Protein AF-A0A2V9VKR5-F1 (afdb_monomer_lite)

Sequence (1110 aa):
MTRVSDTVYRADGTPASGTVLISWPAFTTVDAKPVAAGNMSVLLAADGSLVVDLIPNVGATPTGTYYQVVFNLDDVVRTEYWLVGASSPTTVGAVRASPGSGTAAPPVSKQYVDNAIAVNKAYVDTAVASVGSGAYVAKNGDAMSGPLTLPADPSAPNQASTKHYVDTALLAKANLVSGVVPPGQLGGGTVDSTQCLKGNSTWGPCGTSSNATALQGIPLDTASPSDGQVVTYDASAGKYKPKPGSGGATPGMLAEKYSTDFAWTQSPTTDLSTAGAKTVSLAACPAGVVGSETFYHVYIAGTGTPEAVKVTGGTCAGNGSAGTLTFTTANAHASGYTISSATAGIQEASIAAKLDILSGNNYHYYRDGYVRVSPGLHQLYAPLDIVANDQTIDFSGAIVKCNFDADCIVVGRSDSYMATSNVTLIKPRGMPTVQGSQRSMITVYGQKTRLFNVMSIIGPYQGNNNYGNFGHLVTVVGDQAFLLDGLDTTANVNGFYCSATFCPSVIYAPGPFNGGGAWGTGGDNAAVGWLKHLQIAPVCQGNGIDWQSGNVLHVEDSVIQGYSQFGIRTGLMAGGYGMTTLDNVYEEGGCTTNPLGNVGYAGVIVEGGRLSVHGGEVPYGVYPTFANTGSTTNYYYIVATDGVNGPSNLLYAGSAKTNGTGNIPITNQAPYGTGNWAVVTNVTRASACSNGICTFTDTQAAPTSYAVLSTPPKFFPKLDLWPGAFVIGPSGAGNSMASNASVSLDFNDLNSASIWQTNTQGLMGDSIDSSRCILIAGSPIWQNCTGQSYNVDLVSTMLHTKINQDGGLAQLQNLKGRLNFAASGSGPSHFITLVDSNLQKTMGAAGNRPTNDVNDTYVGYDAGNGAAASIGLSFGAPLSISNYIGNVGDGTNWKERLTAAAKSFTVPVSAPGYQIGGSYGTNGQCLKSTGTGSAWGSCGSGGGSASPLTTKGDLWGFGTADARLAVGTDGQCLLADASSAVGLKWGTCGSGMAQDAVVVHNTGAETIGGDKTFSGNITVQGAMTVAGSWQVESAGPATAMTVGAGDSKVGFDSDGKLKVSENGGAVTELAKVSGNISGTAANLSGTPALPNGTTATTQSVADNSQKLAT

Secondary structure (DSSP, 8-state):
-EEEEEE-B-TTSPBP-EEEEEEE--EE-TTS-EE--EEEEEEPPTT-EEEEEE---TT-BSTT--EEEEEEETTEEEEEEE---S-SSB-HHHHEE------------HHHHHHHHHHHHHHHHHHHHSS-TTS---TT-----S----SS--SSTTSPPPHHHHHHHHTTSPPPBTTB--GGGS-S----TTEEE-TTS-EEEPPPGGG--EETTEEBPSSPPPTTEEEEEETTTTEEEEEE-TTS--TTTTTEEEGGGG--EE---S-BSS-EEEEEEESS--TT-BTT--S-EEEEESSSS-EEEEEEE-S-BSSSS-EEEEEEESS-B-TT-EEEETTTTHHHHHHHHSEEEE-TTSPEEEE--EEEPPSEEEEESS-EEE--BT-EEE-TTEEEEE-SSS-SEEESBTTBTTSSBS-EEES-EEEE-STT---EEEEE-SBS-EEEEEEE-PPPB-STT-B---SEEEEESS-TTEEEEEEE-TT-TT-----SS---EEEEE-----TTS-TTSSSS---EEEEEEEEE--TTSSEEEEE-S-SEEEEEEEEEE--SSEEEEEESTT-----EEEEEEEEE---S-BTTBS--BEEEEEESSEEEEESS-----B--EEEESSSEEEEEEEEEEETTTEEEEEEEEEEEEE--SS----------SEEEE-------HHHHEETTEE------PPPEEEE---SPP--B---SS--EEEEEEBSSSBS-GGGB-EEEEE---S----EEEEES-GGGS--EEESS---EEES---EEESS--TTS-------PPPPTT-TT-TTTTT-----------BSPEEEEEEE-TTHHHHHTSGGG-----TT-EEEEESS-BS-GGG---EEE-SSEEEE-SSS---SSS-SEEEESS-EEESS----TTS-STTSPPPTTEEEEE-SSSEEEEE--PPP-PPPS--STT-EEEESSSEEEEPPPPTTEEEEE-TTSTTSEEEEEPPS----S------SS-----S----SS----SS-----S------PPPSS-----TT--EEEE-TTS-EEEESTTPPPEE-----S----------S-----SS-------SS--------

Structure (mmCIF, N/CA/C/O backbone):
data_AF-A0A2V9VKR5-F1
#
_entry.id   AF-A0A2V9VKR5-F1
#
loop_
_atom_site.group_PDB
_atom_site.id
_atom_site.type_symbol
_atom_site.label_atom_id
_atom_site.label_alt_id
_atom_site.label_comp_id
_atom_site.label_asym_id
_atom_site.label_entity_id
_atom_site.label_seq_id
_atom_site.pdbx_PDB_ins_code
_atom_site.Cartn_x
_atom_site.Cartn_y
_atom_site.Cartn_z
_atom_site.occupancy
_atom_site.B_iso_or_equiv
_atom_site.auth_seq_id
_atom_site.auth_comp_id
_atom_site.auth_asym_id
_atom_site.auth_atom_id
_atom_site.pdbx_PDB_model_num
ATOM 1 N N . MET A 1 1 ? 13.284 -48.993 29.849 1.00 85.81 1 MET A N 1
ATOM 2 C CA . MET A 1 1 ? 12.923 -47.570 30.018 1.00 85.81 1 MET A CA 1
ATOM 3 C C . MET A 1 1 ? 14.147 -46.838 30.525 1.00 85.81 1 MET A C 1
ATOM 5 O O . MET A 1 1 ? 14.920 -47.436 31.265 1.00 85.81 1 MET A O 1
ATOM 9 N N . THR A 1 2 ? 14.323 -45.598 30.097 1.00 93.88 2 THR A N 1
ATOM 10 C CA . THR A 1 2 ? 15.413 -44.704 30.470 1.00 93.88 2 THR A CA 1
ATOM 11 C C . THR A 1 2 ? 14.872 -43.617 31.377 1.00 93.88 2 THR A C 1
ATOM 13 O O . THR A 1 2 ? 13.932 -42.917 30.997 1.00 93.88 2 THR A O 1
ATOM 16 N N . ARG A 1 3 ? 15.473 -43.472 32.559 1.00 95.25 3 ARG A N 1
ATOM 17 C CA . ARG A 1 3 ? 15.105 -42.432 33.514 1.00 95.25 3 ARG A CA 1
ATOM 18 C C . ARG A 1 3 ? 15.795 -41.124 33.186 1.00 95.25 3 ARG A C 1
ATOM 20 O O . ARG A 1 3 ? 17.017 -41.050 33.282 1.00 95.25 3 ARG A O 1
ATOM 27 N N . VAL A 1 4 ? 15.019 -40.101 32.863 1.00 95.38 4 VAL A N 1
ATOM 28 C CA . VAL A 1 4 ? 15.472 -38.712 32.774 1.00 95.38 4 VAL A CA 1
ATOM 29 C C . VAL A 1 4 ? 15.229 -38.059 34.134 1.00 95.38 4 VAL A C 1
ATOM 31 O O . VAL A 1 4 ? 14.090 -38.019 34.599 1.00 95.38 4 VAL A O 1
ATOM 34 N N . SER A 1 5 ? 16.295 -37.597 34.787 1.00 94.56 5 SER A N 1
ATOM 35 C CA . SER A 1 5 ? 16.248 -36.965 36.108 1.00 94.56 5 SER A CA 1
ATOM 36 C C . SER A 1 5 ? 17.082 -35.688 36.115 1.00 94.56 5 SER A C 1
ATOM 38 O O . SER A 1 5 ? 18.257 -35.730 35.754 1.00 94.56 5 SER A O 1
ATOM 40 N N . ASP A 1 6 ? 16.494 -34.567 36.530 1.00 93.88 6 ASP A N 1
ATOM 41 C CA . ASP A 1 6 ? 17.176 -33.265 36.600 1.00 93.88 6 ASP A CA 1
ATOM 42 C C . ASP A 1 6 ? 16.470 -32.310 37.580 1.00 93.88 6 ASP A C 1
ATOM 44 O O . ASP A 1 6 ? 15.373 -32.616 38.054 1.00 93.88 6 ASP A O 1
ATOM 48 N N . THR A 1 7 ? 17.068 -31.151 37.861 1.00 93.25 7 THR A N 1
ATOM 49 C CA . THR A 1 7 ? 16.431 -30.069 38.634 1.00 93.25 7 THR A CA 1
ATOM 50 C C . THR A 1 7 ? 16.239 -28.842 37.751 1.00 93.25 7 THR A C 1
ATOM 52 O O . THR A 1 7 ? 17.192 -28.298 37.195 1.00 93.25 7 THR A O 1
ATOM 55 N N . VAL A 1 8 ? 14.993 -28.390 37.616 1.00 89.94 8 VAL A N 1
ATOM 56 C CA . VAL A 1 8 ? 14.631 -27.236 36.789 1.00 89.94 8 VAL A CA 1
ATOM 57 C C . VAL A 1 8 ? 14.670 -25.971 37.645 1.00 89.94 8 VAL A C 1
ATOM 59 O O . VAL A 1 8 ? 13.933 -25.852 38.622 1.00 89.94 8 VAL A O 1
ATOM 62 N N . TYR A 1 9 ? 15.510 -25.013 37.257 1.00 88.56 9 TYR A N 1
ATOM 63 C CA . TYR A 1 9 ? 15.661 -23.723 37.934 1.00 88.56 9 TYR A CA 1
ATOM 64 C C . TYR A 1 9 ? 15.122 -22.564 37.090 1.00 88.56 9 TYR A C 1
ATOM 66 O O . TYR A 1 9 ? 15.112 -22.608 35.857 1.00 88.56 9 TYR A O 1
ATOM 74 N N . ARG A 1 10 ? 14.716 -21.499 37.776 1.00 84.06 10 ARG A N 1
ATOM 75 C CA . ARG A 1 10 ? 14.445 -20.170 37.223 1.00 84.06 10 ARG A CA 1
ATOM 76 C C . ARG A 1 10 ? 15.759 -19.401 37.047 1.00 84.06 10 ARG A C 1
ATOM 78 O O . ARG A 1 10 ? 16.794 -19.763 37.607 1.00 84.06 10 ARG A O 1
ATOM 85 N N . ALA A 1 11 ? 15.726 -18.322 36.263 1.00 80.38 11 ALA A N 1
ATOM 86 C CA . ALA A 1 11 ? 16.914 -17.507 35.981 1.00 80.38 11 ALA A CA 1
ATOM 87 C C . ALA A 1 11 ? 17.495 -16.812 37.231 1.00 80.38 11 ALA A C 1
ATOM 89 O O . ALA A 1 11 ? 18.671 -16.464 37.245 1.00 80.38 11 ALA A O 1
ATOM 90 N N . ASP A 1 12 ? 16.685 -16.641 38.278 1.00 84.50 12 ASP A N 1
ATOM 91 C CA . ASP A 1 12 ? 17.092 -16.117 39.586 1.00 84.50 12 ASP A CA 1
ATOM 92 C C . ASP A 1 12 ? 17.694 -17.188 40.522 1.00 84.50 12 ASP A C 1
ATOM 94 O O . ASP A 1 12 ? 18.069 -16.882 41.653 1.00 84.50 12 ASP A O 1
ATOM 98 N N . GLY A 1 13 ? 17.807 -18.440 40.057 1.00 81.81 13 GLY A N 1
ATOM 99 C CA . GLY A 1 13 ? 18.361 -19.566 40.809 1.00 81.81 13 GLY A CA 1
ATOM 100 C C . GLY A 1 13 ? 17.365 -20.286 41.724 1.00 81.81 13 GLY A C 1
ATOM 101 O O . GLY A 1 13 ? 17.752 -21.249 42.387 1.00 81.81 13 GLY A O 1
ATOM 102 N N . THR A 1 14 ? 16.095 -19.873 41.767 1.00 89.81 14 THR A N 1
ATOM 103 C CA . THR A 1 14 ? 15.055 -20.569 42.543 1.00 89.81 14 THR A CA 1
ATOM 104 C C . THR A 1 14 ? 14.486 -21.777 41.781 1.00 89.81 14 THR A C 1
ATOM 106 O O . THR A 1 14 ? 14.517 -21.794 40.547 1.00 89.81 14 THR A O 1
ATOM 109 N N . PRO A 1 15 ? 13.983 -22.825 42.462 1.00 90.69 15 PRO A N 1
ATOM 110 C CA . PRO A 1 15 ? 13.347 -23.951 41.783 1.00 90.69 15 PRO A CA 1
ATOM 111 C C . PRO A 1 15 ? 12.107 -23.559 40.968 1.00 90.69 15 PRO A C 1
ATOM 113 O O . PRO A 1 15 ? 11.293 -22.739 41.397 1.00 90.69 15 PRO A O 1
ATOM 116 N N . ALA A 1 16 ? 11.944 -24.158 39.790 1.00 88.81 16 ALA A N 1
ATOM 117 C CA . ALA A 1 16 ? 10.771 -23.949 38.949 1.00 88.81 16 ALA A CA 1
ATOM 118 C C . ALA A 1 16 ? 9.584 -24.817 39.402 1.00 88.81 16 ALA A C 1
ATOM 120 O O . ALA A 1 16 ? 9.745 -25.981 39.758 1.00 88.81 16 ALA A O 1
ATOM 121 N N . SER A 1 17 ? 8.381 -24.253 39.318 1.00 89.62 17 SER A N 1
ATOM 122 C CA . SER A 1 17 ? 7.096 -24.902 39.593 1.00 89.62 17 SER A CA 1
ATOM 123 C C . SER A 1 17 ? 6.266 -24.972 38.311 1.00 89.62 17 SER A C 1
ATOM 125 O O . SER A 1 17 ? 6.298 -24.051 37.492 1.00 89.62 17 SER A O 1
ATOM 127 N N . GLY A 1 18 ? 5.556 -26.084 38.103 1.00 90.25 18 GLY A N 1
ATOM 128 C CA . GLY A 1 18 ? 4.693 -26.265 36.935 1.00 90.25 18 GLY A CA 1
ATOM 129 C C . GLY A 1 18 ? 4.573 -27.712 36.469 1.00 90.25 18 GLY A C 1
ATOM 130 O O . GLY A 1 18 ? 4.997 -28.651 37.148 1.00 90.25 18 GLY A O 1
ATOM 131 N N . THR A 1 19 ? 3.980 -27.891 35.287 1.00 92.69 19 THR A N 1
ATOM 132 C CA . THR A 1 19 ? 3.748 -29.206 34.669 1.00 92.69 19 THR A CA 1
ATOM 133 C C . THR A 1 19 ? 4.545 -29.346 33.377 1.00 92.69 19 THR A C 1
ATOM 135 O O . THR A 1 19 ? 4.545 -28.458 32.529 1.00 92.69 19 THR A O 1
ATOM 138 N N . VAL A 1 20 ? 5.188 -30.493 33.192 1.00 93.88 20 VAL A N 1
ATOM 139 C CA . VAL A 1 20 ? 5.887 -30.874 31.963 1.00 93.88 20 VAL A CA 1
ATOM 140 C C . VAL A 1 20 ? 4.997 -31.826 31.166 1.00 93.88 20 VAL A C 1
ATOM 142 O O . VAL A 1 20 ? 4.676 -32.917 31.634 1.00 93.88 20 VAL A O 1
ATOM 145 N N . LEU A 1 21 ? 4.577 -31.419 29.971 1.00 94.19 21 LEU A N 1
ATOM 146 C CA . LEU A 1 21 ? 3.784 -32.229 29.044 1.00 94.19 21 LEU A CA 1
ATOM 147 C C . LEU A 1 21 ? 4.713 -32.871 28.015 1.00 94.19 21 LEU A C 1
ATOM 149 O O . LEU A 1 21 ? 5.492 -32.177 27.375 1.00 94.19 21 LEU A O 1
ATOM 153 N N . ILE A 1 22 ? 4.639 -34.183 27.829 1.00 95.00 22 ILE A N 1
ATOM 154 C CA . ILE A 1 22 ? 5.507 -34.942 26.921 1.00 95.00 22 ILE A CA 1
ATOM 155 C C . ILE A 1 22 ? 4.617 -35.698 25.940 1.00 95.00 22 ILE A C 1
ATOM 157 O O . ILE A 1 22 ? 3.679 -36.368 26.360 1.00 95.00 22 ILE A O 1
ATOM 161 N N . SER A 1 23 ? 4.901 -35.619 24.643 1.00 92.62 23 SER A N 1
ATOM 162 C CA . SER A 1 23 ? 4.148 -36.314 23.590 1.00 92.62 23 SER A CA 1
ATOM 163 C C . SER A 1 23 ? 5.069 -36.941 22.546 1.00 92.62 23 SER A C 1
ATOM 165 O O . SER A 1 23 ? 6.193 -36.479 22.343 1.00 92.62 23 SER A O 1
ATOM 167 N N . TRP A 1 24 ? 4.623 -38.028 21.917 1.00 93.69 24 TRP A N 1
ATOM 168 C CA . TRP A 1 24 ? 5.392 -38.756 20.905 1.00 93.69 24 TRP A CA 1
ATOM 169 C C . TRP A 1 24 ? 4.479 -39.439 19.873 1.00 93.69 24 TRP A C 1
ATOM 171 O O . TRP A 1 24 ? 3.386 -39.905 20.219 1.00 93.69 24 TRP A O 1
ATOM 181 N N . PRO A 1 25 ? 4.917 -39.544 18.605 1.00 85.50 25 PRO A N 1
ATOM 182 C CA . PRO A 1 25 ? 4.261 -40.387 17.610 1.00 85.50 25 PRO A CA 1
ATOM 183 C C . PRO A 1 25 ? 4.552 -41.874 17.877 1.00 85.50 25 PRO A C 1
ATOM 185 O O . PRO A 1 25 ? 5.402 -42.214 18.696 1.00 85.50 25 PRO A O 1
ATOM 188 N N . ALA A 1 26 ? 3.864 -42.781 17.180 1.00 84.44 26 ALA A N 1
ATOM 189 C CA . ALA A 1 26 ? 4.168 -44.207 17.275 1.00 84.44 26 ALA A CA 1
ATOM 190 C C . ALA A 1 26 ? 5.548 -44.497 16.663 1.00 84.44 26 ALA A C 1
ATOM 192 O O . ALA A 1 26 ? 5.870 -43.976 15.594 1.00 84.44 26 ALA A O 1
ATOM 193 N N . PHE A 1 27 ? 6.344 -45.346 17.309 1.00 92.00 27 PHE A N 1
ATOM 194 C CA . PHE A 1 27 ? 7.648 -45.768 16.798 1.00 92.00 27 PHE A CA 1
ATOM 195 C C . PHE A 1 27 ? 7.977 -47.194 17.219 1.00 92.00 27 PHE A C 1
ATOM 197 O O . PHE A 1 27 ? 7.398 -47.733 18.156 1.00 92.00 27 PHE A O 1
ATOM 204 N N . THR A 1 28 ? 8.919 -47.819 16.525 1.00 90.81 28 THR A N 1
ATOM 205 C CA . THR A 1 28 ? 9.477 -49.117 16.915 1.00 90.81 28 THR A CA 1
ATOM 206 C C . THR A 1 28 ? 10.883 -48.903 17.450 1.00 90.81 28 THR A C 1
ATOM 208 O O . THR A 1 28 ? 11.699 -48.259 16.791 1.00 90.81 28 THR A O 1
ATOM 211 N N . THR A 1 29 ? 11.168 -49.409 18.646 1.00 90.44 29 THR A N 1
ATOM 212 C CA . THR A 1 29 ? 12.501 -49.347 19.259 1.00 90.44 29 THR A CA 1
ATOM 213 C C . THR A 1 29 ? 13.522 -50.179 18.474 1.00 90.44 29 THR A C 1
ATOM 215 O O . THR A 1 29 ? 13.161 -51.034 17.663 1.00 90.44 29 THR A O 1
ATOM 218 N N . VAL A 1 30 ? 14.817 -49.976 18.740 1.00 88.88 30 VAL A N 1
ATOM 219 C CA . VAL A 1 30 ? 15.904 -50.737 18.091 1.00 88.88 30 VAL A CA 1
ATOM 220 C C . VAL A 1 30 ? 15.836 -52.253 18.355 1.00 88.88 30 VAL A C 1
ATOM 222 O O . VAL A 1 30 ? 16.284 -53.043 17.532 1.00 88.88 30 VAL A O 1
ATOM 225 N N . ASP A 1 31 ? 15.226 -52.678 19.465 1.00 86.62 31 ASP A N 1
ATOM 226 C CA . ASP A 1 31 ? 14.951 -54.083 19.806 1.00 86.62 31 ASP A CA 1
ATOM 227 C C . ASP A 1 31 ? 13.607 -54.596 19.246 1.00 86.62 31 ASP A C 1
ATOM 229 O O . ASP A 1 31 ? 13.068 -55.604 19.711 1.00 86.62 31 ASP A O 1
ATOM 233 N N . ALA A 1 32 ? 13.074 -53.916 18.224 1.00 85.69 32 ALA A N 1
ATOM 234 C CA . ALA A 1 32 ? 11.864 -54.271 17.486 1.00 85.69 32 ALA A CA 1
ATOM 235 C C . ALA A 1 32 ? 10.582 -54.320 18.341 1.00 85.69 32 ALA A C 1
ATOM 237 O O . ALA A 1 32 ? 9.660 -55.088 18.050 1.00 85.69 32 ALA A O 1
ATOM 238 N N . LYS A 1 33 ? 10.494 -53.505 19.402 1.00 84.31 33 LYS A N 1
ATOM 239 C CA . LYS A 1 33 ? 9.277 -53.378 20.217 1.00 84.31 33 LYS A CA 1
ATOM 240 C C . LYS A 1 33 ? 8.444 -52.184 19.742 1.00 84.31 33 LYS A C 1
ATOM 242 O O . LYS A 1 33 ? 8.970 -51.074 19.659 1.00 84.31 33 LYS A O 1
ATOM 247 N N . PRO A 1 34 ? 7.151 -52.379 19.434 1.00 85.75 34 PRO A N 1
ATOM 248 C CA . PRO A 1 34 ? 6.283 -51.278 19.045 1.00 85.75 34 PRO A CA 1
ATOM 249 C C . PRO A 1 34 ? 5.916 -50.418 20.261 1.00 85.75 34 PRO A C 1
ATOM 251 O O . PRO A 1 34 ? 5.532 -50.934 21.311 1.00 85.75 34 PRO A O 1
ATOM 254 N N . VAL A 1 35 ? 5.993 -49.102 20.092 1.00 88.31 35 VAL A N 1
ATOM 255 C CA . VAL A 1 35 ? 5.541 -48.076 21.035 1.00 88.31 35 VAL A CA 1
ATOM 256 C C . VAL A 1 35 ? 4.410 -47.303 20.369 1.00 88.31 35 VAL A C 1
ATOM 258 O O . VAL A 1 35 ? 4.583 -46.723 19.297 1.00 88.31 35 VAL A O 1
ATOM 261 N N . ALA A 1 36 ? 3.231 -47.312 20.990 1.00 85.94 36 ALA A N 1
ATOM 262 C CA . ALA A 1 36 ? 2.089 -46.549 20.502 1.00 85.94 36 ALA A CA 1
ATOM 263 C C . ALA A 1 36 ? 2.315 -45.039 20.684 1.00 85.94 36 ALA A C 1
ATOM 265 O O . ALA A 1 36 ? 2.988 -44.617 21.628 1.00 85.94 36 ALA A O 1
ATOM 266 N N . ALA A 1 37 ? 1.719 -44.233 19.800 1.00 85.12 37 ALA A N 1
ATOM 267 C CA . ALA A 1 37 ? 1.669 -42.784 19.967 1.00 85.12 37 ALA A CA 1
ATOM 268 C C . ALA A 1 37 ? 0.963 -42.433 21.282 1.00 85.12 37 ALA A C 1
ATOM 270 O O . ALA A 1 37 ? 0.002 -43.104 21.670 1.00 85.12 37 ALA A O 1
ATOM 271 N N . GLY A 1 38 ? 1.414 -41.383 21.956 1.00 88.62 38 GLY A N 1
ATOM 272 C CA . GLY A 1 38 ? 0.877 -41.041 23.263 1.00 88.62 38 GLY A CA 1
ATOM 273 C C . GLY A 1 38 ? 1.324 -39.684 23.773 1.00 88.62 38 GLY A C 1
ATOM 274 O O . GLY A 1 38 ? 2.106 -38.969 23.146 1.00 88.62 38 GLY A O 1
ATOM 275 N N . ASN A 1 39 ? 0.786 -39.337 24.934 1.00 92.00 39 ASN A N 1
ATOM 276 C CA . ASN A 1 39 ? 1.212 -38.197 25.722 1.00 92.00 39 ASN A CA 1
ATOM 277 C C . ASN A 1 39 ? 1.184 -38.551 27.212 1.00 92.00 39 ASN A C 1
ATOM 279 O O . ASN A 1 39 ? 0.519 -39.501 27.627 1.00 92.00 39 ASN A O 1
ATOM 283 N N . MET A 1 40 ? 1.923 -37.789 28.008 1.00 90.38 40 MET A N 1
ATOM 284 C CA . MET A 1 40 ? 1.901 -37.854 29.463 1.00 90.38 40 MET A CA 1
ATOM 285 C C . MET A 1 40 ? 2.224 -36.489 30.070 1.00 90.38 40 MET A C 1
ATOM 287 O O . MET A 1 40 ? 2.848 -35.643 29.432 1.00 90.38 40 MET A O 1
ATOM 291 N N . SER A 1 41 ? 1.831 -36.291 31.324 1.00 92.69 41 SER A N 1
ATOM 292 C CA . SER A 1 41 ? 2.125 -35.088 32.103 1.00 92.69 41 SER A CA 1
ATOM 293 C C . SER A 1 41 ? 2.885 -35.449 33.374 1.00 92.69 41 SER A C 1
ATOM 295 O O . SER A 1 41 ? 2.497 -36.389 34.070 1.00 92.69 41 SER A O 1
ATOM 297 N N . VAL A 1 42 ? 3.921 -34.685 33.705 1.00 93.81 42 VAL A N 1
ATOM 298 C CA . VAL A 1 42 ? 4.730 -34.847 34.920 1.00 93.81 42 VAL A CA 1
ATOM 299 C C . VAL A 1 42 ? 4.733 -33.530 35.687 1.00 93.81 42 VAL A C 1
ATOM 301 O O . VAL A 1 42 ? 5.061 -32.488 35.125 1.00 93.81 42 VAL A O 1
ATOM 304 N N . LEU A 1 43 ? 4.353 -33.562 36.962 1.00 93.25 43 LEU A N 1
ATOM 305 C CA . LEU A 1 43 ? 4.418 -32.392 37.838 1.00 93.25 43 LEU A CA 1
ATOM 306 C C . LEU A 1 43 ? 5.843 -32.244 38.389 1.00 93.25 43 LEU A C 1
ATOM 308 O O . LEU A 1 43 ? 6.419 -33.234 38.841 1.00 93.25 43 LEU A O 1
ATOM 312 N N . LEU A 1 44 ? 6.398 -31.030 38.370 1.00 92.44 44 LEU A N 1
ATOM 313 C CA . LEU A 1 44 ? 7.666 -30.744 39.048 1.00 92.44 44 LEU A CA 1
ATOM 314 C C . LEU A 1 44 ? 7.470 -30.778 40.567 1.00 92.44 44 LEU A C 1
ATOM 316 O O . LEU A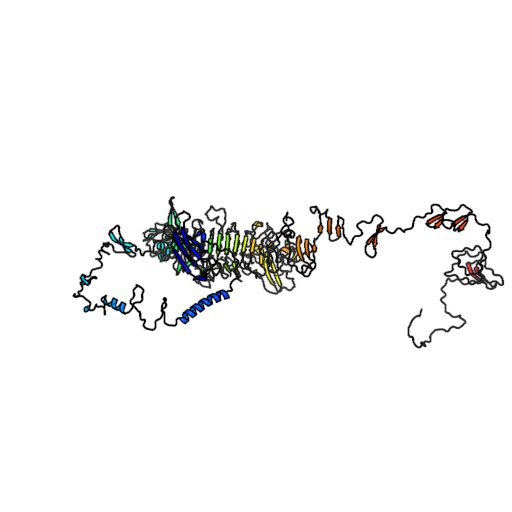 1 44 ? 6.482 -30.253 41.086 1.00 92.44 44 LEU A O 1
ATOM 320 N N . ALA A 1 45 ? 8.408 -31.393 41.287 1.00 91.81 45 ALA A N 1
ATOM 321 C CA . ALA A 1 45 ? 8.396 -31.370 42.746 1.00 91.81 45 ALA A CA 1
ATOM 322 C C . ALA A 1 45 ? 8.668 -29.950 43.282 1.00 91.81 45 ALA A C 1
ATOM 324 O O . ALA A 1 45 ? 9.145 -29.075 42.562 1.00 91.81 45 ALA A O 1
ATOM 325 N N . ALA A 1 46 ? 8.378 -29.715 44.565 1.00 85.88 46 ALA A N 1
ATOM 326 C CA . ALA A 1 46 ? 8.528 -28.394 45.189 1.00 85.88 46 ALA A CA 1
ATOM 327 C C . ALA A 1 46 ? 9.976 -27.854 45.178 1.00 85.88 46 ALA A C 1
ATOM 329 O O . ALA A 1 46 ? 10.185 -26.651 45.298 1.00 85.88 46 ALA A O 1
ATOM 330 N N . ASP A 1 47 ? 10.969 -28.733 45.027 1.00 88.69 47 ASP A N 1
ATOM 331 C CA . ASP A 1 47 ? 12.391 -28.412 44.875 1.00 88.69 47 ASP A CA 1
ATOM 332 C C . ASP A 1 47 ? 12.838 -28.301 43.402 1.00 88.69 47 ASP A C 1
ATOM 334 O O . ASP A 1 47 ? 14.034 -28.194 43.128 1.00 88.69 47 ASP A O 1
ATOM 338 N N . GLY A 1 48 ? 11.895 -28.304 42.452 1.00 88.38 48 GLY A N 1
ATOM 339 C CA . GLY A 1 48 ? 12.144 -28.228 41.010 1.00 88.38 48 GLY A CA 1
ATOM 340 C C . GLY A 1 48 ? 12.575 -29.552 40.381 1.00 88.38 48 GLY A C 1
ATOM 341 O O . GLY A 1 48 ? 12.927 -29.572 39.199 1.00 88.38 48 GLY A O 1
ATOM 342 N N . SER A 1 49 ? 12.575 -30.657 41.136 1.00 92.50 49 SER A N 1
ATOM 343 C CA . SER A 1 49 ? 12.979 -31.967 40.623 1.00 92.50 49 SER A CA 1
ATOM 344 C C . SER A 1 49 ? 12.011 -32.485 39.552 1.00 92.50 49 SER A C 1
ATOM 346 O O . SER A 1 49 ? 10.791 -32.521 39.746 1.00 92.50 49 SER A O 1
ATOM 348 N N . LEU A 1 50 ? 12.577 -32.917 38.422 1.00 94.38 50 LEU A N 1
ATOM 349 C CA . LEU A 1 50 ? 11.908 -33.623 37.334 1.00 94.38 50 LEU A CA 1
ATOM 350 C C . LEU A 1 50 ? 12.427 -35.058 37.269 1.00 94.38 50 LEU A C 1
ATOM 352 O O . LEU A 1 50 ? 13.623 -35.268 37.075 1.00 94.38 50 LEU A O 1
ATOM 356 N N . VAL A 1 51 ? 11.523 -36.038 37.345 1.00 94.50 51 VAL A N 1
ATOM 357 C CA . VAL A 1 51 ? 11.839 -37.459 37.144 1.00 94.50 51 VAL A CA 1
ATOM 358 C C . VAL A 1 51 ? 10.810 -38.083 36.205 1.00 94.50 51 VAL A C 1
ATOM 360 O O . VAL A 1 51 ? 9.620 -38.105 36.514 1.00 94.50 51 VAL A O 1
ATOM 363 N N . VAL A 1 52 ? 11.258 -38.611 35.063 1.00 95.31 52 VAL A N 1
ATOM 364 C CA . VAL A 1 52 ? 10.392 -39.293 34.088 1.00 95.31 52 VAL A CA 1
ATOM 365 C C . VAL A 1 52 ? 11.087 -40.497 33.453 1.00 95.31 52 VAL A C 1
ATOM 367 O O . VAL A 1 52 ? 12.258 -40.432 33.090 1.00 95.31 52 VAL A O 1
ATOM 370 N N . ASP A 1 53 ? 10.357 -41.602 33.302 1.00 95.12 53 ASP A N 1
ATOM 371 C CA . ASP A 1 53 ? 10.827 -42.812 32.624 1.00 95.12 53 ASP A CA 1
ATOM 372 C C . ASP A 1 53 ? 10.253 -42.867 31.199 1.00 95.12 53 ASP A C 1
ATOM 374 O O . ASP A 1 53 ? 9.041 -42.963 31.020 1.00 95.12 53 ASP A O 1
ATOM 378 N N . LEU A 1 54 ? 11.123 -42.822 30.183 1.00 94.88 54 LEU A N 1
ATOM 379 C CA . LEU A 1 54 ? 10.747 -42.847 28.762 1.00 94.88 54 LEU A CA 1
ATOM 380 C C . LEU A 1 54 ? 11.358 -44.053 28.039 1.00 94.88 54 LEU A C 1
ATOM 382 O O . LEU A 1 54 ? 12.391 -44.591 28.439 1.00 94.88 54 LEU A O 1
ATOM 386 N N . ILE A 1 55 ? 10.740 -44.511 26.951 1.00 94.56 55 ILE A N 1
ATOM 387 C CA . ILE A 1 55 ? 11.308 -45.588 26.125 1.00 94.56 55 ILE A CA 1
ATOM 388 C C . ILE A 1 55 ? 12.385 -44.998 25.191 1.00 94.56 55 ILE A C 1
ATOM 390 O O . ILE A 1 55 ? 12.130 -43.960 24.578 1.00 94.56 55 ILE A O 1
ATOM 394 N N . PRO A 1 56 ? 13.571 -45.620 25.039 1.00 94.19 56 PRO A N 1
ATOM 395 C CA . PRO A 1 56 ? 14.598 -45.118 24.127 1.00 94.19 56 PRO A CA 1
ATOM 396 C C . PRO A 1 56 ? 14.106 -45.009 22.678 1.00 94.19 56 PRO A C 1
ATOM 398 O O . PRO A 1 56 ? 13.564 -45.972 22.137 1.00 94.19 56 PRO A O 1
ATOM 401 N N . ASN A 1 57 ? 14.337 -43.861 22.041 1.00 90.94 57 ASN A N 1
ATOM 402 C CA . ASN A 1 57 ? 13.993 -43.588 20.638 1.00 90.94 57 ASN A CA 1
ATOM 403 C C . ASN A 1 57 ? 15.224 -43.309 19.749 1.00 90.94 57 ASN A C 1
ATOM 405 O O . ASN A 1 57 ? 15.081 -43.124 18.540 1.00 90.94 57 ASN A O 1
ATOM 409 N N . VAL A 1 58 ? 16.444 -43.338 20.300 1.00 89.88 58 VAL A N 1
ATOM 410 C CA . VAL A 1 58 ? 17.676 -43.367 19.490 1.00 89.88 58 VAL A CA 1
ATOM 411 C C . VAL A 1 58 ? 17.700 -44.647 18.646 1.00 89.88 58 VAL A C 1
ATOM 413 O O . VAL A 1 58 ? 17.667 -45.751 19.185 1.00 89.88 58 VAL A O 1
ATOM 416 N N . GLY A 1 59 ? 17.765 -44.499 17.320 1.00 82.12 59 GLY A N 1
ATOM 417 C CA . GLY A 1 59 ? 17.735 -45.631 16.386 1.00 82.12 59 GLY A CA 1
ATOM 418 C C . GLY A 1 59 ? 16.348 -46.258 16.197 1.00 82.12 59 GLY A C 1
ATOM 419 O O . GLY A 1 59 ? 16.251 -47.349 15.640 1.00 82.12 59 GLY A O 1
ATOM 420 N N . ALA A 1 60 ? 15.283 -45.593 16.658 1.00 86.12 60 ALA A N 1
ATOM 421 C CA . ALA A 1 60 ? 13.916 -46.028 16.407 1.00 86.12 60 ALA A CA 1
ATOM 422 C C . ALA A 1 60 ? 13.540 -45.925 14.922 1.00 86.12 60 ALA A C 1
ATOM 424 O O . ALA A 1 60 ? 14.075 -45.099 14.184 1.00 86.12 60 ALA A O 1
ATOM 425 N N . THR A 1 61 ? 12.579 -46.746 14.500 1.00 81.44 61 THR A N 1
ATOM 426 C CA . THR A 1 61 ? 11.954 -46.674 13.173 1.00 81.44 61 THR A CA 1
ATOM 427 C C . THR A 1 61 ? 10.546 -46.079 13.309 1.00 81.44 61 THR A C 1
ATOM 429 O O . THR A 1 61 ? 9.739 -46.665 14.039 1.00 81.44 61 THR A O 1
ATOM 432 N N . PRO A 1 62 ? 10.217 -44.960 12.629 1.00 84.00 62 PRO A N 1
ATOM 433 C CA . PRO A 1 62 ? 11.041 -44.215 11.665 1.00 84.00 62 PRO A CA 1
ATOM 434 C C . PRO A 1 62 ? 12.211 -43.440 12.298 1.00 84.00 62 PRO A C 1
ATOM 436 O O . PRO A 1 62 ? 12.081 -42.879 13.391 1.00 84.00 62 PRO A O 1
ATOM 439 N N . THR A 1 63 ? 13.336 -43.371 11.578 1.00 74.25 63 THR A N 1
ATOM 440 C CA . THR A 1 63 ? 14.519 -42.594 11.978 1.00 74.25 63 THR A CA 1
ATOM 441 C C . THR A 1 63 ? 14.157 -41.116 12.130 1.00 74.25 63 THR A C 1
ATOM 443 O O . THR A 1 63 ? 13.490 -40.555 11.265 1.00 74.25 63 THR A O 1
ATOM 446 N N . GLY A 1 64 ? 14.609 -40.475 13.212 1.00 75.56 64 GLY A N 1
ATOM 447 C CA . GLY A 1 64 ? 14.278 -39.073 13.504 1.00 75.56 64 GLY A CA 1
ATOM 448 C C . GLY A 1 64 ? 12.990 -38.879 14.312 1.00 75.56 64 GLY A C 1
ATOM 449 O O . GLY A 1 64 ? 12.426 -37.790 14.308 1.00 75.56 64 GLY A O 1
ATOM 450 N N . THR A 1 65 ? 12.511 -39.912 15.011 1.00 83.56 65 THR A N 1
ATOM 451 C CA . THR A 1 65 ? 11.403 -39.771 15.967 1.00 83.56 65 THR A CA 1
ATOM 452 C C . THR A 1 65 ? 11.873 -39.073 17.248 1.00 83.56 65 THR A C 1
ATOM 454 O O . THR A 1 65 ? 12.762 -39.586 17.924 1.00 83.56 65 THR A O 1
ATOM 457 N N . TYR A 1 66 ? 11.238 -37.959 17.629 1.00 89.56 66 TYR A N 1
ATOM 458 C CA . TYR A 1 66 ? 11.521 -37.204 18.860 1.00 89.56 66 TYR A CA 1
ATOM 459 C C . TYR A 1 66 ? 10.341 -37.239 19.838 1.00 89.56 66 TYR A C 1
ATOM 461 O O . TYR A 1 66 ? 9.185 -37.311 19.423 1.00 89.56 66 TYR A O 1
ATOM 469 N N . TYR A 1 67 ? 10.637 -37.118 21.133 1.00 93.50 67 TYR A N 1
ATOM 470 C CA . TYR A 1 67 ? 9.644 -36.703 22.124 1.00 93.50 67 TYR A CA 1
ATOM 471 C C . TYR A 1 67 ? 9.511 -35.179 22.072 1.00 93.50 67 TYR A C 1
ATOM 473 O O . TYR A 1 67 ? 10.520 -34.483 22.174 1.00 93.50 67 TYR A O 1
ATOM 481 N N . GLN A 1 68 ? 8.297 -34.656 21.936 1.00 93.94 68 GLN A N 1
ATOM 482 C CA . GLN A 1 68 ? 8.011 -33.229 22.073 1.00 93.94 68 GLN A CA 1
ATOM 483 C C . GLN A 1 68 ? 7.637 -32.937 23.525 1.00 93.94 68 GLN A C 1
ATOM 485 O O . GLN A 1 68 ? 6.672 -33.500 24.046 1.00 93.94 68 GLN A O 1
ATOM 490 N N . VAL A 1 69 ? 8.397 -32.057 24.169 1.00 94.75 69 VAL A N 1
ATOM 491 C CA . VAL A 1 69 ? 8.264 -31.728 25.589 1.00 94.75 69 VAL A CA 1
ATOM 492 C C . VAL A 1 69 ? 7.922 -30.260 25.757 1.00 94.75 69 VAL A C 1
ATOM 494 O O . VAL A 1 69 ? 8.639 -29.394 25.273 1.00 94.75 69 VAL A O 1
ATOM 497 N N . VAL A 1 70 ? 6.838 -29.970 26.463 1.00 93.81 70 VAL A N 1
ATOM 498 C CA . VAL A 1 70 ? 6.372 -28.621 26.768 1.00 93.81 70 VAL A CA 1
ATOM 499 C C . VAL A 1 70 ? 6.450 -28.413 28.273 1.00 93.81 70 VAL A C 1
ATOM 501 O O . VAL A 1 70 ? 5.689 -29.002 29.037 1.00 93.81 70 VAL A O 1
ATOM 504 N N . PHE A 1 71 ? 7.368 -27.557 28.704 1.00 91.88 71 PHE A N 1
ATOM 505 C CA . PHE A 1 71 ? 7.407 -27.043 30.066 1.00 91.88 71 PHE A CA 1
ATOM 506 C C . PHE A 1 71 ? 6.351 -25.948 30.189 1.00 91.88 71 PHE A C 1
ATOM 508 O O . PHE A 1 71 ? 6.524 -24.869 29.626 1.00 91.88 71 PHE A O 1
ATOM 515 N N . ASN A 1 72 ? 5.259 -26.240 30.892 1.00 89.25 72 ASN A N 1
ATOM 516 C CA . ASN A 1 72 ? 4.217 -25.284 31.251 1.00 89.25 72 ASN A CA 1
ATOM 517 C C . ASN A 1 72 ? 4.462 -24.830 32.696 1.00 89.25 72 ASN A C 1
ATOM 519 O O . ASN A 1 72 ? 3.939 -25.423 33.646 1.00 89.25 72 ASN A O 1
ATOM 523 N N . LEU A 1 73 ? 5.361 -23.859 32.848 1.00 87.00 73 LEU A N 1
ATOM 524 C CA . LEU A 1 73 ? 5.730 -23.261 34.131 1.00 87.00 73 LEU A CA 1
ATOM 525 C C . LEU A 1 73 ? 4.855 -22.032 34.385 1.00 87.00 73 LEU A C 1
ATOM 527 O O . LEU A 1 73 ? 4.351 -21.444 33.432 1.00 87.00 73 LEU A O 1
ATOM 531 N N . ASP A 1 74 ? 4.730 -21.616 35.644 1.00 75.94 74 ASP A N 1
ATOM 532 C CA . ASP A 1 74 ? 3.791 -20.552 36.046 1.00 75.94 74 ASP A CA 1
ATOM 533 C C . ASP A 1 74 ? 3.954 -19.228 35.265 1.00 75.94 74 ASP A C 1
ATOM 535 O O . ASP A 1 74 ? 2.971 -18.521 35.058 1.00 75.94 74 ASP A O 1
ATOM 539 N N . ASP A 1 75 ? 5.161 -18.934 34.759 1.00 72.25 75 ASP A N 1
ATOM 540 C CA . ASP A 1 75 ? 5.466 -17.673 34.063 1.00 72.25 75 ASP A CA 1
ATOM 541 C C . ASP A 1 75 ? 5.839 -17.836 32.575 1.00 72.25 75 ASP A C 1
ATOM 543 O O . ASP A 1 75 ? 5.931 -16.844 31.852 1.00 72.25 75 ASP A O 1
ATOM 547 N N . VAL A 1 76 ? 6.117 -19.059 32.098 1.00 77.69 76 VAL A N 1
ATOM 548 C CA . VAL A 1 76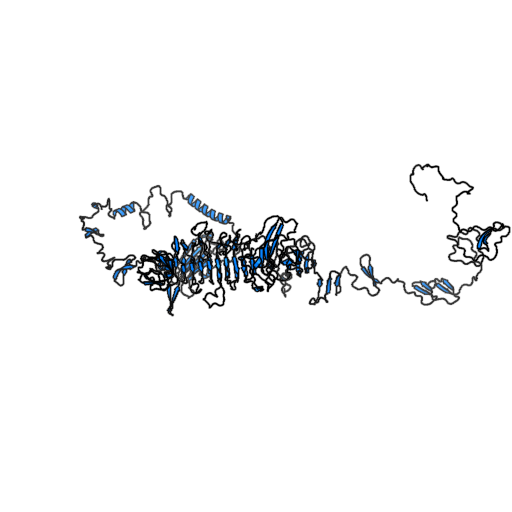 ? 6.636 -19.308 30.736 1.00 77.69 76 VAL A CA 1
ATOM 549 C C . VAL A 1 76 ? 6.231 -20.692 30.227 1.00 77.69 76 VAL A C 1
ATOM 551 O O . VAL A 1 76 ? 6.416 -21.699 30.911 1.00 77.69 76 VAL A O 1
ATOM 554 N N . VAL A 1 77 ? 5.815 -20.750 28.957 1.00 86.94 77 VAL A N 1
ATOM 555 C CA . VAL A 1 77 ? 5.685 -21.996 28.190 1.00 86.94 77 VAL A CA 1
ATOM 556 C C . VAL A 1 77 ? 6.888 -22.162 27.262 1.00 86.94 77 VAL A C 1
ATOM 558 O O . VAL A 1 77 ? 7.161 -21.297 26.429 1.00 86.94 77 VAL A O 1
ATOM 561 N N . ARG A 1 78 ? 7.615 -23.279 27.374 1.00 83.50 78 ARG A N 1
ATOM 562 C CA . ARG A 1 78 ? 8.772 -23.598 26.514 1.00 83.50 78 ARG A CA 1
ATOM 563 C C . ARG A 1 78 ? 8.637 -24.990 25.915 1.00 83.50 78 ARG A C 1
ATOM 565 O O . ARG A 1 78 ? 8.415 -25.949 26.644 1.00 83.50 78 ARG A O 1
ATOM 572 N N . THR A 1 79 ? 8.841 -25.100 24.602 1.00 89.81 79 THR A N 1
ATOM 573 C CA . THR A 1 79 ? 8.875 -26.388 23.890 1.00 89.81 79 THR A CA 1
ATOM 574 C C . THR A 1 79 ? 10.314 -26.828 23.619 1.00 89.81 79 THR A C 1
ATOM 576 O O . THR A 1 79 ? 11.150 -26.020 23.219 1.00 89.81 79 THR A O 1
ATOM 579 N N . GLU A 1 80 ? 10.588 -28.114 23.810 1.00 91.06 80 GLU A N 1
ATOM 580 C CA . GLU A 1 80 ? 11.853 -28.795 23.545 1.00 91.06 80 GLU A CA 1
ATOM 581 C C . GLU A 1 80 ? 11.603 -30.132 22.838 1.00 91.06 80 GLU A C 1
ATOM 583 O O . GLU A 1 80 ? 10.508 -30.692 22.902 1.00 91.06 80 GLU A O 1
ATOM 588 N N . TYR A 1 81 ? 12.638 -30.667 22.190 1.00 92.75 81 TYR A N 1
ATOM 589 C CA . TYR A 1 81 ? 12.608 -31.994 21.581 1.00 92.75 81 TYR A CA 1
ATOM 590 C C . TYR A 1 81 ? 13.668 -32.878 22.220 1.00 92.75 81 TYR A C 1
ATOM 592 O O . TYR A 1 81 ? 14.817 -32.456 22.370 1.00 92.75 81 TYR A O 1
ATOM 600 N N . TRP A 1 82 ? 13.297 -34.097 22.606 1.00 94.19 82 TRP A N 1
ATOM 601 C CA . TRP A 1 82 ? 14.206 -35.035 23.258 1.00 94.19 82 TRP A CA 1
ATOM 602 C C . TRP A 1 82 ? 14.448 -36.289 22.416 1.00 94.19 82 TRP A C 1
ATOM 604 O O . TRP A 1 82 ? 13.522 -36.920 21.892 1.00 94.19 82 TRP A O 1
ATOM 614 N N . LEU A 1 83 ? 15.721 -36.670 22.335 1.00 92.94 83 LEU A N 1
ATOM 615 C CA . LEU A 1 83 ? 16.201 -37.935 21.801 1.00 92.94 83 LEU A CA 1
ATOM 616 C C . LEU A 1 83 ? 16.807 -38.745 22.960 1.00 92.94 83 LEU A C 1
ATOM 618 O O . LEU A 1 83 ? 17.894 -38.465 23.457 1.00 92.94 83 LEU A O 1
ATOM 622 N N . VAL A 1 84 ? 16.057 -39.734 23.428 1.00 93.69 84 VAL A N 1
ATOM 623 C CA . VAL A 1 84 ? 16.330 -40.548 24.612 1.00 93.69 84 VAL A CA 1
ATOM 624 C C . VAL A 1 84 ? 17.074 -41.823 24.203 1.00 93.69 84 VAL A C 1
ATOM 626 O O . VAL A 1 84 ? 16.550 -42.669 23.475 1.00 93.69 84 VAL A O 1
ATOM 629 N N . GLY A 1 85 ? 18.313 -41.970 24.673 1.00 90.75 85 GLY A N 1
ATOM 630 C CA . GLY A 1 85 ? 19.119 -43.185 24.502 1.00 90.75 85 GLY A CA 1
ATOM 631 C C . GLY A 1 85 ? 18.802 -44.273 25.534 1.00 90.75 85 GLY A C 1
ATOM 632 O O . GLY A 1 85 ? 17.979 -44.083 26.425 1.00 90.75 85 GLY A O 1
ATOM 633 N N . ALA A 1 86 ? 19.472 -45.425 25.437 1.00 89.62 86 ALA A N 1
ATOM 634 C CA . ALA A 1 86 ? 19.297 -46.543 26.377 1.00 89.62 86 ALA A CA 1
ATOM 635 C C . ALA A 1 86 ? 20.036 -46.364 27.724 1.00 89.62 86 ALA A C 1
ATOM 637 O O . ALA A 1 86 ? 19.812 -47.138 28.653 1.00 89.62 86 ALA A O 1
ATOM 638 N N . SER A 1 87 ? 20.913 -45.362 27.839 1.00 89.00 87 SER A N 1
ATOM 639 C CA . SER A 1 87 ? 21.657 -45.058 29.068 1.00 89.00 87 SER A CA 1
ATOM 640 C C . SER A 1 87 ? 20.734 -44.485 30.144 1.00 89.00 87 SER A C 1
ATOM 642 O O . SER A 1 87 ? 20.082 -43.473 29.908 1.00 89.00 87 SER A O 1
ATOM 644 N N . SER A 1 88 ? 20.702 -45.103 31.329 1.00 90.38 88 SER A N 1
ATOM 645 C CA . SER A 1 88 ? 19.831 -44.710 32.443 1.00 90.38 88 SER A CA 1
ATOM 646 C C . SER A 1 88 ? 20.569 -44.805 33.786 1.00 90.38 88 SER A C 1
ATOM 648 O O . SER A 1 88 ? 21.167 -45.851 34.047 1.00 90.38 88 SER A O 1
ATOM 650 N N . PRO A 1 89 ? 20.485 -43.794 34.673 1.00 89.12 89 PRO A N 1
ATOM 651 C CA . PRO A 1 89 ? 19.786 -42.516 34.496 1.00 89.12 89 PRO A CA 1
ATOM 652 C C . PRO A 1 89 ? 20.512 -41.562 33.528 1.00 89.12 89 PRO A C 1
ATOM 654 O O . PRO A 1 89 ? 21.711 -41.690 33.295 1.00 89.12 89 PRO A O 1
ATOM 657 N N . THR A 1 90 ? 19.774 -40.601 32.976 1.00 93.44 90 THR A N 1
ATOM 658 C CA . THR A 1 90 ? 20.269 -39.509 32.122 1.00 93.44 90 THR A CA 1
ATOM 659 C C . THR A 1 90 ? 19.673 -38.169 32.572 1.00 93.44 90 THR A C 1
ATOM 661 O O . THR A 1 90 ? 18.712 -38.149 33.340 1.00 93.44 90 THR A O 1
ATOM 664 N N . THR A 1 91 ? 20.224 -37.046 32.110 1.00 94.25 91 THR A N 1
ATOM 665 C CA . THR A 1 91 ? 19.762 -35.684 32.451 1.00 94.25 91 THR A CA 1
ATOM 666 C C . THR A 1 91 ? 18.980 -35.046 31.303 1.00 94.25 91 THR A C 1
ATOM 668 O O . THR A 1 91 ? 19.064 -35.514 30.162 1.00 94.25 91 THR A O 1
ATOM 671 N N . VAL A 1 92 ? 18.246 -33.957 31.571 1.00 91.94 92 VAL A N 1
ATOM 672 C CA . VAL A 1 92 ? 17.522 -33.206 30.524 1.00 91.94 92 VAL A CA 1
ATOM 673 C C . VAL A 1 92 ? 18.512 -32.648 29.500 1.00 91.94 92 VAL A C 1
ATOM 675 O O . VAL A 1 92 ? 18.290 -32.754 28.294 1.00 91.94 92 VAL A O 1
ATOM 678 N N . GLY A 1 93 ? 19.655 -32.131 29.960 1.00 87.94 93 GLY A N 1
ATOM 679 C CA . GLY A 1 93 ? 20.711 -31.617 29.080 1.00 87.94 93 GLY A CA 1
ATOM 680 C C . GLY A 1 93 ? 21.277 -32.657 28.104 1.00 87.94 93 GLY A C 1
ATOM 681 O O . GLY A 1 93 ? 21.643 -32.296 26.990 1.00 87.94 93 GLY A O 1
ATOM 682 N N . ALA A 1 94 ? 21.308 -33.936 28.488 1.00 87.81 94 ALA A N 1
ATOM 683 C CA . ALA A 1 94 ? 21.847 -35.016 27.660 1.00 87.81 94 ALA A CA 1
ATOM 684 C C . ALA A 1 94 ? 20.852 -35.564 26.621 1.00 87.81 94 ALA A C 1
ATOM 686 O O . ALA A 1 94 ? 21.280 -36.176 25.644 1.00 87.81 94 ALA A O 1
ATOM 687 N N . VAL A 1 95 ? 19.543 -35.364 26.820 1.00 93.00 95 VAL A N 1
ATOM 688 C CA . VAL A 1 95 ? 18.502 -35.829 25.882 1.00 93.00 95 VAL A CA 1
ATOM 689 C C . VAL A 1 95 ? 17.984 -34.727 24.961 1.00 93.00 95 VAL A C 1
ATOM 691 O O . VAL A 1 95 ? 17.362 -35.042 23.949 1.00 93.00 95 VAL A O 1
ATOM 694 N N . ARG A 1 96 ? 18.229 -33.445 25.269 1.00 92.69 96 ARG A N 1
ATOM 695 C CA . ARG A 1 96 ? 17.841 -32.321 24.403 1.00 92.69 96 ARG A CA 1
ATOM 696 C C . ARG A 1 96 ? 18.475 -32.447 23.021 1.00 92.69 96 ARG A C 1
ATOM 698 O O . ARG A 1 96 ? 19.693 -32.507 22.879 1.00 92.69 96 ARG A O 1
ATOM 705 N N . ALA A 1 97 ? 17.633 -32.404 22.000 1.00 86.00 97 ALA A N 1
ATOM 706 C CA . ALA A 1 97 ? 18.029 -32.387 20.606 1.00 86.00 97 ALA A CA 1
ATOM 707 C C . ALA A 1 97 ? 17.439 -31.153 19.915 1.00 86.00 97 ALA A C 1
ATOM 709 O O . ALA A 1 97 ? 16.307 -30.752 20.180 1.00 86.00 97 ALA A O 1
ATOM 710 N N . SER A 1 98 ? 18.208 -30.564 19.002 1.00 75.81 98 SER A N 1
ATOM 711 C CA . SER A 1 98 ? 17.694 -29.577 18.056 1.00 75.81 98 SER A CA 1
ATOM 712 C C . SER A 1 98 ? 17.394 -30.311 16.750 1.00 75.81 98 SER A C 1
ATOM 714 O O . SER A 1 98 ? 18.325 -30.898 16.188 1.00 75.81 98 SER A O 1
ATOM 716 N N . PRO A 1 99 ? 16.137 -30.356 16.275 1.00 68.25 99 PRO A N 1
ATOM 717 C CA . PRO A 1 99 ? 15.830 -30.932 14.973 1.00 68.25 99 PRO A CA 1
ATOM 718 C C . PRO A 1 99 ? 16.635 -30.196 13.891 1.00 68.25 99 PRO A C 1
ATOM 720 O O . PRO A 1 99 ? 16.412 -29.018 13.624 1.00 68.25 99 PRO A O 1
ATOM 723 N N . GLY A 1 100 ? 17.635 -30.867 13.316 1.00 49.88 100 GLY A N 1
ATOM 724 C CA . GLY A 1 100 ? 18.453 -30.312 12.240 1.00 49.88 100 GLY A CA 1
ATOM 725 C C . GLY A 1 100 ? 17.663 -30.221 10.934 1.00 49.88 100 GLY A C 1
ATOM 726 O O . GLY A 1 100 ? 16.823 -31.075 10.657 1.00 49.88 100 GLY A O 1
ATOM 727 N N . SER A 1 101 ? 17.973 -29.207 10.123 1.00 45.62 101 SER A N 1
ATOM 728 C CA . SER A 1 101 ? 17.462 -28.914 8.773 1.00 45.62 101 SER A CA 1
ATOM 729 C C . SER A 1 101 ? 17.839 -29.973 7.716 1.00 45.62 101 SER A C 1
ATOM 731 O O . SER A 1 101 ? 18.371 -29.665 6.648 1.00 45.62 101 SER A O 1
ATOM 733 N N . GLY A 1 102 ? 17.582 -31.247 8.011 1.00 35.53 102 GLY A N 1
ATOM 734 C CA . GLY A 1 102 ? 17.765 -32.362 7.091 1.00 35.53 102 GLY A CA 1
ATOM 735 C C . GLY A 1 102 ? 16.742 -32.309 5.961 1.00 35.53 102 GLY A C 1
ATOM 736 O O . GLY A 1 102 ? 15.540 -32.330 6.205 1.00 35.53 102 GLY A O 1
ATOM 737 N N . THR A 1 103 ? 17.260 -32.221 4.737 1.00 34.56 103 THR A N 1
ATOM 738 C CA . THR A 1 103 ? 16.592 -32.298 3.429 1.00 34.56 103 THR A CA 1
ATOM 739 C C . THR A 1 103 ? 15.208 -32.944 3.442 1.00 34.56 103 THR A C 1
ATOM 741 O O . THR A 1 103 ? 15.070 -34.121 3.780 1.00 34.56 103 THR A O 1
ATOM 744 N N . ALA A 1 104 ? 14.217 -32.176 2.984 1.00 34.69 104 ALA A N 1
ATOM 745 C CA . ALA A 1 104 ? 12.881 -32.643 2.654 1.00 34.69 104 ALA A CA 1
ATOM 746 C C . ALA A 1 104 ? 12.947 -33.948 1.843 1.00 34.69 104 ALA A C 1
ATOM 748 O O . ALA A 1 104 ? 13.363 -33.960 0.683 1.00 34.69 104 ALA A O 1
ATOM 749 N N . ALA A 1 105 ? 12.505 -35.047 2.455 1.00 32.59 105 ALA A N 1
ATOM 750 C CA . ALA A 1 105 ? 11.919 -36.132 1.686 1.00 32.59 105 ALA A CA 1
ATOM 751 C C . ALA A 1 105 ? 10.736 -35.535 0.896 1.00 32.59 105 ALA A C 1
ATOM 753 O O . ALA A 1 105 ? 10.058 -34.646 1.423 1.00 32.59 105 ALA A O 1
ATOM 754 N N . PRO A 1 106 ? 10.528 -35.946 -0.368 1.00 36.97 106 PRO A N 1
ATOM 755 C CA . PRO A 1 106 ? 9.598 -35.283 -1.278 1.00 36.97 106 PRO A CA 1
ATOM 756 C C . PRO A 1 106 ? 8.216 -35.154 -0.630 1.00 36.97 106 PRO A C 1
ATOM 758 O O . PRO A 1 106 ? 7.841 -36.058 0.125 1.00 36.97 106 PRO A O 1
ATOM 761 N N . PRO A 1 107 ? 7.464 -34.065 -0.901 1.00 41.53 107 PRO A N 1
ATOM 762 C CA . PRO A 1 107 ? 6.126 -33.903 -0.358 1.00 41.53 107 PRO A CA 1
ATOM 763 C C . PRO A 1 107 ? 5.342 -35.159 -0.708 1.00 41.53 107 PRO A C 1
ATOM 765 O O . PRO A 1 107 ? 5.098 -35.462 -1.879 1.00 41.53 107 PRO A O 1
ATOM 768 N N . VAL A 1 108 ? 5.023 -35.940 0.320 1.00 46.50 108 VAL A N 1
ATOM 769 C CA . VAL A 1 108 ? 4.123 -37.070 0.175 1.00 46.50 108 VAL A CA 1
ATOM 770 C C . VAL A 1 108 ? 2.851 -36.517 -0.447 1.00 46.50 108 VAL A C 1
ATOM 772 O O . VAL A 1 108 ? 2.317 -35.504 0.008 1.00 46.50 108 VAL A O 1
ATOM 775 N N . SER A 1 109 ? 2.424 -37.115 -1.558 1.00 54.03 109 SER A N 1
ATOM 776 C CA . SER A 1 109 ? 1.276 -36.611 -2.298 1.00 54.03 109 SER A CA 1
ATOM 777 C C . SER A 1 109 ? 0.074 -36.510 -1.360 1.00 54.03 109 SER A C 1
ATOM 779 O O . SER A 1 109 ? -0.069 -37.307 -0.428 1.00 54.03 109 SER A O 1
ATOM 781 N N . LYS A 1 110 ? -0.836 -35.568 -1.630 1.00 50.19 110 LYS A N 1
ATOM 782 C CA . LYS A 1 110 ? -2.136 -35.519 -0.945 1.00 50.19 110 LYS A CA 1
ATOM 783 C C . LYS A 1 110 ? -2.805 -36.902 -0.944 1.00 50.19 110 LYS A C 1
ATOM 785 O O . LYS A 1 110 ? -3.409 -37.279 0.040 1.00 50.19 110 LYS A O 1
ATOM 790 N N . GLN A 1 111 ? -2.566 -37.710 -1.980 1.00 53.16 111 GLN A N 1
ATOM 791 C CA . GLN A 1 111 ? -2.989 -39.106 -2.076 1.00 53.16 111 GLN A CA 1
ATOM 792 C C . GLN A 1 111 ? -2.312 -40.059 -1.072 1.00 53.16 111 GLN A C 1
ATOM 794 O O . GLN A 1 111 ? -2.965 -40.978 -0.600 1.00 53.16 111 GLN A O 1
ATOM 799 N N . TYR A 1 112 ? -1.038 -39.877 -0.713 1.00 60.50 112 TYR A N 1
ATOM 800 C CA . TYR A 1 112 ? -0.385 -40.657 0.348 1.00 60.50 112 TYR A CA 1
ATOM 801 C C . TYR A 1 112 ? -0.926 -40.283 1.736 1.00 60.50 112 TYR A C 1
ATOM 803 O O . TYR A 1 112 ? -1.171 -41.167 2.553 1.00 60.50 112 TYR A O 1
ATOM 811 N N . VAL A 1 113 ? -1.176 -38.991 1.979 1.00 56.34 113 VAL A N 1
ATOM 812 C CA . VAL A 1 113 ? -1.801 -38.496 3.220 1.00 56.34 113 VAL A CA 1
ATOM 813 C C . VAL A 1 113 ? -3.264 -38.949 3.313 1.00 56.34 113 VAL A C 1
ATOM 815 O O . VAL A 1 113 ? -3.673 -39.497 4.333 1.00 56.34 113 VAL A O 1
ATOM 818 N N . ASP A 1 114 ? -4.023 -38.833 2.224 1.00 53.34 114 ASP A N 1
ATOM 819 C CA . ASP A 1 114 ? -5.413 -39.286 2.128 1.00 53.34 114 ASP A CA 1
ATOM 820 C C . ASP A 1 114 ? -5.505 -40.822 2.230 1.00 53.34 114 ASP A C 1
ATOM 822 O O . ASP A 1 114 ? -6.405 -41.329 2.895 1.00 53.34 114 ASP A O 1
ATOM 826 N N . ASN A 1 115 ? -4.548 -41.582 1.675 1.00 51.34 115 ASN A N 1
ATOM 827 C CA . ASN A 1 115 ? -4.494 -43.043 1.823 1.00 51.34 115 ASN A CA 1
ATOM 828 C C . ASN A 1 115 ? -4.116 -43.469 3.249 1.00 51.34 115 ASN A C 1
ATOM 830 O O . ASN A 1 115 ? -4.726 -44.396 3.773 1.00 51.34 115 ASN A O 1
ATOM 834 N N . ALA A 1 116 ? -3.166 -42.797 3.910 1.00 54.91 116 ALA A N 1
ATOM 835 C CA . ALA A 1 116 ? -2.792 -43.088 5.298 1.00 54.91 116 ALA A CA 1
ATOM 836 C C . ALA A 1 116 ? -3.926 -42.762 6.293 1.00 54.91 116 ALA A C 1
ATOM 838 O O . ALA A 1 116 ? -4.122 -43.484 7.273 1.00 54.91 116 ALA A O 1
ATOM 839 N N . ILE A 1 117 ? -4.723 -41.725 6.009 1.00 54.66 117 ILE A N 1
ATOM 840 C CA . ILE A 1 117 ? -5.934 -41.375 6.769 1.00 54.66 117 ILE A CA 1
ATOM 841 C C . ILE A 1 117 ? -7.086 -42.349 6.449 1.00 54.66 117 ILE A C 1
ATOM 843 O O . ILE A 1 117 ? -7.818 -42.755 7.357 1.00 54.66 117 ILE A O 1
ATOM 847 N N . ALA A 1 118 ? -7.210 -42.808 5.199 1.00 46.69 118 ALA A N 1
ATOM 848 C CA . ALA A 1 118 ? -8.202 -43.804 4.795 1.00 46.69 118 ALA A CA 1
ATOM 849 C C . ALA A 1 118 ? -7.964 -45.188 5.428 1.00 46.69 118 ALA A C 1
ATOM 851 O O . ALA A 1 118 ? -8.939 -45.869 5.750 1.00 46.69 118 ALA A O 1
ATOM 852 N N . VAL A 1 119 ? -6.711 -45.596 5.688 1.00 49.75 119 VAL A N 1
ATOM 853 C CA . VAL A 1 119 ? -6.426 -46.880 6.368 1.00 49.75 119 VAL A CA 1
ATOM 854 C C . VAL A 1 119 ? -6.891 -46.860 7.830 1.00 49.75 119 VAL A C 1
ATOM 856 O O . VAL A 1 119 ? -7.431 -47.855 8.307 1.00 49.75 119 VAL A O 1
ATOM 859 N N . ASN A 1 120 ? -6.783 -45.725 8.530 1.00 56.12 120 ASN A N 1
ATOM 860 C CA . ASN A 1 120 ? -7.292 -45.603 9.902 1.00 56.12 120 ASN A CA 1
ATOM 861 C C . ASN A 1 120 ? -8.819 -45.544 9.955 1.00 56.12 120 ASN A C 1
ATOM 863 O O . ASN A 1 120 ? -9.413 -46.098 10.877 1.00 56.12 120 ASN A O 1
ATOM 867 N N . LYS A 1 121 ? -9.472 -44.945 8.953 1.00 57.94 121 LYS A N 1
ATOM 868 C CA . LYS A 1 121 ? -10.933 -44.985 8.879 1.00 57.94 121 LYS A CA 1
ATOM 869 C C . LYS A 1 121 ? -11.443 -46.382 8.522 1.00 57.94 121 LYS A C 1
ATOM 871 O O . LYS A 1 121 ? -12.377 -46.836 9.158 1.00 57.94 121 LYS A O 1
ATOM 876 N N . ALA A 1 122 ? -10.795 -47.106 7.607 1.00 55.84 122 ALA A N 1
ATOM 877 C CA . ALA A 1 122 ? -11.152 -48.491 7.293 1.00 55.84 122 ALA A CA 1
ATOM 878 C C . ALA A 1 122 ? -10.872 -49.451 8.461 1.00 55.84 122 ALA A C 1
ATOM 880 O O . ALA A 1 122 ? -11.667 -50.353 8.702 1.00 55.84 122 ALA A O 1
ATOM 881 N N . TYR A 1 123 ? -9.793 -49.247 9.225 1.00 62.47 123 TYR A N 1
ATOM 882 C CA . TYR A 1 123 ? -9.519 -50.004 10.451 1.00 62.47 123 TYR A CA 1
ATOM 883 C C . TYR A 1 123 ? -10.573 -49.730 11.529 1.00 62.47 123 TYR A C 1
ATOM 885 O O . TYR A 1 123 ? -11.086 -50.673 12.122 1.00 62.47 123 TYR A O 1
ATOM 893 N N . VAL A 1 124 ? -10.954 -48.466 11.735 1.00 58.28 124 VAL A N 1
ATOM 894 C CA . VAL A 1 124 ? -12.013 -48.081 12.681 1.00 58.28 124 VAL A CA 1
ATOM 895 C C . VAL A 1 124 ? -13.385 -48.563 12.205 1.00 58.28 124 VAL A C 1
ATOM 897 O O . VAL A 1 124 ? -14.121 -49.136 12.995 1.00 58.28 124 VAL A O 1
ATOM 900 N N . ASP A 1 125 ? -13.710 -48.446 10.920 1.00 59.47 125 ASP A N 1
ATOM 901 C CA . ASP A 1 125 ? -14.977 -48.911 10.348 1.00 59.47 125 ASP A CA 1
ATOM 902 C C . ASP A 1 125 ? -15.054 -50.452 10.335 1.00 59.47 125 ASP A C 1
ATOM 904 O O . ASP A 1 125 ? -16.123 -51.008 10.566 1.00 59.47 125 ASP A O 1
ATOM 908 N N . THR A 1 126 ? -13.932 -51.167 10.165 1.00 56.03 126 THR A N 1
ATOM 909 C CA . THR A 1 126 ? -13.861 -52.641 10.272 1.00 56.03 126 THR A CA 1
ATOM 910 C C . THR A 1 126 ? -13.890 -53.101 11.731 1.00 56.03 126 THR A C 1
ATOM 912 O O . THR A 1 126 ? -14.536 -54.099 12.047 1.00 56.03 126 THR A O 1
ATOM 915 N N . ALA A 1 127 ? -13.258 -52.367 12.651 1.00 55.91 127 ALA A N 1
ATOM 916 C CA . ALA A 1 127 ? -13.333 -52.615 14.091 1.00 55.91 127 ALA A CA 1
ATOM 917 C C . ALA A 1 127 ? -14.737 -52.328 14.650 1.00 55.91 127 ALA A C 1
ATOM 919 O O . ALA A 1 127 ? -15.179 -53.027 15.553 1.00 55.91 127 ALA A O 1
ATOM 920 N N . VAL A 1 128 ? -15.463 -51.360 14.079 1.00 55.88 128 VAL A N 1
ATOM 921 C CA . VAL A 1 128 ? -16.855 -51.023 14.428 1.00 55.88 128 VAL A CA 1
ATOM 922 C C . VAL A 1 128 ? -17.858 -51.962 13.739 1.00 55.88 128 VAL A C 1
ATOM 924 O O . VAL A 1 128 ? -18.861 -52.328 14.345 1.00 55.88 128 VAL A O 1
ATOM 927 N N . ALA A 1 129 ? -17.574 -52.447 12.525 1.00 52.97 129 ALA A N 1
ATOM 928 C CA . ALA A 1 129 ? -18.395 -53.455 11.845 1.00 52.97 129 ALA A CA 1
ATOM 929 C C . ALA A 1 129 ? -18.227 -54.875 12.424 1.00 52.97 129 ALA A C 1
ATOM 931 O O . ALA A 1 129 ? -19.147 -55.686 12.327 1.00 52.97 129 ALA A O 1
ATOM 932 N N . SER A 1 130 ? -17.083 -55.184 13.051 1.00 51.09 130 SER A N 1
ATOM 933 C CA . SER A 1 130 ? -16.793 -56.505 13.641 1.00 51.09 130 SER A CA 1
ATOM 934 C C . SER A 1 130 ? -17.242 -56.678 15.097 1.00 51.09 130 SER A C 1
ATOM 936 O O . SER A 1 130 ? -17.270 -57.809 15.579 1.00 51.09 130 SER A O 1
ATOM 938 N N . VAL A 1 131 ? -17.657 -55.610 15.791 1.00 52.03 131 VAL A N 1
ATOM 939 C CA . VAL A 1 131 ? -18.178 -55.696 17.174 1.00 52.03 131 VAL A CA 1
ATOM 940 C C . VAL A 1 131 ? -19.683 -55.952 17.274 1.00 52.03 131 VAL A C 1
ATOM 942 O O . VAL A 1 131 ? -20.176 -56.160 18.378 1.00 52.03 131 VAL A O 1
ATOM 945 N N . GLY A 1 132 ? -20.397 -56.034 16.145 1.00 48.50 132 GLY A N 1
ATOM 946 C CA . GLY A 1 132 ? -21.809 -56.416 16.097 1.00 48.50 132 GLY A CA 1
ATOM 947 C C . GLY A 1 132 ? -22.749 -55.376 16.719 1.00 48.50 132 GLY A C 1
ATOM 948 O O . GLY A 1 132 ? -22.493 -54.781 17.764 1.00 48.50 132 GLY A O 1
ATOM 949 N N . SER A 1 133 ? -23.892 -55.144 16.081 1.00 50.75 133 SER A N 1
ATOM 950 C CA . SER A 1 133 ? -24.961 -54.344 16.675 1.00 50.75 133 SER A CA 1
ATOM 951 C C . SER A 1 133 ? -25.462 -55.021 17.962 1.00 50.75 133 SER A C 1
ATOM 953 O O . SER A 1 133 ? -26.161 -56.032 17.875 1.00 50.75 133 SER A O 1
ATOM 955 N N . GLY A 1 134 ? -25.118 -54.485 19.141 1.00 54.59 134 GLY A N 1
ATOM 956 C CA . GLY A 1 134 ? -25.816 -54.838 20.387 1.00 54.59 134 GLY A CA 1
ATOM 957 C C . GLY A 1 134 ? -25.044 -54.848 21.714 1.00 54.59 134 GLY A C 1
ATOM 958 O O . GLY A 1 134 ? -25.684 -55.104 22.728 1.00 54.59 134 GLY A O 1
ATOM 959 N N . ALA A 1 135 ? -23.729 -54.593 21.771 1.00 49.47 135 ALA A N 1
ATOM 960 C CA . ALA A 1 135 ? -22.967 -54.809 23.018 1.00 49.47 135 ALA A CA 1
ATOM 961 C C . ALA A 1 135 ? -22.614 -53.557 23.854 1.00 49.47 135 ALA A C 1
ATOM 963 O O . ALA A 1 135 ? -22.153 -53.719 24.984 1.00 49.47 135 ALA A O 1
ATOM 964 N N . TYR A 1 136 ? -22.821 -52.327 23.364 1.00 58.59 136 TYR A N 1
ATOM 965 C CA . TYR A 1 136 ? -22.411 -51.115 24.093 1.00 58.59 136 TYR A CA 1
ATOM 966 C C . TYR A 1 136 ? -23.411 -49.966 23.962 1.00 58.59 136 TYR A C 1
ATOM 968 O O . TYR A 1 136 ? -24.043 -49.817 22.922 1.00 58.59 136 TYR A O 1
ATOM 976 N N . VAL A 1 137 ? -23.498 -49.157 25.024 1.00 59.97 137 VAL A N 1
ATOM 977 C CA . VAL A 1 137 ? -24.276 -47.911 25.091 1.00 59.97 137 VAL A CA 1
ATOM 978 C C . VAL A 1 137 ? -23.328 -46.714 24.918 1.00 59.97 137 VAL A C 1
ATOM 980 O O . VAL A 1 137 ? -22.303 -46.639 25.604 1.00 59.97 137 VAL A O 1
ATOM 983 N N . ALA A 1 138 ? -23.633 -45.776 24.020 1.00 60.28 138 ALA A N 1
ATOM 984 C CA . ALA A 1 138 ? -22.819 -44.595 23.737 1.00 60.28 138 ALA A CA 1
ATOM 985 C C . ALA A 1 138 ? -22.799 -43.594 24.910 1.00 60.28 138 ALA A C 1
ATOM 987 O O . ALA A 1 138 ? -23.833 -43.234 25.470 1.00 60.28 138 ALA A O 1
ATOM 988 N N . LYS A 1 139 ? -21.611 -43.061 25.247 1.00 54.00 139 LYS A N 1
ATOM 989 C CA . LYS A 1 139 ? -21.428 -42.080 26.345 1.00 54.00 139 LYS A CA 1
ATOM 990 C C . LYS A 1 139 ? -22.114 -40.727 26.099 1.00 54.00 139 LYS A C 1
ATOM 992 O O . LYS A 1 139 ? -22.358 -40.002 27.056 1.00 54.00 139 LYS A O 1
ATOM 997 N N . ASN A 1 140 ? -22.437 -40.417 24.842 1.00 54.09 140 ASN A N 1
ATOM 998 C CA . ASN A 1 140 ? -23.176 -39.213 24.447 1.00 54.09 140 ASN A CA 1
ATOM 999 C C . ASN A 1 140 ? -24.704 -39.440 24.389 1.00 54.09 140 ASN A C 1
ATOM 1001 O O . ASN A 1 140 ? -25.435 -38.509 24.064 1.00 54.09 140 ASN A O 1
ATOM 1005 N N . GLY A 1 141 ? -25.174 -40.651 24.724 1.00 56.66 141 GLY A N 1
ATOM 1006 C CA . GLY A 1 141 ? -26.581 -41.057 24.712 1.00 56.66 141 GLY A CA 1
ATOM 1007 C C . GLY A 1 141 ? -26.939 -41.964 23.530 1.00 56.66 141 GLY A C 1
ATOM 1008 O O . GLY A 1 141 ? -26.553 -41.686 22.400 1.00 56.66 141 GLY A O 1
ATOM 1009 N N . ASP A 1 142 ? -27.710 -43.021 23.807 1.00 64.69 142 ASP A N 1
ATOM 1010 C CA . ASP A 1 142 ? -28.377 -43.879 22.816 1.00 64.69 142 ASP A CA 1
ATOM 1011 C C . ASP A 1 142 ? -29.898 -43.841 23.021 1.00 64.69 142 ASP A C 1
ATOM 1013 O O . ASP A 1 142 ? -30.385 -43.668 24.142 1.00 64.69 142 ASP A O 1
ATOM 1017 N N . ALA A 1 143 ? -30.665 -44.062 21.951 1.00 63.44 143 ALA A N 1
ATOM 1018 C CA . ALA A 1 143 ? -32.110 -44.263 22.031 1.00 63.44 143 ALA A CA 1
ATOM 1019 C C . ALA A 1 143 ? -32.426 -45.747 22.306 1.00 63.44 143 ALA A C 1
ATOM 1021 O O . ALA A 1 143 ? -32.270 -46.591 21.425 1.00 63.44 143 ALA A O 1
ATOM 1022 N N . MET A 1 144 ? -32.876 -46.081 23.521 1.00 65.94 144 MET A N 1
ATOM 1023 C CA . MET A 1 144 ? -33.254 -47.455 23.885 1.00 65.94 144 MET A CA 1
ATOM 1024 C C . MET A 1 144 ? -34.733 -47.722 23.581 1.00 65.94 144 MET A C 1
ATOM 1026 O O . MET A 1 144 ? -35.612 -47.081 24.151 1.00 65.94 144 MET A O 1
ATOM 1030 N N . SER A 1 145 ? -35.019 -48.693 22.711 1.00 67.31 145 SER A N 1
ATOM 1031 C CA . SER A 1 145 ? -36.386 -49.123 22.368 1.00 67.31 145 SER A CA 1
ATOM 1032 C C . SER A 1 145 ? -36.879 -50.338 23.178 1.00 67.31 145 SER A C 1
ATOM 1034 O O . SER A 1 145 ? -37.968 -50.846 22.915 1.00 67.31 145 SER A O 1
ATOM 1036 N N . GLY A 1 146 ? -36.110 -50.791 24.180 1.00 68.31 146 GLY A N 1
ATOM 1037 C CA . GLY A 1 146 ? -36.427 -51.942 25.037 1.00 68.31 146 GLY A CA 1
ATOM 1038 C C . GLY A 1 146 ? -35.835 -51.846 26.457 1.00 68.31 146 GLY A C 1
ATOM 1039 O O . GLY A 1 146 ? -35.079 -50.917 26.745 1.00 68.31 146 GLY A O 1
ATOM 1040 N N . PRO A 1 147 ? -36.193 -52.775 27.368 1.00 63.59 147 PRO A N 1
ATOM 1041 C CA . PRO A 1 147 ? -35.799 -52.727 28.778 1.00 63.59 147 PRO A CA 1
ATOM 1042 C C . PRO A 1 147 ? -34.293 -52.960 28.996 1.00 63.59 147 PRO A C 1
ATOM 1044 O O . PRO A 1 147 ? -33.725 -53.939 28.516 1.00 63.59 147 PRO A O 1
ATOM 1047 N N . LEU A 1 148 ? -33.663 -52.080 29.782 1.00 69.12 148 LEU A N 1
ATOM 1048 C CA . LEU A 1 148 ? -32.259 -52.162 30.197 1.00 69.12 148 LEU A CA 1
ATOM 1049 C C . LEU A 1 148 ? -32.143 -52.862 31.560 1.00 69.12 148 LEU A C 1
ATOM 1051 O O . LEU A 1 148 ? -32.724 -52.404 32.543 1.00 69.12 148 LEU A O 1
ATOM 1055 N N . THR A 1 149 ? -31.368 -53.947 31.635 1.00 70.88 149 THR A N 1
ATOM 1056 C CA . THR A 1 149 ? -31.145 -54.699 32.885 1.00 70.88 149 THR A CA 1
ATOM 1057 C C . THR A 1 149 ? -29.733 -54.427 33.401 1.00 70.88 149 THR A C 1
ATOM 1059 O O . THR A 1 149 ? -28.762 -54.703 32.700 1.00 70.88 149 THR A O 1
ATOM 1062 N N . LEU A 1 150 ? -29.605 -53.869 34.607 1.00 76.69 150 LEU A N 1
ATOM 1063 C CA . LEU A 1 150 ? -28.314 -53.547 35.227 1.00 76.69 150 LEU A CA 1
ATOM 1064 C C . LEU A 1 150 ? -27.884 -54.674 36.189 1.00 76.69 150 LEU A C 1
ATOM 1066 O O . LEU A 1 150 ? -28.731 -55.173 36.929 1.00 76.69 150 LEU A O 1
ATOM 1070 N N . PRO A 1 151 ? -26.600 -55.084 36.203 1.00 74.00 151 PRO A N 1
ATOM 1071 C CA . PRO A 1 151 ? -26.149 -56.267 36.944 1.00 74.00 151 PRO A CA 1
ATOM 1072 C C . PRO A 1 151 ? -25.980 -56.052 38.458 1.00 74.00 151 PRO A C 1
ATOM 1074 O O . PRO A 1 151 ? -25.872 -57.034 39.188 1.00 74.00 151 PRO A O 1
ATOM 1077 N N . ALA A 1 152 ? -25.926 -54.802 38.934 1.00 79.06 152 ALA A N 1
ATOM 1078 C CA . ALA A 1 152 ? -25.749 -54.468 40.347 1.00 79.06 152 ALA A CA 1
ATOM 1079 C C . ALA A 1 152 ? -26.204 -53.033 40.665 1.00 79.06 152 ALA A C 1
ATOM 1081 O O . ALA A 1 152 ? -26.378 -52.210 39.764 1.00 79.06 152 ALA A O 1
ATOM 1082 N N . ASP A 1 153 ? -26.366 -52.748 41.958 1.00 82.25 153 ASP A N 1
ATOM 1083 C CA . ASP A 1 153 ? -26.677 -51.417 42.480 1.00 82.25 153 ASP A CA 1
ATOM 1084 C C . ASP A 1 153 ? -25.480 -50.449 42.324 1.00 82.25 153 ASP A C 1
ATOM 1086 O O . ASP A 1 153 ? -24.324 -50.881 42.379 1.00 82.25 153 ASP A O 1
ATOM 1090 N N . PRO A 1 154 ? -25.726 -49.141 42.128 1.00 82.19 154 PRO A N 1
ATOM 1091 C CA . PRO A 1 154 ? -24.680 -48.154 41.887 1.00 82.19 154 PRO A CA 1
ATOM 1092 C C . PRO A 1 154 ? -23.783 -47.934 43.117 1.00 82.19 154 PRO A C 1
ATOM 1094 O O . PRO A 1 154 ? -24.263 -47.728 44.229 1.00 82.19 154 PRO A O 1
ATOM 1097 N N . SER A 1 155 ? -22.465 -47.904 42.903 1.00 82.00 155 SER A N 1
ATOM 1098 C CA . SER A 1 155 ? -21.432 -47.674 43.926 1.00 82.00 155 SER A CA 1
ATOM 1099 C C . SER A 1 155 ? -20.784 -46.284 43.854 1.00 82.00 155 SER A C 1
ATOM 1101 O O . SER A 1 155 ? -19.905 -45.975 44.657 1.00 82.00 155 SER A O 1
ATOM 1103 N N . ALA A 1 156 ? -21.171 -45.451 42.880 1.00 74.81 156 ALA A N 1
ATOM 1104 C CA . ALA A 1 156 ? -20.679 -44.084 42.705 1.00 74.81 156 ALA A CA 1
ATOM 1105 C C . ALA A 1 156 ? -21.818 -43.126 42.289 1.00 74.81 156 ALA A C 1
ATOM 1107 O O . ALA A 1 156 ? -22.745 -43.567 41.606 1.00 74.81 156 ALA A O 1
ATOM 1108 N N . PRO A 1 157 ? -21.747 -41.820 42.631 1.00 66.56 157 PRO A N 1
ATOM 1109 C CA . PRO A 1 157 ? -22.882 -40.890 42.517 1.00 66.56 157 PRO A CA 1
ATOM 1110 C C . PRO A 1 157 ? -23.516 -40.741 41.124 1.00 66.56 157 PRO A C 1
ATOM 1112 O O . PRO A 1 157 ? -24.690 -40.407 41.035 1.00 66.56 157 PRO A O 1
ATOM 1115 N N . ASN A 1 158 ? -22.768 -41.012 40.049 1.00 73.19 158 ASN A N 1
ATOM 1116 C CA . ASN A 1 158 ? -23.219 -40.822 38.664 1.00 73.19 158 ASN A CA 1
ATOM 1117 C C . ASN A 1 158 ? -23.458 -42.145 37.908 1.00 73.19 158 ASN A C 1
ATOM 1119 O O . ASN A 1 158 ? -23.479 -42.157 36.678 1.00 73.19 158 ASN A O 1
ATOM 1123 N N . GLN A 1 159 ? -23.587 -43.274 38.611 1.00 81.19 159 GLN A N 1
ATOM 1124 C CA . GLN A 1 159 ? -23.925 -44.559 37.990 1.00 81.19 159 GLN A CA 1
ATOM 1125 C C . GLN A 1 159 ? -25.443 -44.716 37.815 1.00 81.19 159 GLN A C 1
ATOM 1127 O O . GLN A 1 159 ? -26.229 -44.315 38.674 1.00 81.19 159 GLN A O 1
ATOM 1132 N N . ALA A 1 160 ? -25.858 -45.344 36.711 1.00 71.00 160 ALA A N 1
ATOM 1133 C CA . ALA A 1 160 ? -27.254 -45.703 36.483 1.00 71.00 160 ALA A CA 1
ATOM 1134 C C . ALA A 1 160 ? -27.743 -46.675 37.572 1.00 71.00 160 ALA A C 1
ATOM 1136 O O . ALA A 1 160 ? -27.046 -47.625 37.926 1.00 71.00 160 ALA A O 1
ATOM 1137 N N . SER A 1 161 ? -28.929 -46.421 38.122 1.00 78.19 161 SER A N 1
ATOM 1138 C CA . SER A 1 161 ? -29.462 -47.148 39.277 1.00 78.19 161 SER A CA 1
ATOM 1139 C C . SER A 1 161 ? -30.402 -48.279 38.856 1.00 78.19 161 SER A C 1
ATOM 1141 O O . SER A 1 161 ? -31.236 -48.088 37.972 1.00 78.19 161 SER A O 1
ATOM 1143 N N . THR A 1 162 ? -30.328 -49.446 39.505 1.00 81.06 162 THR A N 1
ATOM 1144 C CA . THR A 1 162 ? -31.341 -50.503 39.332 1.00 81.06 162 THR A CA 1
ATOM 1145 C C . THR A 1 162 ? -32.669 -50.066 39.972 1.00 81.06 162 THR A C 1
ATOM 1147 O O . THR A 1 162 ? -32.694 -49.264 40.911 1.00 81.06 162 THR A O 1
ATOM 1150 N N . LYS A 1 163 ? -33.796 -50.646 39.531 1.00 73.06 163 LYS A N 1
ATOM 1151 C CA . LYS A 1 163 ? -35.078 -50.491 40.242 1.00 73.06 163 LYS A CA 1
ATOM 1152 C C . LYS A 1 163 ? -34.967 -50.975 41.696 1.00 73.06 163 LYS A C 1
ATOM 1154 O O . LYS A 1 163 ? -35.524 -50.342 42.577 1.00 73.06 163 LYS A O 1
ATOM 1159 N N . HIS A 1 164 ? -34.194 -52.035 41.946 1.00 79.31 164 HIS A N 1
ATOM 1160 C CA . HIS A 1 164 ? -33.900 -52.536 43.290 1.00 79.31 164 HIS A CA 1
ATOM 1161 C C . HIS A 1 164 ? -33.251 -51.466 44.186 1.00 79.31 164 HIS A C 1
ATOM 1163 O O . HIS A 1 164 ? -33.729 -51.241 45.295 1.00 79.31 164 HIS A O 1
ATOM 1169 N N . TYR A 1 165 ? -32.232 -50.750 43.701 1.00 78.94 165 TYR A N 1
ATOM 1170 C CA . TYR A 1 165 ? -31.590 -49.653 44.429 1.00 78.94 165 TYR A CA 1
ATOM 1171 C C . TYR A 1 165 ? -32.573 -48.522 44.737 1.00 78.94 165 TYR A C 1
ATOM 1173 O O . TYR A 1 165 ? -32.631 -48.040 45.867 1.00 78.94 165 TYR A O 1
ATOM 1181 N N . VAL A 1 166 ? -33.378 -48.119 43.747 1.00 71.06 166 VAL A N 1
ATOM 1182 C CA . VAL A 1 166 ? -34.380 -47.057 43.920 1.00 71.06 166 VAL A CA 1
ATOM 1183 C C . VAL A 1 166 ? -35.473 -47.489 44.894 1.00 71.06 166 VAL A C 1
ATOM 1185 O O . VAL A 1 166 ? -35.785 -46.728 45.799 1.00 71.06 166 VAL A O 1
ATOM 1188 N N . ASP A 1 167 ? -36.009 -48.704 44.775 1.00 69.75 167 ASP A N 1
ATOM 1189 C CA . ASP A 1 167 ? -37.041 -49.248 45.667 1.00 69.75 167 ASP A CA 1
ATOM 1190 C C . ASP A 1 167 ? -36.523 -49.415 47.105 1.00 69.75 167 ASP A C 1
ATOM 1192 O O . ASP A 1 167 ? -37.231 -49.106 48.063 1.00 69.75 167 ASP A O 1
ATOM 1196 N N . THR A 1 168 ? -35.270 -49.848 47.267 1.00 67.69 168 THR A N 1
ATOM 1197 C CA . THR A 1 168 ? -34.611 -49.974 48.577 1.00 67.69 168 THR A CA 1
ATOM 1198 C C . THR A 1 168 ? -34.363 -48.598 49.198 1.00 67.69 168 THR A C 1
ATOM 1200 O O . THR A 1 168 ? -34.592 -48.407 50.393 1.00 67.69 168 THR A O 1
ATOM 1203 N N . ALA A 1 169 ? -33.988 -47.599 48.392 1.00 62.69 169 ALA A N 1
ATOM 1204 C CA . ALA A 1 169 ? -33.891 -46.206 48.825 1.00 62.69 169 ALA A CA 1
ATOM 1205 C C . ALA A 1 169 ? -35.269 -45.584 49.141 1.00 62.69 169 ALA A C 1
ATOM 1207 O O . ALA A 1 169 ? -35.368 -44.733 50.029 1.00 62.69 169 ALA A O 1
ATOM 1208 N N . LEU A 1 170 ? -36.335 -46.027 48.465 1.00 56.31 170 LEU A N 1
ATOM 1209 C CA . LEU A 1 170 ? -37.718 -45.582 48.680 1.00 56.31 170 LEU A CA 1
ATOM 1210 C C . LEU A 1 170 ? -38.368 -46.206 49.923 1.00 56.31 170 LEU A C 1
ATOM 1212 O O . LEU A 1 170 ? -39.314 -45.639 50.460 1.00 56.31 170 LEU A O 1
ATOM 1216 N N . LEU A 1 171 ? -37.862 -47.345 50.406 1.00 52.78 171 LEU A N 1
ATOM 1217 C CA . LEU A 1 171 ? -38.279 -47.957 51.675 1.00 52.78 171 LEU A CA 1
ATOM 1218 C C . LEU A 1 171 ? -37.693 -47.241 52.905 1.00 52.78 171 LEU A C 1
ATOM 1220 O O . LEU A 1 171 ? -38.191 -47.430 54.013 1.00 52.78 171 LEU A O 1
ATOM 1224 N N . ALA A 1 172 ? -36.672 -46.396 52.723 1.00 51.03 172 ALA A N 1
ATOM 1225 C CA . ALA A 1 172 ? -36.018 -45.645 53.797 1.00 51.03 172 ALA A CA 1
ATOM 1226 C C . ALA A 1 172 ? -36.558 -44.211 53.987 1.00 51.03 172 ALA A C 1
ATOM 1228 O O . ALA A 1 172 ? -36.100 -43.500 54.884 1.00 51.03 172 ALA A O 1
ATOM 1229 N N . LYS A 1 173 ? -37.515 -43.756 53.164 1.00 52.06 173 LYS A N 1
ATOM 1230 C CA . LYS A 1 173 ? -38.129 -42.421 53.273 1.00 52.06 173 LYS A CA 1
ATOM 1231 C C . LYS A 1 173 ? -39.648 -42.507 53.123 1.00 52.06 173 LYS A C 1
ATOM 1233 O O . LYS A 1 173 ? -40.150 -43.173 52.227 1.00 52.06 173 LYS A O 1
ATOM 1238 N N . ALA A 1 174 ? -40.375 -41.834 54.015 1.00 54.12 174 ALA A N 1
ATOM 1239 C CA . ALA A 1 174 ? -41.835 -41.794 53.988 1.00 54.12 174 ALA A CA 1
ATOM 1240 C C . ALA A 1 174 ? -42.332 -41.162 52.676 1.00 54.12 174 ALA A C 1
ATOM 1242 O O . ALA A 1 174 ? -41.955 -40.037 52.344 1.00 54.12 174 ALA A O 1
ATOM 1243 N N . ASN A 1 175 ? -43.177 -41.880 51.937 1.00 60.94 175 ASN A N 1
ATOM 1244 C CA . ASN A 1 175 ? -43.717 -41.410 50.661 1.00 60.94 175 ASN A CA 1
ATOM 1245 C C . ASN A 1 175 ? -45.035 -40.656 50.887 1.00 60.94 175 ASN A C 1
ATOM 1247 O O . ASN A 1 175 ? -45.903 -41.136 51.616 1.00 60.94 175 ASN A O 1
ATOM 1251 N N . LEU A 1 176 ? -45.221 -39.507 50.226 1.00 52.69 176 LEU A N 1
ATOM 1252 C CA . LEU A 1 176 ? -46.544 -38.890 50.094 1.00 52.69 176 LEU A CA 1
ATOM 1253 C C . LEU A 1 176 ? -47.320 -39.610 48.987 1.00 52.69 176 LEU A C 1
ATOM 1255 O O . LEU A 1 176 ? -46.904 -39.600 47.830 1.00 52.69 176 LEU A O 1
ATOM 1259 N N . VAL A 1 177 ? -48.479 -40.174 49.324 1.00 49.50 177 VAL A N 1
ATOM 1260 C CA . VAL A 1 177 ? -49.448 -40.691 48.349 1.00 49.50 177 VAL A CA 1
ATOM 1261 C C . VAL A 1 177 ? -50.670 -39.781 48.397 1.00 49.50 177 VAL A C 1
ATOM 1263 O O . VAL A 1 177 ? -51.251 -39.571 49.458 1.00 49.50 177 VAL A O 1
ATOM 1266 N N . SER A 1 178 ? -51.034 -39.182 47.262 1.00 46.34 178 SER A N 1
ATOM 1267 C CA . SER A 1 178 ? -52.163 -38.237 47.154 1.00 46.34 178 SER A CA 1
ATOM 1268 C C . SER A 1 178 ? -52.119 -37.067 48.151 1.00 46.34 178 SER A C 1
ATOM 1270 O O . SER A 1 178 ? -53.154 -36.592 48.610 1.00 46.34 178 SER A O 1
ATOM 1272 N N . GLY A 1 179 ? -50.914 -36.594 48.485 1.00 48.50 179 GLY A N 1
ATOM 1273 C CA . GLY A 1 179 ? -50.717 -35.455 49.386 1.00 48.50 179 GLY A CA 1
ATOM 1274 C C . GLY A 1 179 ? -50.725 -35.795 50.880 1.00 48.50 179 GLY A C 1
ATOM 1275 O O . GLY A 1 179 ? -50.640 -34.879 51.692 1.00 48.50 179 GLY A O 1
ATOM 1276 N N . VAL A 1 180 ? -50.786 -37.078 51.263 1.00 48.53 180 VAL A N 1
ATOM 1277 C CA . VAL A 1 180 ? -50.780 -37.512 52.671 1.00 48.53 180 VAL A CA 1
ATOM 1278 C C . VAL A 1 180 ? -49.774 -38.652 52.872 1.00 48.53 180 VAL A C 1
ATOM 1280 O O . VAL A 1 180 ? -49.633 -39.526 52.017 1.00 48.53 180 VAL A O 1
ATOM 1283 N N . VAL A 1 181 ? -49.050 -38.651 53.996 1.00 54.62 181 VAL A N 1
ATOM 1284 C CA . VAL A 1 181 ? -48.195 -39.786 54.388 1.00 54.62 181 VAL A CA 1
ATOM 1285 C C . VAL A 1 181 ? -49.101 -40.919 54.901 1.00 54.62 181 VAL A C 1
ATOM 1287 O O . VAL A 1 181 ? -49.940 -40.656 55.765 1.00 54.62 181 VAL A O 1
ATOM 1290 N N . PRO A 1 182 ? -48.977 -42.164 54.400 1.00 58.56 182 PRO A N 1
ATOM 1291 C CA . PRO A 1 182 ? -49.815 -43.280 54.829 1.00 58.56 182 PRO A CA 1
ATOM 1292 C C . PRO A 1 182 ? -49.767 -43.503 56.356 1.00 58.56 182 PRO A C 1
ATOM 1294 O O . PRO A 1 182 ? -48.671 -43.540 56.920 1.00 58.56 182 PRO A O 1
ATOM 1297 N N . PRO A 1 183 ? -50.911 -43.730 57.037 1.00 53.78 183 PRO A N 1
ATOM 1298 C CA . PRO A 1 183 ? -50.979 -43.836 58.502 1.00 53.78 183 PRO A CA 1
ATOM 1299 C C . PRO A 1 183 ? -50.061 -44.901 59.121 1.00 53.78 183 PRO A C 1
ATOM 1301 O O . PRO A 1 183 ? -49.607 -44.741 60.246 1.00 53.78 183 PRO A O 1
ATOM 1304 N N . GLY A 1 184 ? -49.741 -45.967 58.380 1.00 55.56 184 GLY A N 1
ATOM 1305 C CA . GLY A 1 184 ? -48.818 -47.018 58.826 1.00 55.56 184 GLY A CA 1
ATOM 1306 C C . GLY A 1 184 ? -47.335 -46.621 58.840 1.00 55.56 184 GLY A C 1
ATOM 1307 O O . GLY A 1 184 ? -46.513 -47.411 59.293 1.00 55.56 184 GLY A O 1
ATOM 1308 N N . GLN A 1 185 ? -46.981 -45.431 58.343 1.00 57.62 185 GLN A N 1
ATOM 1309 C CA . GLN A 1 185 ? -45.609 -44.900 58.316 1.00 57.62 185 GLN A CA 1
ATOM 1310 C C . GLN A 1 185 ? -45.391 -43.739 59.300 1.00 57.62 185 GLN A C 1
ATOM 1312 O O . GLN A 1 185 ? -44.283 -43.215 59.403 1.00 57.62 185 GLN A O 1
ATOM 1317 N N . LEU A 1 186 ? -46.429 -43.338 60.037 1.00 55.16 186 LEU A N 1
ATOM 1318 C CA . LEU A 1 186 ? -46.343 -42.337 61.093 1.00 55.16 186 LEU A CA 1
ATOM 1319 C C . LEU A 1 186 ? -46.223 -43.080 62.426 1.00 55.16 186 LEU A C 1
ATOM 1321 O O . LEU A 1 186 ? -47.205 -43.609 62.943 1.00 55.16 186 LEU A O 1
ATOM 1325 N N . GLY A 1 187 ? -45.004 -43.159 62.969 1.00 55.72 187 GLY A N 1
ATOM 1326 C CA . GLY A 1 187 ? -44.792 -43.622 64.342 1.00 55.72 187 GLY A CA 1
ATOM 1327 C C . GLY A 1 187 ? -45.758 -42.905 65.293 1.00 55.72 187 GLY A C 1
ATOM 1328 O O . GLY A 1 187 ? -45.955 -41.696 65.166 1.00 55.72 187 GLY A O 1
ATOM 1329 N N . GLY A 1 188 ? -46.404 -43.674 66.176 1.00 54.81 188 GLY A N 1
ATOM 1330 C CA . GLY A 1 188 ? -47.628 -43.291 66.888 1.00 54.81 188 GLY A CA 1
ATOM 1331 C C . GLY A 1 188 ? -47.632 -41.867 67.452 1.00 54.81 188 GLY A C 1
ATOM 1332 O O . GLY A 1 188 ? -46.925 -41.567 68.410 1.00 54.81 188 GLY A O 1
ATOM 1333 N N . GLY A 1 189 ? -48.470 -41.009 66.871 1.00 58.62 189 GLY A N 1
ATOM 1334 C CA . GLY A 1 189 ? -48.739 -39.648 67.328 1.00 58.62 189 GLY A CA 1
ATOM 1335 C C . GLY A 1 189 ? -49.884 -39.023 66.529 1.00 58.62 189 GLY A C 1
ATOM 1336 O O . GLY A 1 189 ? -49.987 -39.232 65.321 1.00 58.62 189 GLY A O 1
ATOM 1337 N N . THR A 1 190 ? -50.775 -38.299 67.206 1.00 53.56 190 THR A N 1
ATOM 1338 C CA . THR A 1 190 ? -51.962 -37.660 66.612 1.00 53.56 190 THR A CA 1
ATOM 1339 C C . THR A 1 190 ? -51.594 -36.277 66.066 1.00 53.56 190 THR A C 1
ATOM 1341 O O . THR A 1 190 ? -51.017 -35.475 66.792 1.00 53.56 190 THR A O 1
ATOM 1344 N N . VAL A 1 191 ? -51.923 -35.987 64.803 1.00 54.84 191 VAL A N 1
ATOM 1345 C CA . VAL A 1 191 ? -51.602 -34.711 64.131 1.00 54.84 191 VAL A CA 1
ATOM 1346 C C . VAL A 1 191 ? -52.658 -33.646 64.460 1.00 54.84 191 VAL A C 1
ATOM 1348 O O . VAL A 1 191 ? -53.844 -33.883 64.232 1.00 54.84 191 VAL A O 1
ATOM 1351 N N . ASP A 1 192 ? -52.241 -32.466 64.932 1.00 66.50 192 ASP A N 1
ATOM 1352 C CA . ASP A 1 192 ? -53.063 -31.244 64.962 1.00 66.50 192 ASP A CA 1
ATOM 1353 C C . ASP A 1 192 ? -52.325 -30.045 64.328 1.00 66.50 192 ASP A C 1
ATOM 1355 O O . ASP A 1 192 ? -51.148 -30.138 63.976 1.00 66.50 192 ASP A O 1
ATOM 1359 N N . SER A 1 193 ? -53.010 -28.906 64.159 1.00 57.91 193 SER A N 1
ATOM 1360 C CA . SER A 1 193 ? -52.481 -27.704 63.485 1.00 57.91 193 SER A CA 1
ATOM 1361 C C . SER A 1 193 ? -51.349 -26.986 64.232 1.00 57.91 193 SER A C 1
ATOM 1363 O O . SER A 1 193 ? -50.907 -25.925 63.792 1.00 57.91 193 SER A O 1
ATOM 1365 N N . THR A 1 194 ? -50.898 -27.512 65.371 1.00 62.38 194 THR A N 1
ATOM 1366 C CA . THR A 1 194 ? -49.846 -26.917 66.201 1.00 62.38 194 THR A CA 1
ATOM 1367 C C . THR A 1 194 ? -48.576 -27.764 66.268 1.00 62.38 194 THR A C 1
ATOM 1369 O O . THR A 1 194 ? -47.543 -27.255 66.710 1.00 62.38 194 THR A O 1
ATOM 1372 N N . GLN A 1 195 ? -48.597 -29.012 65.781 1.00 64.56 195 GLN A N 1
ATOM 1373 C CA . GLN A 1 195 ? -47.475 -29.951 65.882 1.00 64.56 195 GLN A CA 1
ATOM 1374 C C . GLN A 1 195 ? -46.935 -30.399 64.514 1.00 64.56 195 GLN A C 1
ATOM 1376 O O . GLN A 1 195 ? -47.655 -30.903 63.660 1.00 64.56 195 GLN A O 1
ATOM 1381 N N . CYS A 1 196 ? -45.623 -30.258 64.329 1.00 64.50 196 CYS A N 1
ATOM 1382 C CA . CYS A 1 196 ? -44.867 -30.658 63.147 1.00 64.50 196 CYS A CA 1
ATOM 1383 C C . CYS A 1 196 ? -43.909 -31.810 63.485 1.00 64.50 196 CYS A C 1
ATOM 1385 O O . CYS A 1 196 ? -43.245 -31.797 64.528 1.00 64.50 196 CYS A O 1
ATOM 1387 N N . LEU A 1 197 ? -43.783 -32.774 62.571 1.00 61.72 197 LEU A N 1
ATOM 1388 C CA . LEU A 1 197 ? -42.796 -33.847 62.661 1.00 61.72 197 LEU A CA 1
ATOM 1389 C C . LEU A 1 197 ? -41.386 -33.254 62.516 1.00 61.72 197 LEU A C 1
ATOM 1391 O O . LEU A 1 197 ? -41.073 -32.574 61.537 1.00 61.72 197 LEU A O 1
ATOM 1395 N N . LYS A 1 198 ? -40.534 -33.476 63.511 1.00 59.69 198 LYS A N 1
ATOM 1396 C CA . LYS A 1 198 ? -39.139 -33.031 63.520 1.00 59.69 198 LYS A CA 1
ATOM 1397 C C . LYS A 1 198 ? -38.267 -34.060 62.797 1.00 59.69 198 LYS A C 1
ATOM 1399 O O . LYS A 1 198 ? -38.590 -35.244 62.742 1.00 59.69 198 LYS A O 1
ATOM 1404 N N . GLY A 1 199 ? -37.119 -33.620 62.274 1.00 50.84 199 GLY A N 1
ATOM 1405 C CA . GLY A 1 199 ? -36.173 -34.468 61.526 1.00 50.84 199 GLY A CA 1
ATOM 1406 C C . GLY A 1 199 ? -35.560 -35.641 62.313 1.00 50.84 199 GLY A C 1
ATOM 1407 O O . GLY A 1 199 ? -34.789 -36.407 61.750 1.00 50.84 199 GLY A O 1
ATOM 1408 N N . ASN A 1 200 ? -35.898 -35.795 63.596 1.00 57.78 200 ASN A N 1
ATOM 1409 C CA . ASN A 1 200 ? -35.549 -36.919 64.469 1.00 57.78 200 ASN A CA 1
ATOM 1410 C C . ASN A 1 200 ? -36.740 -37.865 64.742 1.00 57.78 200 ASN A C 1
ATOM 1412 O O . ASN A 1 200 ? -36.679 -38.666 65.670 1.00 57.78 200 ASN A O 1
ATOM 1416 N N . SER A 1 201 ? -37.815 -37.780 63.954 1.00 52.03 201 SER A N 1
ATOM 1417 C CA . SER A 1 201 ? -39.025 -38.608 64.079 1.00 52.03 201 SER A CA 1
ATOM 1418 C C . SER A 1 201 ? -39.850 -38.380 65.356 1.00 52.03 201 SER A C 1
ATOM 1420 O O . SER A 1 201 ? -40.638 -39.245 65.733 1.00 52.03 201 SER A O 1
ATOM 1422 N N . THR A 1 202 ? -39.714 -37.224 66.018 1.00 57.97 202 THR A N 1
ATOM 1423 C CA . THR A 1 202 ? -40.592 -36.814 67.130 1.00 57.97 202 THR A CA 1
ATOM 1424 C C . THR A 1 202 ? -41.495 -35.644 66.733 1.00 57.97 202 THR A C 1
ATOM 1426 O O . THR A 1 202 ? -41.145 -34.834 65.876 1.00 57.97 202 THR A O 1
ATOM 1429 N N . TRP A 1 203 ? -42.683 -35.548 67.330 1.00 65.19 203 TRP A N 1
ATOM 1430 C CA . TRP A 1 203 ? -43.636 -34.461 67.073 1.00 65.19 203 TRP A CA 1
ATOM 1431 C C . TRP A 1 203 ? -43.410 -33.294 68.046 1.00 65.19 203 TRP A C 1
ATOM 1433 O O . TRP A 1 203 ? -43.236 -33.509 69.245 1.00 65.19 203 TRP A O 1
ATOM 1443 N N . GLY A 1 204 ? -43.403 -32.052 67.548 1.00 67.50 204 GLY A N 1
ATOM 1444 C CA . GLY A 1 204 ? -43.276 -30.846 68.380 1.00 67.50 204 GLY A CA 1
ATOM 1445 C C . GLY A 1 204 ? -43.725 -29.563 67.665 1.00 67.50 204 GLY A C 1
ATOM 1446 O O . GLY A 1 204 ? -44.000 -29.613 66.470 1.00 67.50 204 GLY A O 1
ATOM 1447 N N . PRO A 1 205 ? -43.780 -28.398 68.338 1.00 68.75 205 PRO A N 1
ATOM 1448 C CA . PRO A 1 205 ? -44.394 -27.182 67.794 1.00 68.75 205 PRO A CA 1
ATOM 1449 C C . PRO A 1 205 ? -43.824 -26.745 66.436 1.00 68.75 205 PRO A C 1
ATOM 1451 O O . PRO A 1 205 ? -42.600 -26.756 66.239 1.00 68.75 205 PRO A O 1
ATOM 1454 N N . CYS A 1 206 ? -44.686 -26.349 65.499 1.00 62.75 206 CYS A N 1
ATOM 1455 C CA . CYS A 1 206 ? 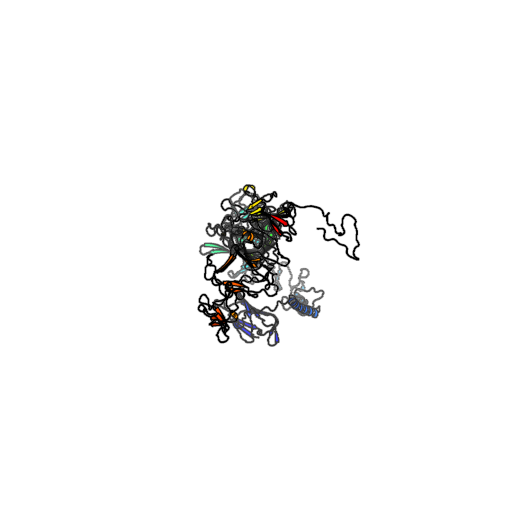-44.273 -25.788 64.209 1.00 62.75 206 CYS A CA 1
ATOM 1456 C C . CYS A 1 206 ? -43.605 -24.412 64.417 1.00 62.75 206 CYS A C 1
ATOM 1458 O O . CYS A 1 206 ? -44.199 -23.513 65.003 1.00 62.75 206 CYS A O 1
ATOM 1460 N N . GLY A 1 207 ? -42.347 -24.251 63.989 1.00 59.97 207 GLY A N 1
ATOM 1461 C CA . GLY A 1 207 ? -41.607 -22.991 64.145 1.00 59.97 207 GLY A CA 1
ATOM 1462 C C . GLY A 1 207 ? -41.916 -21.995 63.022 1.00 59.97 207 GLY A C 1
ATOM 1463 O O . GLY A 1 207 ? -42.054 -22.402 61.873 1.00 59.97 207 GLY A O 1
ATOM 1464 N N . THR A 1 208 ? -41.992 -20.700 63.340 1.00 56.69 208 THR A N 1
ATOM 1465 C CA . THR A 1 208 ? -42.063 -19.601 62.359 1.00 56.69 208 THR A CA 1
ATOM 1466 C C . THR A 1 208 ? -40.660 -19.151 61.927 1.00 56.69 208 THR A C 1
ATOM 1468 O O . THR A 1 208 ? -39.681 -19.354 62.650 1.00 56.69 208 THR A O 1
ATOM 1471 N N . SER A 1 209 ? -40.549 -18.504 60.760 1.00 50.44 209 SER A N 1
ATOM 1472 C CA . SER A 1 209 ? -39.293 -17.997 60.164 1.00 50.44 209 SER A CA 1
ATOM 1473 C C . SER A 1 209 ? -38.552 -16.942 61.002 1.00 50.44 209 SER A C 1
ATOM 1475 O O . SER A 1 209 ? -37.414 -16.606 60.696 1.00 50.44 209 SER A O 1
ATOM 1477 N N . SER A 1 210 ? -39.153 -16.465 62.091 1.00 49.47 210 SER A N 1
ATOM 1478 C CA . SER A 1 210 ? -38.546 -15.583 63.091 1.00 49.47 210 SER A CA 1
ATOM 1479 C C . SER A 1 210 ? -37.601 -16.286 64.083 1.00 49.47 210 SER A C 1
ATOM 1481 O O . SER A 1 210 ? -36.952 -15.604 64.871 1.00 49.47 210 SER A O 1
ATOM 1483 N N . ASN A 1 211 ? -37.481 -17.622 64.049 1.00 50.62 211 ASN A N 1
ATOM 1484 C CA . ASN A 1 211 ? -36.803 -18.396 65.103 1.00 50.62 211 ASN A CA 1
ATOM 1485 C C . ASN A 1 211 ? -35.547 -19.167 64.655 1.00 50.62 211 ASN A C 1
ATOM 1487 O O . ASN A 1 211 ? -35.080 -20.042 65.386 1.00 50.62 211 ASN A O 1
ATOM 1491 N N . ALA A 1 212 ? -34.971 -18.874 63.485 1.00 56.34 212 ALA A N 1
ATOM 1492 C CA . ALA A 1 212 ? -33.654 -19.410 63.134 1.00 56.34 212 ALA A CA 1
ATOM 1493 C C . ALA A 1 212 ? -32.573 -18.669 63.940 1.00 56.34 212 ALA A C 1
ATOM 1495 O O . ALA A 1 212 ? -31.919 -17.764 63.439 1.00 56.34 212 ALA A O 1
ATOM 1496 N N . THR A 1 213 ? -32.418 -19.013 65.220 1.00 61.94 213 THR A N 1
ATOM 1497 C CA . THR A 1 213 ? -31.460 -18.354 66.120 1.00 61.94 213 THR A CA 1
ATOM 1498 C C . THR A 1 213 ? -30.025 -18.812 65.895 1.00 61.94 213 THR A C 1
ATOM 1500 O O . THR A 1 213 ? -29.123 -18.121 66.354 1.00 61.94 213 THR A O 1
ATOM 1503 N N . ALA A 1 214 ? -29.794 -19.936 65.201 1.00 66.50 214 ALA A N 1
ATOM 1504 C CA . ALA A 1 214 ? -28.461 -20.459 64.914 1.00 66.50 214 ALA A CA 1
ATOM 1505 C C . ALA A 1 214 ? -28.400 -21.343 63.648 1.00 66.50 214 ALA A C 1
ATOM 1507 O O . ALA A 1 214 ? -29.321 -22.113 63.373 1.00 66.50 214 ALA A O 1
ATOM 1508 N N . LEU A 1 215 ? -27.279 -21.281 62.917 1.00 65.25 215 LEU A N 1
ATOM 1509 C CA . LEU A 1 215 ? -26.906 -22.200 61.834 1.00 65.25 215 LEU A CA 1
ATOM 1510 C C . LEU A 1 215 ? -25.712 -23.022 62.335 1.00 65.25 215 LEU A C 1
ATOM 1512 O O . LEU A 1 215 ? -24.709 -22.449 62.751 1.00 65.25 215 LEU A O 1
ATOM 1516 N N . GLN A 1 216 ? -25.814 -24.355 62.340 1.00 72.88 216 GLN A N 1
ATOM 1517 C CA . GLN A 1 216 ? -24.758 -25.249 62.860 1.00 72.88 216 GLN A CA 1
ATOM 1518 C C . GLN A 1 216 ? -24.294 -24.911 64.300 1.00 72.88 216 GLN A C 1
ATOM 1520 O O . GLN A 1 216 ? -23.121 -25.047 64.633 1.00 72.88 216 GLN A O 1
ATOM 1525 N N . GLY A 1 217 ? -25.208 -24.448 65.162 1.00 72.12 217 GLY A N 1
ATOM 1526 C CA . GLY A 1 217 ? -24.907 -24.105 66.562 1.00 72.12 217 GLY A CA 1
ATOM 1527 C C . GLY A 1 217 ? -24.289 -22.719 66.781 1.00 72.12 217 GLY A C 1
ATOM 1528 O O . GLY A 1 217 ? -24.038 -22.343 67.921 1.00 72.12 217 GLY A O 1
ATOM 1529 N N . ILE A 1 218 ? -24.091 -21.940 65.718 1.00 76.62 218 ILE A N 1
ATOM 1530 C CA . ILE A 1 218 ? -23.570 -20.572 65.772 1.00 76.62 218 ILE A CA 1
ATOM 1531 C C . ILE A 1 218 ? -24.730 -19.583 65.578 1.00 76.62 218 ILE A C 1
ATOM 1533 O O . ILE A 1 218 ? -25.486 -19.761 64.617 1.00 76.62 218 ILE A O 1
ATOM 1537 N N . PRO A 1 219 ? -24.874 -18.536 66.416 1.00 81.25 219 PRO A N 1
ATOM 1538 C CA . PRO A 1 219 ? -25.991 -17.596 66.333 1.00 81.25 219 PRO A CA 1
ATOM 1539 C C . PRO A 1 219 ? -26.157 -16.929 64.954 1.00 81.25 219 PRO A C 1
ATOM 1541 O O . PRO A 1 219 ? -25.154 -16.608 64.317 1.00 81.25 219 PRO A O 1
ATOM 1544 N N . LEU A 1 220 ? -27.393 -16.685 64.498 1.00 72.62 220 LEU A N 1
ATOM 1545 C CA . LEU A 1 220 ? -27.672 -15.780 63.367 1.00 72.62 220 LEU A CA 1
ATOM 1546 C C . LEU A 1 220 ? -27.849 -14.336 63.855 1.00 72.62 220 LEU A C 1
ATOM 1548 O O . LEU A 1 220 ? -28.378 -14.082 64.935 1.00 72.62 220 LEU A O 1
ATOM 1552 N N . ASP A 1 221 ? -27.410 -13.386 63.037 1.00 77.06 221 ASP A N 1
ATOM 1553 C CA . ASP A 1 221 ? -27.652 -11.958 63.211 1.00 77.06 221 ASP A CA 1
ATOM 1554 C C . ASP A 1 221 ? -29.147 -11.618 63.064 1.00 77.06 221 ASP A C 1
ATOM 1556 O O . ASP A 1 221 ? -29.878 -12.285 62.333 1.00 77.06 221 ASP A O 1
ATOM 1560 N N . THR A 1 222 ? -29.607 -10.578 63.764 1.00 76.06 222 THR A N 1
ATOM 1561 C CA . THR A 1 222 ? -31.010 -10.138 63.747 1.00 76.06 222 THR A CA 1
ATOM 1562 C C . THR A 1 222 ? -31.363 -9.295 62.518 1.00 76.06 222 THR A C 1
ATOM 1564 O O . THR A 1 222 ? -32.540 -9.010 62.297 1.00 76.06 222 THR A O 1
ATOM 1567 N N . ALA A 1 223 ? -30.377 -8.882 61.714 1.00 72.81 223 ALA A N 1
ATOM 1568 C CA . ALA A 1 223 ? -30.599 -8.173 60.460 1.00 72.81 223 ALA A CA 1
ATOM 1569 C C . ALA A 1 223 ? -31.102 -9.113 59.349 1.00 72.81 223 ALA A C 1
ATOM 1571 O O . ALA A 1 223 ? -30.522 -10.167 59.086 1.00 72.81 223 ALA A O 1
ATOM 1572 N N . SER A 1 224 ? -32.165 -8.700 58.655 1.00 65.81 224 SER A N 1
ATOM 1573 C CA . SER A 1 224 ? -32.668 -9.408 57.471 1.00 65.81 224 SER A CA 1
ATOM 1574 C C . SER A 1 224 ? -31.742 -9.175 56.262 1.00 65.81 224 SER A C 1
ATOM 1576 O O . SER A 1 224 ? -31.279 -8.046 56.089 1.00 65.81 224 SER A O 1
ATOM 1578 N N . PRO A 1 225 ? -31.458 -10.190 55.419 1.00 63.56 225 PRO A N 1
ATOM 1579 C CA . PRO A 1 225 ? -30.688 -9.999 54.190 1.00 63.56 225 PRO A CA 1
ATOM 1580 C C . PRO A 1 225 ? -31.403 -9.055 53.213 1.00 63.56 225 PRO A C 1
ATOM 1582 O O . PRO A 1 225 ? -32.616 -9.153 53.041 1.00 63.56 225 PRO A O 1
ATOM 1585 N N . SER A 1 226 ? -30.645 -8.175 52.560 1.00 65.06 226 SER A N 1
ATOM 1586 C CA . SER A 1 226 ? -31.094 -7.423 51.375 1.00 65.06 226 SER A CA 1
ATOM 1587 C C . SER A 1 226 ? -30.702 -8.150 50.079 1.00 65.06 226 SER A C 1
ATOM 1589 O O . SER A 1 226 ? -29.899 -9.088 50.119 1.00 65.06 226 SER A O 1
ATOM 1591 N N . ASP A 1 227 ? -31.264 -7.741 48.934 1.00 49.19 227 ASP A N 1
ATOM 1592 C CA . ASP A 1 227 ? -30.927 -8.323 47.627 1.00 49.19 227 ASP A CA 1
ATOM 1593 C C . ASP A 1 227 ? -29.406 -8.307 47.389 1.00 49.19 227 ASP A C 1
ATOM 1595 O O . ASP A 1 227 ? -28.726 -7.305 47.608 1.00 49.19 227 ASP A O 1
ATOM 1599 N N . GLY A 1 228 ? -28.857 -9.455 46.978 1.00 49.84 228 GLY A N 1
ATOM 1600 C CA . GLY A 1 228 ? -27.416 -9.639 46.765 1.00 49.84 228 GLY A CA 1
ATOM 1601 C C . GLY A 1 228 ? -26.604 -10.022 48.012 1.00 49.84 228 GLY A C 1
ATOM 1602 O O . GLY A 1 228 ? -25.390 -10.216 47.908 1.00 49.84 228 GLY A O 1
ATOM 1603 N N . GLN A 1 229 ? -27.231 -10.182 49.183 1.00 60.75 229 GLN A N 1
ATOM 1604 C CA . GLN A 1 229 ? -26.571 -10.674 50.396 1.00 60.75 229 GLN A CA 1
ATOM 1605 C C . GLN A 1 229 ? -26.892 -12.149 50.672 1.00 60.75 229 GLN A C 1
ATOM 1607 O O . GLN A 1 229 ? -28.035 -12.586 50.563 1.00 60.75 229 GLN A O 1
ATOM 1612 N N . VAL A 1 230 ? -25.885 -12.916 51.097 1.00 67.38 230 VAL A N 1
ATOM 1613 C CA . VAL A 1 230 ? -26.048 -14.275 51.629 1.00 67.38 230 VAL A CA 1
ATOM 1614 C C . VAL A 1 230 ? -25.627 -14.326 53.094 1.00 67.38 230 VAL A C 1
ATOM 1616 O O . VAL A 1 230 ? -24.729 -13.611 53.549 1.00 67.38 230 VAL A O 1
ATOM 1619 N N . VAL A 1 231 ? -26.272 -15.201 53.856 1.00 72.31 231 VAL A N 1
ATOM 1620 C CA . VAL A 1 231 ? -25.944 -15.422 55.265 1.00 72.31 231 VAL A CA 1
ATOM 1621 C C . VAL A 1 231 ? -24.587 -16.129 55.352 1.00 72.31 231 VAL A C 1
ATOM 1623 O O . VAL A 1 231 ? -24.457 -17.283 54.953 1.00 72.31 231 VAL A O 1
ATOM 1626 N N . THR A 1 232 ? -23.568 -15.431 55.858 1.00 79.88 232 THR A N 1
ATOM 1627 C CA . THR A 1 232 ? -22.169 -15.896 55.896 1.00 79.88 232 THR A CA 1
ATOM 1628 C C . THR A 1 232 ? -21.631 -15.855 57.325 1.00 79.88 232 THR A C 1
ATOM 1630 O O . THR A 1 232 ? -21.933 -14.924 58.075 1.00 79.88 232 THR A O 1
ATOM 1633 N N . TYR A 1 233 ? -20.812 -16.839 57.712 1.00 78.12 233 TYR A N 1
ATOM 1634 C CA . TYR A 1 233 ? -20.163 -16.847 59.025 1.00 78.12 233 TYR A CA 1
ATOM 1635 C C . TYR A 1 233 ? -19.167 -15.684 59.151 1.00 78.12 233 TYR A C 1
ATOM 1637 O O . TYR A 1 233 ? -18.305 -15.488 58.290 1.00 78.12 233 TYR A O 1
ATOM 1645 N N . ASP A 1 234 ? -19.277 -14.899 60.221 1.00 77.19 234 ASP A N 1
ATOM 1646 C CA . ASP A 1 234 ? -18.329 -13.841 60.550 1.00 77.19 234 ASP A CA 1
ATOM 1647 C C . ASP A 1 234 ? -17.524 -14.205 61.796 1.00 77.19 234 ASP A C 1
ATOM 1649 O O . ASP A 1 234 ? -17.997 -14.056 62.923 1.00 77.19 234 ASP A O 1
ATOM 1653 N N . ALA A 1 235 ? -16.292 -14.673 61.587 1.00 72.81 235 ALA A N 1
ATOM 1654 C CA . ALA A 1 235 ? -15.424 -15.162 62.656 1.00 72.81 235 ALA A CA 1
ATOM 1655 C C . ALA A 1 235 ? -15.107 -14.099 63.726 1.00 72.81 235 ALA A C 1
ATOM 1657 O O . ALA A 1 235 ? -14.917 -14.449 64.885 1.00 72.81 235 ALA A O 1
ATOM 1658 N N . SER A 1 236 ? -15.097 -12.809 63.365 1.00 69.69 236 SER A N 1
ATOM 1659 C CA . SER A 1 236 ? -14.864 -11.702 64.307 1.00 69.69 236 SER A CA 1
ATOM 1660 C C . SER A 1 236 ? -16.068 -11.407 65.206 1.00 69.69 236 SER A C 1
ATOM 1662 O O . SER A 1 236 ? -15.901 -10.914 66.317 1.00 69.69 236 SER A O 1
ATOM 1664 N N . ALA A 1 237 ? -17.279 -11.720 64.739 1.00 75.38 237 ALA A N 1
ATOM 1665 C CA . ALA A 1 237 ? -18.525 -11.486 65.462 1.00 75.38 237 ALA A CA 1
ATOM 1666 C C . ALA A 1 237 ? -19.105 -12.767 66.085 1.00 75.38 237 ALA A C 1
ATOM 1668 O O . ALA A 1 237 ? -20.095 -12.690 66.811 1.00 75.38 237 ALA A O 1
ATOM 1669 N N . GLY A 1 238 ? -18.527 -13.937 65.783 1.00 81.44 238 GLY A N 1
ATOM 1670 C CA . GLY A 1 238 ? -18.980 -15.236 66.286 1.00 81.44 238 GLY A CA 1
ATOM 1671 C C . GLY A 1 238 ? -20.409 -15.598 65.868 1.00 81.44 238 GLY A C 1
ATOM 1672 O O . GLY A 1 238 ? -21.072 -16.354 66.572 1.00 81.44 238 GLY A O 1
ATOM 1673 N N . LYS A 1 239 ? -20.904 -15.035 64.758 1.00 86.06 239 LYS A N 1
ATOM 1674 C CA . LYS A 1 239 ? -22.283 -15.205 64.276 1.00 86.06 239 LYS A CA 1
ATOM 1675 C C . LYS A 1 239 ? -22.366 -15.246 62.752 1.00 86.06 239 LYS A C 1
ATOM 1677 O O . LYS A 1 239 ? -21.513 -14.698 62.056 1.00 86.06 239 LYS A O 1
ATOM 1682 N N . TYR A 1 240 ? -23.404 -15.886 62.230 1.00 78.50 240 TYR A N 1
ATOM 1683 C CA . TYR A 1 240 ? -23.783 -15.827 60.820 1.00 78.50 240 TYR A CA 1
ATOM 1684 C C . TYR A 1 240 ? -24.550 -14.530 60.554 1.00 78.50 240 TYR A C 1
ATOM 1686 O O . TYR A 1 240 ? -25.593 -14.312 61.160 1.00 78.50 240 TYR A O 1
ATOM 1694 N N . LYS A 1 241 ? -24.072 -13.669 59.652 1.00 81.94 241 LYS A N 1
ATOM 1695 C CA . LYS A 1 241 ? -24.740 -12.399 59.314 1.00 81.94 241 LYS A CA 1
ATOM 1696 C C . LYS A 1 241 ? -24.898 -12.232 57.801 1.00 81.94 241 LYS A C 1
ATOM 1698 O O . LYS A 1 241 ? -24.097 -12.815 57.062 1.00 81.94 241 LYS A O 1
ATOM 1703 N N . PRO A 1 242 ? -25.880 -11.450 57.314 1.00 74.88 242 PRO A N 1
ATOM 1704 C CA . PRO A 1 242 ? -25.922 -11.069 55.909 1.00 74.88 242 PRO A CA 1
ATOM 1705 C C . PRO A 1 242 ? -24.608 -10.380 55.520 1.00 74.88 242 PRO A C 1
ATOM 1707 O O . PRO A 1 242 ? -24.224 -9.358 56.091 1.00 74.88 242 PRO A O 1
ATOM 1710 N N . LYS A 1 243 ? -23.885 -10.973 54.575 1.00 66.50 243 LYS A N 1
ATOM 1711 C CA . LYS A 1 243 ? -22.748 -10.365 53.877 1.00 66.50 243 LYS A CA 1
ATOM 1712 C C . LYS A 1 243 ? -23.071 -10.388 52.383 1.00 66.50 243 LYS A C 1
ATOM 1714 O O . LYS A 1 243 ? -23.858 -11.236 51.971 1.00 66.50 243 LYS A O 1
ATOM 1719 N N . PRO A 1 244 ? -22.501 -9.495 51.561 1.00 63.09 244 PRO A N 1
ATOM 1720 C CA . PRO A 1 244 ? -22.588 -9.633 50.109 1.00 63.09 244 PRO A CA 1
ATOM 1721 C C . PRO A 1 244 ? -22.255 -11.074 49.707 1.00 63.09 244 PRO A C 1
ATOM 1723 O O . PRO A 1 244 ? -21.299 -11.650 50.233 1.00 63.09 244 PRO A O 1
ATOM 1726 N N . GLY A 1 245 ? -23.088 -11.675 48.859 1.00 52.84 245 GLY A N 1
ATOM 1727 C CA . GLY A 1 245 ? -22.916 -13.053 48.425 1.00 52.84 245 GLY A CA 1
ATOM 1728 C C . GLY A 1 245 ? -21.507 -13.300 47.907 1.00 52.84 245 GLY A C 1
ATOM 1729 O O . GLY A 1 245 ? -21.066 -12.608 47.000 1.00 52.84 245 GLY A O 1
ATOM 1730 N N . SER A 1 246 ? -20.816 -14.322 48.412 1.00 46.06 246 SER A N 1
ATOM 1731 C CA . SER A 1 246 ? -19.586 -14.835 47.787 1.00 46.06 246 SER A CA 1
ATOM 1732 C C . SER A 1 246 ? -19.850 -15.579 46.464 1.00 46.06 246 SER A C 1
ATOM 1734 O O . SER A 1 246 ? -18.922 -16.120 45.873 1.00 46.06 246 SER A O 1
ATOM 1736 N N . GLY A 1 247 ? -21.104 -15.590 45.988 1.00 44.66 247 GLY A N 1
ATOM 1737 C CA . GLY A 1 247 ? -21.461 -15.830 44.585 1.00 44.66 247 GLY A CA 1
ATOM 1738 C C . GLY A 1 247 ? -21.419 -14.562 43.719 1.00 44.66 247 GLY A C 1
ATOM 1739 O O . GLY A 1 247 ? -21.723 -14.626 42.532 1.00 44.66 247 GLY A O 1
ATOM 1740 N N . GLY A 1 248 ? -21.061 -13.413 44.301 1.00 44.59 248 GLY A N 1
ATOM 1741 C CA . GLY A 1 248 ? -20.647 -12.242 43.549 1.00 44.59 248 GLY A CA 1
ATOM 1742 C C . GLY A 1 248 ? -19.437 -12.620 42.715 1.00 44.59 248 GLY A C 1
ATOM 1743 O O . GLY A 1 248 ? -18.527 -13.278 43.221 1.00 44.59 248 GLY A O 1
ATOM 1744 N N . ALA A 1 249 ? -19.493 -12.252 41.436 1.00 44.88 249 ALA A N 1
ATOM 1745 C CA . ALA A 1 249 ? -18.373 -12.206 40.513 1.00 44.88 249 ALA A CA 1
ATOM 1746 C C . ALA A 1 249 ? -17.028 -12.233 41.263 1.00 44.88 249 ALA A C 1
ATOM 1748 O O . ALA A 1 249 ? -16.769 -11.368 42.105 1.00 44.88 249 ALA A O 1
ATOM 1749 N N . THR A 1 250 ? -16.190 -13.245 41.000 1.00 43.75 250 THR A N 1
ATOM 1750 C CA . THR A 1 250 ? -14.824 -13.274 41.544 1.00 43.75 250 THR A CA 1
ATOM 1751 C C . THR A 1 250 ? -14.151 -11.919 41.283 1.00 43.75 250 THR A C 1
ATOM 1753 O O . THR A 1 250 ? -14.547 -11.221 40.349 1.00 43.75 250 THR A O 1
ATOM 1756 N N . PRO A 1 251 ? -13.117 -11.510 42.035 1.00 46.75 251 PRO A N 1
ATOM 1757 C CA . PRO A 1 251 ? -12.385 -10.280 41.719 1.00 46.75 251 PRO A CA 1
ATOM 1758 C C . PRO A 1 251 ? -12.001 -10.162 40.228 1.00 46.75 251 PRO A C 1
ATOM 1760 O O . PRO A 1 251 ? -12.005 -9.063 39.687 1.00 46.75 251 PRO A O 1
ATOM 1763 N N . GLY A 1 252 ? -11.782 -11.298 39.545 1.00 48.94 252 GLY A N 1
ATOM 1764 C CA . GLY A 1 252 ? -11.617 -11.368 38.090 1.00 48.94 252 GLY A CA 1
ATOM 1765 C C . GLY A 1 252 ? -12.891 -11.106 37.268 1.00 48.94 252 GLY A C 1
ATOM 1766 O O . GLY A 1 252 ? -12.823 -10.405 36.269 1.00 48.94 252 GLY A O 1
ATOM 1767 N N . MET A 1 253 ? -14.063 -11.592 37.682 1.00 42.47 253 MET A N 1
ATOM 1768 C CA . MET A 1 253 ? -15.348 -11.276 37.033 1.00 42.47 253 MET A CA 1
ATOM 1769 C C . MET A 1 253 ? -15.827 -9.835 37.303 1.00 42.47 253 MET A C 1
ATOM 1771 O O . MET A 1 253 ? -16.620 -9.311 36.533 1.00 42.47 253 MET A O 1
ATOM 1775 N N . LEU A 1 254 ? -15.359 -9.175 38.372 1.00 55.16 254 LEU A N 1
ATOM 1776 C CA . LEU A 1 254 ? -15.600 -7.741 38.615 1.00 55.16 254 LEU A CA 1
ATOM 1777 C C . LEU A 1 254 ? -14.665 -6.826 37.805 1.00 55.16 254 LEU A C 1
ATOM 1779 O O . LEU A 1 254 ? -14.901 -5.614 37.774 1.00 55.16 254 LEU A O 1
ATOM 1783 N N . ALA A 1 255 ? -13.621 -7.375 37.175 1.00 64.81 255 ALA A N 1
ATOM 1784 C CA . ALA A 1 255 ? -12.686 -6.623 36.337 1.00 64.81 255 ALA A CA 1
ATOM 1785 C C . ALA A 1 255 ? -13.247 -6.331 34.930 1.00 64.81 255 ALA A C 1
ATOM 1787 O O . ALA A 1 255 ? -12.856 -5.346 34.306 1.00 64.81 255 ALA A O 1
ATOM 1788 N N . GLU A 1 256 ? -14.191 -7.147 34.453 1.00 84.62 256 GLU A N 1
ATOM 1789 C CA . GLU A 1 256 ? -14.922 -6.944 33.199 1.00 84.62 256 GLU A CA 1
ATOM 1790 C C . GLU A 1 256 ? -16.250 -6.213 33.457 1.00 84.62 256 GLU A C 1
ATOM 1792 O O . GLU A 1 256 ? -16.991 -6.551 34.383 1.00 84.62 256 GLU A O 1
ATOM 1797 N N . LYS A 1 257 ? -16.558 -5.190 32.652 1.00 89.00 257 LYS A N 1
ATOM 1798 C CA . LYS A 1 257 ? -17.800 -4.405 32.742 1.00 89.00 257 LYS A CA 1
ATOM 1799 C C . LYS A 1 257 ? -18.692 -4.669 31.535 1.00 89.00 257 LYS A C 1
ATOM 1801 O O . LYS A 1 257 ? -18.270 -4.448 30.405 1.00 89.00 257 LYS A O 1
ATOM 1806 N N . TYR A 1 258 ? -19.933 -5.091 31.761 1.00 90.62 258 TYR A N 1
ATOM 1807 C CA . TYR A 1 258 ? -20.913 -5.301 30.693 1.00 90.62 258 TYR A CA 1
ATOM 1808 C C . TYR A 1 258 ? -21.717 -4.027 30.456 1.00 90.62 258 TYR A C 1
ATOM 1810 O O . TYR A 1 258 ? -22.343 -3.533 31.386 1.00 90.62 258 TYR A O 1
ATOM 1818 N N . SER A 1 259 ? -21.755 -3.498 29.229 1.00 92.31 259 SER A N 1
ATOM 1819 C CA . SER A 1 259 ? -22.378 -2.190 28.942 1.00 92.31 259 SER A CA 1
ATOM 1820 C C . SER A 1 259 ? -23.837 -2.076 29.405 1.00 92.31 259 SER A C 1
ATOM 1822 O O . SER A 1 259 ? -24.271 -1.009 29.830 1.00 92.31 259 SER A O 1
ATOM 1824 N N . THR A 1 260 ? -24.591 -3.179 29.377 1.00 88.88 260 THR A N 1
ATOM 1825 C CA . THR A 1 260 ? -25.997 -3.227 29.806 1.00 88.88 260 THR A CA 1
ATOM 1826 C C . THR A 1 260 ? -26.195 -2.943 31.290 1.00 88.88 260 THR A C 1
ATOM 1828 O O . THR A 1 260 ? -27.226 -2.384 31.649 1.00 88.88 260 THR A O 1
ATOM 1831 N N . ASP A 1 261 ? -25.212 -3.255 32.137 1.00 89.00 261 ASP A N 1
ATOM 1832 C CA . ASP A 1 261 ? -25.274 -2.984 33.582 1.00 89.00 261 ASP A CA 1
ATOM 1833 C C . ASP A 1 261 ? -25.088 -1.490 33.892 1.00 89.00 261 ASP A C 1
ATOM 1835 O O . ASP A 1 261 ? -25.373 -1.022 34.994 1.00 89.00 261 ASP A O 1
ATOM 1839 N N . PHE A 1 262 ? -24.607 -0.739 32.900 1.00 93.00 262 PHE A N 1
ATOM 1840 C CA . PHE A 1 262 ? -24.303 0.684 32.974 1.00 93.00 262 PHE A CA 1
ATOM 1841 C C . PHE A 1 262 ? -25.280 1.531 32.153 1.00 93.00 262 PHE A C 1
ATOM 1843 O O . PHE A 1 262 ? -25.178 2.755 32.146 1.00 93.00 262 PHE A O 1
ATOM 1850 N N . ALA A 1 263 ? -26.255 0.915 31.480 1.00 91.50 263 ALA A N 1
ATOM 1851 C CA . ALA A 1 263 ? -27.359 1.641 30.872 1.00 91.50 263 ALA A CA 1
ATOM 1852 C C . ALA A 1 263 ? -28.305 2.137 31.979 1.00 91.50 263 ALA A C 1
ATOM 1854 O O . ALA A 1 263 ? -28.823 1.353 32.771 1.00 91.50 263 ALA A O 1
ATOM 1855 N N . TRP A 1 264 ? -28.541 3.449 32.046 1.00 94.69 264 TRP A N 1
ATOM 1856 C CA . TRP A 1 264 ? -29.307 4.058 33.134 1.00 94.69 264 TRP A CA 1
ATOM 1857 C C . TRP A 1 264 ? -30.254 5.150 32.637 1.00 94.69 264 TRP A C 1
ATOM 1859 O O . TRP A 1 264 ? -30.065 5.747 31.575 1.00 94.69 264 TRP A O 1
ATOM 1869 N N . THR A 1 265 ? -31.296 5.420 33.421 1.00 95.81 265 THR A N 1
ATOM 1870 C CA . THR A 1 265 ? -32.226 6.538 33.223 1.00 95.81 265 THR A CA 1
ATOM 1871 C C . THR A 1 265 ? -32.753 6.995 34.578 1.00 95.81 265 THR A C 1
ATOM 1873 O O . THR A 1 265 ? -33.078 6.171 35.430 1.00 95.81 265 THR A O 1
ATOM 1876 N N . GLN A 1 266 ? -32.835 8.305 34.790 1.00 95.44 266 GLN A N 1
ATOM 1877 C CA . GLN A 1 266 ? -33.454 8.926 35.960 1.00 95.44 266 GLN A CA 1
ATOM 1878 C C . GLN A 1 266 ? -34.360 10.082 35.535 1.00 95.44 266 GLN A C 1
ATOM 1880 O O . GLN A 1 266 ? -34.201 10.642 34.450 1.00 95.44 266 GLN A O 1
ATOM 1885 N N . SER A 1 267 ? -35.274 10.475 36.421 1.00 95.00 267 SER A N 1
ATOM 1886 C CA . SER A 1 267 ? -36.167 11.629 36.249 1.00 95.00 267 SER A CA 1
ATOM 1887 C C . SER A 1 267 ? -35.899 12.676 37.337 1.00 95.00 267 SER A C 1
ATOM 1889 O O . SER A 1 267 ? -36.604 12.700 38.349 1.00 95.00 267 SER A O 1
ATOM 1891 N N . PRO A 1 268 ? -34.850 13.509 37.196 1.00 93.12 268 PRO A N 1
ATOM 1892 C CA . PRO A 1 268 ? -34.557 14.571 38.151 1.00 93.12 268 PRO A CA 1
ATOM 1893 C C . PRO A 1 268 ? -35.642 15.653 38.159 1.00 93.12 268 PRO A C 1
ATOM 1895 O O . PRO A 1 268 ? -36.354 15.857 37.180 1.00 93.12 268 PRO A O 1
ATOM 1898 N N . THR A 1 269 ? -35.729 16.401 39.258 1.00 91.50 269 THR A N 1
ATOM 1899 C CA . THR A 1 269 ? -36.694 17.505 39.413 1.00 91.50 269 THR A CA 1
ATOM 1900 C C . THR A 1 269 ? -36.065 18.892 39.252 1.00 91.50 269 THR A C 1
ATOM 1902 O O . THR A 1 269 ? -36.744 19.893 39.467 1.00 91.50 269 THR A O 1
ATOM 1905 N N . THR A 1 270 ? -34.771 18.980 38.920 1.00 91.81 270 THR A N 1
ATOM 1906 C CA . THR A 1 270 ? -34.073 20.260 38.713 1.00 91.81 270 THR A CA 1
ATOM 1907 C C . THR A 1 270 ? -34.711 21.049 37.566 1.00 91.81 270 THR A C 1
ATOM 1909 O O . THR A 1 270 ? -35.096 20.466 36.559 1.00 91.81 270 THR A O 1
ATOM 1912 N N . ASP A 1 271 ? -34.796 22.374 37.677 1.00 90.50 271 ASP A N 1
ATOM 1913 C CA . ASP A 1 271 ? -35.398 23.216 36.641 1.00 90.50 271 ASP A CA 1
ATOM 1914 C C . ASP A 1 271 ? -34.505 23.381 35.389 1.00 90.50 271 ASP A C 1
ATOM 1916 O O . ASP A 1 271 ? -33.466 24.053 35.413 1.00 90.50 271 ASP A O 1
ATOM 1920 N N . LEU A 1 272 ? -34.957 22.809 34.269 1.00 94.12 272 LEU A N 1
ATOM 1921 C CA . LEU A 1 272 ? -34.368 22.960 32.934 1.00 94.12 272 LEU A CA 1
ATOM 1922 C C . LEU A 1 272 ? -35.283 23.739 31.970 1.00 94.12 272 LEU A C 1
ATOM 1924 O O . LEU A 1 272 ? -35.071 23.705 30.762 1.00 94.12 272 LEU A O 1
ATOM 1928 N N . SER A 1 273 ? -36.276 24.484 32.472 1.00 91.81 273 SER A N 1
ATOM 1929 C CA . SER A 1 273 ? -37.264 25.216 31.653 1.00 91.81 273 SER A CA 1
ATOM 1930 C C . SER A 1 273 ? -36.688 26.361 30.807 1.00 91.81 273 SER A C 1
ATOM 1932 O O . SER A 1 273 ? -37.392 26.958 29.996 1.00 91.81 273 SER A O 1
ATOM 1934 N N . THR A 1 274 ? -35.400 26.655 30.967 1.00 93.62 274 THR A N 1
ATOM 1935 C CA . THR A 1 274 ? -34.632 27.619 30.176 1.00 93.62 274 THR A CA 1
ATOM 1936 C C . THR A 1 274 ? -33.346 26.965 29.688 1.00 93.62 274 THR A C 1
ATOM 1938 O O . THR A 1 274 ? -32.692 26.271 30.465 1.00 93.62 274 THR A O 1
ATOM 1941 N N . ALA A 1 275 ? -32.969 27.203 28.430 1.00 94.31 275 ALA A N 1
ATOM 1942 C CA . ALA A 1 275 ? -31.689 26.750 27.888 1.00 94.31 275 ALA A CA 1
ATOM 1943 C C . ALA A 1 275 ? -30.502 27.453 28.580 1.00 94.31 275 ALA A C 1
ATOM 1945 O O . ALA A 1 275 ? -30.644 28.559 29.113 1.00 94.31 275 ALA A O 1
ATOM 1946 N N . GLY A 1 276 ? -29.324 26.829 28.553 1.00 95.50 276 GLY A N 1
ATOM 1947 C CA . GLY A 1 276 ? -28.084 27.356 29.129 1.00 95.50 276 GLY A CA 1
ATOM 1948 C C . GLY A 1 276 ? -27.385 26.381 30.078 1.00 95.50 276 GLY A C 1
ATOM 1949 O O . GLY A 1 276 ? -27.693 25.189 30.105 1.00 95.50 276 GLY A O 1
ATOM 1950 N N . ALA A 1 277 ? -26.411 26.890 30.839 1.00 95.88 277 ALA A N 1
ATOM 1951 C CA . ALA A 1 277 ? -25.655 26.109 31.818 1.00 95.88 277 ALA A CA 1
ATOM 1952 C C . ALA A 1 277 ? -26.545 25.692 33.000 1.00 95.88 277 ALA A C 1
ATOM 1954 O O . ALA A 1 277 ? -27.244 26.521 33.588 1.00 95.88 277 ALA A O 1
ATOM 1955 N N . LYS A 1 278 ? -26.515 24.406 33.348 1.00 95.00 278 LYS A N 1
ATOM 1956 C CA . LYS A 1 278 ? -27.366 23.783 34.365 1.00 95.00 278 LYS A CA 1
ATOM 1957 C C . LYS A 1 278 ? -26.546 22.849 35.243 1.00 95.00 278 LYS A C 1
ATOM 1959 O O . LYS A 1 278 ? -25.634 22.184 34.761 1.00 95.00 278 LYS A O 1
ATOM 1964 N N . THR A 1 279 ? -26.917 22.774 36.519 1.00 96.56 279 THR A N 1
ATOM 1965 C CA . THR A 1 279 ? -26.408 21.779 37.470 1.00 96.56 279 THR A CA 1
ATOM 1966 C C . THR A 1 279 ? -27.587 20.966 37.977 1.00 96.56 279 THR A C 1
ATOM 1968 O O . THR A 1 279 ? -28.438 21.494 38.690 1.00 96.56 279 THR A O 1
ATOM 1971 N N . VAL A 1 280 ? -27.654 19.696 37.584 1.00 95.50 280 VAL A N 1
ATOM 1972 C CA . VAL A 1 280 ? -28.749 18.781 37.916 1.00 95.50 280 VAL A CA 1
ATOM 1973 C C . VAL A 1 280 ? -28.344 17.849 39.043 1.00 95.50 280 VAL A C 1
ATOM 1975 O O . VAL A 1 280 ? -27.262 17.266 39.012 1.00 95.50 280 VAL A O 1
ATOM 1978 N N . SER A 1 281 ? -29.231 17.691 40.024 1.00 94.94 281 SER A N 1
ATOM 1979 C CA . SER A 1 281 ? -29.049 16.758 41.136 1.00 94.94 281 SER A CA 1
ATOM 1980 C C . SER A 1 281 ? -29.583 15.377 40.767 1.00 94.94 281 SER A C 1
ATOM 1982 O O . SER A 1 281 ? -30.749 15.240 40.399 1.00 94.94 281 SER A O 1
ATOM 1984 N N . LEU A 1 282 ? -28.749 14.349 40.910 1.00 94.88 282 LEU A N 1
ATOM 1985 C CA . LEU A 1 282 ? -29.129 12.945 40.775 1.00 94.88 282 LEU A CA 1
ATOM 1986 C C . LEU A 1 282 ? -29.301 12.326 42.165 1.00 94.88 282 LEU A C 1
ATOM 1988 O O . LEU A 1 282 ? -28.447 12.493 43.039 1.00 94.88 282 LEU A O 1
ATOM 1992 N N . ALA A 1 283 ? -30.403 11.598 42.366 1.00 91.06 283 ALA A N 1
ATOM 1993 C CA . ALA A 1 283 ? -30.719 10.967 43.651 1.00 91.06 283 ALA A CA 1
ATOM 1994 C C . ALA A 1 283 ? -29.711 9.865 44.023 1.00 91.06 283 ALA A C 1
ATOM 1996 O O . ALA A 1 283 ? -29.422 9.656 45.198 1.00 91.06 283 ALA A O 1
ATOM 1997 N N . ALA A 1 284 ? -29.147 9.204 43.015 1.00 91.94 284 ALA A N 1
ATOM 1998 C CA . ALA A 1 284 ? -28.035 8.273 43.129 1.00 91.94 284 ALA A CA 1
ATOM 1999 C C . ALA A 1 284 ? -27.203 8.389 41.852 1.00 91.94 284 ALA A C 1
ATOM 2001 O O . ALA A 1 284 ? -27.762 8.264 40.770 1.00 91.94 284 ALA A O 1
ATOM 2002 N N . CYS A 1 285 ? -25.901 8.636 41.931 1.00 92.38 285 CYS A N 1
ATOM 2003 C CA . CYS A 1 285 ? -25.031 8.664 40.756 1.00 92.38 285 CYS A CA 1
ATOM 2004 C C . CYS A 1 285 ? -24.763 7.224 40.296 1.00 92.38 285 CYS A C 1
ATOM 2006 O O . CYS A 1 285 ? -24.089 6.491 41.032 1.00 92.38 285 CYS A O 1
ATOM 2008 N N . PRO A 1 286 ? -25.273 6.795 39.124 1.00 93.88 286 PRO A N 1
ATOM 2009 C CA . PRO A 1 286 ? -25.040 5.444 38.620 1.00 93.88 286 PRO A CA 1
ATOM 2010 C C . PRO A 1 286 ? -23.548 5.168 38.438 1.00 93.88 286 PRO A C 1
ATOM 2012 O O . PRO A 1 286 ? -22.763 6.095 38.234 1.00 93.88 286 PRO A O 1
ATOM 2015 N N . ALA A 1 287 ? -23.147 3.900 38.496 1.00 89.00 287 ALA A N 1
ATOM 2016 C CA . ALA A 1 287 ? -21.759 3.533 38.240 1.00 89.00 287 ALA A CA 1
ATOM 2017 C C . ALA A 1 287 ? -21.309 4.054 36.861 1.00 89.00 287 ALA A C 1
ATOM 2019 O O . ALA A 1 287 ? -22.083 4.027 35.909 1.00 89.00 287 ALA A O 1
ATOM 2020 N N . GLY A 1 288 ? -20.093 4.600 36.773 1.00 88.62 288 GLY A N 1
ATOM 2021 C CA . GLY A 1 288 ? -19.583 5.222 35.542 1.00 88.62 288 GLY A CA 1
ATOM 2022 C C . GLY A 1 288 ? -20.065 6.652 35.266 1.00 88.62 288 GLY A C 1
ATOM 2023 O O . GLY A 1 288 ? -19.505 7.318 34.400 1.00 88.62 288 GLY A O 1
ATOM 2024 N N . VAL A 1 289 ? -21.037 7.169 36.025 1.00 95.06 289 VAL A N 1
ATOM 2025 C CA . VAL A 1 289 ? -21.499 8.564 35.929 1.00 95.06 289 VAL A CA 1
ATOM 2026 C C . VAL A 1 289 ? -20.717 9.424 36.917 1.00 95.06 289 VAL A C 1
ATOM 2028 O O . VAL A 1 289 ? -21.019 9.479 38.114 1.00 95.06 289 VAL A O 1
ATOM 2031 N N . VAL A 1 290 ? -19.679 10.085 36.407 1.00 93.00 290 VAL A N 1
ATOM 2032 C CA . VAL A 1 290 ? -18.701 10.838 37.201 1.00 93.00 290 VAL A CA 1
ATOM 2033 C C . VAL A 1 290 ? -18.674 12.295 36.739 1.00 93.00 290 VAL A C 1
ATOM 2035 O O . VAL A 1 290 ? -18.491 12.563 35.559 1.00 93.00 290 VAL A O 1
ATOM 2038 N N . GLY A 1 291 ? -18.867 13.252 37.647 1.00 91.88 291 GLY A N 1
ATOM 2039 C CA . GLY A 1 291 ? -18.898 14.685 37.325 1.00 91.88 291 GLY A CA 1
ATOM 2040 C C . GLY A 1 291 ? -17.517 15.296 37.070 1.00 91.88 291 GLY A C 1
ATOM 2041 O O . GLY A 1 291 ? -17.420 16.313 36.395 1.00 91.88 291 GLY A O 1
ATOM 2042 N N . SER A 1 292 ? -16.441 14.689 37.583 1.00 89.25 292 SER A N 1
ATOM 2043 C CA . SER A 1 292 ? -15.060 15.102 37.285 1.00 89.25 292 SER A CA 1
ATOM 2044 C C . SER A 1 292 ? -14.547 14.592 35.933 1.00 89.25 292 SER A C 1
ATOM 2046 O O . SER A 1 292 ? -13.535 15.091 35.444 1.00 89.25 292 SER A O 1
ATOM 2048 N N . GLU A 1 293 ? -15.235 13.625 35.319 1.00 88.19 293 GLU A N 1
ATOM 2049 C CA . GLU A 1 293 ? -14.990 13.200 33.943 1.00 88.19 293 GLU A CA 1
ATOM 2050 C C . GLU A 1 293 ? -15.775 14.115 33.001 1.00 88.19 293 GLU A C 1
ATOM 2052 O O . GLU A 1 293 ? -16.947 14.402 33.232 1.00 88.19 293 GLU A O 1
ATOM 2057 N N . THR A 1 294 ? -15.133 14.602 31.944 1.00 88.69 294 THR A N 1
ATOM 2058 C CA . THR A 1 294 ? -15.753 15.569 31.015 1.00 88.69 294 THR A CA 1
ATOM 2059 C C . THR A 1 294 ? -15.761 15.078 29.571 1.00 88.69 294 THR A C 1
ATOM 2061 O O . THR A 1 294 ? -16.254 15.769 28.680 1.00 88.69 294 THR A O 1
ATOM 2064 N N . PHE A 1 295 ? -15.264 13.864 29.324 1.00 89.12 295 PHE A N 1
ATOM 2065 C CA . PHE A 1 295 ? -15.274 13.202 28.018 1.00 89.12 295 PHE A CA 1
ATOM 2066 C C . PHE A 1 295 ? -16.428 12.201 27.925 1.00 89.12 295 PHE A C 1
ATOM 2068 O O . PHE A 1 295 ? -16.220 11.021 27.674 1.00 89.12 295 PHE A O 1
ATOM 2075 N N . TYR A 1 296 ? -17.651 12.670 28.198 1.00 94.44 296 TYR A N 1
ATOM 2076 C CA . TYR A 1 296 ? -18.883 11.944 27.892 1.00 94.44 296 TYR A CA 1
ATOM 2077 C C . TYR A 1 296 ? -20.105 12.861 27.824 1.00 94.44 296 TYR A C 1
ATOM 2079 O O . TYR A 1 296 ? -20.081 14.021 28.248 1.00 94.44 296 TYR A O 1
ATOM 2087 N N . HIS A 1 297 ? -21.194 12.304 27.299 1.00 96.94 297 HIS A N 1
ATOM 2088 C CA . HIS A 1 297 ? -22.477 12.971 27.154 1.00 96.94 297 HIS A CA 1
ATOM 2089 C C . HIS A 1 297 ? -23.573 12.205 27.896 1.00 96.94 297 HIS A C 1
ATOM 2091 O O . HIS A 1 297 ? -23.533 10.978 28.004 1.00 96.94 297 HIS A O 1
ATOM 2097 N N . VAL A 1 298 ? -24.587 12.935 28.348 1.00 97.00 298 VAL A N 1
ATOM 2098 C CA . VAL A 1 298 ? -25.855 12.381 28.839 1.00 97.00 298 VAL A CA 1
ATOM 2099 C C . VAL A 1 298 ? -26.988 12.831 27.925 1.00 97.00 298 VAL A C 1
ATOM 2101 O O . VAL A 1 298 ? -26.898 13.881 27.290 1.00 97.00 298 VAL A O 1
ATOM 2104 N N . TYR A 1 299 ? -28.047 12.036 27.824 1.00 97.44 299 TYR A N 1
ATOM 2105 C CA . TYR A 1 299 ? -29.171 12.303 26.931 1.00 97.44 299 TYR A CA 1
ATOM 2106 C C . TYR A 1 299 ? -30.397 12.765 27.713 1.00 97.44 299 TYR A C 1
ATOM 2108 O O . TYR A 1 299 ? -30.860 12.061 28.618 1.00 97.44 299 TYR A O 1
ATOM 2116 N N . ILE A 1 300 ? -30.910 13.944 27.357 1.00 97.19 300 ILE A N 1
ATOM 2117 C CA . ILE A 1 300 ? -32.092 14.564 27.956 1.00 97.19 300 ILE A CA 1
ATOM 2118 C C . ILE A 1 300 ? -33.279 14.389 27.010 1.00 97.19 300 ILE A C 1
ATOM 2120 O O . ILE A 1 300 ? -33.205 14.740 25.833 1.00 97.19 300 ILE A O 1
ATOM 2124 N N . ALA A 1 301 ? -34.386 13.853 27.525 1.00 95.38 301 ALA A N 1
ATOM 2125 C CA . ALA A 1 301 ? -35.587 13.555 26.741 1.00 95.38 301 ALA A CA 1
ATOM 2126 C C . ALA A 1 301 ? -36.879 13.675 27.576 1.00 95.38 301 ALA A C 1
ATOM 2128 O O . ALA A 1 301 ? -36.863 14.177 28.698 1.00 95.38 301 ALA A O 1
ATOM 2129 N N . GLY A 1 302 ? -38.012 13.231 27.023 1.00 91.25 302 GLY A N 1
ATOM 2130 C CA . GLY A 1 302 ? -39.327 13.215 27.679 1.00 91.25 302 GLY A CA 1
ATOM 2131 C C . GLY A 1 302 ? -40.162 14.464 27.391 1.00 91.25 302 GLY A C 1
ATOM 2132 O O . GLY A 1 302 ? -41.233 14.365 26.797 1.00 91.25 302 GLY A O 1
ATOM 2133 N N . THR A 1 303 ? -39.656 15.644 27.752 1.00 88.56 303 THR A N 1
ATOM 2134 C CA . THR A 1 303 ? -40.328 16.939 27.534 1.00 88.56 303 THR A CA 1
ATOM 2135 C C . THR A 1 303 ? -39.359 17.964 26.946 1.00 88.56 303 THR A C 1
ATOM 2137 O O . THR A 1 303 ? -38.255 18.118 27.465 1.00 88.56 303 THR A O 1
ATOM 2140 N N . GLY A 1 304 ? -39.774 18.697 25.908 1.00 89.31 304 GLY A N 1
ATOM 2141 C CA . GLY A 1 304 ? -38.882 19.553 25.108 1.00 89.31 304 GLY A CA 1
ATOM 2142 C C . GLY A 1 304 ? -38.227 18.792 23.946 1.00 89.31 304 GLY A C 1
ATOM 2143 O O . GLY A 1 304 ? -38.519 17.615 23.734 1.00 89.31 304 GLY A O 1
ATOM 2144 N N . THR A 1 305 ? -37.364 19.461 23.178 1.00 94.69 305 THR A N 1
ATOM 2145 C CA . THR A 1 305 ? -36.596 18.834 22.086 1.00 94.69 305 THR A CA 1
ATOM 2146 C C . THR A 1 305 ? -35.475 17.983 22.683 1.00 94.69 305 THR A C 1
ATOM 2148 O O . THR A 1 305 ? -34.615 18.561 23.343 1.00 94.69 305 THR A O 1
ATOM 2151 N N . PRO A 1 306 ? -35.446 16.651 22.481 1.00 95.38 306 PRO A N 1
ATOM 2152 C CA . PRO A 1 306 ? -34.397 15.814 23.050 1.00 95.38 306 PRO A CA 1
ATOM 2153 C C . PRO A 1 306 ? -33.006 16.199 22.544 1.00 95.38 306 PRO A C 1
ATOM 2155 O O . PRO A 1 306 ? -32.827 16.461 21.355 1.00 95.38 306 PRO A O 1
ATOM 2158 N N . GLU A 1 307 ? -32.017 16.180 23.429 1.00 96.12 307 GLU A N 1
ATOM 2159 C CA . GLU A 1 307 ? -30.636 16.522 23.093 1.00 96.12 307 GLU A CA 1
ATOM 2160 C C . GLU A 1 307 ? -29.637 15.725 23.934 1.00 96.12 307 GLU A C 1
ATOM 2162 O O . GLU A 1 307 ? -29.911 15.348 25.075 1.00 96.12 307 GLU A O 1
ATOM 2167 N N . ALA A 1 308 ? -28.461 15.462 23.365 1.00 96.56 308 ALA A N 1
ATOM 2168 C CA . ALA A 1 308 ? -27.323 14.968 24.123 1.00 96.56 308 ALA A CA 1
ATOM 2169 C C . ALA A 1 308 ? -26.457 16.154 24.557 1.00 96.56 308 ALA A C 1
ATOM 2171 O O . ALA A 1 308 ? -26.077 16.985 23.734 1.00 96.56 308 ALA A O 1
ATOM 2172 N N . VAL A 1 309 ? -26.130 16.221 25.844 1.00 96.56 309 VAL A N 1
ATOM 2173 C CA . VAL A 1 309 ? -25.358 17.317 26.437 1.00 96.56 309 VAL A CA 1
ATOM 2174 C C . VAL A 1 309 ? -24.053 16.789 27.012 1.00 96.56 309 VAL A C 1
ATOM 2176 O O . VAL A 1 309 ? -24.024 15.756 27.684 1.00 96.56 309 VAL A O 1
ATOM 2179 N N . LYS A 1 310 ? -22.955 17.497 26.741 1.00 96.25 310 LYS A N 1
ATOM 2180 C CA . LYS A 1 310 ? -21.628 17.146 27.256 1.00 96.25 310 LYS A CA 1
ATOM 2181 C C . LYS A 1 310 ? -21.539 17.481 28.740 1.00 96.25 310 LYS A C 1
ATOM 2183 O O . LYS A 1 310 ? -21.866 18.603 29.133 1.00 96.25 310 LYS A O 1
ATOM 2188 N N . VAL A 1 311 ? -21.062 16.541 29.550 1.00 96.62 311 VAL A N 1
ATOM 2189 C CA . VAL A 1 311 ? -20.798 16.789 30.971 1.00 96.62 311 VAL A CA 1
ATOM 2190 C C . VAL A 1 311 ? -19.555 17.668 31.108 1.00 96.62 311 VAL A C 1
ATOM 2192 O O . VAL A 1 311 ? -18.512 17.397 30.519 1.00 96.62 311 VAL A O 1
ATOM 2195 N N . THR A 1 312 ? -19.671 18.751 31.872 1.00 96.25 312 THR A N 1
ATOM 2196 C CA . THR A 1 312 ? -18.605 19.745 32.085 1.00 96.25 312 THR A CA 1
ATOM 2197 C C . THR A 1 312 ? -18.156 19.849 33.541 1.00 96.25 312 THR A C 1
ATOM 2199 O O . THR A 1 312 ? -17.208 20.574 33.836 1.00 96.25 312 THR A O 1
ATOM 2202 N N . GLY A 1 313 ? -18.815 19.143 34.462 1.00 95.31 313 GLY A N 1
ATOM 2203 C CA . GLY A 1 313 ? -18.476 19.153 35.881 1.00 95.31 313 GLY A CA 1
ATOM 2204 C C . GLY A 1 313 ? -19.520 18.448 36.748 1.00 95.31 313 GLY A C 1
ATOM 2205 O O . GLY A 1 313 ? -20.461 17.833 36.246 1.00 95.31 313 GLY A O 1
ATOM 2206 N N . GLY A 1 314 ? -19.394 18.602 38.066 1.00 95.12 314 GLY A N 1
ATOM 2207 C CA . GLY A 1 314 ? -20.368 18.123 39.049 1.00 95.12 314 GLY A CA 1
ATOM 2208 C C . GLY A 1 314 ? -19.731 17.332 40.190 1.00 95.12 314 GLY A C 1
ATOM 2209 O O . GLY A 1 314 ? -18.524 17.105 40.214 1.00 95.12 314 GLY A O 1
ATOM 2210 N N . THR A 1 315 ? -20.553 16.922 41.154 1.00 96.38 315 THR A N 1
ATOM 2211 C CA . THR A 1 315 ? -20.128 16.164 42.346 1.00 96.38 315 THR A CA 1
ATOM 2212 C C . THR A 1 315 ? -20.421 14.667 42.266 1.00 96.38 315 THR A C 1
ATOM 2214 O O . THR A 1 315 ? -20.124 13.944 43.215 1.00 96.38 315 THR A O 1
ATOM 2217 N N . CYS A 1 316 ? -21.017 14.176 41.173 1.00 94.81 316 CYS A N 1
ATOM 2218 C CA . CYS A 1 316 ? -21.256 12.744 41.018 1.00 94.81 316 CYS A CA 1
ATOM 2219 C C . CYS A 1 316 ? -19.949 11.940 41.011 1.00 94.81 316 CYS A C 1
ATOM 2221 O O . CYS A 1 316 ? -19.030 12.253 40.260 1.00 94.81 316 CYS A O 1
ATOM 2223 N N . ALA A 1 317 ? -19.894 10.880 41.820 1.00 89.88 317 ALA A N 1
ATOM 2224 C CA . ALA A 1 317 ? -18.712 10.028 41.985 1.00 89.88 317 ALA A CA 1
ATOM 2225 C C . ALA A 1 317 ? -18.891 8.604 41.425 1.00 89.88 317 ALA A C 1
ATOM 2227 O O . ALA A 1 317 ? -18.014 7.765 41.603 1.00 89.88 317 ALA A O 1
ATOM 2228 N N . GLY A 1 318 ? -20.034 8.300 40.801 1.00 88.81 318 GLY A N 1
ATOM 2229 C CA . GLY A 1 318 ? -20.319 6.976 40.240 1.00 88.81 318 GLY A CA 1
ATOM 2230 C C . GLY A 1 318 ? -20.351 5.825 41.255 1.00 88.81 318 GLY A C 1
ATOM 2231 O O . GLY A 1 318 ? -20.053 4.688 40.909 1.00 88.81 318 GLY A O 1
ATOM 2232 N N . ASN A 1 319 ? -20.674 6.105 42.519 1.00 85.50 319 ASN A N 1
ATOM 2233 C CA . ASN A 1 319 ? -20.644 5.134 43.620 1.00 85.50 319 ASN A CA 1
ATOM 2234 C C . ASN A 1 319 ? -22.035 4.857 44.225 1.00 85.50 319 ASN A C 1
ATOM 2236 O O . ASN A 1 319 ? -22.134 4.377 45.353 1.00 85.50 319 ASN A O 1
ATOM 2240 N N . GLY A 1 320 ? -23.110 5.225 43.519 1.00 87.50 320 GLY A N 1
ATOM 2241 C CA . GLY A 1 320 ? -24.491 5.088 43.988 1.00 87.50 320 GLY A CA 1
ATOM 2242 C C . GLY A 1 320 ? -24.946 6.149 44.998 1.00 87.50 320 GLY A C 1
ATOM 2243 O O . GLY A 1 320 ? -26.125 6.184 45.336 1.00 87.50 320 GLY A O 1
ATOM 2244 N N . SER A 1 321 ? -24.063 7.041 45.462 1.00 91.12 321 SER A N 1
ATOM 2245 C CA . SER A 1 321 ? -24.448 8.161 46.337 1.00 91.12 321 SER A CA 1
ATOM 2246 C C . SER A 1 321 ? -25.064 9.309 45.539 1.00 91.12 321 SER A C 1
ATOM 2248 O O . SER A 1 321 ? -24.772 9.465 44.355 1.00 91.12 321 SER A O 1
ATOM 2250 N N . ALA A 1 322 ? -25.895 10.135 46.178 1.00 92.88 322 ALA A N 1
ATOM 2251 C CA . ALA A 1 322 ? -26.429 11.348 45.562 1.00 92.88 322 ALA A CA 1
ATOM 2252 C C . ALA A 1 322 ? -25.303 12.317 45.156 1.00 92.88 322 ALA A C 1
ATOM 2254 O O . ALA A 1 322 ? -24.285 12.432 45.842 1.00 92.88 322 ALA A O 1
ATOM 2255 N N . GLY A 1 323 ? -25.500 13.049 44.065 1.00 95.31 323 GLY A N 1
ATOM 2256 C CA . GLY A 1 323 ? -24.517 14.001 43.551 1.00 95.31 323 GLY A CA 1
ATOM 2257 C C . GLY A 1 323 ? -25.091 14.868 42.440 1.00 95.31 323 GLY A C 1
ATOM 2258 O O . GLY A 1 323 ? -26.298 14.875 42.207 1.00 95.31 323 GLY A O 1
ATOM 2259 N N . THR A 1 324 ? -24.233 15.631 41.769 1.00 96.75 324 THR A N 1
ATOM 2260 C CA . THR A 1 324 ? -24.642 16.565 40.711 1.00 96.75 324 THR A CA 1
ATOM 2261 C C . THR A 1 324 ? -23.868 16.348 39.417 1.00 96.75 324 THR A C 1
ATOM 2263 O O . THR A 1 324 ? -22.716 15.912 39.450 1.00 96.75 324 THR A O 1
ATOM 2266 N N . LEU A 1 325 ? -24.491 16.696 38.292 1.00 96.81 325 LEU A N 1
ATOM 2267 C CA . LEU A 1 325 ? -23.850 16.860 36.987 1.00 96.81 325 LEU A CA 1
ATOM 2268 C C . LEU A 1 325 ? -24.058 18.292 36.499 1.00 96.81 325 LEU A C 1
ATOM 2270 O O . LEU A 1 325 ? -25.152 18.836 36.634 1.00 96.81 325 LEU A O 1
ATOM 2274 N N . THR A 1 326 ? -23.028 18.878 35.902 1.00 97.06 326 THR A N 1
ATOM 2275 C CA . THR A 1 326 ? -23.075 20.194 35.260 1.00 97.06 326 THR A CA 1
ATOM 2276 C C 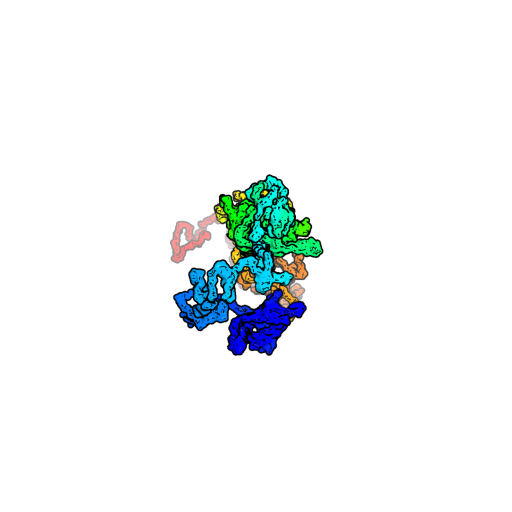. THR A 1 326 ? -22.894 20.029 33.756 1.00 97.06 326 THR A C 1
ATOM 2278 O O . THR A 1 326 ? -22.028 19.273 33.319 1.00 97.06 326 THR A O 1
ATOM 2281 N N . PHE A 1 327 ? -23.721 20.711 32.967 1.00 96.88 327 PHE A N 1
ATOM 2282 C CA . PHE A 1 327 ? -23.703 20.693 31.500 1.00 96.88 327 PHE A CA 1
ATOM 2283 C C . PHE A 1 327 ? -24.453 21.912 30.940 1.00 96.88 327 PHE A C 1
ATOM 2285 O O . PHE A 1 327 ? -25.096 22.651 31.686 1.00 96.88 327 PHE A O 1
ATOM 2292 N N . THR A 1 328 ? -24.396 22.127 29.625 1.00 96.94 328 THR A N 1
ATOM 2293 C CA . THR A 1 328 ? -25.133 23.202 28.939 1.00 96.94 328 THR A CA 1
ATOM 2294 C C . THR A 1 328 ? -26.200 22.602 28.032 1.00 96.94 328 THR A C 1
ATOM 2296 O O . THR A 1 328 ? -25.879 21.803 27.160 1.00 96.94 328 THR A O 1
ATOM 2299 N N . THR A 1 329 ? -27.453 23.004 28.239 1.00 96.56 329 THR A N 1
ATOM 2300 C CA . THR A 1 329 ? -28.608 22.642 27.397 1.00 96.56 329 THR A CA 1
ATOM 2301 C C . THR A 1 329 ? -28.778 23.665 26.278 1.00 96.56 329 THR A C 1
ATOM 2303 O O . THR A 1 329 ? -28.692 24.871 26.536 1.00 96.56 329 THR A O 1
ATOM 2306 N N . ALA A 1 330 ? -29.005 23.218 25.043 1.00 95.94 330 ALA A N 1
ATOM 2307 C CA . ALA A 1 330 ? -29.381 24.096 23.937 1.00 95.94 330 ALA A CA 1
ATOM 2308 C C . ALA A 1 330 ? -30.894 24.360 23.915 1.00 95.94 330 ALA A C 1
ATOM 2310 O O . ALA A 1 330 ? -31.331 25.392 23.402 1.00 95.94 330 ALA A O 1
ATOM 2311 N N . ASN A 1 331 ? -31.692 23.461 24.494 1.00 95.88 331 ASN A N 1
ATOM 2312 C CA . ASN A 1 331 ? -33.146 23.517 24.502 1.00 95.88 331 ASN A CA 1
ATOM 2313 C C . ASN A 1 331 ? -33.700 23.629 25.928 1.00 95.88 331 ASN A C 1
ATOM 2315 O O . ASN A 1 331 ? -33.088 23.225 26.912 1.00 95.88 331 ASN A O 1
ATOM 2319 N N . ALA A 1 332 ? -34.899 24.201 26.040 1.00 94.19 332 ALA A N 1
ATOM 2320 C CA . ALA A 1 332 ? -35.651 24.201 27.286 1.00 94.19 332 ALA A CA 1
ATOM 2321 C C . ALA A 1 332 ? -36.390 22.865 27.471 1.00 94.19 332 ALA A C 1
ATOM 2323 O O . ALA A 1 332 ? -37.080 22.393 26.564 1.00 94.19 332 ALA A O 1
ATOM 2324 N N . HIS A 1 333 ? -36.318 22.312 28.678 1.00 95.06 333 HIS A N 1
ATOM 2325 C CA . HIS A 1 333 ? -37.000 21.089 29.088 1.00 95.06 333 HIS A CA 1
ATOM 2326 C C . HIS A 1 333 ? -37.902 21.374 30.294 1.00 95.06 333 HIS A C 1
ATOM 2328 O O . HIS A 1 333 ? -37.435 21.678 31.392 1.00 95.06 333 HIS A O 1
ATOM 2334 N N . ALA A 1 334 ? -39.220 21.299 30.088 1.00 91.25 334 ALA A N 1
ATOM 2335 C CA . ALA A 1 334 ? -40.202 21.454 31.162 1.00 91.25 334 ALA A CA 1
ATOM 2336 C C . ALA A 1 334 ? -40.098 20.318 32.201 1.00 91.25 334 ALA A C 1
ATOM 2338 O O . ALA A 1 334 ? -39.420 19.320 31.980 1.00 91.25 334 ALA A O 1
ATOM 2339 N N . SER A 1 335 ? -40.775 20.454 33.345 1.00 90.31 335 SER A N 1
ATOM 2340 C CA . SER A 1 335 ? -40.830 19.376 34.344 1.00 90.31 335 SER A CA 1
ATOM 2341 C C . SER A 1 335 ? -41.377 18.075 33.732 1.00 90.31 335 SER A C 1
ATOM 2343 O O . SER A 1 335 ? -42.337 18.116 32.963 1.00 90.31 335 SER A O 1
ATOM 2345 N N . GLY A 1 336 ? -40.774 16.934 34.086 1.00 90.75 336 GLY A N 1
ATOM 2346 C CA . GLY A 1 336 ? -41.095 15.618 33.518 1.00 90.75 336 GLY A CA 1
ATOM 2347 C C . GLY A 1 336 ? -40.047 15.059 32.548 1.00 90.75 336 GLY A C 1
ATOM 2348 O O . GLY A 1 336 ? -40.258 13.976 32.002 1.00 90.75 336 GLY A O 1
ATOM 2349 N N . TYR A 1 337 ? -38.922 15.754 32.345 1.00 95.38 337 TYR A N 1
ATOM 2350 C CA . TYR A 1 337 ? -37.804 15.242 31.552 1.00 95.38 337 TYR A CA 1
ATOM 2351 C C . TYR A 1 337 ? -37.084 14.065 32.233 1.00 95.38 337 TYR A C 1
ATOM 2353 O O . TYR A 1 337 ? -37.145 13.864 33.449 1.00 95.38 337 TYR A O 1
ATOM 2361 N N . THR A 1 338 ? -36.348 13.301 31.431 1.00 96.75 338 THR A N 1
ATOM 2362 C CA . THR A 1 338 ? -35.438 12.241 31.885 1.00 96.75 338 THR A CA 1
ATOM 2363 C C . THR A 1 338 ? -34.007 12.565 31.494 1.00 96.75 338 THR A C 1
ATOM 2365 O O . THR A 1 338 ? -33.786 13.121 30.421 1.00 96.75 338 THR A O 1
ATOM 2368 N N . ILE A 1 339 ? -33.045 12.146 32.315 1.00 96.69 339 ILE A N 1
ATOM 2369 C CA . ILE A 1 339 ? -31.626 12.071 31.950 1.00 96.69 339 ILE A CA 1
ATOM 2370 C C . ILE A 1 339 ? -31.233 10.598 31.890 1.00 96.69 339 ILE A C 1
ATOM 2372 O O . ILE A 1 339 ? -31.566 9.827 32.789 1.00 96.69 339 ILE A O 1
ATOM 2376 N N . SER A 1 340 ? -30.544 10.206 30.827 1.00 96.25 340 SER A N 1
ATOM 2377 C CA . SER A 1 340 ? -30.135 8.826 30.557 1.00 96.25 340 SER A CA 1
ATOM 2378 C C . SER A 1 340 ? -28.732 8.767 29.952 1.00 96.25 340 SER A C 1
ATOM 2380 O O . SER A 1 340 ? -28.183 9.801 29.563 1.00 96.25 340 SER A O 1
ATOM 2382 N N . SER A 1 341 ? -28.150 7.569 29.857 1.00 96.06 341 SER A N 1
ATOM 2383 C CA . SER A 1 341 ? -26.904 7.375 29.100 1.00 96.06 341 SER A CA 1
ATOM 2384 C C . SER A 1 341 ? -27.099 7.773 27.631 1.00 96.06 341 SER A C 1
ATOM 2386 O O . SER A 1 341 ? -28.031 7.306 26.973 1.00 96.06 341 SER A O 1
ATOM 2388 N N . ALA A 1 342 ? -26.199 8.604 27.090 1.00 97.06 342 ALA A N 1
ATOM 2389 C CA . ALA A 1 342 ? -26.210 8.955 25.666 1.00 97.06 342 ALA A CA 1
ATOM 2390 C C . ALA A 1 342 ? -25.600 7.868 24.769 1.00 97.06 342 ALA A C 1
ATOM 2392 O O . ALA A 1 342 ? -25.708 7.954 23.546 1.00 97.06 342 ALA A O 1
ATOM 2393 N N . THR A 1 343 ? -24.957 6.855 25.355 1.00 96.56 343 THR A N 1
ATOM 2394 C CA . THR A 1 343 ? -24.158 5.849 24.640 1.00 96.56 343 THR A CA 1
ATOM 2395 C C . THR A 1 343 ? -24.545 4.414 25.011 1.00 96.56 343 THR A C 1
ATOM 2397 O O . THR A 1 343 ? -23.730 3.495 24.925 1.00 96.56 343 THR A O 1
ATOM 2400 N N . ALA A 1 344 ? -25.799 4.211 25.433 1.00 95.19 344 ALA A N 1
ATOM 2401 C CA . ALA A 1 344 ? -26.349 2.907 25.819 1.00 95.19 344 ALA A CA 1
ATOM 2402 C C . ALA A 1 344 ? -25.540 2.177 26.918 1.00 95.19 344 ALA A C 1
ATOM 2404 O O . ALA A 1 344 ? -25.473 0.949 26.944 1.00 95.19 344 ALA A O 1
ATOM 2405 N N . GLY A 1 345 ? -24.915 2.935 27.823 1.00 94.94 345 GLY A N 1
ATOM 2406 C CA . GLY A 1 345 ? -24.114 2.429 28.940 1.00 94.94 345 GLY A CA 1
ATOM 2407 C C . GLY A 1 345 ? -22.664 2.086 28.593 1.00 94.94 345 GLY A C 1
ATOM 2408 O O . GLY A 1 345 ? -21.897 1.729 29.483 1.00 94.94 345 GLY A O 1
ATOM 2409 N N . ILE A 1 346 ? -22.246 2.182 27.325 1.00 96.31 346 ILE A N 1
ATOM 2410 C CA . ILE A 1 346 ? -20.886 1.797 26.906 1.00 96.31 346 ILE A CA 1
ATOM 2411 C C . ILE A 1 346 ? -19.845 2.764 27.485 1.00 96.31 346 ILE A C 1
ATOM 2413 O O . ILE A 1 346 ? -18.816 2.329 28.005 1.00 96.31 346 ILE A O 1
ATOM 2417 N N . GLN A 1 347 ? -20.120 4.069 27.436 1.00 96.00 347 GLN A N 1
ATOM 2418 C CA . GLN A 1 347 ? -19.227 5.091 27.981 1.00 96.00 347 GLN A CA 1
ATOM 2419 C C . GLN A 1 347 ? -19.120 4.988 29.501 1.00 96.00 347 GLN A C 1
ATOM 2421 O O . GLN A 1 347 ? -18.023 5.027 30.049 1.00 96.00 347 GLN A O 1
ATOM 2426 N N . GLU A 1 348 ? -20.246 4.814 30.190 1.00 94.81 348 GLU A N 1
ATOM 2427 C CA . GLU A 1 348 ? -20.270 4.639 31.639 1.00 94.81 348 GLU A CA 1
ATOM 2428 C C . GLU A 1 348 ? -19.529 3.363 32.063 1.00 94.81 348 GLU A C 1
ATOM 2430 O O . GLU A 1 348 ? -18.742 3.398 33.010 1.00 94.81 348 GLU A O 1
ATOM 2435 N N . ALA A 1 349 ? -19.690 2.261 31.325 1.00 94.00 349 ALA A N 1
ATOM 2436 C CA . ALA A 1 349 ? -18.916 1.044 31.5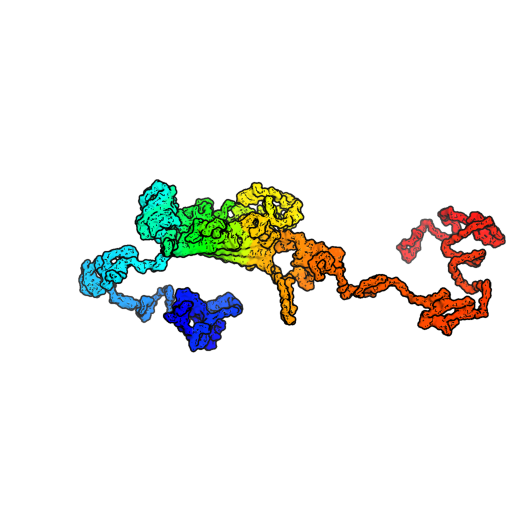53 1.00 94.00 349 ALA A CA 1
ATOM 2437 C C . ALA A 1 349 ? -17.411 1.277 31.345 1.00 94.00 349 ALA A C 1
ATOM 2439 O O . ALA A 1 349 ? -16.616 0.830 32.167 1.00 94.00 349 ALA A O 1
ATOM 2440 N N . SER A 1 350 ? -17.011 2.018 30.305 1.00 93.75 350 SER A N 1
ATOM 2441 C CA . SER A 1 350 ? -15.610 2.413 30.077 1.00 93.75 350 SER A CA 1
ATOM 2442 C C . SER A 1 350 ? -15.055 3.262 31.224 1.00 93.75 350 SER A C 1
ATOM 2444 O O . SER A 1 350 ? -13.959 2.985 31.719 1.00 93.75 350 SER A O 1
ATOM 2446 N N . ILE A 1 351 ? -15.820 4.241 31.713 1.00 92.06 351 ILE A N 1
ATOM 2447 C CA . ILE A 1 351 ? -15.424 5.083 32.850 1.00 92.06 351 ILE A CA 1
ATOM 2448 C C . ILE A 1 351 ? -15.308 4.253 34.132 1.00 92.06 351 ILE A C 1
ATOM 2450 O O . ILE A 1 351 ? -14.400 4.491 34.921 1.00 92.06 351 ILE A O 1
ATOM 2454 N N . ALA A 1 352 ? -16.194 3.281 34.346 1.00 89.44 352 ALA A N 1
ATOM 2455 C CA . ALA A 1 352 ? -16.186 2.431 35.535 1.00 89.44 352 ALA A CA 1
ATOM 2456 C C . ALA A 1 352 ? -15.173 1.277 35.482 1.00 89.44 352 ALA A C 1
ATOM 2458 O O . ALA A 1 352 ? -14.838 0.715 36.525 1.00 89.44 352 ALA A O 1
ATOM 2459 N N . ALA A 1 353 ? -14.733 0.876 34.288 1.00 88.50 353 ALA A N 1
ATOM 2460 C CA . ALA A 1 353 ? -13.753 -0.190 34.096 1.00 88.50 353 ALA A CA 1
ATOM 2461 C C . ALA A 1 353 ? -12.319 0.274 34.373 1.00 88.50 353 ALA A C 1
ATOM 2463 O O . ALA A 1 353 ? -11.476 -0.558 34.705 1.00 88.50 353 ALA A O 1
ATOM 2464 N N . LYS A 1 354 ? -12.038 1.575 34.219 1.00 85.75 354 LYS A N 1
ATOM 2465 C CA . LYS A 1 354 ? -10.688 2.116 34.390 1.00 85.75 354 LYS A CA 1
ATOM 2466 C C . LYS A 1 354 ? -10.260 2.068 35.857 1.00 85.75 354 LYS A C 1
ATOM 2468 O O . LYS A 1 354 ? -11.009 2.447 36.757 1.00 85.75 354 LYS A O 1
ATOM 2473 N N . LEU A 1 355 ? -9.032 1.629 36.088 1.00 82.19 355 LEU A N 1
ATOM 2474 C CA . LEU A 1 355 ? -8.376 1.688 37.383 1.00 82.19 355 LEU A CA 1
ATOM 2475 C C . LEU A 1 355 ? -7.888 3.118 37.628 1.00 82.19 355 LEU A C 1
ATOM 2477 O O . LEU A 1 355 ? -7.244 3.713 36.763 1.00 82.19 355 LEU A O 1
ATOM 2481 N N . ASP A 1 356 ? -8.182 3.656 38.809 1.00 78.06 356 ASP A N 1
ATOM 2482 C CA . ASP A 1 356 ? -7.629 4.925 39.276 1.00 78.06 356 ASP A CA 1
ATOM 2483 C C . ASP A 1 356 ? -6.416 4.661 40.176 1.00 78.06 356 ASP A C 1
ATOM 2485 O O . ASP A 1 356 ? -6.552 4.179 41.304 1.00 78.06 356 ASP A O 1
ATOM 2489 N N . ILE A 1 357 ? -5.218 4.940 39.661 1.00 73.69 357 ILE A N 1
ATOM 2490 C CA . ILE A 1 357 ? -3.965 4.793 40.403 1.00 73.69 357 ILE A CA 1
ATOM 2491 C C . ILE A 1 357 ? -3.455 6.176 40.797 1.00 73.69 357 ILE A C 1
ATOM 2493 O O . ILE A 1 357 ? -2.993 6.951 39.956 1.00 73.69 357 ILE A O 1
ATOM 2497 N N . LEU A 1 358 ? -3.430 6.453 42.100 1.00 74.88 358 LEU A N 1
ATOM 2498 C CA . LEU A 1 358 ? -2.763 7.633 42.634 1.00 74.88 358 LEU A CA 1
ATOM 2499 C C . LEU A 1 358 ? -1.249 7.392 42.705 1.00 74.88 358 LEU A C 1
ATOM 2501 O O . LEU A 1 358 ? -0.772 6.536 43.449 1.00 74.88 358 LEU A O 1
ATOM 2505 N N . SER A 1 359 ? -0.476 8.155 41.939 1.00 70.69 359 SER A N 1
ATOM 2506 C CA . SER A 1 359 ? 0.986 8.135 42.047 1.00 70.69 359 SER A CA 1
ATOM 2507 C C . SER A 1 359 ? 1.491 8.941 43.244 1.00 70.69 359 SER A C 1
ATOM 2509 O O . SER A 1 359 ? 0.800 9.821 43.757 1.00 70.69 359 SER A O 1
ATOM 2511 N N . GLY A 1 360 ? 2.746 8.705 43.644 1.00 67.38 360 GLY A N 1
ATOM 2512 C CA . GLY A 1 360 ? 3.395 9.412 44.759 1.00 67.38 360 GLY A CA 1
ATOM 2513 C C . GLY A 1 360 ? 3.469 10.943 44.621 1.00 67.38 360 GLY A C 1
ATOM 2514 O O . GLY A 1 360 ? 3.729 11.618 45.611 1.00 67.38 360 GLY A O 1
ATOM 2515 N N . ASN A 1 361 ? 3.189 11.494 43.433 1.00 70.31 361 ASN A N 1
ATOM 2516 C CA . ASN A 1 361 ? 3.125 12.936 43.170 1.00 70.31 361 ASN A CA 1
ATOM 2517 C C . ASN A 1 361 ? 1.681 13.488 43.139 1.00 70.31 361 ASN A C 1
ATOM 2519 O O . ASN A 1 361 ? 1.458 14.563 42.588 1.00 70.31 361 ASN A O 1
ATOM 2523 N N . ASN A 1 362 ? 0.692 12.762 43.681 1.00 70.06 362 ASN A N 1
ATOM 2524 C CA . ASN A 1 362 ? -0.745 13.085 43.607 1.00 70.06 362 ASN A CA 1
ATOM 2525 C C . ASN A 1 362 ? -1.302 13.186 42.173 1.00 70.06 362 ASN A C 1
ATOM 2527 O O . ASN A 1 362 ? -2.323 13.830 41.937 1.00 70.06 362 ASN A O 1
ATOM 2531 N N . TYR A 1 363 ? -0.640 12.549 41.205 1.00 68.31 363 TYR A N 1
ATOM 2532 C CA . TYR A 1 363 ? -1.135 12.449 39.835 1.00 68.31 363 TYR A CA 1
ATOM 2533 C C . TYR A 1 363 ? -1.934 11.153 39.678 1.00 68.31 363 TYR A C 1
ATOM 2535 O O . TYR A 1 363 ? -1.397 10.077 39.960 1.00 68.31 363 TYR A O 1
ATOM 2543 N N . HIS A 1 364 ? -3.190 11.271 39.246 1.00 65.44 364 HIS A N 1
ATOM 2544 C CA . HIS A 1 364 ? -4.084 10.147 38.973 1.00 65.44 364 HIS A CA 1
ATOM 2545 C C . HIS A 1 364 ? -3.808 9.574 37.578 1.00 65.44 364 HIS A C 1
ATOM 2547 O O . HIS A 1 364 ? -3.910 10.280 36.573 1.00 65.44 364 HIS A O 1
ATOM 2553 N N . TYR A 1 365 ? -3.463 8.291 37.516 1.00 70.44 365 TYR A N 1
ATOM 2554 C CA . TYR A 1 365 ? -3.358 7.530 36.278 1.00 70.44 365 TYR A CA 1
ATOM 2555 C C . TYR A 1 365 ? -4.616 6.692 36.094 1.00 70.44 365 TYR A C 1
ATOM 2557 O O . TYR A 1 365 ? -4.865 5.771 36.866 1.00 70.44 365 TYR A O 1
ATOM 2565 N N . TYR A 1 366 ? -5.362 6.984 35.031 1.00 77.75 366 TYR A N 1
ATOM 2566 C CA . TYR A 1 366 ? -6.510 6.186 34.618 1.00 77.75 366 TYR A CA 1
ATOM 2567 C C . TYR A 1 366 ? -6.080 5.188 33.540 1.00 77.75 366 TYR A C 1
ATOM 2569 O O . TYR A 1 366 ? -5.750 5.595 32.416 1.00 77.75 366 TYR A O 1
ATOM 2577 N N . ARG A 1 367 ? -6.028 3.901 33.893 1.00 81.56 367 ARG A N 1
ATOM 2578 C CA . ARG A 1 367 ? -5.527 2.826 33.019 1.00 81.56 367 ARG A CA 1
ATOM 2579 C C . ARG A 1 367 ? -6.335 1.542 33.168 1.00 81.56 367 ARG A C 1
ATOM 2581 O O . ARG A 1 367 ? -7.091 1.400 34.122 1.00 81.56 367 ARG A O 1
ATOM 2588 N N . ASP A 1 368 ? -6.116 0.616 32.246 1.00 83.94 368 ASP A N 1
ATOM 2589 C CA . ASP A 1 368 ? -6.707 -0.717 32.203 1.00 83.94 368 ASP A CA 1
ATOM 2590 C C . ASP A 1 368 ? -8.243 -0.706 32.082 1.00 83.94 368 ASP A C 1
ATOM 2592 O O . ASP A 1 368 ? -8.908 0.329 31.961 1.00 83.94 368 ASP A O 1
ATOM 2596 N N . GLY A 1 369 ? -8.813 -1.906 32.069 1.00 86.56 369 GLY A N 1
ATOM 2597 C CA . GLY A 1 369 ? -10.248 -2.135 32.022 1.00 86.56 369 GLY A CA 1
ATOM 2598 C C . GLY A 1 369 ? -10.661 -2.912 30.781 1.00 86.56 369 GLY A C 1
ATOM 2599 O O . GLY A 1 369 ? -10.147 -2.707 29.679 1.00 86.56 369 GLY A O 1
ATOM 2600 N N . TYR A 1 370 ? -11.618 -3.812 30.974 1.00 92.31 370 TYR A N 1
ATOM 2601 C CA . TYR A 1 370 ? -12.238 -4.560 29.894 1.00 92.31 370 TYR A CA 1
ATOM 2602 C C . TYR A 1 370 ? -13.736 -4.272 29.894 1.00 92.31 370 TYR A C 1
ATOM 2604 O O . TYR A 1 370 ? -14.411 -4.480 30.903 1.00 92.31 370 TYR A O 1
ATOM 2612 N N . VAL A 1 371 ? -14.259 -3.792 28.769 1.00 94.75 371 VAL A N 1
ATOM 2613 C CA . VAL A 1 371 ? -15.692 -3.551 28.582 1.00 94.75 371 VAL A CA 1
ATOM 2614 C C . VAL A 1 371 ? -16.230 -4.526 27.552 1.00 94.75 371 VAL A C 1
ATOM 2616 O O . VAL A 1 371 ? -15.750 -4.563 26.420 1.00 94.75 371 VAL A O 1
ATOM 2619 N N . ARG A 1 372 ? -17.273 -5.269 27.911 1.00 94.81 372 ARG A N 1
ATOM 2620 C CA . ARG A 1 372 ? -18.021 -6.114 26.986 1.00 94.81 372 ARG A CA 1
ATOM 2621 C C . ARG A 1 372 ? -19.335 -5.448 26.623 1.00 94.81 372 ARG A C 1
ATOM 2623 O O . ARG A 1 372 ? -20.203 -5.240 27.469 1.00 94.81 372 ARG A O 1
ATOM 2630 N N . VAL A 1 373 ? -19.507 -5.132 25.347 1.00 95.88 373 VAL A N 1
ATOM 2631 C CA . VAL A 1 373 ? -20.781 -4.634 24.832 1.00 95.88 373 VAL A CA 1
ATOM 2632 C C . VAL A 1 373 ? -21.665 -5.832 24.514 1.00 95.88 373 VAL A C 1
ATOM 2634 O O . VAL A 1 373 ? -21.306 -6.700 23.713 1.00 95.88 373 VAL A O 1
ATOM 2637 N N . SER A 1 374 ? -22.819 -5.903 25.174 1.00 91.25 374 SER A N 1
ATOM 2638 C CA . SER A 1 374 ? -23.754 -7.019 25.015 1.00 91.25 374 SER A CA 1
ATOM 2639 C C . SER A 1 374 ? -24.238 -7.132 23.559 1.00 91.25 374 SER A C 1
ATOM 2641 O O . SER A 1 374 ? -24.415 -6.105 22.902 1.00 91.25 374 SER A O 1
ATOM 2643 N N . PRO A 1 375 ? -24.485 -8.339 23.018 1.00 93.38 375 PRO A N 1
ATOM 2644 C CA . PRO A 1 375 ? -25.006 -8.478 21.663 1.00 93.38 375 PRO A CA 1
ATOM 2645 C C . PRO A 1 375 ? -26.336 -7.742 21.459 1.00 93.38 375 PRO A C 1
ATOM 2647 O O . PRO A 1 375 ? -27.209 -7.787 22.323 1.00 93.38 375 PRO A O 1
ATOM 2650 N N . GLY A 1 376 ? -26.502 -7.086 20.310 1.00 92.25 376 GLY A N 1
ATOM 2651 C CA . GLY A 1 376 ? -27.702 -6.306 19.994 1.00 92.25 376 GLY A CA 1
ATOM 2652 C C . GLY A 1 376 ? -27.412 -4.955 19.343 1.00 92.25 376 GLY A C 1
ATOM 2653 O O . GLY A 1 376 ? -26.264 -4.598 19.085 1.00 92.25 376 GLY A O 1
ATOM 2654 N N . LEU A 1 377 ? -28.480 -4.211 19.050 1.00 93.00 377 LEU A N 1
ATOM 2655 C CA . LEU A 1 377 ? -28.406 -2.868 18.478 1.00 93.00 377 LEU A CA 1
ATOM 2656 C C . LEU A 1 377 ? -28.352 -1.820 19.600 1.00 93.00 377 LEU A C 1
ATOM 2658 O O . LEU A 1 377 ? -29.308 -1.686 20.362 1.00 93.00 377 LEU A O 1
ATOM 2662 N N . HIS A 1 378 ? -27.265 -1.054 19.663 1.00 94.25 378 HIS A N 1
ATOM 2663 C CA . HIS A 1 378 ? -27.024 -0.008 20.659 1.00 94.25 378 HIS A CA 1
ATOM 2664 C C . HIS A 1 378 ? -27.127 1.366 20.012 1.00 94.25 378 HIS A C 1
ATOM 2666 O O . HIS A 1 378 ? -26.313 1.730 19.165 1.00 94.25 378 HIS A O 1
ATOM 2672 N N . GLN A 1 379 ? -28.150 2.127 20.391 1.00 93.31 379 GLN A N 1
ATOM 2673 C CA . GLN A 1 379 ? -28.379 3.474 19.881 1.00 93.31 379 GLN A CA 1
ATOM 2674 C C . GLN A 1 379 ? -27.512 4.479 20.640 1.00 93.31 379 GLN A C 1
ATOM 2676 O O . GLN A 1 379 ? -27.713 4.682 21.834 1.00 93.31 379 GLN A O 1
ATOM 2681 N N . LEU A 1 380 ? -26.596 5.142 19.934 1.00 95.94 380 LEU A N 1
ATOM 2682 C CA . LEU A 1 380 ? -25.848 6.276 20.467 1.00 95.94 380 LEU A CA 1
ATOM 2683 C C . LEU A 1 380 ? -26.495 7.591 20.018 1.00 95.94 380 LEU A C 1
ATOM 2685 O O . LEU A 1 380 ? -26.885 7.733 18.855 1.00 95.94 380 LEU A O 1
ATOM 2689 N N . TYR A 1 381 ? -26.585 8.546 20.937 1.00 96.00 381 TYR A N 1
ATOM 2690 C CA . TYR A 1 381 ? -27.081 9.910 20.712 1.00 96.00 381 TYR A CA 1
ATOM 2691 C C . TYR A 1 381 ? -25.959 10.957 20.721 1.00 96.00 381 TYR A C 1
ATOM 2693 O O . TYR A 1 381 ? -26.201 12.116 20.398 1.00 96.00 381 TYR A O 1
ATOM 2701 N N . ALA A 1 382 ? -24.744 10.547 21.080 1.00 96.12 382 ALA A N 1
ATOM 2702 C CA . ALA A 1 382 ? -23.528 11.350 21.061 1.00 96.12 382 ALA A CA 1
ATOM 2703 C C . ALA A 1 382 ? -22.298 10.448 20.842 1.00 96.12 382 ALA A C 1
ATOM 2705 O O . ALA A 1 382 ? -22.428 9.225 20.989 1.00 96.12 382 ALA A O 1
ATOM 2706 N N . PRO A 1 383 ? -21.126 11.028 20.513 1.00 96.44 383 PRO A N 1
ATOM 2707 C CA . PRO A 1 383 ? -19.874 10.286 20.394 1.00 96.44 383 PRO A CA 1
ATOM 2708 C C . PRO A 1 383 ? -19.568 9.413 21.619 1.00 96.44 383 PRO A C 1
ATOM 2710 O O . PRO A 1 383 ? -19.843 9.801 22.758 1.00 96.44 383 PRO A O 1
ATOM 2713 N N . LEU A 1 384 ? -18.996 8.234 21.367 1.00 96.94 384 LEU A N 1
ATOM 2714 C CA . LEU A 1 384 ? -18.383 7.369 22.375 1.00 96.94 384 LEU A CA 1
ATOM 2715 C C . LEU A 1 384 ? -16.892 7.720 22.481 1.00 96.94 384 LEU A C 1
ATOM 2717 O O . LEU A 1 384 ? -16.114 7.351 21.603 1.00 96.94 384 LEU A O 1
ATOM 2721 N N . ASP A 1 385 ? -16.503 8.417 23.546 1.00 95.12 385 ASP A N 1
ATOM 2722 C CA . ASP A 1 385 ? -15.156 8.942 23.782 1.00 95.12 385 ASP A CA 1
ATOM 2723 C C . ASP A 1 385 ? -14.346 8.014 24.710 1.00 95.12 385 ASP A C 1
ATOM 2725 O O . ASP A 1 385 ? -14.504 7.995 25.933 1.00 95.12 385 ASP A O 1
ATOM 2729 N N . ILE A 1 386 ? -13.415 7.252 24.146 1.00 94.12 386 ILE A N 1
ATOM 2730 C CA . ILE A 1 386 ? -12.573 6.302 24.879 1.00 94.12 386 ILE A CA 1
ATOM 2731 C C . ILE A 1 386 ? -11.247 6.980 25.207 1.00 94.12 386 ILE A C 1
ATOM 2733 O O . ILE A 1 386 ? -10.357 7.082 24.363 1.00 94.12 386 ILE A O 1
ATOM 2737 N N . VAL A 1 387 ? -11.117 7.448 26.449 1.00 91.88 387 VAL A N 1
ATOM 2738 C CA . VAL A 1 387 ? -9.962 8.246 26.901 1.00 91.88 387 VAL A CA 1
ATOM 2739 C C . VAL A 1 387 ? -9.051 7.529 27.904 1.00 91.88 387 VAL A C 1
ATOM 2741 O O . VAL A 1 387 ? -7.978 8.038 28.228 1.00 91.88 387 VAL A O 1
ATOM 2744 N N . ALA A 1 388 ? -9.445 6.349 28.393 1.00 89.31 388 ALA A N 1
ATOM 2745 C CA . ALA A 1 388 ? -8.643 5.551 29.321 1.00 89.31 388 ALA A CA 1
ATOM 2746 C C . ALA A 1 388 ? -7.493 4.830 28.599 1.00 89.31 388 ALA A C 1
ATOM 2748 O O . ALA A 1 388 ? -7.671 4.295 27.505 1.00 89.31 388 ALA A O 1
ATOM 2749 N N . ASN A 1 389 ? -6.314 4.797 29.223 1.00 90.81 389 ASN A N 1
ATOM 2750 C CA . ASN A 1 389 ? -5.177 4.047 28.686 1.00 90.81 389 ASN A CA 1
ATOM 2751 C C . ASN A 1 389 ? -5.361 2.544 28.902 1.00 90.81 389 ASN A C 1
ATOM 2753 O O . ASN A 1 389 ? -6.035 2.141 29.844 1.00 90.81 389 ASN A O 1
ATOM 2757 N N . ASP A 1 390 ? -4.705 1.725 28.081 1.00 92.06 390 ASP A N 1
ATOM 2758 C CA . ASP A 1 390 ? -4.606 0.270 28.276 1.00 92.06 390 ASP A CA 1
ATOM 2759 C C . ASP A 1 390 ? -5.977 -0.458 28.289 1.00 92.06 390 ASP A C 1
ATOM 2761 O O . ASP A 1 390 ? -6.091 -1.602 28.725 1.00 92.06 390 ASP A O 1
ATOM 2765 N N . GLN A 1 391 ? -7.034 0.192 27.786 1.00 93.12 391 GLN A N 1
ATOM 2766 C CA . GLN A 1 391 ? -8.402 -0.321 27.843 1.00 93.12 391 GLN A CA 1
ATOM 2767 C C . GLN A 1 391 ? -8.748 -1.196 26.630 1.00 93.12 391 GLN A C 1
ATOM 2769 O O . GLN A 1 391 ? -8.395 -0.882 25.491 1.00 93.12 391 GLN A O 1
ATOM 2774 N N . THR A 1 392 ? -9.495 -2.278 26.860 1.00 96.38 392 THR A N 1
ATOM 2775 C CA . THR A 1 392 ? -10.083 -3.108 25.797 1.00 96.38 392 THR A CA 1
ATOM 2776 C C . THR A 1 392 ? -11.602 -2.994 25.805 1.00 96.38 392 THR A C 1
ATOM 2778 O O . THR A 1 392 ? -12.228 -3.140 26.853 1.00 96.38 392 THR A O 1
ATOM 2781 N N . ILE A 1 393 ? -12.205 -2.767 24.638 1.00 97.19 393 ILE A N 1
ATOM 2782 C CA . ILE A 1 393 ? -13.660 -2.755 24.465 1.00 97.19 393 ILE A CA 1
ATOM 2783 C C . ILE A 1 393 ? -14.046 -3.761 23.381 1.00 97.19 393 ILE A C 1
ATOM 2785 O O . ILE A 1 393 ? -13.626 -3.655 22.227 1.00 97.19 393 ILE A O 1
ATOM 2789 N N . ASP A 1 394 ? -14.854 -4.745 23.761 1.00 97.44 394 ASP A N 1
ATOM 2790 C CA . ASP A 1 394 ? -15.308 -5.828 22.899 1.00 97.44 394 ASP A CA 1
ATOM 2791 C C . ASP A 1 394 ? -16.765 -5.632 22.466 1.00 97.44 394 ASP A C 1
ATOM 2793 O O . ASP A 1 394 ? -17.697 -5.744 23.262 1.00 97.44 394 ASP A O 1
ATOM 2797 N N . PHE A 1 395 ? -16.955 -5.387 21.171 1.00 96.69 395 PHE A N 1
ATOM 2798 C CA . PHE A 1 395 ? -18.242 -5.238 20.492 1.00 96.69 395 PHE A CA 1
ATOM 2799 C C . PHE A 1 395 ? -18.726 -6.554 19.854 1.00 96.69 395 PHE A C 1
ATOM 2801 O O . PHE A 1 395 ? -19.575 -6.559 18.956 1.00 96.69 395 PHE A O 1
ATOM 2808 N N . SER A 1 396 ? -18.208 -7.708 20.283 1.00 92.31 396 SER A N 1
ATOM 2809 C CA . SER A 1 396 ? -18.611 -9.028 19.785 1.00 92.31 396 SER A CA 1
ATOM 2810 C C . SER A 1 396 ? -20.116 -9.288 19.939 1.00 92.31 396 SER A C 1
ATOM 2812 O O . SER A 1 396 ? -20.597 -9.719 20.985 1.00 92.31 396 SER A O 1
ATOM 2814 N N . GLY A 1 397 ? -20.845 -9.091 18.839 1.00 86.50 397 GLY A N 1
ATOM 2815 C CA . GLY A 1 397 ? -22.294 -9.279 18.708 1.00 86.50 397 GLY A CA 1
ATOM 2816 C C . GLY A 1 397 ? -23.088 -7.970 18.741 1.00 86.50 397 GLY A C 1
ATOM 2817 O O . GLY A 1 397 ? -24.289 -7.989 18.481 1.00 86.50 397 GLY A O 1
ATOM 2818 N N . ALA A 1 398 ? -22.435 -6.850 19.051 1.00 93.75 398 ALA A N 1
ATOM 2819 C CA . ALA A 1 398 ? -23.037 -5.530 19.123 1.00 93.75 398 ALA A CA 1
ATOM 2820 C C . ALA A 1 398 ? -22.980 -4.810 17.768 1.00 93.75 398 ALA A C 1
ATOM 2822 O O . ALA A 1 398 ? -22.038 -4.988 16.996 1.00 93.75 398 ALA A O 1
ATOM 2823 N N . ILE A 1 399 ? -23.984 -3.979 17.505 1.00 93.62 399 ILE A N 1
ATOM 2824 C CA . ILE A 1 399 ? -24.021 -2.998 16.420 1.00 93.62 399 ILE A CA 1
ATOM 2825 C C . ILE A 1 399 ? -24.247 -1.634 17.064 1.00 93.62 399 ILE A C 1
ATOM 2827 O O . ILE A 1 399 ? -25.222 -1.440 17.787 1.00 93.62 399 ILE A O 1
ATOM 2831 N N . VAL A 1 400 ? -23.366 -0.687 16.780 1.00 94.50 400 VAL A N 1
ATOM 2832 C CA . VAL A 1 400 ? -23.413 0.686 17.274 1.00 94.50 400 VAL A CA 1
ATOM 2833 C C . VAL A 1 400 ? -24.108 1.556 16.234 1.00 94.50 400 VAL A C 1
ATOM 2835 O O . VAL A 1 400 ? -23.583 1.784 15.146 1.00 94.50 400 VAL A O 1
ATOM 2838 N N . LYS A 1 401 ? -25.307 2.041 16.555 1.00 93.50 401 LYS A N 1
ATOM 2839 C CA . LYS A 1 401 ? -26.074 2.941 15.694 1.00 93.50 401 LYS A CA 1
ATOM 2840 C C . LYS A 1 401 ? -25.757 4.390 16.044 1.00 93.50 401 LYS A C 1
ATOM 2842 O O . LYS A 1 401 ? -26.148 4.874 17.102 1.00 93.50 401 LYS A O 1
ATOM 2847 N N . CYS A 1 402 ? -25.088 5.084 15.133 1.00 92.19 402 CYS A N 1
ATOM 2848 C CA . CYS A 1 402 ? -24.611 6.453 15.318 1.00 92.19 402 CYS A CA 1
ATOM 2849 C C . CYS A 1 402 ? -25.684 7.439 14.827 1.00 92.19 402 CYS A C 1
ATOM 2851 O O . CYS A 1 402 ? -25.851 7.613 13.617 1.00 92.19 402 CYS A O 1
ATOM 2853 N N . ASN A 1 403 ? -26.467 8.031 15.739 1.00 89.44 403 ASN A N 1
ATOM 2854 C CA . ASN A 1 403 ? -27.600 8.917 15.410 1.00 89.44 403 ASN A CA 1
ATOM 2855 C C . ASN A 1 403 ? -27.337 10.390 15.697 1.00 89.44 403 ASN A C 1
ATOM 2857 O O . ASN A 1 403 ? -28.094 11.050 16.405 1.00 89.44 403 ASN A O 1
ATOM 2861 N N . PHE A 1 404 ? -26.231 10.872 15.145 1.00 92.31 404 PHE A N 1
ATOM 2862 C CA . PHE A 1 404 ? -25.757 12.247 15.222 1.00 92.31 404 PHE A CA 1
ATOM 2863 C C . PHE A 1 404 ? -24.703 12.465 14.126 1.00 92.31 404 PHE A C 1
ATOM 2865 O O . PHE A 1 404 ? -24.150 11.499 13.601 1.00 92.31 404 PHE A O 1
ATOM 2872 N N . ASP A 1 405 ? -24.425 13.723 13.784 1.00 91.88 405 ASP A N 1
ATOM 2873 C CA . ASP A 1 405 ? -23.449 14.089 12.745 1.00 91.88 405 ASP A CA 1
ATOM 2874 C C . ASP A 1 405 ? -22.092 14.497 13.348 1.00 91.88 405 ASP A C 1
ATOM 2876 O O . ASP A 1 405 ? -21.630 15.636 13.240 1.00 91.88 405 ASP A O 1
ATOM 2880 N N . ALA A 1 406 ? -21.455 13.547 14.031 1.00 93.75 406 ALA A N 1
ATOM 2881 C CA . ALA A 1 406 ? -20.097 13.653 14.567 1.00 93.75 406 ALA A CA 1
ATOM 2882 C C . ALA A 1 406 ? -19.396 12.288 14.478 1.00 93.75 406 ALA A C 1
ATOM 2884 O O . ALA A 1 406 ? -20.037 11.286 14.159 1.00 93.75 406 ALA A O 1
ATOM 2885 N N . ASP A 1 407 ? -18.090 12.249 14.751 1.00 94.88 407 ASP A N 1
ATOM 2886 C CA . ASP A 1 407 ? -17.341 10.990 14.771 1.00 94.88 407 ASP A CA 1
ATOM 2887 C C . ASP A 1 407 ? -17.940 10.046 15.820 1.00 94.88 407 ASP A C 1
ATOM 2889 O O . ASP A 1 407 ? -18.204 10.453 16.953 1.00 94.88 407 ASP A O 1
ATOM 2893 N N . CYS A 1 408 ? -18.223 8.803 15.433 1.00 95.56 408 CYS A N 1
ATOM 2894 C CA . CYS A 1 408 ? -19.081 7.945 16.246 1.00 95.56 408 CYS A CA 1
ATOM 2895 C C . CYS A 1 408 ? -18.359 7.350 17.458 1.00 95.56 408 CYS A C 1
ATOM 2897 O O . CYS A 1 408 ? -18.850 7.451 18.582 1.00 95.56 408 CYS A O 1
ATOM 2899 N N . ILE A 1 409 ? -17.197 6.739 17.232 1.00 97.44 409 ILE A N 1
ATOM 2900 C CA . ILE A 1 409 ? -16.309 6.217 18.270 1.00 97.44 409 ILE A CA 1
ATOM 2901 C C . ILE A 1 409 ? -14.996 6.986 18.171 1.00 97.44 409 ILE A C 1
ATOM 2903 O O . ILE A 1 409 ? -14.332 6.962 17.138 1.00 97.44 409 ILE A O 1
ATOM 2907 N N . VAL A 1 410 ? -14.606 7.654 19.247 1.00 96.88 410 VAL A N 1
ATOM 2908 C CA . VAL A 1 410 ? -13.390 8.462 19.308 1.00 96.88 410 VAL A CA 1
ATOM 2909 C C . VAL A 1 410 ? -12.435 7.815 20.300 1.00 96.88 410 VAL A C 1
ATOM 2911 O O . VAL A 1 410 ? -12.763 7.647 21.470 1.00 96.88 410 VAL A O 1
ATOM 2914 N N . VAL A 1 411 ? -11.248 7.426 19.839 1.00 96.12 411 VAL A N 1
ATOM 2915 C CA . VAL A 1 411 ? -10.181 6.891 20.692 1.00 96.12 411 VAL A CA 1
ATOM 2916 C C . VAL A 1 411 ? -9.154 7.986 20.939 1.00 96.12 411 VAL A C 1
ATOM 2918 O O . VAL A 1 411 ? -8.447 8.414 20.025 1.00 96.12 411 VAL A O 1
ATOM 2921 N N . GLY A 1 412 ? -9.041 8.416 22.189 1.00 91.25 412 GLY A N 1
ATOM 2922 C CA . GLY A 1 412 ? -8.175 9.512 22.599 1.00 91.25 412 GLY A CA 1
ATOM 2923 C C . GLY A 1 412 ? -8.806 10.888 22.435 1.00 91.25 412 GLY A C 1
ATOM 2924 O O . GLY A 1 412 ? -10.025 11.032 22.393 1.00 91.25 412 GLY A O 1
ATOM 2925 N N . ARG A 1 413 ? -7.963 11.925 22.414 1.00 86.56 413 ARG A N 1
ATOM 2926 C CA . ARG A 1 413 ? -8.407 13.320 22.470 1.00 86.56 413 ARG A CA 1
ATOM 2927 C C . ARG A 1 413 ? -7.746 14.172 21.399 1.00 86.56 413 ARG A C 1
ATOM 2929 O O . ARG A 1 413 ? -6.528 14.149 21.250 1.00 86.56 413 ARG A O 1
ATOM 2936 N N . SER A 1 414 ? -8.540 15.001 20.729 1.00 83.19 414 SER A N 1
ATOM 2937 C CA . SER A 1 414 ? -8.057 15.909 19.683 1.00 83.19 414 SER A CA 1
ATOM 2938 C C . SER A 1 414 ? -7.152 17.033 20.199 1.00 83.19 414 SER A C 1
ATOM 2940 O O . SER A 1 414 ? -6.414 17.628 19.421 1.00 83.19 414 SER A O 1
ATOM 2942 N N . ASP A 1 415 ? -7.216 17.352 21.495 1.00 82.75 415 ASP A N 1
ATOM 2943 C CA . ASP A 1 415 ? -6.373 18.366 22.138 1.00 82.75 415 ASP A CA 1
ATOM 2944 C C . ASP A 1 415 ? -5.064 17.796 22.713 1.00 82.75 415 ASP A C 1
ATOM 2946 O O . ASP A 1 415 ? -4.153 18.558 23.037 1.00 82.75 415 ASP A O 1
ATOM 2950 N N . SER A 1 416 ? -4.943 16.467 22.834 1.00 81.81 416 SER A N 1
ATOM 2951 C CA . SER A 1 416 ? -3.726 15.804 23.302 1.00 81.81 416 SER A CA 1
ATOM 2952 C C . SER A 1 416 ? -3.640 14.353 22.822 1.00 81.81 416 SER A C 1
ATOM 2954 O O . SER A 1 416 ? -4.264 13.442 23.367 1.00 81.81 416 SER A O 1
ATOM 2956 N N . TYR A 1 417 ? -2.761 14.130 21.850 1.00 81.50 417 TYR A N 1
ATOM 2957 C CA . TYR A 1 417 ? -2.563 12.845 21.171 1.00 81.50 417 TYR A CA 1
ATOM 2958 C C . TYR A 1 417 ? -1.847 11.811 22.043 1.00 81.50 417 TYR A C 1
ATOM 2960 O O . TYR A 1 417 ? -1.854 10.624 21.738 1.00 81.50 417 TYR A O 1
ATOM 2968 N N . MET A 1 418 ? -1.231 12.263 23.139 1.00 81.25 418 MET A N 1
ATOM 2969 C CA . MET A 1 418 ? -0.529 11.431 24.120 1.00 81.25 418 MET A CA 1
ATOM 2970 C C . MET A 1 418 ? -1.381 11.115 25.355 1.00 81.25 418 MET A C 1
ATOM 2972 O O . MET A 1 418 ? -0.938 10.356 26.215 1.00 81.25 418 MET A O 1
ATOM 2976 N N . ALA A 1 419 ? -2.578 11.699 25.476 1.00 83.06 419 ALA A N 1
ATOM 2977 C CA . ALA A 1 419 ? -3.423 11.526 26.659 1.00 83.06 419 ALA A CA 1
ATOM 2978 C C . ALA A 1 419 ? -3.998 10.108 26.789 1.00 83.06 419 ALA A C 1
ATOM 2980 O O . ALA A 1 419 ? -4.337 9.682 27.894 1.00 83.06 419 ALA A O 1
ATOM 2981 N N . THR A 1 420 ? -4.089 9.388 25.670 1.00 89.94 420 THR A N 1
ATOM 2982 C CA . THR A 1 420 ? -4.653 8.044 25.605 1.00 89.94 420 THR A CA 1
ATOM 2983 C C . THR A 1 420 ? -3.757 7.155 24.763 1.00 89.94 420 THR A C 1
ATOM 2985 O O . THR A 1 420 ? -3.404 7.499 23.634 1.00 89.94 420 THR A O 1
ATOM 2988 N N . SER A 1 421 ? -3.392 5.998 25.304 1.00 92.56 421 SER A N 1
ATOM 2989 C CA . SER A 1 421 ? -2.558 5.025 24.623 1.00 92.56 421 SER A CA 1
ATOM 2990 C C . SER A 1 421 ? -2.997 3.588 24.880 1.00 92.56 421 SER A C 1
ATOM 2992 O O . SER A 1 421 ? -3.589 3.280 25.913 1.00 92.56 421 SER A O 1
ATOM 2994 N N . ASN A 1 422 ? -2.642 2.697 23.953 1.00 95.19 422 ASN A N 1
ATOM 2995 C CA . ASN A 1 422 ? -2.749 1.250 24.091 1.00 95.19 422 ASN A CA 1
ATOM 2996 C C . ASN A 1 422 ? -4.197 0.731 24.188 1.00 95.19 422 ASN A C 1
ATOM 2998 O O . ASN A 1 422 ? -4.458 -0.269 24.854 1.00 95.19 422 ASN A O 1
ATOM 3002 N N . VAL A 1 423 ? -5.132 1.396 23.503 1.00 97.19 423 VAL A N 1
ATOM 3003 C CA . VAL A 1 423 ? -6.551 1.013 23.451 1.00 97.19 423 VAL A CA 1
ATOM 3004 C C . VAL A 1 423 ? -6.782 -0.082 22.410 1.00 97.19 423 VAL A C 1
ATOM 3006 O O . VAL A 1 423 ? -6.215 -0.043 21.320 1.00 97.19 423 VAL A O 1
ATOM 3009 N N . THR A 1 424 ? -7.632 -1.059 22.730 1.00 98.50 424 THR A N 1
ATOM 3010 C CA . THR A 1 424 ? -8.023 -2.138 21.811 1.00 98.50 424 THR A CA 1
ATOM 3011 C C . THR A 1 424 ? -9.532 -2.176 21.603 1.00 98.50 424 THR A C 1
ATOM 3013 O O . THR A 1 424 ? -10.271 -2.326 22.572 1.00 98.50 424 THR A O 1
ATOM 3016 N N . LEU A 1 425 ? -9.998 -2.108 20.353 1.00 98.38 425 LEU A N 1
ATOM 3017 C CA . LEU A 1 425 ? -11.405 -2.335 20.004 1.00 98.38 425 LEU A CA 1
ATOM 3018 C C . LEU A 1 425 ? -11.549 -3.655 19.248 1.00 98.38 425 LEU A C 1
ATOM 3020 O O . LEU A 1 425 ? -10.891 -3.871 18.230 1.00 98.38 425 LEU A O 1
ATOM 3024 N N . ILE A 1 426 ? -12.428 -4.532 19.727 1.00 98.25 426 ILE A N 1
ATOM 3025 C CA . ILE A 1 426 ? -12.673 -5.850 19.131 1.00 98.25 426 ILE A CA 1
ATOM 3026 C C . ILE A 1 426 ? -14.055 -5.856 18.480 1.00 98.25 426 ILE A C 1
ATOM 3028 O O . ILE A 1 426 ? -15.056 -5.555 19.123 1.00 98.25 426 ILE A O 1
ATOM 3032 N N . LYS A 1 427 ? -14.112 -6.215 17.196 1.00 96.00 427 LYS A N 1
ATOM 3033 C CA . LYS A 1 427 ? -15.319 -6.332 16.361 1.00 96.00 427 LYS A CA 1
ATOM 3034 C C . LYS A 1 427 ? -16.256 -5.112 16.373 1.00 96.00 427 LYS A C 1
ATOM 3036 O O . LYS A 1 427 ? -17.477 -5.316 16.411 1.00 96.00 427 LYS A O 1
ATOM 3041 N N . PRO A 1 428 ? -15.754 -3.858 16.351 1.00 95.50 428 PRO A N 1
ATOM 3042 C CA . PRO A 1 428 ? -16.637 -2.702 16.301 1.00 95.50 428 PRO A CA 1
ATOM 3043 C C . PRO A 1 428 ? -17.448 -2.737 15.000 1.00 95.50 428 PRO A C 1
ATOM 3045 O O . PRO A 1 428 ? -16.897 -2.890 13.908 1.00 95.50 428 PRO A O 1
ATOM 3048 N N . ARG A 1 429 ? -18.771 -2.608 15.133 1.00 92.94 429 ARG A N 1
ATOM 3049 C CA . ARG A 1 429 ? -19.722 -2.610 14.017 1.00 92.94 429 ARG A CA 1
ATOM 3050 C C . ARG A 1 429 ? -20.563 -1.351 14.028 1.00 92.94 429 ARG A C 1
ATOM 3052 O O . ARG A 1 429 ? -21.351 -1.171 14.950 1.00 92.94 429 ARG A O 1
ATOM 3059 N N . GLY A 1 430 ? -20.397 -0.495 13.027 1.00 91.38 430 GLY A N 1
ATOM 3060 C CA . GLY A 1 430 ? -21.091 0.789 12.944 1.00 91.38 430 GLY A CA 1
ATOM 3061 C C . GLY A 1 430 ? -22.261 0.761 11.970 1.00 91.38 430 GLY A C 1
ATOM 3062 O O . GLY A 1 430 ? -22.141 0.230 10.867 1.00 91.38 430 GLY A O 1
ATOM 3063 N N . MET A 1 431 ? -23.371 1.377 12.367 1.00 91.44 431 MET A N 1
ATOM 3064 C CA . MET A 1 431 ? -24.520 1.666 11.513 1.00 91.44 431 MET A CA 1
ATOM 3065 C C . MET A 1 431 ? -24.712 3.190 11.444 1.00 91.44 431 MET A C 1
ATOM 3067 O O . MET A 1 431 ? -25.115 3.794 12.448 1.00 91.44 431 MET A O 1
ATOM 3071 N N . PRO A 1 432 ? -24.434 3.830 10.297 1.00 89.81 432 PRO A N 1
ATOM 3072 C CA . PRO A 1 432 ? -24.652 5.260 10.129 1.00 89.81 432 PRO A CA 1
ATOM 3073 C C . PRO A 1 432 ? -26.145 5.548 9.956 1.00 89.81 432 PRO A C 1
ATOM 3075 O O . PRO A 1 432 ? -26.893 4.721 9.440 1.00 89.81 432 PRO A O 1
ATOM 3078 N N . THR A 1 433 ? -26.600 6.730 10.362 1.00 88.75 433 THR A N 1
ATOM 3079 C CA . THR A 1 433 ? -28.015 7.133 10.208 1.00 88.75 433 THR A CA 1
ATOM 3080 C C . THR A 1 433 ? -28.194 8.461 9.482 1.00 88.75 433 THR A C 1
ATOM 3082 O O . THR A 1 433 ? -29.249 8.683 8.886 1.00 88.75 433 THR A O 1
ATOM 3085 N N . VAL A 1 434 ? -27.162 9.307 9.501 1.00 87.19 434 VAL A N 1
ATOM 3086 C CA . VAL A 1 434 ? -27.135 10.619 8.860 1.00 87.19 434 VAL A CA 1
ATOM 3087 C C . VAL A 1 434 ? -26.758 10.449 7.393 1.00 87.19 434 VAL A C 1
ATOM 3089 O O . VAL A 1 434 ? -25.774 9.788 7.063 1.00 87.19 434 VAL A O 1
ATOM 3092 N N . GLN A 1 435 ? -27.557 11.026 6.500 1.00 86.00 435 GLN A N 1
ATOM 3093 C CA . GLN A 1 435 ? -27.267 11.031 5.072 1.00 86.00 435 GLN A CA 1
ATOM 3094 C C . GLN A 1 435 ? -26.264 12.144 4.739 1.00 86.00 435 GLN A C 1
ATOM 3096 O O . GLN A 1 435 ? -26.482 13.298 5.092 1.00 86.00 435 GLN A O 1
ATOM 3101 N N . GLY A 1 436 ? -25.213 11.805 3.993 1.00 82.88 436 GLY A N 1
ATOM 3102 C CA . GLY A 1 436 ? -24.211 12.757 3.503 1.00 82.88 436 GLY A CA 1
ATOM 3103 C C . GLY A 1 436 ? -23.229 13.199 4.583 1.00 82.88 436 GLY A C 1
ATOM 3104 O O . GLY A 1 436 ? -22.625 14.263 4.452 1.00 82.88 436 GLY A O 1
ATOM 3105 N N . SER A 1 437 ? -23.098 12.412 5.652 1.00 86.88 437 SER A N 1
ATOM 3106 C CA . SER A 1 437 ? -22.172 12.725 6.728 1.00 86.88 437 SER A CA 1
ATOM 3107 C C . SER A 1 437 ? -20.732 12.619 6.233 1.00 86.88 437 SER A C 1
ATOM 3109 O O . SER A 1 437 ? -20.358 11.676 5.540 1.00 86.88 437 SER A O 1
ATOM 3111 N N . GLN A 1 438 ? -19.906 13.582 6.631 1.00 91.50 438 GLN A N 1
ATOM 3112 C CA . GLN A 1 438 ? -18.457 13.558 6.405 1.00 91.50 438 GLN A CA 1
ATOM 3113 C C . GLN A 1 438 ? -17.698 13.042 7.637 1.00 91.50 438 GLN A C 1
ATOM 3115 O O . GLN A 1 438 ? -16.483 13.193 7.728 1.00 91.50 438 GLN A O 1
ATOM 3120 N N . ARG A 1 439 ? -18.414 12.464 8.608 1.00 92.94 439 ARG A N 1
ATOM 3121 C CA . ARG A 1 439 ? -17.874 12.023 9.898 1.00 92.94 439 ARG A CA 1
ATOM 3122 C C . ARG A 1 439 ? -17.519 10.552 9.895 1.00 92.94 439 ARG A C 1
ATOM 3124 O O . ARG A 1 439 ? -18.127 9.755 9.175 1.00 92.94 439 ARG A O 1
ATOM 3131 N N . SER A 1 440 ? -16.547 10.197 10.720 1.00 94.88 440 SER A N 1
ATOM 3132 C CA . SER A 1 440 ? -15.977 8.857 10.711 1.00 94.88 440 SER A CA 1
ATOM 3133 C C . SER A 1 440 ? -16.702 7.921 11.671 1.00 94.88 440 SER A C 1
ATOM 3135 O O . SER A 1 440 ? -17.210 8.340 12.713 1.00 94.88 440 SER A O 1
ATOM 3137 N N . MET A 1 441 ? -16.740 6.623 11.360 1.00 94.88 441 MET A N 1
ATOM 3138 C CA . MET A 1 441 ? -17.211 5.638 12.343 1.00 94.88 441 MET A CA 1
ATOM 3139 C C . MET A 1 441 ? -16.240 5.560 13.526 1.00 94.88 441 MET A C 1
ATOM 3141 O O . MET A 1 441 ? -16.679 5.580 14.674 1.00 94.88 441 MET A O 1
ATOM 3145 N N . ILE A 1 442 ? -14.938 5.465 13.251 1.00 97.69 442 ILE A N 1
ATOM 3146 C CA . ILE A 1 442 ? -13.887 5.444 14.269 1.00 97.69 442 ILE A CA 1
ATOM 3147 C C . ILE A 1 442 ? -12.868 6.534 13.948 1.00 97.69 442 ILE A C 1
ATOM 3149 O O . ILE A 1 442 ? -12.300 6.533 12.858 1.00 97.69 442 ILE A O 1
ATOM 3153 N N . THR A 1 443 ? -12.583 7.410 14.907 1.00 96.06 443 THR A N 1
ATOM 3154 C CA . THR A 1 443 ? -11.485 8.383 14.823 1.00 96.06 443 THR A CA 1
ATOM 3155 C C . THR A 1 443 ? -10.463 8.112 15.916 1.00 96.06 443 THR A C 1
ATOM 3157 O O . THR A 1 443 ? -10.812 7.965 17.086 1.00 96.06 443 THR A O 1
ATOM 3160 N N . VAL A 1 444 ? -9.188 8.062 15.539 1.00 94.94 444 VAL A N 1
ATOM 3161 C CA . VAL A 1 444 ? -8.068 7.745 16.426 1.00 94.94 444 VAL A CA 1
ATOM 3162 C C . VAL A 1 444 ? -7.156 8.958 16.578 1.00 94.94 444 VAL A C 1
ATOM 3164 O O . VAL A 1 444 ? -6.434 9.342 15.654 1.00 94.94 444 VAL A O 1
ATOM 3167 N N . TYR A 1 445 ? -7.178 9.528 17.781 1.00 90.88 445 TYR A N 1
ATOM 3168 C CA . TYR A 1 445 ? -6.252 10.559 18.251 1.00 90.88 445 TYR A CA 1
ATOM 3169 C C . TYR A 1 445 ? -5.183 10.002 19.204 1.00 90.88 445 TYR A C 1
ATOM 3171 O O . TYR A 1 445 ? -4.145 10.633 19.384 1.00 90.88 445 TYR A O 1
ATOM 3179 N N . GLY A 1 446 ? -5.438 8.852 19.839 1.00 89.38 446 GLY A N 1
ATOM 3180 C CA . GLY A 1 446 ? -4.509 8.207 20.773 1.00 89.38 446 GLY A CA 1
ATOM 3181 C C . GLY A 1 446 ? -3.271 7.585 20.113 1.00 89.38 446 GLY A C 1
ATOM 3182 O O . GLY A 1 446 ? -3.085 7.656 18.903 1.00 89.38 446 GLY A O 1
ATOM 3183 N N . GLN A 1 447 ? -2.421 6.954 20.928 1.00 90.50 447 GLN A N 1
ATOM 3184 C CA . GLN A 1 447 ? -1.237 6.207 20.476 1.00 90.50 447 GLN A CA 1
ATOM 3185 C C . GLN A 1 447 ? -1.397 4.699 20.688 1.00 90.50 447 GLN A C 1
ATOM 3187 O O . GLN A 1 447 ? -1.892 4.270 21.728 1.00 90.50 447 GLN A O 1
ATOM 3192 N N . LYS A 1 448 ? -0.837 3.868 19.811 1.00 94.38 448 LYS A N 1
ATOM 3193 C CA . LYS A 1 448 ? -0.817 2.403 19.947 1.00 94.38 448 LYS A CA 1
ATOM 3194 C C . LYS A 1 448 ? -2.221 1.782 19.984 1.00 94.38 448 LYS A C 1
ATOM 3196 O O . LYS A 1 448 ? -2.488 0.862 20.763 1.00 94.38 448 LYS A O 1
ATOM 3201 N N . THR A 1 449 ? -3.133 2.301 19.173 1.00 97.12 449 THR A N 1
ATOM 3202 C CA . THR A 1 449 ? -4.503 1.792 19.058 1.00 97.12 449 THR A CA 1
ATOM 3203 C C . THR A 1 449 ? -4.528 0.525 18.210 1.00 97.12 449 THR A C 1
ATOM 3205 O O . THR A 1 449 ? -3.867 0.442 17.177 1.00 97.12 449 THR A O 1
ATOM 3208 N N . ARG A 1 450 ? -5.299 -0.474 18.645 1.00 98.56 450 ARG A N 1
ATOM 3209 C CA . ARG A 1 450 ? -5.466 -1.762 17.960 1.00 98.56 450 ARG A CA 1
ATOM 3210 C C . ARG A 1 450 ? -6.938 -1.994 17.647 1.00 98.56 450 ARG A C 1
ATOM 3212 O O . ARG A 1 450 ? -7.761 -2.048 18.559 1.00 98.56 450 ARG A O 1
ATOM 3219 N N . LEU A 1 451 ? -7.274 -2.141 16.375 1.00 98.56 451 LEU A N 1
ATOM 3220 C CA . LEU A 1 451 ? -8.627 -2.445 15.920 1.00 98.56 451 LEU A CA 1
ATOM 3221 C C . LEU A 1 451 ? -8.653 -3.845 15.312 1.00 98.56 451 LEU A C 1
ATOM 3223 O O . LEU A 1 451 ? -7.853 -4.145 14.430 1.00 98.56 451 LEU A O 1
ATOM 3227 N N . PHE A 1 452 ? -9.586 -4.681 15.762 1.00 98.38 452 PHE A N 1
ATOM 3228 C CA . PHE A 1 452 ? -9.742 -6.041 15.254 1.00 98.38 452 PHE A CA 1
ATOM 3229 C C . PHE A 1 452 ? -11.122 -6.251 14.643 1.00 98.38 452 PHE A C 1
ATOM 3231 O O . PHE A 1 452 ? -12.121 -6.036 15.328 1.00 98.38 452 PHE A O 1
ATOM 3238 N N . ASN A 1 453 ? -11.192 -6.772 13.416 1.00 95.75 453 ASN A N 1
ATOM 3239 C CA . ASN A 1 453 ? -12.435 -7.152 12.729 1.00 95.75 453 ASN A CA 1
ATOM 3240 C C . ASN A 1 453 ? -13.465 -6.009 12.645 1.00 95.75 453 ASN A C 1
ATOM 3242 O O . ASN A 1 453 ? -14.631 -6.175 13.018 1.00 95.75 453 ASN A O 1
ATOM 3246 N N . VAL A 1 454 ? -13.023 -4.834 12.198 1.00 95.56 454 VAL A N 1
ATOM 3247 C CA . VAL A 1 454 ? -13.885 -3.664 11.986 1.00 95.56 454 VAL A CA 1
ATOM 3248 C C . VAL A 1 454 ? -14.866 -3.954 10.858 1.00 95.56 454 VAL A C 1
ATOM 3250 O O . VAL A 1 454 ? -14.492 -4.468 9.808 1.00 95.56 454 VAL A O 1
ATOM 3253 N N . MET A 1 455 ? -16.127 -3.589 11.044 1.00 90.81 455 MET A N 1
ATOM 3254 C CA . MET A 1 455 ? -17.127 -3.709 9.991 1.00 90.81 455 MET A CA 1
ATOM 3255 C C . MET A 1 455 ? -18.094 -2.534 10.057 1.00 90.81 455 MET A C 1
ATOM 3257 O O . MET A 1 455 ? -18.372 -1.976 11.117 1.00 90.81 455 MET A O 1
ATOM 3261 N N . SER A 1 456 ? -18.642 -2.163 8.911 1.00 85.88 456 SER A N 1
ATOM 3262 C CA . SER A 1 456 ? -19.833 -1.317 8.860 1.00 85.88 456 SER A CA 1
ATOM 3263 C C . SER A 1 456 ? -20.990 -2.109 8.277 1.00 85.88 456 SER A C 1
ATOM 3265 O O . SER A 1 456 ? -20.791 -3.086 7.558 1.00 85.88 456 SER A O 1
ATOM 3267 N N . ILE A 1 457 ? -22.203 -1.710 8.629 1.00 86.75 457 ILE A N 1
ATOM 3268 C CA . ILE A 1 457 ? -23.423 -2.262 8.052 1.00 86.75 457 ILE A CA 1
ATOM 3269 C C . ILE A 1 457 ? -24.239 -1.136 7.431 1.00 86.75 457 ILE A C 1
ATOM 3271 O O . ILE A 1 457 ? -24.117 0.024 7.834 1.00 86.75 457 ILE A O 1
ATOM 3275 N N . ILE A 1 458 ? -25.104 -1.501 6.488 1.00 83.94 458 ILE A N 1
ATOM 3276 C CA . ILE A 1 458 ? -25.976 -0.548 5.807 1.00 83.94 458 ILE A CA 1
ATOM 3277 C C . ILE A 1 458 ? -26.805 0.271 6.809 1.00 83.94 458 ILE A C 1
ATOM 3279 O O . ILE A 1 458 ? -27.384 -0.266 7.759 1.00 83.94 458 ILE A O 1
ATOM 3283 N N . GLY A 1 459 ? -26.854 1.588 6.601 1.00 81.06 459 GLY A N 1
ATOM 3284 C CA . GLY A 1 459 ? -27.698 2.488 7.383 1.00 81.06 459 GLY A CA 1
ATOM 3285 C C . GLY A 1 459 ? -29.198 2.235 7.162 1.00 81.06 459 GLY A C 1
ATOM 3286 O O . GLY A 1 459 ? -29.588 1.511 6.245 1.00 81.06 459 GLY A O 1
ATOM 3287 N N . PRO A 1 460 ? -30.087 2.827 7.979 1.00 79.88 460 PRO A N 1
ATOM 3288 C CA . PRO A 1 460 ? -31.519 2.763 7.730 1.00 79.88 460 PRO A CA 1
ATOM 3289 C C . PRO A 1 460 ? -31.865 3.490 6.422 1.00 79.88 460 PRO A C 1
ATOM 3291 O O . PRO A 1 460 ? -31.247 4.498 6.075 1.00 79.88 460 PRO A O 1
ATOM 3294 N N . TYR A 1 461 ? -32.869 2.977 5.709 1.00 77.69 461 TYR A N 1
ATOM 3295 C CA . TYR A 1 461 ? -33.401 3.600 4.498 1.00 77.69 461 TYR A CA 1
ATOM 3296 C C . TYR A 1 461 ? -34.102 4.920 4.842 1.00 77.69 461 TYR A C 1
ATOM 3298 O O . TYR A 1 461 ? -35.023 4.934 5.658 1.00 77.69 461 TYR A O 1
ATOM 3306 N N . GLN A 1 462 ? -33.685 6.014 4.204 1.00 74.06 462 GLN A N 1
ATOM 3307 C CA . GLN A 1 462 ? -34.194 7.373 4.448 1.00 74.06 462 GLN A CA 1
ATOM 3308 C C . GLN A 1 462 ? -35.101 7.889 3.307 1.00 74.06 462 GLN A C 1
ATOM 3310 O O . GLN A 1 462 ? -35.484 9.056 3.302 1.00 74.06 462 GLN A O 1
ATOM 3315 N N . GLY A 1 463 ? -35.475 7.040 2.337 1.00 67.12 463 GLY A N 1
ATOM 3316 C CA . GLY A 1 463 ? -36.265 7.437 1.157 1.00 67.12 463 GLY A CA 1
ATOM 3317 C C . GLY A 1 463 ? -35.412 7.771 -0.075 1.00 67.12 463 GLY A C 1
ATOM 3318 O O . GLY A 1 463 ? -34.221 8.039 0.036 1.00 67.12 463 GLY A O 1
ATOM 3319 N N . ASN A 1 464 ? -36.009 7.742 -1.276 1.00 69.19 464 ASN A N 1
ATOM 3320 C CA . ASN A 1 464 ? -35.351 8.062 -2.560 1.00 69.19 464 ASN A CA 1
ATOM 3321 C C . ASN A 1 464 ? -34.033 7.300 -2.831 1.00 69.19 464 ASN A C 1
ATOM 3323 O O . ASN A 1 464 ? -33.106 7.865 -3.403 1.00 69.19 464 ASN A O 1
ATOM 3327 N N . ASN A 1 465 ? -33.944 6.026 -2.428 1.00 64.81 465 ASN A N 1
ATOM 3328 C CA . ASN A 1 465 ? -32.722 5.203 -2.525 1.00 64.81 465 ASN A CA 1
ATOM 3329 C C . ASN A 1 465 ? -31.523 5.729 -1.718 1.00 64.81 465 ASN A C 1
ATOM 3331 O O . ASN A 1 465 ? -30.387 5.358 -1.999 1.00 64.81 465 ASN A O 1
ATOM 3335 N N . ASN A 1 466 ? -31.769 6.544 -0.690 1.00 75.56 466 ASN A N 1
ATOM 3336 C CA . ASN A 1 466 ? -30.725 7.071 0.177 1.00 75.56 466 ASN A CA 1
ATOM 3337 C C . ASN A 1 466 ? -30.661 6.326 1.514 1.00 75.56 466 ASN A C 1
ATOM 3339 O O . ASN A 1 466 ? -31.687 5.989 2.113 1.00 75.56 466 ASN A O 1
ATOM 3343 N N . TYR A 1 467 ? -29.437 6.131 1.994 1.00 84.06 467 TYR A N 1
ATOM 3344 C CA . TYR A 1 467 ? -29.114 5.511 3.275 1.00 84.06 467 TYR A CA 1
ATOM 3345 C C . TYR A 1 467 ? -28.234 6.457 4.099 1.00 84.06 467 TYR A C 1
ATOM 3347 O O . TYR A 1 467 ? -27.567 7.342 3.548 1.00 84.06 467 TYR A O 1
ATOM 3355 N N . GLY A 1 468 ? -28.223 6.265 5.421 1.00 87.06 468 GLY A N 1
ATOM 3356 C CA . GLY A 1 468 ? -27.185 6.861 6.262 1.00 87.06 468 GLY A CA 1
ATOM 3357 C C . GLY A 1 468 ? -25.799 6.408 5.795 1.00 87.06 468 GLY A C 1
ATOM 3358 O O . GLY A 1 468 ? -25.648 5.266 5.362 1.00 87.06 468 GLY A O 1
ATOM 3359 N N . ASN A 1 469 ? -24.801 7.286 5.869 1.00 88.25 469 ASN A N 1
ATOM 3360 C CA . ASN A 1 469 ? -23.435 6.981 5.444 1.00 88.25 469 ASN A CA 1
ATOM 3361 C C . ASN A 1 469 ? -22.387 7.543 6.407 1.00 88.25 469 ASN A C 1
ATOM 3363 O O . ASN A 1 469 ? -22.660 8.484 7.149 1.00 88.25 469 ASN A O 1
ATOM 3367 N N . PHE A 1 470 ? -21.205 6.930 6.399 1.00 90.94 470 PHE A N 1
ATOM 3368 C CA . PHE A 1 470 ? -20.012 7.474 7.043 1.00 90.94 470 PHE A CA 1
ATOM 3369 C C . PHE A 1 470 ? -19.141 8.199 6.012 1.00 90.94 470 PHE A C 1
ATOM 3371 O O . PHE A 1 470 ? -19.019 7.755 4.867 1.00 90.94 470 PHE A O 1
ATOM 3378 N N . GLY A 1 471 ? -18.495 9.282 6.441 1.00 90.81 471 GLY A N 1
ATOM 3379 C CA . GLY A 1 471 ? -17.515 10.017 5.645 1.00 90.81 471 GLY A CA 1
ATOM 3380 C C . GLY A 1 471 ? -16.166 9.315 5.557 1.00 90.81 471 GLY A C 1
ATOM 3381 O O . GLY A 1 471 ? -15.470 9.471 4.569 1.00 90.81 471 GLY A O 1
ATOM 3382 N N . HIS A 1 472 ? -15.812 8.509 6.554 1.00 94.12 472 HIS A N 1
ATOM 3383 C CA . HIS A 1 472 ? -14.710 7.546 6.517 1.00 94.12 472 HIS A CA 1
ATOM 3384 C C . HIS A 1 472 ? -15.048 6.405 7.479 1.00 94.12 472 HIS A C 1
ATOM 3386 O O . HIS A 1 472 ? -15.803 6.597 8.435 1.00 94.12 472 HIS A O 1
ATOM 3392 N N . LEU A 1 473 ? -14.506 5.205 7.274 1.00 94.38 473 LEU A N 1
ATOM 3393 C CA . LEU A 1 473 ? -14.730 4.134 8.249 1.00 94.38 473 LEU A CA 1
ATOM 3394 C C . LEU A 1 473 ? -13.770 4.285 9.431 1.00 94.38 473 LEU A C 1
ATOM 3396 O O . LEU A 1 473 ? -14.194 4.289 10.585 1.00 94.38 473 LEU A O 1
ATOM 3400 N N . VAL A 1 474 ? -12.485 4.475 9.141 1.00 97.06 474 VAL A N 1
ATOM 3401 C CA . VAL A 1 474 ? -11.450 4.688 10.153 1.00 97.06 474 VAL A CA 1
ATOM 3402 C C . VAL A 1 474 ? -10.619 5.909 9.786 1.00 97.06 474 VAL A C 1
ATOM 3404 O O . VAL A 1 474 ? -10.040 5.966 8.702 1.00 97.06 474 VAL A O 1
ATOM 3407 N N . THR A 1 475 ? -10.523 6.868 10.702 1.00 95.62 475 THR A N 1
ATOM 3408 C CA . THR A 1 475 ? -9.622 8.015 10.591 1.00 95.62 475 THR A CA 1
ATOM 3409 C C . THR A 1 475 ? -8.493 7.910 11.604 1.00 95.62 475 THR A C 1
ATOM 3411 O O . THR A 1 475 ? -8.744 7.753 12.797 1.00 95.62 475 THR A O 1
ATOM 3414 N N . VAL A 1 476 ? -7.249 8.024 11.142 1.00 93.75 476 VAL A N 1
ATOM 3415 C CA . VAL A 1 476 ? -6.038 7.955 11.971 1.00 93.75 476 VAL A CA 1
ATOM 3416 C C . VAL A 1 476 ? -5.294 9.277 11.856 1.00 93.75 476 VAL A C 1
ATOM 3418 O O . VAL A 1 476 ? -4.748 9.596 10.805 1.00 93.75 476 VAL A O 1
ATOM 3421 N N . VAL A 1 477 ? -5.281 10.075 12.920 1.00 86.12 477 VAL A N 1
ATOM 3422 C CA . VAL A 1 477 ? -4.763 11.451 12.824 1.00 86.12 477 VAL A CA 1
ATOM 3423 C C . VAL A 1 477 ? -3.268 11.525 13.130 1.00 86.12 477 VAL A C 1
ATOM 3425 O O . VAL A 1 477 ? -2.543 12.235 12.445 1.00 86.12 477 VAL A O 1
ATOM 3428 N N . GLY A 1 478 ? -2.793 10.772 14.125 1.00 81.50 478 GLY A N 1
ATOM 3429 C CA . GLY A 1 478 ? -1.391 10.833 14.549 1.00 81.50 478 GLY A CA 1
ATOM 3430 C C . GLY A 1 478 ? -0.953 9.685 15.450 1.00 81.50 478 GLY A C 1
ATOM 3431 O O . GLY A 1 478 ? -0.092 9.862 16.310 1.00 81.50 478 GLY A O 1
ATOM 3432 N N . ASP A 1 479 ? -1.576 8.517 15.306 1.00 90.12 479 ASP A N 1
ATOM 3433 C CA . ASP A 1 479 ? -1.197 7.328 16.064 1.00 90.12 479 ASP A CA 1
ATOM 3434 C C . ASP A 1 479 ? 0.090 6.729 15.474 1.00 90.12 479 ASP A C 1
ATOM 3436 O O . ASP A 1 479 ? 0.102 6.206 14.359 1.00 90.12 479 ASP A O 1
ATOM 3440 N N . GLN A 1 480 ? 1.190 6.829 16.218 1.00 88.62 480 GLN A N 1
ATOM 3441 C CA . GLN A 1 480 ? 2.518 6.375 15.799 1.00 88.62 480 GLN A CA 1
ATOM 3442 C C . GLN A 1 480 ? 2.740 4.871 16.010 1.00 88.62 480 GLN A C 1
ATOM 3444 O O . GLN A 1 480 ? 3.867 4.391 15.865 1.00 88.62 480 GLN A O 1
ATOM 3449 N N . ALA A 1 481 ? 1.694 4.122 16.360 1.00 91.38 481 ALA A N 1
ATOM 3450 C CA . ALA A 1 481 ? 1.736 2.670 16.422 1.00 91.38 481 ALA A CA 1
ATOM 3451 C C . ALA A 1 481 ? 0.358 2.020 16.165 1.00 91.38 481 ALA A C 1
ATOM 3453 O O . ALA A 1 481 ? -0.048 1.108 16.893 1.00 91.38 481 ALA A O 1
ATOM 3454 N N . PHE A 1 482 ? -0.367 2.490 15.150 1.00 96.38 482 PHE A N 1
ATOM 3455 C CA . PHE A 1 482 ? -1.712 2.026 14.825 1.00 96.38 482 PHE A CA 1
ATOM 3456 C C . PHE A 1 482 ? -1.704 0.641 14.171 1.00 96.38 482 PHE A C 1
ATOM 3458 O O . PHE A 1 482 ? -1.015 0.415 13.177 1.00 96.38 482 PHE A O 1
ATOM 3465 N N . LEU A 1 483 ? -2.526 -0.272 14.684 1.00 98.31 483 LEU A N 1
ATOM 3466 C CA . LEU A 1 483 ? -2.789 -1.573 14.071 1.00 98.31 483 LEU A CA 1
ATOM 3467 C C . LEU A 1 483 ? -4.274 -1.699 13.741 1.00 98.31 483 LEU A C 1
ATOM 3469 O O . LEU A 1 483 ? -5.132 -1.524 14.608 1.00 98.31 483 LEU A O 1
ATOM 3473 N N . LEU A 1 484 ? -4.556 -2.110 12.513 1.00 98.50 484 LEU A N 1
ATOM 3474 C CA . LEU A 1 484 ? -5.862 -2.582 12.083 1.00 98.50 484 LEU A CA 1
ATOM 3475 C C . LEU A 1 484 ? -5.700 -3.974 11.481 1.00 98.50 484 LEU A C 1
ATOM 3477 O O . LEU A 1 484 ? -4.977 -4.144 10.505 1.00 98.50 484 LEU A O 1
ATOM 3481 N N . ASP A 1 485 ? -6.392 -4.949 12.052 1.00 98.44 485 ASP A N 1
ATOM 3482 C CA . ASP A 1 485 ? -6.341 -6.340 11.614 1.00 98.44 485 ASP A CA 1
ATOM 3483 C C . ASP A 1 485 ? -7.759 -6.893 11.455 1.00 98.44 485 ASP A C 1
ATOM 3485 O O . ASP A 1 485 ? -8.522 -7.013 12.419 1.00 98.44 485 ASP A O 1
ATOM 3489 N N . GLY A 1 486 ? -8.138 -7.187 10.216 1.00 95.38 486 GLY A N 1
ATOM 3490 C CA . GLY A 1 486 ? -9.507 -7.517 9.859 1.00 95.38 486 GLY A CA 1
ATOM 3491 C C . GLY A 1 486 ? -10.348 -6.252 9.718 1.00 95.38 486 GLY A C 1
ATOM 3492 O O . GLY A 1 486 ? -10.726 -5.610 10.702 1.00 95.38 486 GLY A O 1
ATOM 3493 N N . LEU A 1 487 ? -10.687 -5.912 8.481 1.00 95.75 487 LEU A N 1
ATOM 3494 C CA . LEU A 1 487 ? -11.693 -4.904 8.160 1.00 95.75 487 LEU A CA 1
ATOM 3495 C C . LEU A 1 487 ? -12.536 -5.414 7.003 1.00 95.75 487 LEU A C 1
ATOM 3497 O O . LEU A 1 487 ? -11.975 -5.830 5.999 1.00 95.75 487 LEU A O 1
ATOM 3501 N N . ASP A 1 488 ? -13.858 -5.351 7.114 1.00 91.75 488 ASP A N 1
ATOM 3502 C CA . ASP A 1 488 ? -14.766 -5.811 6.064 1.00 91.75 488 ASP A CA 1
ATOM 3503 C C . ASP A 1 488 ? -15.843 -4.762 5.763 1.00 91.75 488 ASP A C 1
ATOM 3505 O O . ASP A 1 488 ? -16.557 -4.280 6.648 1.00 91.75 488 ASP A O 1
ATOM 3509 N N . THR A 1 489 ? -15.955 -4.406 4.486 1.00 89.94 489 THR A N 1
ATOM 3510 C CA . THR A 1 489 ? -16.956 -3.460 3.961 1.00 89.94 489 THR A CA 1
ATOM 3511 C C . THR A 1 489 ? -17.976 -4.112 3.028 1.00 89.94 489 THR A C 1
ATOM 3513 O O . THR A 1 489 ? -18.917 -3.446 2.603 1.00 89.94 489 THR A O 1
ATOM 3516 N N . THR A 1 490 ? -17.873 -5.417 2.766 1.00 81.19 490 THR A N 1
ATOM 3517 C CA . THR A 1 490 ? -18.791 -6.151 1.874 1.00 81.19 490 THR A CA 1
ATOM 3518 C C . THR A 1 490 ? -20.231 -6.168 2.391 1.00 81.19 490 THR A C 1
ATOM 3520 O O . THR A 1 490 ? -21.179 -6.148 1.607 1.00 81.19 490 THR A O 1
ATOM 3523 N N . ALA A 1 491 ? -20.415 -6.125 3.713 1.00 73.00 491 ALA A N 1
ATOM 3524 C CA . ALA A 1 491 ? -21.721 -6.011 4.364 1.00 73.00 491 ALA A CA 1
ATOM 3525 C C . ALA A 1 491 ? -22.331 -4.592 4.298 1.00 73.00 491 ALA A C 1
ATOM 3527 O O . ALA A 1 491 ? -23.460 -4.388 4.754 1.00 73.00 491 ALA A O 1
ATOM 3528 N N . ASN A 1 492 ? -21.607 -3.614 3.737 1.00 69.12 492 ASN A N 1
ATOM 3529 C CA . ASN A 1 492 ? -21.986 -2.204 3.701 1.00 69.12 492 ASN A CA 1
ATOM 3530 C C . ASN A 1 492 ? -22.177 -1.639 2.284 1.00 69.12 492 ASN A C 1
ATOM 3532 O O . ASN A 1 492 ? -21.760 -0.519 1.977 1.00 69.12 492 ASN A O 1
ATOM 3536 N N . VAL A 1 493 ? -22.843 -2.395 1.410 1.00 63.06 493 VAL A N 1
ATOM 3537 C CA . VAL A 1 493 ? -23.333 -1.859 0.134 1.00 63.06 493 VAL A CA 1
ATOM 3538 C C . VAL A 1 493 ? -24.219 -0.628 0.423 1.00 63.06 493 VAL A C 1
ATOM 3540 O O . VAL A 1 493 ? -25.275 -0.772 1.033 1.00 63.06 493 VAL A O 1
ATOM 3543 N N . ASN A 1 494 ? -23.819 0.584 0.015 1.00 68.56 494 ASN A N 1
ATOM 3544 C CA . ASN A 1 494 ? -24.501 1.871 0.295 1.00 68.56 494 ASN A CA 1
ATOM 3545 C C . ASN A 1 494 ? -24.210 2.611 1.611 1.00 68.56 494 ASN A C 1
ATOM 3547 O O . ASN A 1 494 ? -24.892 3.599 1.884 1.00 68.56 494 ASN A O 1
ATOM 3551 N N . GLY A 1 495 ? -23.212 2.228 2.411 1.00 75.19 495 GLY A N 1
ATOM 3552 C CA . GLY A 1 495 ? -22.856 3.019 3.605 1.00 75.19 495 GLY A CA 1
ATOM 3553 C C . GLY A 1 495 ? -21.802 4.100 3.403 1.00 75.19 495 GLY A C 1
ATOM 3554 O O . GLY A 1 495 ? -21.405 4.732 4.383 1.00 75.19 495 GLY A O 1
ATOM 3555 N N . PHE A 1 496 ? -21.371 4.329 2.165 1.00 85.19 496 PHE A N 1
ATOM 3556 C CA . PHE A 1 496 ? -20.520 5.451 1.779 1.00 85.19 496 PHE A CA 1
ATOM 3557 C C . PHE A 1 496 ? -21.259 6.352 0.786 1.00 85.19 496 PHE A C 1
ATOM 3559 O O . PHE A 1 496 ? -22.184 5.919 0.097 1.00 85.19 496 PHE A O 1
ATOM 3566 N N . TYR A 1 497 ? -20.862 7.621 0.715 1.00 85.94 497 TYR A N 1
ATOM 3567 C CA . TYR A 1 497 ? -21.421 8.583 -0.231 1.00 85.94 497 TYR A CA 1
ATOM 3568 C C . TYR A 1 497 ? -20.307 9.328 -0.958 1.00 85.94 497 TYR A C 1
ATOM 3570 O O . TYR A 1 497 ? -19.624 10.157 -0.364 1.00 85.94 497 TYR A O 1
ATOM 3578 N N . CYS A 1 498 ? -20.163 9.057 -2.255 1.00 87.94 498 CYS A N 1
ATOM 3579 C CA . CYS A 1 498 ? -19.174 9.690 -3.118 1.00 87.94 498 CYS A CA 1
ATOM 3580 C C . CYS A 1 498 ? -19.854 10.573 -4.173 1.00 87.94 498 CYS A C 1
ATOM 3582 O O . CYS A 1 498 ? -20.775 10.150 -4.871 1.00 87.94 498 CYS A O 1
ATOM 3584 N N . SER A 1 499 ? -19.381 11.809 -4.290 1.00 87.25 499 SER A N 1
ATOM 3585 C CA . SER A 1 499 ? -19.831 12.831 -5.230 1.00 87.25 499 SER A CA 1
ATOM 3586 C C . SER A 1 499 ? -18.629 13.554 -5.843 1.00 87.25 499 SER A C 1
ATOM 3588 O O . SER A 1 499 ? -17.484 13.349 -5.442 1.00 87.25 499 SER A O 1
ATOM 3590 N N . ALA A 1 500 ? -18.878 14.446 -6.805 1.00 83.94 500 ALA A N 1
ATOM 3591 C CA . ALA A 1 500 ? -17.818 15.245 -7.420 1.00 83.94 500 ALA A CA 1
ATOM 3592 C C . ALA A 1 500 ? -17.101 16.196 -6.436 1.00 83.94 500 ALA A C 1
ATOM 3594 O O . ALA A 1 500 ? -16.018 16.685 -6.742 1.00 83.94 500 ALA A O 1
ATOM 3595 N N . THR A 1 501 ? -17.696 16.485 -5.273 1.00 86.19 501 THR A N 1
ATOM 3596 C CA . THR A 1 501 ? -17.134 17.411 -4.275 1.00 86.19 501 THR A CA 1
ATOM 3597 C C . THR A 1 501 ? -16.546 16.709 -3.056 1.00 86.19 501 THR A C 1
ATOM 3599 O O . THR A 1 501 ? -15.778 17.324 -2.323 1.00 86.19 501 THR A O 1
ATOM 3602 N N . PHE A 1 502 ? -16.930 15.459 -2.797 1.00 90.25 502 PHE A N 1
ATOM 3603 C CA . PHE A 1 502 ? -16.450 14.681 -1.658 1.00 90.25 502 PHE A CA 1
ATOM 3604 C C . PHE A 1 502 ? -16.544 13.193 -1.975 1.00 90.25 502 PHE A C 1
ATOM 3606 O O . PHE A 1 502 ? -17.616 12.716 -2.340 1.00 90.25 502 PHE A O 1
ATOM 3613 N N . CYS A 1 503 ? -15.447 12.461 -1.801 1.00 91.50 503 CYS A N 1
ATOM 3614 C CA . CYS A 1 503 ? -15.440 11.011 -1.919 1.00 91.50 503 CYS A CA 1
ATOM 3615 C C . CYS A 1 503 ? -14.685 10.409 -0.725 1.00 91.50 503 CYS A C 1
ATOM 3617 O O . CYS A 1 503 ? -13.516 10.748 -0.521 1.00 91.50 503 CYS A O 1
ATOM 3619 N N . PRO A 1 504 ? -15.340 9.558 0.078 1.00 92.94 504 PRO A N 1
ATOM 3620 C CA . PRO A 1 504 ? -14.793 9.039 1.319 1.00 92.94 504 PRO A CA 1
ATOM 3621 C C . PRO A 1 504 ? -13.718 7.994 1.035 1.00 92.94 504 PRO A C 1
ATOM 3623 O O . PRO A 1 504 ? -13.889 7.175 0.140 1.00 92.94 504 PRO A O 1
ATOM 3626 N N . SER A 1 505 ? -12.649 7.964 1.825 1.00 94.62 505 SER A N 1
ATOM 3627 C CA . SER A 1 505 ? -11.741 6.807 1.894 1.00 94.62 505 SER A CA 1
ATOM 3628 C C . SER A 1 505 ? -12.154 5.909 3.053 1.00 94.62 505 SER A C 1
ATOM 3630 O O . SER A 1 505 ? -12.465 6.421 4.132 1.00 94.62 505 SER A O 1
ATOM 3632 N N . VAL A 1 506 ? -12.148 4.587 2.868 1.00 95.62 506 VAL A N 1
ATOM 3633 C CA . VAL A 1 506 ? -12.455 3.640 3.954 1.00 95.62 506 VAL A CA 1
ATOM 3634 C C . VAL A 1 506 ? -11.499 3.854 5.126 1.00 95.62 506 VAL A C 1
ATOM 3636 O O . VAL A 1 506 ? -11.946 3.973 6.267 1.00 95.62 506 VAL A O 1
ATOM 3639 N N . ILE A 1 507 ? -10.205 3.982 4.840 1.00 97.12 507 ILE A N 1
ATOM 3640 C CA . ILE A 1 507 ? -9.185 4.342 5.828 1.00 97.12 507 ILE A CA 1
ATOM 3641 C C . ILE A 1 507 ? -8.583 5.681 5.423 1.00 97.12 507 ILE A C 1
ATOM 3643 O O . ILE A 1 507 ? -8.165 5.854 4.279 1.00 97.12 507 ILE A O 1
ATOM 3647 N N . TYR A 1 508 ? -8.542 6.625 6.357 1.00 95.56 508 TYR A N 1
ATOM 3648 C CA . TYR A 1 508 ? -8.083 7.985 6.108 1.00 95.56 508 TYR A CA 1
ATOM 3649 C C . TYR A 1 508 ? -7.081 8.437 7.167 1.00 95.56 508 TYR A C 1
ATOM 3651 O O . TYR A 1 508 ? -7.408 8.510 8.347 1.00 95.56 508 TYR A O 1
ATOM 3659 N N . ALA A 1 509 ? -5.866 8.772 6.752 1.00 93.00 509 ALA A N 1
ATOM 3660 C CA . ALA A 1 509 ? -4.842 9.359 7.602 1.00 93.00 509 ALA A CA 1
ATOM 3661 C C . ALA A 1 509 ? -4.358 10.690 7.001 1.00 93.00 509 ALA A C 1
ATOM 3663 O O . ALA A 1 509 ? -3.374 10.706 6.256 1.00 93.00 509 ALA A O 1
ATOM 3664 N N . PRO A 1 510 ? -5.051 11.809 7.290 1.00 85.94 510 PRO A N 1
ATOM 3665 C CA . PRO A 1 510 ? -4.786 13.104 6.656 1.00 85.94 510 PRO A CA 1
ATOM 3666 C C . PRO A 1 510 ? -3.465 13.777 7.043 1.00 85.94 510 PRO A C 1
ATOM 3668 O O . PRO A 1 510 ? -3.056 14.723 6.371 1.00 85.94 510 PRO A O 1
ATOM 3671 N N . GLY A 1 511 ? -2.831 13.368 8.146 1.00 73.38 511 GLY A N 1
ATOM 3672 C CA . GLY A 1 511 ? -1.911 14.253 8.869 1.00 73.38 511 GLY A CA 1
ATOM 3673 C C . GLY A 1 511 ? -2.677 15.372 9.609 1.00 73.38 511 GLY A C 1
ATOM 3674 O O . GLY A 1 511 ? -3.891 15.247 9.803 1.00 73.38 511 GLY A O 1
ATOM 3675 N N . PRO A 1 512 ? -2.029 16.474 10.032 1.00 64.69 512 PRO A N 1
ATOM 3676 C CA . PRO A 1 512 ? -0.754 16.999 9.535 1.00 64.69 512 PRO A CA 1
ATOM 3677 C C . PRO A 1 512 ? 0.494 16.481 10.269 1.00 64.69 512 PRO A C 1
ATOM 3679 O O . PRO A 1 512 ? 0.442 16.150 11.448 1.00 64.69 512 PRO A O 1
ATOM 3682 N N . PHE A 1 513 ? 1.645 16.537 9.591 1.00 66.38 513 PHE A N 1
ATOM 3683 C CA . PHE A 1 513 ? 2.974 16.625 10.204 1.00 66.38 513 PHE A CA 1
ATOM 3684 C C . PHE A 1 513 ? 3.484 18.069 10.056 1.00 66.38 513 PHE A C 1
ATOM 3686 O O . PHE A 1 513 ? 4.357 18.390 9.249 1.00 66.38 513 PHE A O 1
ATOM 3693 N N . ASN A 1 514 ? 2.888 18.982 10.819 1.00 57.97 514 ASN A N 1
ATOM 3694 C CA . ASN A 1 514 ? 3.346 20.362 10.933 1.00 57.97 514 ASN A CA 1
ATOM 3695 C C . ASN A 1 514 ? 4.325 20.429 12.105 1.00 57.97 514 ASN A C 1
ATOM 3697 O O . ASN A 1 514 ? 3.903 20.773 13.205 1.00 57.97 514 ASN A O 1
ATOM 3701 N N . GLY A 1 515 ? 5.609 20.136 11.865 1.00 52.88 515 GLY A N 1
ATOM 3702 C CA . GLY A 1 515 ? 6.707 20.130 12.856 1.00 52.88 515 GLY A CA 1
ATOM 3703 C C . GLY A 1 515 ? 6.983 21.446 13.618 1.00 52.88 515 GLY A C 1
ATOM 3704 O O . GLY A 1 515 ? 8.117 21.699 14.017 1.00 52.88 515 GLY A O 1
ATOM 3705 N N . GLY A 1 516 ? 5.990 22.329 13.742 1.00 48.66 516 GLY A N 1
ATOM 3706 C CA . GLY A 1 516 ? 5.964 23.528 14.573 1.00 48.66 516 GLY A CA 1
ATOM 3707 C C . GLY A 1 516 ? 5.000 23.428 15.763 1.00 48.66 516 GLY A C 1
ATOM 3708 O O . GLY A 1 516 ? 4.728 24.456 16.386 1.00 48.66 516 GLY A O 1
ATOM 3709 N N . GLY A 1 517 ? 4.460 22.242 16.072 1.00 54.19 517 GLY A N 1
ATOM 3710 C CA . GLY A 1 517 ? 3.761 21.999 17.331 1.00 54.19 517 GLY A CA 1
ATOM 3711 C C . GLY A 1 517 ? 4.741 21.933 18.506 1.00 54.19 517 GLY A C 1
ATOM 3712 O O . GLY A 1 517 ? 5.943 21.744 18.340 1.00 54.19 517 GLY A O 1
ATOM 3713 N N . ALA A 1 518 ? 4.247 22.119 19.730 1.00 52.47 518 ALA A N 1
ATOM 3714 C CA . ALA A 1 518 ? 4.979 21.611 20.885 1.00 52.47 518 ALA A CA 1
ATOM 3715 C C . ALA A 1 518 ? 4.760 20.091 20.954 1.00 52.47 518 ALA A C 1
ATOM 3717 O O . ALA A 1 518 ? 3.628 19.639 20.748 1.00 52.47 518 ALA A O 1
ATOM 3718 N N . TRP A 1 519 ? 5.795 19.319 21.305 1.00 52.84 519 TRP A N 1
ATOM 3719 C CA . TRP A 1 519 ? 5.696 17.869 21.518 1.00 52.84 519 TRP A CA 1
ATOM 3720 C C . TRP A 1 519 ? 4.405 17.496 22.272 1.00 52.84 519 TRP A C 1
ATOM 3722 O O . TRP A 1 519 ? 4.178 17.954 23.392 1.00 52.84 519 TRP A O 1
ATOM 3732 N N . GLY A 1 520 ? 3.548 16.677 21.649 1.00 54.72 520 GLY A N 1
ATOM 3733 C CA . GLY A 1 520 ? 2.286 16.200 22.237 1.00 54.72 520 GLY A CA 1
ATOM 3734 C C . GLY A 1 520 ? 1.043 17.080 22.018 1.00 54.72 520 GLY A C 1
ATOM 3735 O O . GLY A 1 520 ? -0.038 16.693 22.463 1.00 54.72 520 GLY A O 1
ATOM 373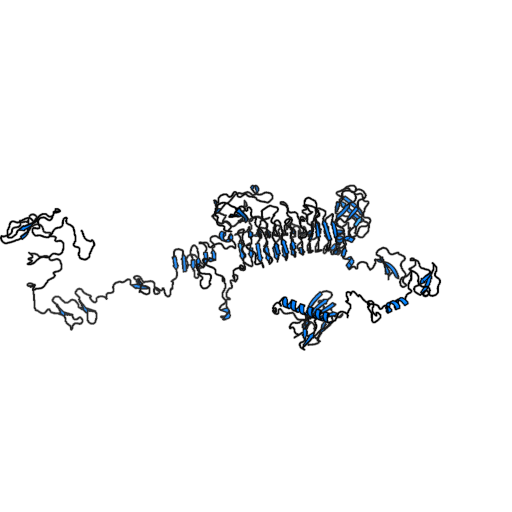6 N N . THR A 1 521 ? 1.156 18.212 21.311 1.00 53.75 521 THR A N 1
ATOM 3737 C CA . THR A 1 521 ? 0.025 19.126 21.009 1.00 53.75 521 THR A CA 1
ATOM 3738 C C . THR A 1 521 ? -0.636 18.898 19.644 1.00 53.75 521 THR A C 1
ATOM 3740 O O . THR A 1 521 ? -1.548 19.632 19.276 1.00 53.75 521 THR A O 1
ATOM 3743 N N . GLY A 1 522 ? -0.215 17.869 18.898 1.00 51.06 522 GLY A N 1
ATOM 3744 C CA . GLY A 1 522 ? -0.888 17.449 17.662 1.00 51.06 522 GLY A CA 1
ATOM 3745 C C . GLY A 1 522 ? -0.356 17.950 16.343 1.00 51.06 522 GLY A C 1
ATOM 3746 O O . GLY A 1 522 ? -0.850 17.517 15.310 1.00 51.06 522 GLY A O 1
ATOM 3747 N N . GLY A 1 523 ? 0.640 18.833 16.363 1.00 52.72 523 GLY A N 1
ATOM 3748 C CA . GLY A 1 523 ? 1.342 19.238 15.144 1.00 52.72 523 GLY A CA 1
ATOM 3749 C C . GLY A 1 523 ? 2.360 18.204 14.652 1.00 52.72 523 GLY A C 1
ATOM 3750 O O . GLY A 1 523 ? 2.610 18.135 13.455 1.00 52.72 523 GLY A O 1
ATOM 3751 N N . ASP A 1 524 ? 2.915 17.378 15.547 1.00 58.25 524 ASP A N 1
ATOM 3752 C CA . ASP A 1 524 ? 4.187 16.682 15.282 1.00 58.25 524 ASP A CA 1
ATOM 3753 C C . ASP A 1 524 ? 4.076 15.155 15.113 1.00 58.25 524 ASP A C 1
ATOM 3755 O O . ASP A 1 524 ? 5.073 14.488 14.825 1.00 58.25 524 ASP A O 1
ATOM 3759 N N . ASN A 1 525 ? 2.891 14.563 15.293 1.00 69.31 525 ASN A N 1
ATOM 3760 C CA . ASN A 1 525 ? 2.754 13.107 15.314 1.00 69.31 525 ASN A CA 1
ATOM 3761 C C . ASN A 1 525 ? 2.269 12.580 13.961 1.00 69.31 525 ASN A C 1
ATOM 3763 O O . ASN A 1 525 ? 1.074 12.468 13.717 1.00 69.31 525 ASN A O 1
ATOM 3767 N N . ALA A 1 526 ? 3.208 12.204 13.098 1.00 79.25 526 ALA A N 1
ATOM 3768 C CA . ALA A 1 526 ? 2.905 11.475 11.872 1.00 79.25 526 ALA A CA 1
ATOM 3769 C C . ALA A 1 526 ? 2.542 10.008 12.181 1.00 79.25 526 ALA A C 1
ATOM 3771 O O . ALA A 1 526 ? 3.323 9.294 12.818 1.00 79.25 526 ALA A O 1
ATOM 3772 N N . ALA A 1 527 ? 1.367 9.568 11.725 1.00 87.50 527 ALA A N 1
ATOM 3773 C CA . ALA A 1 527 ? 0.828 8.235 11.937 1.00 87.50 527 ALA A CA 1
ATOM 3774 C C . ALA A 1 527 ? 1.685 7.130 11.297 1.00 87.50 527 ALA A C 1
ATOM 3776 O O . ALA A 1 527 ? 2.232 7.271 10.197 1.00 87.50 527 ALA A O 1
ATOM 3777 N N . VAL A 1 528 ? 1.746 6.000 11.996 1.00 92.00 528 VAL A N 1
ATOM 3778 C CA . VAL A 1 528 ? 2.385 4.749 11.577 1.00 92.00 528 VAL A CA 1
ATOM 3779 C C . VAL A 1 528 ? 1.316 3.671 11.624 1.00 92.00 528 VAL A C 1
ATOM 3781 O O . VAL A 1 528 ? 0.779 3.394 12.695 1.00 92.00 528 VAL A O 1
ATOM 3784 N N . GLY A 1 529 ? 0.989 3.097 10.469 1.00 94.44 529 GLY A N 1
ATOM 3785 C CA . GLY A 1 529 ? -0.098 2.133 10.330 1.00 94.44 529 GLY A CA 1
ATOM 3786 C C . GLY A 1 529 ? 0.380 0.772 9.855 1.00 94.44 529 GLY A C 1
ATOM 3787 O O . GLY A 1 529 ? 1.031 0.680 8.816 1.00 94.44 529 GLY A O 1
ATOM 3788 N N . TRP A 1 530 ? -0.020 -0.275 10.573 1.00 97.38 530 TRP A N 1
ATOM 3789 C CA . TRP A 1 530 ? -0.009 -1.657 10.095 1.00 97.38 530 TRP A CA 1
ATOM 3790 C C . TRP A 1 530 ? -1.445 -2.094 9.830 1.00 97.38 530 TRP A C 1
ATOM 3792 O O . TRP A 1 530 ? -2.243 -2.198 10.762 1.00 97.38 530 TRP A O 1
ATOM 3802 N N . LEU A 1 531 ? -1.780 -2.318 8.564 1.00 98.19 531 LEU A N 1
ATOM 3803 C CA . LEU A 1 531 ? -3.117 -2.687 8.117 1.00 98.19 531 LEU A CA 1
ATOM 3804 C C . LEU A 1 531 ? -3.066 -4.090 7.504 1.00 98.19 531 LEU A C 1
ATOM 3806 O O . LEU A 1 531 ? -2.285 -4.333 6.589 1.00 98.19 531 LEU A O 1
ATOM 3810 N N . LYS A 1 532 ? -3.859 -5.021 8.030 1.00 97.69 532 LYS A N 1
ATOM 3811 C CA . LYS A 1 532 ? -3.730 -6.456 7.737 1.00 97.69 532 LYS A CA 1
ATOM 3812 C C . LYS A 1 532 ? -5.097 -7.098 7.542 1.00 97.69 532 LYS A C 1
ATOM 3814 O O . LYS A 1 532 ? -6.063 -6.675 8.182 1.00 97.69 532 LYS A O 1
ATOM 3819 N N . HIS A 1 533 ? -5.179 -8.122 6.693 1.00 96.75 533 HIS A N 1
ATOM 3820 C CA . HIS A 1 533 ? -6.408 -8.893 6.454 1.00 96.75 533 HIS A CA 1
ATOM 3821 C C . HIS A 1 533 ? -7.627 -8.012 6.112 1.00 96.75 533 HIS A C 1
ATOM 3823 O O . HIS A 1 533 ? -8.724 -8.189 6.652 1.00 96.75 533 HIS A O 1
ATOM 3829 N N . LEU A 1 534 ? -7.433 -7.006 5.256 1.00 96.25 534 LEU A N 1
ATOM 3830 C CA . LEU A 1 534 ? -8.498 -6.092 4.850 1.00 96.25 534 LEU A CA 1
ATOM 3831 C C . LEU A 1 534 ? -9.306 -6.685 3.688 1.00 96.25 534 LEU A C 1
ATOM 3833 O O . LEU A 1 534 ? -8.743 -7.247 2.755 1.00 96.25 534 LEU A O 1
ATOM 3837 N N . GLN A 1 535 ? -10.616 -6.475 3.716 1.00 93.81 535 GLN A N 1
ATOM 3838 C CA . GLN A 1 535 ? -11.564 -6.701 2.630 1.00 93.81 535 GLN A CA 1
ATOM 3839 C C . GLN A 1 535 ? -12.288 -5.374 2.354 1.00 93.81 535 GLN A C 1
ATOM 3841 O O . GLN A 1 535 ? -13.382 -5.087 2.864 1.00 93.81 535 GLN A O 1
ATOM 3846 N N . ILE A 1 536 ? -11.632 -4.517 1.573 1.00 93.75 536 ILE A N 1
ATOM 3847 C CA . ILE A 1 536 ? -12.134 -3.189 1.215 1.00 93.75 536 ILE A CA 1
ATOM 3848 C C . ILE A 1 536 ? -12.868 -3.263 -0.125 1.00 93.75 536 ILE A C 1
ATOM 3850 O O . ILE A 1 536 ? -12.275 -3.552 -1.155 1.00 93.75 536 ILE A O 1
ATOM 3854 N N . ALA A 1 537 ? -14.163 -2.970 -0.096 1.00 90.88 537 ALA A N 1
ATOM 3855 C CA . ALA A 1 537 ? -15.086 -2.959 -1.216 1.00 90.88 537 ALA A CA 1
ATOM 3856 C C . ALA A 1 537 ? -16.172 -1.887 -0.975 1.00 90.88 537 ALA A C 1
ATOM 3858 O O . ALA A 1 537 ? -17.291 -2.224 -0.590 1.00 90.88 537 ALA A O 1
ATOM 3859 N N . PRO A 1 538 ? -15.885 -0.584 -1.180 1.00 87.69 538 PRO A N 1
ATOM 3860 C CA . PRO A 1 538 ? -16.871 0.488 -1.024 1.00 87.69 538 PRO A CA 1
ATOM 3861 C C . PRO A 1 538 ? -17.883 0.559 -2.186 1.00 87.69 538 PRO A C 1
ATOM 3863 O O . PRO A 1 538 ? -18.716 1.460 -2.211 1.00 87.69 538 PRO A O 1
ATOM 3866 N N . VAL A 1 539 ? -17.811 -0.365 -3.153 1.00 86.12 539 VAL A N 1
ATOM 3867 C CA . VAL A 1 539 ? -18.785 -0.579 -4.242 1.00 86.12 539 VAL A CA 1
ATOM 3868 C C . VAL A 1 539 ? -19.146 0.713 -4.984 1.00 86.12 539 VAL A C 1
ATOM 3870 O O . VAL A 1 539 ? -20.306 1.102 -5.111 1.00 86.12 539 VAL A O 1
ATOM 3873 N N . CYS A 1 540 ? -18.122 1.392 -5.496 1.00 86.81 540 CYS A N 1
ATOM 3874 C CA . CYS A 1 540 ? -18.225 2.614 -6.295 1.00 86.81 540 CYS A CA 1
ATOM 3875 C C . CYS A 1 540 ? -18.711 3.853 -5.537 1.00 86.81 540 CYS A C 1
ATOM 3877 O O . CYS A 1 540 ? -19.049 4.858 -6.169 1.00 86.81 540 CYS A O 1
ATOM 3879 N N . GLN A 1 541 ? -18.716 3.820 -4.206 1.00 87.50 541 GLN A N 1
ATOM 3880 C CA . GLN A 1 541 ? -19.159 4.934 -3.365 1.00 87.50 541 GLN A CA 1
ATOM 3881 C C . GLN A 1 541 ? -18.059 5.475 -2.448 1.00 87.50 541 GLN A C 1
ATOM 3883 O O . GLN A 1 541 ? -18.348 6.238 -1.529 1.00 87.50 541 GLN A O 1
ATOM 3888 N N . GLY A 1 542 ? -16.802 5.127 -2.713 1.00 90.81 542 GLY A N 1
ATOM 3889 C CA . GLY A 1 542 ? -15.651 5.567 -1.939 1.00 90.81 542 GLY A CA 1
ATOM 3890 C C . GLY A 1 542 ? -14.334 5.094 -2.542 1.00 90.81 542 GLY A C 1
ATOM 3891 O O . GLY A 1 542 ? -14.302 4.374 -3.538 1.00 90.81 542 GLY A O 1
ATOM 3892 N N . ASN A 1 543 ? -13.245 5.502 -1.916 1.00 94.00 543 ASN A N 1
ATOM 3893 C CA . ASN A 1 543 ? -11.874 5.111 -2.202 1.00 94.00 543 ASN A CA 1
ATOM 3894 C C . ASN A 1 543 ? -11.391 4.109 -1.149 1.00 94.00 543 ASN A C 1
ATOM 3896 O O . ASN A 1 543 ? -12.019 3.958 -0.098 1.00 94.00 543 ASN A O 1
ATOM 3900 N N . GLY A 1 544 ? -10.280 3.425 -1.411 1.00 95.19 544 GLY A N 1
ATOM 3901 C CA . GLY A 1 544 ? -9.734 2.473 -0.446 1.00 95.19 544 GLY A CA 1
ATOM 3902 C C . GLY A 1 544 ? -9.045 3.169 0.729 1.00 95.19 544 GLY A C 1
ATOM 3903 O O . GLY A 1 544 ? -9.678 3.501 1.734 1.00 95.19 544 GLY A O 1
ATOM 3904 N N . ILE A 1 545 ? -7.738 3.374 0.615 1.00 96.75 545 ILE A N 1
ATOM 3905 C CA . ILE A 1 545 ? -6.886 3.919 1.678 1.00 96.75 545 ILE A CA 1
ATOM 3906 C C . ILE A 1 545 ? -6.335 5.266 1.221 1.00 96.75 545 ILE A C 1
ATOM 3908 O O . ILE A 1 545 ? -5.779 5.366 0.136 1.00 96.75 545 ILE A O 1
ATOM 3912 N N . ASP A 1 546 ? -6.445 6.301 2.044 1.00 95.50 546 ASP A N 1
ATOM 3913 C CA . ASP A 1 546 ? -5.762 7.576 1.819 1.00 95.50 546 ASP A CA 1
ATOM 3914 C C . ASP A 1 546 ? -4.889 7.904 3.027 1.00 95.50 546 ASP A C 1
ATOM 3916 O O . ASP A 1 546 ? -5.393 8.290 4.079 1.00 95.50 546 ASP A O 1
ATOM 3920 N N . TRP A 1 547 ? -3.583 7.688 2.893 1.00 93.88 547 TRP A N 1
ATOM 3921 C CA . TRP A 1 547 ? -2.602 7.783 3.967 1.00 93.88 547 TRP A CA 1
ATOM 3922 C C . TRP A 1 547 ? -1.521 8.808 3.643 1.00 93.88 547 TRP A C 1
ATOM 3924 O O . TRP A 1 547 ? -0.461 8.479 3.109 1.00 93.88 547 TRP A O 1
ATOM 3934 N N . GLN A 1 548 ? -1.785 10.060 4.005 1.00 87.81 548 GLN A N 1
ATOM 3935 C CA . GLN A 1 548 ? -0.893 11.199 3.770 1.00 87.81 548 GLN A CA 1
ATOM 3936 C C . GLN A 1 548 ? -0.026 11.560 4.968 1.00 87.81 548 GLN A C 1
ATOM 3938 O O . GLN A 1 548 ? 0.787 12.476 4.888 1.00 87.81 548 GLN A O 1
ATOM 3943 N N . SER A 1 549 ? -0.171 10.834 6.076 1.00 79.50 549 SER A N 1
ATOM 3944 C CA . SER A 1 549 ? 0.534 11.139 7.315 1.00 79.50 549 SER A CA 1
ATOM 3945 C C . SER A 1 549 ? 2.048 10.842 7.286 1.00 79.50 549 SER A C 1
ATOM 3947 O O . SER A 1 549 ? 2.710 11.098 8.285 1.00 79.50 549 SER A O 1
ATOM 3949 N N . GLY A 1 550 ? 2.583 10.295 6.188 1.00 70.38 550 GLY A N 1
ATOM 3950 C CA . GLY A 1 550 ? 4.000 10.244 5.803 1.00 70.38 550 GLY A CA 1
ATOM 3951 C C . GLY A 1 550 ? 5.042 9.593 6.724 1.00 70.38 550 GLY A C 1
ATOM 3952 O O . GLY A 1 550 ? 6.223 9.639 6.392 1.00 70.38 550 GLY A O 1
ATOM 3953 N N . ASN A 1 551 ? 4.686 8.968 7.853 1.00 80.62 551 ASN A N 1
ATOM 3954 C CA . ASN A 1 551 ? 5.657 8.186 8.632 1.00 80.62 551 ASN A CA 1
ATOM 3955 C C . ASN A 1 551 ? 5.755 6.739 8.167 1.00 80.62 551 ASN A C 1
ATOM 3957 O O . ASN A 1 551 ? 6.811 6.358 7.709 1.00 80.62 551 ASN A O 1
ATOM 3961 N N . VAL A 1 552 ? 4.728 5.902 8.276 1.00 89.31 552 VAL A N 1
ATOM 3962 C CA . VAL A 1 552 ? 4.786 4.542 7.706 1.00 89.31 552 VAL A CA 1
ATOM 3963 C C . VAL A 1 552 ? 3.374 4.087 7.386 1.00 89.31 552 VAL A C 1
ATOM 3965 O O . VAL A 1 552 ? 2.471 4.256 8.208 1.00 89.31 552 VAL A O 1
ATOM 3968 N N . LEU A 1 553 ? 3.210 3.459 6.229 1.00 95.19 553 LEU A N 1
ATOM 3969 C CA . LEU A 1 553 ? 2.048 2.638 5.931 1.00 95.19 553 LEU A CA 1
ATOM 3970 C C . LEU A 1 553 ? 2.530 1.257 5.500 1.00 95.19 553 LEU A C 1
ATOM 3972 O O . LEU A 1 553 ? 3.263 1.126 4.525 1.00 95.19 553 LEU A O 1
ATOM 3976 N N . HIS A 1 554 ? 2.096 0.221 6.201 1.00 96.56 554 HIS A N 1
ATOM 3977 C CA . HIS A 1 554 ? 2.305 -1.159 5.789 1.00 96.56 554 HIS A CA 1
ATOM 3978 C C . HIS A 1 554 ? 0.949 -1.833 5.636 1.00 96.56 554 HIS A C 1
ATOM 3980 O O . HIS A 1 554 ? 0.197 -1.922 6.605 1.00 96.56 554 HIS A O 1
ATOM 3986 N N . VAL A 1 555 ? 0.633 -2.265 4.418 1.00 97.31 555 VAL A N 1
ATOM 3987 C CA . VAL A 1 555 ? -0.579 -3.028 4.106 1.00 97.31 555 VAL A CA 1
ATOM 3988 C C . VAL A 1 555 ? -0.169 -4.441 3.724 1.00 97.31 555 VAL A C 1
ATOM 3990 O O . VAL A 1 555 ? 0.676 -4.597 2.844 1.00 97.31 555 VAL A O 1
ATOM 3993 N N . GLU A 1 556 ? -0.757 -5.454 4.356 1.00 95.81 556 GLU A N 1
ATOM 3994 C CA . GLU A 1 556 ? -0.453 -6.854 4.045 1.00 95.81 556 GLU A CA 1
ATOM 3995 C C . GLU A 1 556 ? -1.687 -7.759 3.959 1.00 95.81 556 GLU A C 1
ATOM 3997 O O . GLU A 1 556 ? -2.708 -7.502 4.605 1.00 95.81 556 GLU A O 1
ATOM 4002 N N . ASP A 1 557 ? -1.587 -8.814 3.144 1.00 94.94 557 ASP A N 1
ATOM 4003 C CA . ASP A 1 557 ? -2.564 -9.912 3.038 1.00 94.94 557 ASP A CA 1
ATOM 4004 C C . ASP A 1 557 ? -4.013 -9.423 2.887 1.00 94.94 557 ASP A C 1
ATOM 4006 O O . ASP A 1 557 ? -4.923 -9.830 3.611 1.00 94.94 557 ASP A O 1
ATOM 4010 N N . SER A 1 558 ? -4.214 -8.470 1.981 1.00 95.19 558 SER A N 1
ATOM 4011 C CA . SER A 1 558 ? -5.436 -7.668 1.903 1.00 95.19 558 SER A CA 1
ATOM 4012 C C . SER A 1 558 ? -5.989 -7.602 0.488 1.00 95.19 558 SER A C 1
ATOM 4014 O O . SER A 1 558 ? -5.239 -7.634 -0.481 1.00 95.19 558 SER A O 1
ATOM 4016 N N . VAL A 1 559 ? -7.302 -7.435 0.372 1.00 93.44 559 VAL A N 1
ATOM 4017 C CA . VAL A 1 559 ? -8.017 -7.195 -0.882 1.00 93.44 559 VAL A CA 1
ATOM 4018 C C . VAL A 1 559 ? -8.619 -5.793 -0.854 1.00 93.44 559 VAL A C 1
ATOM 4020 O O . VAL A 1 559 ? -9.324 -5.421 0.090 1.00 93.44 559 VAL A O 1
ATOM 4023 N N . ILE A 1 560 ? -8.368 -5.015 -1.904 1.00 93.31 560 ILE A N 1
ATOM 4024 C CA . ILE A 1 560 ? -8.912 -3.666 -2.087 1.00 93.31 560 ILE A CA 1
ATOM 4025 C C . ILE A 1 560 ? -9.534 -3.587 -3.478 1.00 93.31 560 ILE A C 1
ATOM 4027 O O . ILE A 1 560 ? -8.850 -3.731 -4.483 1.00 93.31 560 ILE A O 1
ATOM 4031 N N . GLN A 1 561 ? -10.839 -3.357 -3.556 1.00 91.06 561 GLN A N 1
ATOM 4032 C CA . GLN A 1 561 ? -11.576 -3.442 -4.812 1.00 91.06 561 GLN A CA 1
ATOM 4033 C C . GLN A 1 561 ? -12.748 -2.475 -4.880 1.00 91.06 561 GLN A C 1
ATOM 4035 O O . GLN A 1 561 ? -13.176 -1.938 -3.861 1.00 91.06 561 GLN A O 1
ATOM 4040 N N . GLY A 1 562 ? -13.294 -2.247 -6.076 1.00 89.38 562 GLY A N 1
ATOM 4041 C CA . GLY A 1 562 ? -14.542 -1.495 -6.240 1.00 89.38 562 GLY A CA 1
ATOM 4042 C C . GLY A 1 562 ? -14.477 -0.052 -5.731 1.00 89.38 562 GLY A C 1
ATOM 4043 O O . GLY A 1 562 ? -15.476 0.473 -5.236 1.00 89.38 562 GLY A O 1
ATOM 4044 N N . TYR A 1 563 ? -13.312 0.587 -5.816 1.00 92.06 563 TYR A N 1
ATOM 4045 C CA . TYR A 1 563 ? -13.117 1.996 -5.476 1.00 92.06 563 TYR A CA 1
ATOM 4046 C C . TYR A 1 563 ? -13.465 2.930 -6.645 1.00 92.06 563 TYR A C 1
ATOM 4048 O O . TYR A 1 563 ? -13.392 2.553 -7.817 1.00 92.06 563 TYR A O 1
ATOM 4056 N N . SER A 1 564 ? -13.860 4.165 -6.331 1.00 91.25 564 SER A N 1
ATOM 4057 C CA . SER A 1 564 ? -14.379 5.132 -7.309 1.00 91.25 564 SER A CA 1
ATOM 4058 C C . SER A 1 564 ? -13.296 5.945 -8.014 1.00 91.25 564 SER A C 1
ATOM 4060 O O . SER A 1 564 ? -13.451 6.271 -9.190 1.00 91.25 564 SER A O 1
ATOM 4062 N N . GLN A 1 565 ? -12.239 6.337 -7.296 1.00 92.69 565 GLN A N 1
ATOM 4063 C CA . GLN A 1 565 ? -11.203 7.238 -7.812 1.00 92.69 565 GLN A CA 1
ATOM 4064 C C . GLN A 1 565 ? -9.796 6.653 -7.651 1.00 92.69 565 GLN A C 1
ATOM 4066 O O . GLN A 1 565 ? -8.998 6.755 -8.582 1.00 92.69 565 GLN A O 1
ATOM 4071 N N . PHE A 1 566 ? -9.501 6.034 -6.505 1.00 94.88 566 PHE A N 1
ATOM 4072 C CA . PHE A 1 566 ? -8.231 5.350 -6.257 1.00 94.88 566 PHE A CA 1
ATOM 4073 C C . PHE A 1 566 ? -8.355 4.210 -5.236 1.00 94.88 566 PHE A C 1
ATOM 4075 O O . PHE A 1 566 ? -9.182 4.275 -4.319 1.00 94.88 566 PHE A O 1
ATOM 4082 N N . GLY A 1 567 ? -7.503 3.192 -5.377 1.00 95.06 567 GLY A N 1
ATOM 4083 C CA . GLY A 1 567 ? -7.351 2.113 -4.400 1.00 95.06 567 GLY A CA 1
ATOM 4084 C C . GLY A 1 567 ? -6.585 2.585 -3.176 1.00 95.06 567 GLY A C 1
ATOM 4085 O O . GLY A 1 567 ? -7.123 2.602 -2.069 1.00 95.06 567 GLY A O 1
ATOM 4086 N N . ILE A 1 568 ? -5.356 3.054 -3.378 1.00 95.88 568 ILE A N 1
ATOM 4087 C CA . ILE A 1 568 ? -4.520 3.623 -2.320 1.00 95.88 568 ILE A CA 1
ATOM 4088 C C . ILE A 1 568 ? -3.966 4.967 -2.784 1.00 95.88 568 ILE A C 1
ATOM 4090 O O . ILE A 1 568 ? -3.400 5.085 -3.863 1.00 95.88 568 ILE A O 1
ATOM 4094 N N . ARG A 1 569 ? -4.073 5.994 -1.952 1.00 95.06 569 ARG A N 1
ATOM 4095 C CA . ARG A 1 569 ? -3.327 7.240 -2.100 1.00 95.06 569 ARG A CA 1
ATOM 4096 C C . ARG A 1 569 ? -2.422 7.395 -0.892 1.00 95.06 569 ARG A C 1
ATOM 4098 O O . ARG A 1 569 ? -2.870 7.280 0.243 1.00 95.06 569 ARG A O 1
ATOM 4105 N N . THR A 1 570 ? -1.138 7.603 -1.120 1.00 94.12 570 THR A N 1
ATOM 4106 C CA . THR A 1 570 ? -0.151 7.691 -0.046 1.00 94.12 570 THR A CA 1
ATOM 4107 C C . THR A 1 570 ? 0.988 8.628 -0.408 1.00 94.12 570 THR A C 1
ATOM 4109 O O . THR A 1 570 ? 1.089 9.063 -1.552 1.00 94.12 570 THR A O 1
ATOM 4112 N N . GLY A 1 571 ? 1.852 8.945 0.548 1.00 89.94 571 GLY A N 1
ATOM 4113 C CA . GLY A 1 571 ? 3.044 9.740 0.311 1.00 89.94 571 GLY A CA 1
ATOM 4114 C C . GLY A 1 571 ? 3.415 10.603 1.504 1.00 89.94 571 GLY A C 1
ATOM 4115 O O . GLY A 1 571 ? 3.022 10.347 2.642 1.00 89.94 571 GLY A O 1
ATOM 4116 N N . LEU A 1 572 ? 4.196 11.638 1.211 1.00 87.38 572 LEU A N 1
ATOM 4117 C CA . LEU A 1 572 ? 4.739 12.589 2.181 1.00 87.38 572 LEU A CA 1
ATOM 4118 C C . LEU A 1 572 ? 4.088 13.974 2.043 1.00 87.38 572 LEU A C 1
ATOM 4120 O O . LEU A 1 572 ? 4.680 14.975 2.447 1.00 87.38 572 LEU A O 1
ATOM 4124 N N . MET A 1 573 ? 2.897 14.060 1.436 1.00 84.69 573 MET A N 1
ATOM 4125 C CA . MET A 1 573 ? 2.216 15.332 1.162 1.00 84.69 573 MET A CA 1
ATOM 4126 C C . MET A 1 573 ? 1.992 16.152 2.435 1.00 84.69 573 MET A C 1
ATOM 4128 O O . MET A 1 573 ? 2.211 17.362 2.432 1.00 84.69 573 MET A O 1
ATOM 4132 N N . ALA A 1 574 ? 1.568 15.508 3.525 1.00 82.00 574 ALA A N 1
ATOM 4133 C CA . ALA A 1 574 ? 1.335 16.188 4.796 1.00 82.00 574 ALA A CA 1
ATOM 4134 C C . ALA A 1 574 ? 2.597 16.270 5.678 1.00 82.00 574 ALA A C 1
ATOM 4136 O O . ALA A 1 574 ? 2.482 16.679 6.832 1.00 82.00 574 ALA A O 1
ATOM 4137 N N . GLY A 1 575 ? 3.775 15.910 5.146 1.00 78.69 575 GLY A N 1
ATOM 4138 C CA . GLY A 1 575 ? 5.046 15.764 5.865 1.00 78.69 575 GLY A CA 1
ATOM 4139 C C . GLY A 1 575 ? 5.290 14.336 6.379 1.00 78.69 575 GLY A C 1
ATOM 4140 O O . GLY A 1 575 ? 4.456 13.460 6.192 1.00 78.69 575 GLY A O 1
ATOM 4141 N N . GLY A 1 576 ? 6.447 14.094 7.008 1.00 79.00 576 GLY A N 1
ATOM 4142 C CA . GLY A 1 576 ? 6.890 12.770 7.475 1.00 79.00 576 GLY A CA 1
ATOM 4143 C C . GLY A 1 576 ? 8.123 12.249 6.721 1.00 79.00 576 GLY A C 1
ATOM 4144 O O . GLY A 1 576 ? 8.655 12.937 5.848 1.00 79.00 576 GLY A O 1
ATOM 4145 N N . TYR A 1 577 ? 8.612 11.059 7.087 1.00 78.75 577 TYR A N 1
ATOM 4146 C CA . TYR A 1 577 ? 9.888 10.523 6.583 1.00 78.75 577 TYR A CA 1
ATOM 4147 C C . TYR A 1 577 ? 9.889 9.081 6.096 1.00 78.75 577 TYR A C 1
ATOM 4149 O O . TYR A 1 577 ? 10.919 8.641 5.580 1.00 78.75 577 TYR A O 1
ATOM 4157 N N . GLY A 1 578 ? 8.830 8.310 6.301 1.00 76.56 578 GLY A N 1
ATOM 4158 C CA . GLY A 1 578 ? 8.903 6.891 5.987 1.00 76.56 578 GLY A CA 1
ATOM 4159 C C . GLY A 1 578 ? 7.929 6.455 4.915 1.00 76.56 578 GLY A C 1
ATOM 4160 O O . GLY A 1 578 ? 7.266 7.244 4.244 1.00 76.56 578 GLY A O 1
ATOM 4161 N N . MET A 1 579 ? 8.018 5.163 4.650 1.00 87.19 579 MET A N 1
ATOM 4162 C CA . MET A 1 579 ? 7.702 4.601 3.349 1.00 87.19 579 MET A CA 1
ATOM 4163 C C . MET A 1 579 ? 6.390 3.837 3.400 1.00 87.19 579 MET A C 1
ATOM 4165 O O . MET A 1 579 ? 5.927 3.438 4.472 1.00 87.19 579 MET A O 1
ATOM 4169 N N . THR A 1 580 ? 5.815 3.626 2.220 1.00 94.75 580 THR A N 1
ATOM 4170 C CA . THR A 1 580 ? 4.675 2.725 2.073 1.00 94.75 580 THR A CA 1
ATOM 4171 C C . THR A 1 580 ? 5.142 1.375 1.568 1.00 94.75 580 THR A C 1
ATOM 4173 O O . THR A 1 580 ? 5.914 1.310 0.611 1.00 94.75 580 THR A O 1
ATOM 4176 N N . THR A 1 581 ? 4.639 0.310 2.177 1.00 95.25 581 THR A N 1
ATOM 4177 C CA . THR A 1 581 ? 4.862 -1.067 1.741 1.00 95.25 581 THR A CA 1
ATOM 4178 C C . THR A 1 581 ? 3.523 -1.763 1.536 1.00 95.25 581 THR A C 1
ATOM 4180 O O . THR A 1 581 ? 2.656 -1.701 2.408 1.00 95.25 581 THR A O 1
ATOM 4183 N N . LEU A 1 582 ? 3.369 -2.428 0.394 1.00 94.94 582 LEU A N 1
ATOM 4184 C CA . LEU A 1 582 ? 2.248 -3.305 0.072 1.00 94.94 582 LEU A CA 1
ATOM 4185 C C . LEU A 1 582 ? 2.788 -4.727 -0.075 1.00 94.94 582 LEU A C 1
ATOM 4187 O O . LEU A 1 582 ? 3.538 -4.991 -1.012 1.00 94.94 582 LEU A O 1
ATOM 4191 N N . ASP A 1 583 ? 2.414 -5.626 0.830 1.00 93.88 583 ASP A N 1
ATOM 4192 C CA . ASP A 1 583 ? 2.871 -7.016 0.833 1.00 93.88 583 ASP A CA 1
ATOM 4193 C C . ASP A 1 583 ? 1.690 -7.968 0.619 1.00 93.88 583 ASP A C 1
ATOM 4195 O O . ASP A 1 583 ? 0.808 -8.079 1.461 1.00 93.88 583 ASP A O 1
ATOM 4199 N N . ASN A 1 584 ? 1.650 -8.678 -0.507 1.00 91.31 584 ASN A N 1
ATOM 4200 C CA . ASN A 1 584 ? 0.544 -9.582 -0.842 1.00 91.31 584 ASN A CA 1
ATOM 4201 C C . ASN A 1 584 ? -0.836 -8.882 -0.831 1.00 91.31 584 ASN A C 1
ATOM 4203 O O . ASN A 1 584 ? -1.823 -9.402 -0.310 1.00 91.31 584 ASN A O 1
ATOM 4207 N N . VAL A 1 585 ? -0.893 -7.674 -1.400 1.00 91.75 585 VAL A N 1
ATOM 4208 C CA . VAL A 1 585 ? -2.133 -6.903 -1.564 1.00 91.75 585 VAL A CA 1
ATOM 4209 C C . VAL A 1 585 ? -2.721 -7.174 -2.948 1.00 91.75 585 VAL A C 1
ATOM 4211 O O . VAL A 1 585 ? -2.031 -7.068 -3.959 1.00 91.75 585 VAL A O 1
ATOM 4214 N N . TYR A 1 586 ? -3.999 -7.536 -2.987 1.00 89.88 586 TYR A N 1
ATOM 4215 C CA . TYR A 1 586 ? -4.759 -7.810 -4.200 1.00 89.88 586 TYR A CA 1
ATOM 4216 C C . TYR A 1 586 ? -5.667 -6.624 -4.531 1.00 89.88 586 TYR A C 1
ATOM 4218 O O . TYR A 1 586 ? -6.601 -6.332 -3.780 1.00 89.88 586 TYR A O 1
ATOM 4226 N N . GLU A 1 587 ? -5.415 -5.944 -5.650 1.00 88.06 587 GLU A N 1
ATOM 4227 C CA . GLU A 1 587 ? -6.298 -4.884 -6.140 1.00 88.06 587 GLU A CA 1
ATOM 4228 C C . GLU A 1 587 ? -7.161 -5.361 -7.310 1.00 88.06 587 GLU A C 1
ATOM 4230 O O . GLU A 1 587 ? -6.699 -5.464 -8.443 1.00 88.06 587 GLU A O 1
ATOM 4235 N N . GLU A 1 588 ? -8.444 -5.601 -7.051 1.00 80.06 588 GLU A N 1
ATOM 4236 C CA . GLU A 1 588 ? -9.409 -5.998 -8.077 1.00 80.06 588 GLU A CA 1
ATOM 4237 C C . GLU A 1 588 ? -10.144 -4.739 -8.555 1.00 80.06 588 GLU A C 1
ATOM 4239 O O . GLU A 1 588 ? -10.996 -4.230 -7.839 1.00 80.06 588 GLU A O 1
ATOM 4244 N N . GLY A 1 589 ? -9.799 -4.190 -9.725 1.00 72.00 589 GLY A N 1
ATOM 4245 C CA . GLY A 1 589 ? -10.665 -3.279 -10.492 1.00 72.00 589 GLY A CA 1
ATOM 4246 C C . GLY A 1 589 ? -11.396 -2.138 -9.757 1.00 72.00 589 GLY A C 1
ATOM 4247 O O . GLY A 1 589 ? -12.405 -2.341 -9.082 1.00 72.00 589 GLY A O 1
ATOM 4248 N N . GLY A 1 590 ? -11.025 -0.887 -10.031 1.00 71.69 590 GLY A N 1
ATOM 4249 C CA . GLY A 1 590 ? -11.916 0.246 -9.754 1.00 71.69 590 GLY A CA 1
ATOM 4250 C C . GLY A 1 590 ? -13.234 0.193 -10.546 1.00 71.69 590 GLY A C 1
ATOM 4251 O O . GLY A 1 590 ? -13.422 -0.583 -11.487 1.00 71.69 590 GLY A O 1
ATOM 4252 N N . CYS A 1 591 ? -14.179 1.043 -10.165 1.00 78.31 591 CYS A N 1
ATOM 4253 C CA . CYS A 1 591 ? -15.490 1.091 -10.796 1.00 78.31 591 CYS A CA 1
ATOM 4254 C C . CYS A 1 591 ? -15.485 1.779 -12.164 1.00 78.31 591 CYS A C 1
ATOM 4256 O O . CYS A 1 591 ? -14.762 2.742 -12.403 1.00 78.31 591 CYS A O 1
ATOM 4258 N N . THR A 1 592 ? -16.405 1.375 -13.045 1.00 69.38 592 THR A N 1
ATOM 4259 C CA . THR A 1 592 ? -16.614 2.024 -14.356 1.00 69.38 592 THR A CA 1
ATOM 4260 C C . THR A 1 592 ? -17.111 3.473 -14.256 1.00 69.38 592 THR A C 1
ATOM 4262 O O . THR A 1 592 ? -17.121 4.192 -15.252 1.00 69.38 592 THR A O 1
ATOM 4265 N N . THR A 1 593 ? -17.556 3.901 -13.074 1.00 72.44 593 THR A N 1
ATOM 4266 C CA . THR A 1 593 ? -18.124 5.225 -12.793 1.00 72.44 593 THR A CA 1
ATOM 4267 C C . THR A 1 593 ? -17.287 5.948 -11.743 1.00 72.44 593 THR A C 1
ATOM 4269 O O . THR A 1 593 ? -17.378 5.641 -10.557 1.00 72.44 593 THR A O 1
ATOM 4272 N N . ASN A 1 594 ? -16.509 6.938 -12.185 1.00 88.12 594 ASN A N 1
ATOM 4273 C CA . ASN A 1 594 ? -15.849 7.909 -11.315 1.00 88.12 594 ASN A CA 1
ATOM 4274 C C . ASN A 1 594 ? -16.800 9.111 -11.094 1.00 88.12 594 ASN A C 1
ATOM 4276 O O . ASN A 1 594 ? -17.421 9.574 -12.058 1.00 88.12 594 ASN A O 1
ATOM 4280 N N . PRO A 1 595 ? -16.943 9.639 -9.860 1.00 87.62 595 PRO A N 1
ATOM 4281 C CA . PRO A 1 595 ? -17.816 10.784 -9.551 1.00 87.62 595 PRO A CA 1
ATOM 4282 C C . PRO A 1 595 ? -17.500 12.059 -10.350 1.00 87.62 595 PRO A C 1
ATOM 4284 O O . PRO A 1 595 ? -18.355 12.933 -10.476 1.00 87.62 595 PRO A O 1
ATOM 4287 N N . LEU A 1 596 ? -16.283 12.176 -10.884 1.00 86.88 596 LEU A N 1
ATOM 4288 C CA . LEU A 1 596 ? -15.827 13.290 -11.717 1.00 86.88 596 LEU A CA 1
ATOM 4289 C C . LEU A 1 596 ? -16.097 13.067 -13.218 1.00 86.88 596 LEU A C 1
ATOM 4291 O O . LEU A 1 596 ? -15.705 13.885 -14.047 1.00 86.88 596 LEU A O 1
ATOM 4295 N N . GLY A 1 597 ? -16.769 11.976 -13.589 1.00 86.44 597 GLY A N 1
ATOM 4296 C CA . GLY A 1 597 ? -17.065 11.615 -14.975 1.00 86.44 597 GLY A CA 1
ATOM 4297 C C . GLY A 1 597 ? -16.051 10.633 -15.567 1.00 86.44 597 GLY A C 1
ATOM 4298 O O . GLY A 1 597 ? -15.443 9.837 -14.859 1.00 86.44 597 GLY A O 1
ATOM 4299 N N . ASN A 1 598 ? -15.879 10.652 -16.890 1.00 86.12 598 ASN A N 1
ATOM 4300 C CA . ASN A 1 598 ? -15.010 9.709 -17.607 1.00 86.12 598 ASN A CA 1
ATOM 4301 C C . ASN A 1 598 ? -13.524 10.115 -17.531 1.00 86.12 598 ASN A C 1
ATOM 4303 O O . ASN A 1 598 ? -12.926 10.503 -18.534 1.00 86.12 598 ASN A O 1
ATOM 4307 N N . VAL A 1 599 ? -12.947 10.065 -16.327 1.00 86.81 599 VAL A N 1
ATOM 4308 C CA . VAL A 1 599 ? -11.543 10.435 -16.047 1.00 86.81 599 VAL A CA 1
ATOM 4309 C C . VAL A 1 599 ? -10.660 9.240 -15.660 1.00 86.81 599 VAL A C 1
ATOM 4311 O O . VAL A 1 599 ? -9.464 9.407 -15.441 1.00 86.81 599 VAL A O 1
ATOM 4314 N N . GLY A 1 600 ? -11.228 8.029 -15.617 1.00 90.00 600 GLY A N 1
ATOM 4315 C CA . GLY A 1 600 ? -10.541 6.817 -15.162 1.00 90.00 600 GLY A CA 1
ATOM 4316 C C . GLY A 1 600 ? -10.325 6.788 -13.646 1.00 90.00 600 GLY A C 1
ATOM 4317 O O . GLY A 1 600 ? -10.959 7.543 -12.909 1.00 90.00 600 GLY A O 1
ATOM 4318 N N . TYR A 1 601 ? -9.455 5.899 -13.175 1.00 92.25 601 TYR A N 1
ATOM 4319 C CA . TYR A 1 601 ? -9.104 5.758 -11.757 1.00 92.25 601 TYR A CA 1
ATOM 4320 C C . TYR A 1 601 ? -7.685 5.207 -11.589 1.00 92.25 601 TYR A C 1
ATOM 4322 O O . TYR A 1 601 ? -7.117 4.609 -12.514 1.00 92.25 601 TYR A O 1
ATOM 4330 N N . ALA A 1 602 ? -7.116 5.422 -10.406 1.00 94.44 602 ALA A N 1
ATOM 4331 C CA . ALA A 1 602 ? -5.795 4.928 -10.045 1.00 94.44 602 ALA A CA 1
ATOM 4332 C C . ALA A 1 602 ? -5.866 3.622 -9.248 1.00 94.44 602 ALA A C 1
ATOM 4334 O O . ALA A 1 602 ? -6.793 3.438 -8.465 1.00 94.44 602 ALA A O 1
ATOM 4335 N N . GLY A 1 603 ? -4.853 2.769 -9.387 1.00 93.88 603 GLY A N 1
ATOM 4336 C CA . GLY A 1 603 ? -4.575 1.748 -8.376 1.00 93.88 603 GLY A CA 1
ATOM 4337 C C . GLY A 1 603 ? -3.956 2.425 -7.158 1.00 93.88 603 GLY A C 1
ATOM 4338 O O . GLY A 1 603 ? -4.646 2.765 -6.194 1.00 93.88 603 GLY A O 1
ATOM 4339 N N . VAL A 1 604 ? -2.671 2.776 -7.287 1.00 95.06 604 VAL A N 1
ATOM 4340 C CA . VAL A 1 604 ? -1.924 3.514 -6.262 1.00 95.06 604 VAL A CA 1
ATOM 4341 C C . VAL A 1 604 ? -1.479 4.893 -6.755 1.00 95.06 604 VAL A C 1
ATOM 4343 O O . VAL A 1 604 ? -0.831 5.026 -7.795 1.00 95.06 604 VAL A O 1
ATOM 4346 N N . ILE A 1 605 ? -1.758 5.928 -5.967 1.00 96.00 605 ILE A N 1
ATOM 4347 C CA . ILE A 1 605 ? -1.208 7.279 -6.115 1.00 96.00 605 ILE A CA 1
ATOM 4348 C C . ILE A 1 605 ? -0.140 7.484 -5.039 1.00 96.00 605 ILE A C 1
ATOM 4350 O O . ILE A 1 605 ? -0.421 7.321 -3.853 1.00 96.00 605 ILE A O 1
ATOM 4354 N N . VAL A 1 606 ? 1.074 7.856 -5.447 1.00 94.69 606 VAL A N 1
ATOM 4355 C CA . VAL A 1 606 ? 2.210 8.119 -4.554 1.00 94.69 606 VAL A CA 1
ATOM 4356 C C . VAL A 1 606 ? 2.642 9.578 -4.693 1.00 94.69 606 VAL A C 1
ATOM 4358 O O . VAL A 1 606 ? 3.182 9.988 -5.722 1.00 94.69 606 VAL A O 1
ATOM 4361 N N . GLU A 1 607 ? 2.407 10.363 -3.647 1.00 92.62 607 GLU A N 1
ATOM 4362 C CA . GLU A 1 607 ? 2.691 11.798 -3.559 1.00 92.62 607 GLU A CA 1
ATOM 4363 C C . GLU A 1 607 ? 3.980 12.035 -2.750 1.00 92.62 607 GLU A C 1
ATOM 4365 O O . GLU A 1 607 ? 3.968 12.407 -1.574 1.00 92.62 607 GLU A O 1
ATOM 4370 N N . GLY A 1 608 ? 5.124 11.798 -3.394 1.00 90.38 608 GLY A N 1
ATOM 4371 C CA . GLY A 1 608 ? 6.453 11.817 -2.772 1.00 90.38 608 GLY A CA 1
ATOM 4372 C C . GLY A 1 608 ? 6.784 10.574 -1.933 1.00 90.38 608 GLY A C 1
ATOM 4373 O O . GLY A 1 608 ? 5.928 9.743 -1.639 1.00 90.38 608 GLY A O 1
ATOM 4374 N N . GLY A 1 609 ? 8.055 10.442 -1.541 1.00 89.56 609 GLY A N 1
ATOM 4375 C CA . GLY A 1 609 ? 8.547 9.298 -0.760 1.00 89.56 609 GLY A CA 1
ATOM 4376 C C . GLY A 1 609 ? 8.818 8.046 -1.602 1.00 89.56 609 GLY A C 1
ATOM 4377 O O . GLY A 1 609 ? 9.107 8.132 -2.796 1.00 89.56 609 GLY A O 1
ATOM 4378 N N . ARG A 1 610 ? 8.769 6.864 -0.979 1.00 91.38 610 ARG A N 1
ATOM 4379 C CA . ARG A 1 610 ? 8.954 5.576 -1.664 1.00 91.38 610 ARG A CA 1
ATOM 4380 C C . ARG A 1 610 ? 7.805 4.624 -1.359 1.00 91.38 610 ARG A C 1
ATOM 4382 O O . ARG A 1 610 ? 7.417 4.460 -0.202 1.00 91.38 610 ARG A O 1
ATOM 4389 N N . LEU A 1 611 ? 7.321 3.966 -2.404 1.00 94.06 611 LEU A N 1
ATOM 4390 C CA . LEU A 1 611 ? 6.428 2.815 -2.335 1.00 94.06 611 LEU A CA 1
ATOM 4391 C C . LEU A 1 611 ? 7.238 1.543 -2.604 1.00 94.06 611 LEU A C 1
ATOM 4393 O O . LEU A 1 611 ? 8.030 1.513 -3.541 1.00 94.06 611 LEU A O 1
ATOM 4397 N N . SER A 1 612 ? 7.037 0.491 -1.821 1.00 93.69 612 SER A N 1
ATOM 4398 C CA . SER A 1 612 ? 7.531 -0.856 -2.121 1.00 93.69 612 SER A CA 1
ATOM 4399 C C . SER A 1 612 ? 6.353 -1.810 -2.235 1.00 93.69 612 SER A C 1
ATOM 4401 O O . SER A 1 612 ? 5.446 -1.761 -1.411 1.00 93.69 612 SER A O 1
ATOM 4403 N N . VAL A 1 613 ? 6.351 -2.655 -3.257 1.00 91.50 613 VAL A N 1
ATOM 4404 C CA . VAL A 1 613 ? 5.293 -3.634 -3.505 1.00 91.50 613 VAL A CA 1
ATOM 4405 C C . VAL A 1 613 ? 5.939 -5.008 -3.622 1.00 91.50 613 VAL A C 1
ATOM 4407 O O . VAL A 1 613 ? 6.756 -5.203 -4.524 1.00 91.50 613 VAL A O 1
ATOM 4410 N N . HIS A 1 614 ? 5.594 -5.936 -2.728 1.00 89.56 614 HIS A N 1
ATOM 4411 C CA . HIS A 1 614 ? 6.086 -7.315 -2.744 1.00 89.56 614 HIS A CA 1
ATOM 4412 C C . HIS A 1 614 ? 4.925 -8.315 -2.781 1.00 89.56 614 HIS A C 1
ATOM 4414 O O . HIS A 1 614 ? 3.973 -8.214 -2.013 1.00 89.56 614 HIS A O 1
ATOM 4420 N N . GLY A 1 615 ? 5.008 -9.339 -3.630 1.00 76.75 615 GLY A N 1
ATOM 4421 C CA . GLY A 1 615 ? 3.919 -10.314 -3.780 1.00 76.75 615 GLY A CA 1
ATOM 4422 C C . GLY A 1 615 ? 2.604 -9.685 -4.274 1.00 76.75 615 GLY A C 1
ATOM 4423 O O . GLY A 1 615 ? 2.589 -8.541 -4.720 1.00 76.75 615 GLY A O 1
ATOM 4424 N N . GLY A 1 616 ? 1.505 -10.446 -4.229 1.00 68.94 616 GLY A N 1
ATOM 4425 C CA . GLY A 1 616 ? 0.194 -9.995 -4.719 1.00 68.94 616 GLY A CA 1
ATOM 4426 C C . GLY A 1 616 ? 0.123 -9.778 -6.239 1.00 68.94 616 GLY A C 1
ATOM 4427 O O . GLY A 1 616 ? 1.030 -10.166 -6.984 1.00 68.94 616 GLY A O 1
ATOM 4428 N N . GLU A 1 617 ? -0.971 -9.155 -6.684 1.00 74.75 617 GLU A N 1
ATOM 4429 C CA . GLU A 1 617 ? -1.139 -8.672 -8.060 1.00 74.75 617 GLU A CA 1
ATOM 4430 C C . GLU A 1 617 ? -0.634 -7.222 -8.194 1.00 74.75 617 GLU A C 1
ATOM 4432 O O . GLU A 1 617 ? -0.443 -6.504 -7.212 1.00 74.75 617 GLU A O 1
ATOM 4437 N N . VAL A 1 618 ? -0.396 -6.770 -9.428 1.00 78.25 618 VAL A N 1
ATOM 4438 C CA . VAL A 1 618 ? -0.061 -5.359 -9.680 1.00 78.25 618 VAL A CA 1
ATOM 4439 C C . VAL A 1 618 ? -1.275 -4.487 -9.332 1.00 78.25 618 VAL A C 1
ATOM 4441 O O . VAL A 1 618 ? -2.373 -4.836 -9.767 1.00 78.25 618 VAL A O 1
ATOM 4444 N N . PRO A 1 619 ? -1.101 -3.337 -8.645 1.00 87.38 619 PRO A N 1
ATOM 4445 C CA . PRO A 1 619 ? -2.169 -2.360 -8.471 1.00 87.38 619 PRO A CA 1
ATOM 4446 C C . PRO A 1 619 ? -2.936 -2.065 -9.756 1.00 87.38 619 PRO A C 1
ATOM 4448 O O . PRO A 1 619 ? -2.346 -1.937 -10.834 1.00 87.38 619 PRO A O 1
ATOM 4451 N N . TYR A 1 620 ? -4.253 -1.932 -9.653 1.00 87.50 620 TYR A N 1
ATOM 4452 C CA . TYR A 1 620 ? -5.115 -1.937 -10.828 1.00 87.50 620 TYR A CA 1
ATOM 4453 C C . TYR A 1 620 ? -5.698 -0.551 -11.107 1.00 87.50 620 TYR A C 1
ATOM 4455 O O . TYR A 1 620 ? -6.604 -0.080 -10.436 1.00 87.50 620 TYR A O 1
ATOM 4463 N N . GLY A 1 621 ? -5.248 0.107 -12.171 1.00 89.75 621 GLY A N 1
ATOM 4464 C CA . GLY A 1 621 ? -5.798 1.398 -12.588 1.00 89.75 621 GLY A CA 1
ATOM 4465 C C . GLY A 1 621 ? -6.118 1.432 -14.072 1.00 89.75 621 GLY A C 1
ATOM 4466 O O . GLY A 1 621 ? -5.473 0.757 -14.875 1.00 89.75 621 GLY A O 1
ATOM 4467 N N . VAL A 1 622 ? -7.110 2.238 -14.449 1.00 89.38 622 VAL A N 1
ATOM 4468 C CA . VAL A 1 622 ? -7.609 2.304 -15.828 1.00 89.38 622 VAL A CA 1
ATOM 4469 C C . VAL A 1 622 ? -7.634 3.741 -16.324 1.00 89.38 622 VAL A C 1
ATOM 4471 O O . VAL A 1 622 ? -8.236 4.624 -15.713 1.00 89.38 622 VAL A O 1
ATOM 4474 N N . TYR A 1 623 ? -7.009 3.951 -17.483 1.00 90.62 623 TYR A N 1
ATOM 4475 C CA . TYR A 1 623 ? -7.105 5.196 -18.239 1.00 90.62 623 TYR A CA 1
ATOM 4476 C C . TYR A 1 623 ? -8.450 5.304 -18.962 1.00 90.62 623 TYR A C 1
ATOM 4478 O O . TYR A 1 623 ? -8.923 4.314 -19.530 1.00 90.62 623 TYR A O 1
ATOM 4486 N N . PRO A 1 624 ? -9.055 6.501 -19.010 1.00 89.31 624 PRO A N 1
ATOM 4487 C CA . PRO A 1 624 ? -10.305 6.699 -19.720 1.00 89.31 624 PRO A CA 1
ATOM 4488 C C . PRO A 1 624 ? -10.116 6.528 -21.231 1.00 89.31 624 PRO A C 1
ATOM 4490 O O . PRO A 1 624 ? -9.110 6.933 -21.826 1.00 89.31 624 PRO A O 1
ATOM 4493 N N . THR A 1 625 ? -11.143 5.967 -21.868 1.00 88.88 625 THR A N 1
ATOM 4494 C CA . THR A 1 625 ? -11.363 6.137 -23.307 1.00 88.88 625 THR A CA 1
ATOM 4495 C C . THR A 1 625 ? -12.376 7.264 -23.484 1.00 88.88 625 THR A C 1
ATOM 4497 O O . THR A 1 625 ? -13.561 7.068 -23.218 1.00 88.88 625 THR A O 1
ATOM 4500 N N . PHE A 1 626 ? -11.927 8.453 -23.891 1.00 85.25 626 PHE A N 1
ATOM 4501 C CA . PHE A 1 626 ? -12.745 9.672 -23.940 1.00 85.25 626 PHE A CA 1
ATOM 4502 C C . PHE A 1 626 ? -13.894 9.579 -24.950 1.00 85.25 626 PHE A C 1
ATOM 4504 O O . PHE A 1 626 ? -14.990 10.068 -24.688 1.00 85.25 626 PHE A O 1
ATOM 4511 N N . ALA A 1 627 ? -13.653 8.929 -26.091 1.00 82.88 627 ALA A N 1
ATOM 4512 C CA . ALA A 1 627 ? -14.656 8.652 -27.115 1.00 82.88 627 ALA A CA 1
ATOM 4513 C C . ALA A 1 627 ? -14.372 7.309 -27.796 1.00 82.88 627 ALA A C 1
ATOM 4515 O O . ALA A 1 627 ? -13.217 6.909 -27.917 1.00 82.88 627 ALA A O 1
ATOM 4516 N N . ASN A 1 628 ? -15.417 6.619 -28.259 1.00 86.12 628 ASN A N 1
ATOM 4517 C CA . ASN A 1 628 ? -15.297 5.350 -28.980 1.00 86.12 628 ASN A CA 1
ATOM 4518 C C . ASN A 1 628 ? -16.208 5.335 -30.217 1.00 86.12 628 ASN A C 1
ATOM 4520 O O . ASN A 1 628 ? -17.286 4.749 -30.207 1.00 86.12 628 ASN A O 1
ATOM 4524 N N . THR A 1 629 ? -15.799 6.056 -31.259 1.00 81.50 629 THR A N 1
ATOM 4525 C CA . THR A 1 629 ? -16.608 6.346 -32.456 1.00 81.50 629 THR A CA 1
ATOM 4526 C C . THR A 1 629 ? -16.075 5.707 -33.747 1.00 81.50 629 THR A C 1
ATOM 4528 O O . THR A 1 629 ? -16.720 5.835 -34.784 1.00 81.50 629 THR A O 1
ATOM 4531 N N . GLY A 1 630 ? -14.939 4.993 -33.717 1.00 78.06 630 GLY A N 1
ATOM 4532 C CA . GLY A 1 630 ? -14.386 4.284 -34.884 1.00 78.06 630 GLY A CA 1
ATOM 4533 C C . GLY A 1 630 ? -13.147 3.430 -34.581 1.00 78.06 630 GLY A C 1
ATOM 4534 O O . GLY A 1 630 ? -12.952 3.023 -33.440 1.00 78.06 630 GLY A O 1
ATOM 4535 N N . SER A 1 631 ? -12.337 3.106 -35.598 1.00 78.38 631 SER A N 1
ATOM 4536 C CA . SER A 1 631 ? -11.209 2.158 -35.496 1.00 78.38 631 SER A CA 1
ATOM 4537 C C . SER A 1 631 ? -9.835 2.791 -35.250 1.00 78.38 631 SER A C 1
ATOM 4539 O O . SER A 1 631 ? -8.902 2.071 -34.901 1.00 78.38 631 SER A O 1
ATOM 4541 N N . THR A 1 632 ? -9.682 4.101 -35.449 1.00 77.06 632 THR A N 1
ATOM 4542 C CA . THR A 1 632 ? -8.401 4.801 -35.273 1.00 77.06 632 THR A CA 1
ATOM 4543 C C . THR A 1 632 ? -8.253 5.236 -33.821 1.00 77.06 632 THR A C 1
ATOM 4545 O O . THR A 1 632 ? -9.107 5.962 -33.322 1.00 77.06 632 THR A O 1
ATOM 4548 N N . THR A 1 633 ? -7.186 4.820 -33.136 1.00 80.00 633 THR A N 1
ATOM 4549 C CA . THR A 1 633 ? -6.916 5.217 -31.743 1.00 80.00 633 THR A CA 1
ATOM 4550 C C . THR A 1 633 ? -5.976 6.422 -31.697 1.00 80.00 633 THR A C 1
ATOM 4552 O O . THR A 1 633 ? -4.854 6.343 -32.189 1.00 80.00 633 THR A O 1
ATOM 4555 N N . ASN A 1 634 ? -6.411 7.502 -31.051 1.00 80.62 634 ASN A N 1
ATOM 4556 C CA . ASN A 1 634 ? -5.600 8.666 -30.703 1.00 80.62 634 ASN A CA 1
ATOM 4557 C C . ASN A 1 634 ? -5.225 8.613 -29.217 1.00 80.62 634 ASN A C 1
ATOM 4559 O O . ASN A 1 634 ? -6.087 8.377 -28.368 1.00 80.62 634 ASN A O 1
ATOM 4563 N N . TYR A 1 635 ? -3.955 8.859 -28.907 1.00 85.00 635 TYR A N 1
ATOM 4564 C CA . TYR A 1 635 ? -3.426 8.920 -27.543 1.00 85.00 635 TYR A CA 1
ATOM 4565 C C . TYR A 1 635 ? -3.230 10.377 -27.131 1.00 85.00 635 TYR A C 1
ATOM 4567 O O . TYR A 1 635 ? -2.644 11.159 -27.880 1.00 85.00 635 TYR A O 1
ATOM 4575 N N . TYR A 1 636 ? -3.703 10.740 -25.941 1.00 87.38 636 TYR A N 1
ATOM 4576 C CA . TYR A 1 636 ? -3.657 12.114 -25.447 1.00 87.38 636 TYR A CA 1
ATOM 4577 C C . TYR A 1 636 ? -2.624 12.242 -24.334 1.00 87.38 636 TYR A C 1
ATOM 4579 O O . TYR A 1 636 ? -2.631 11.484 -23.362 1.00 87.38 636 TYR A O 1
ATOM 4587 N N . TYR A 1 637 ? -1.763 13.246 -24.474 1.00 88.94 637 TYR A N 1
ATOM 4588 C CA . TYR A 1 637 ? -0.743 13.608 -23.500 1.00 88.94 637 TYR A CA 1
ATOM 4589 C C . TYR A 1 637 ? -0.903 15.076 -23.109 1.00 88.94 637 TYR A C 1
ATOM 4591 O O . TYR A 1 637 ? -1.241 15.917 -23.944 1.00 88.94 637 TYR A O 1
ATOM 4599 N N . ILE A 1 638 ? -0.642 15.386 -21.843 1.00 89.94 638 ILE A N 1
ATOM 4600 C CA . ILE A 1 638 ? -0.738 16.730 -21.275 1.00 89.94 638 ILE A CA 1
ATOM 4601 C C . ILE A 1 638 ? 0.651 17.174 -20.819 1.00 89.94 638 ILE A C 1
ATOM 4603 O O . ILE A 1 638 ? 1.340 16.450 -20.105 1.00 89.94 638 ILE A O 1
ATOM 4607 N N . VAL A 1 639 ? 1.045 18.390 -21.199 1.00 89.69 639 VAL A N 1
ATOM 4608 C CA . VAL A 1 639 ? 2.214 19.082 -20.638 1.00 89.69 639 VAL A CA 1
ATOM 4609 C C . VAL A 1 639 ? 1.700 20.218 -19.766 1.00 89.69 639 VAL A C 1
ATOM 4611 O O . VAL A 1 639 ? 1.228 21.240 -20.270 1.00 89.69 639 VAL A O 1
ATOM 4614 N N . ALA A 1 640 ? 1.771 20.044 -18.449 1.00 89.88 640 ALA A N 1
ATOM 4615 C CA . ALA A 1 640 ? 1.459 21.116 -17.517 1.00 89.88 640 ALA A CA 1
ATOM 4616 C C . ALA A 1 640 ? 2.595 22.145 -17.551 1.00 89.88 640 ALA A C 1
ATOM 4618 O O . ALA A 1 640 ? 3.766 21.785 -17.501 1.00 89.88 640 ALA A O 1
ATOM 4619 N N . THR A 1 641 ? 2.265 23.431 -17.648 1.00 89.25 641 THR A N 1
ATOM 4620 C CA . THR A 1 641 ? 3.270 24.503 -17.658 1.00 89.25 641 THR A CA 1
ATOM 4621 C C . THR A 1 641 ? 3.026 25.438 -16.489 1.00 89.25 641 THR A C 1
ATOM 4623 O O . THR A 1 641 ? 1.935 25.990 -16.353 1.00 89.25 641 THR A O 1
ATOM 4626 N N . ASP A 1 642 ? 4.049 25.623 -15.664 1.00 90.81 642 ASP A N 1
ATOM 4627 C CA . ASP A 1 642 ? 4.087 26.652 -14.636 1.00 90.81 642 ASP A CA 1
ATOM 4628 C C . ASP A 1 642 ? 4.789 27.903 -15.179 1.00 90.81 642 ASP A C 1
ATOM 4630 O O . ASP A 1 642 ? 5.801 27.812 -15.875 1.00 90.81 642 ASP A O 1
ATOM 4634 N N . GLY A 1 643 ? 4.260 29.085 -14.864 1.00 87.56 643 GLY A N 1
ATOM 4635 C CA . GLY A 1 643 ? 4.779 30.348 -15.401 1.00 87.56 643 GLY A CA 1
ATOM 4636 C C . GLY A 1 643 ? 6.214 30.668 -14.967 1.00 87.56 643 GLY A C 1
ATOM 4637 O O . GLY A 1 643 ? 6.880 31.463 -15.627 1.00 87.56 643 GLY A O 1
ATOM 4638 N N . VAL A 1 644 ? 6.693 30.051 -13.880 1.00 89.56 644 VAL A N 1
ATOM 4639 C CA . VAL A 1 644 ? 8.041 30.254 -13.331 1.00 89.56 644 VAL A CA 1
ATOM 4640 C C . VAL A 1 644 ? 8.938 29.061 -13.644 1.00 89.56 644 VAL A C 1
ATOM 4642 O O . VAL A 1 644 ? 10.045 29.222 -14.156 1.00 89.56 644 VAL A O 1
ATOM 4645 N N . ASN A 1 645 ? 8.459 27.857 -13.347 1.00 89.56 645 ASN A N 1
ATOM 4646 C CA . ASN A 1 645 ? 9.243 26.631 -13.446 1.00 89.56 645 ASN A CA 1
ATOM 4647 C C . ASN A 1 645 ? 9.233 26.039 -14.859 1.00 89.56 645 ASN A C 1
ATOM 4649 O O . ASN A 1 645 ? 10.071 25.203 -15.168 1.00 89.56 645 ASN A O 1
ATOM 4653 N N . GLY A 1 646 ? 8.353 26.497 -15.749 1.00 90.00 646 GLY A N 1
ATOM 4654 C CA . GLY A 1 646 ? 8.273 26.016 -17.122 1.00 90.00 646 GLY A CA 1
ATOM 4655 C C . GLY A 1 646 ? 7.490 24.702 -17.250 1.00 90.00 646 GLY A C 1
ATOM 4656 O O . GLY A 1 646 ? 6.567 24.455 -16.473 1.00 90.00 646 GLY A O 1
ATOM 4657 N N . PRO A 1 647 ? 7.789 23.882 -18.271 1.00 89.56 647 PRO A N 1
ATOM 4658 C CA . PRO A 1 647 ? 6.979 22.719 -18.622 1.00 89.56 647 PRO A CA 1
ATOM 4659 C C . PRO A 1 647 ? 7.296 21.471 -17.783 1.00 89.56 647 PRO A C 1
ATOM 4661 O O . PRO A 1 647 ? 8.434 21.254 -17.347 1.00 89.56 647 PRO A O 1
ATOM 4664 N N . SER A 1 648 ? 6.278 20.628 -17.614 1.00 90.31 648 SER A N 1
ATOM 4665 C CA . SER A 1 648 ? 6.364 19.294 -17.025 1.00 90.31 648 SER A CA 1
ATOM 4666 C C . SER A 1 648 ? 6.779 18.222 -18.026 1.00 90.31 648 SER A C 1
ATOM 4668 O O . SER A 1 648 ? 6.933 18.480 -19.220 1.00 90.31 648 SER A O 1
ATOM 4670 N N . ASN A 1 649 ? 6.906 16.987 -17.533 1.00 88.81 649 ASN A N 1
ATOM 4671 C CA . ASN A 1 649 ? 6.956 15.802 -18.383 1.00 88.81 649 ASN A CA 1
ATOM 4672 C C . ASN A 1 649 ? 5.630 15.638 -19.153 1.00 88.81 649 ASN A C 1
ATOM 4674 O O . ASN A 1 649 ? 4.605 16.200 -18.751 1.00 88.81 649 ASN A O 1
ATOM 4678 N N . LEU A 1 650 ? 5.640 14.846 -20.227 1.00 88.69 650 LEU A N 1
ATOM 4679 C CA . LEU A 1 650 ? 4.418 14.414 -20.908 1.00 88.69 650 LEU A CA 1
ATOM 4680 C C . LEU A 1 650 ? 3.629 13.472 -19.996 1.00 88.69 650 LEU A C 1
ATOM 4682 O O . LEU A 1 650 ? 4.069 12.364 -19.705 1.00 88.69 650 LEU A O 1
ATOM 4686 N N . LEU A 1 651 ? 2.450 13.903 -19.565 1.00 91.06 651 LEU A N 1
ATOM 4687 C CA . LEU A 1 651 ? 1.556 13.110 -18.731 1.00 91.06 651 LEU A CA 1
ATOM 4688 C C . LEU A 1 651 ? 0.527 12.420 -19.617 1.00 91.06 651 LEU A C 1
ATOM 4690 O O . LEU A 1 651 ? -0.280 13.091 -20.262 1.00 91.06 651 LEU A O 1
ATOM 4694 N N . TYR A 1 652 ? 0.556 11.092 -19.681 1.00 91.12 652 TYR A N 1
ATOM 4695 C CA . TYR A 1 652 ? -0.446 10.342 -20.428 1.00 91.12 652 TYR A CA 1
ATOM 4696 C C . TYR A 1 652 ? -1.817 10.520 -19.772 1.00 91.12 652 TYR A C 1
ATOM 4698 O O . TYR A 1 652 ? -1.954 10.318 -18.572 1.00 91.12 652 TYR A O 1
ATOM 4706 N N . ALA A 1 653 ? -2.826 10.938 -20.534 1.00 90.06 653 ALA A N 1
ATOM 4707 C CA . ALA A 1 653 ? -4.151 11.264 -20.000 1.00 90.06 653 ALA A CA 1
ATOM 4708 C C . ALA A 1 653 ? -5.209 10.212 -20.358 1.00 90.06 653 ALA A C 1
ATOM 4710 O O . ALA A 1 653 ? -6.194 10.054 -19.641 1.00 90.06 653 ALA A O 1
ATOM 4711 N N . GLY A 1 654 ? -5.017 9.488 -21.462 1.00 90.25 654 GLY A N 1
ATOM 4712 C CA . GLY A 1 654 ? -5.958 8.490 -21.957 1.00 90.25 654 GLY A CA 1
ATOM 4713 C C . GLY A 1 654 ? -5.983 8.431 -23.478 1.00 90.25 654 GLY A C 1
ATOM 4714 O O . GLY A 1 654 ? -5.065 8.897 -24.157 1.00 90.25 654 GLY A O 1
ATOM 4715 N N . SER A 1 655 ? -7.050 7.856 -24.027 1.00 88.50 655 SER A N 1
ATOM 4716 C CA . SER A 1 655 ? -7.182 7.656 -25.473 1.00 88.50 655 SER A CA 1
ATOM 4717 C C . SER A 1 655 ? -8.587 7.961 -25.982 1.00 88.50 655 SER A C 1
ATOM 4719 O O . SER A 1 655 ? -9.542 8.016 -25.214 1.00 88.50 655 SER A O 1
ATOM 4721 N N . ALA A 1 656 ? -8.737 8.147 -27.289 1.00 86.62 656 ALA A N 1
ATOM 4722 C CA . ALA A 1 656 ? -10.033 8.158 -27.957 1.00 86.62 656 ALA A CA 1
ATOM 4723 C C . ALA A 1 656 ? -9.956 7.326 -29.234 1.00 86.62 656 ALA A C 1
ATOM 4725 O O . ALA A 1 656 ? -8.969 7.391 -29.960 1.00 86.62 656 ALA A O 1
ATOM 4726 N N . LYS A 1 657 ? -11.007 6.567 -29.534 1.00 85.00 657 LYS A N 1
ATOM 4727 C CA . LYS A 1 657 ? -11.171 5.890 -30.818 1.00 85.00 657 LYS A CA 1
ATOM 4728 C C . LYS A 1 657 ? -12.101 6.704 -31.706 1.00 85.00 657 LYS A C 1
ATOM 4730 O O . LYS A 1 657 ? -13.205 7.056 -31.283 1.00 85.00 657 LYS A O 1
ATOM 4735 N N . THR A 1 658 ? -11.682 6.996 -32.931 1.00 73.69 658 THR A N 1
ATOM 4736 C CA . THR A 1 658 ? -12.442 7.810 -33.886 1.00 73.69 658 THR A CA 1
ATOM 4737 C C . THR A 1 658 ? -12.546 7.135 -35.251 1.00 73.69 658 THR A C 1
ATOM 4739 O O . THR A 1 658 ? -11.782 6.230 -35.590 1.00 73.69 658 THR A O 1
ATOM 4742 N N . ASN A 1 659 ? -13.551 7.531 -36.032 1.00 69.88 659 ASN A N 1
ATOM 4743 C CA . ASN A 1 659 ? -13.749 7.096 -37.419 1.00 69.88 659 ASN A CA 1
ATOM 4744 C C . ASN A 1 659 ? -13.024 7.999 -38.433 1.00 69.88 659 ASN A C 1
ATOM 4746 O O . ASN A 1 659 ? -13.244 7.845 -39.634 1.00 69.88 659 ASN A O 1
ATOM 4750 N N . GLY A 1 660 ? -12.205 8.948 -37.959 1.00 59.59 660 GLY A N 1
ATOM 4751 C CA . GLY A 1 660 ? -11.609 10.006 -38.770 1.00 59.59 660 GLY A CA 1
ATOM 4752 C C . GLY A 1 660 ? -10.845 9.439 -39.963 1.00 59.59 660 GLY A C 1
ATOM 4753 O O . GLY A 1 660 ? -9.839 8.753 -39.802 1.00 59.59 660 GLY A O 1
ATOM 4754 N N . THR A 1 661 ? -11.345 9.698 -41.170 1.00 47.78 661 THR A N 1
ATOM 4755 C CA . THR A 1 661 ? -10.759 9.235 -42.430 1.00 47.78 661 THR A CA 1
ATOM 4756 C C . THR A 1 661 ? -9.301 9.682 -42.569 1.00 47.78 661 THR A C 1
ATOM 4758 O O . THR A 1 661 ? -9.035 10.876 -42.688 1.00 47.78 661 THR A O 1
ATOM 4761 N N . GLY A 1 662 ? -8.386 8.705 -42.605 1.00 47.22 662 GLY A N 1
ATOM 4762 C CA . GLY A 1 662 ? -6.948 8.852 -42.854 1.00 47.22 662 GLY A CA 1
ATOM 4763 C C . GLY A 1 662 ? -6.135 7.801 -42.086 1.00 47.22 662 GLY A C 1
ATOM 4764 O O . GLY A 1 662 ? -6.238 7.717 -40.867 1.00 47.22 662 GLY A O 1
ATOM 4765 N N . ASN A 1 663 ? -5.337 6.978 -42.779 1.00 35.53 663 ASN A N 1
ATOM 4766 C CA . ASN A 1 663 ? -4.478 5.977 -42.131 1.00 35.53 663 ASN A CA 1
ATOM 4767 C C . ASN A 1 663 ? -3.337 6.671 -41.374 1.00 35.53 663 ASN A C 1
ATOM 4769 O O . ASN A 1 663 ? -2.433 7.223 -42.000 1.00 35.53 663 ASN A O 1
ATOM 4773 N N . ILE A 1 664 ? -3.352 6.593 -40.044 1.00 41.97 664 ILE A N 1
ATOM 4774 C CA . ILE A 1 664 ? -2.232 6.985 -39.183 1.00 41.97 664 ILE A CA 1
ATOM 4775 C C . ILE A 1 664 ? -1.624 5.699 -38.601 1.00 41.97 664 ILE A C 1
ATOM 4777 O O . ILE A 1 664 ? -2.360 4.902 -38.013 1.00 41.97 664 ILE A O 1
ATOM 4781 N N . PRO A 1 665 ? -0.313 5.447 -38.768 1.00 37.56 665 PRO A N 1
ATOM 4782 C CA . PRO A 1 665 ? 0.349 4.318 -38.129 1.00 37.56 665 PRO A CA 1
ATOM 4783 C C . PRO A 1 665 ? 0.278 4.465 -36.608 1.00 37.56 665 PRO A C 1
ATOM 4785 O O . PRO A 1 665 ? 0.700 5.478 -36.055 1.00 37.56 665 PRO A O 1
ATOM 4788 N N . ILE A 1 666 ? -0.250 3.444 -35.939 1.00 33.44 666 ILE A N 1
ATOM 4789 C CA . ILE A 1 666 ? -0.279 3.366 -34.480 1.00 33.44 666 ILE A CA 1
ATOM 4790 C C . ILE A 1 666 ? 1.135 3.035 -33.998 1.00 33.44 666 ILE A C 1
ATOM 4792 O O . ILE A 1 666 ? 1.629 1.933 -34.235 1.00 33.44 666 ILE A O 1
ATOM 4796 N N . THR A 1 667 ? 1.767 3.953 -33.274 1.00 43.16 667 THR A N 1
ATOM 4797 C CA . THR A 1 667 ? 2.846 3.617 -32.343 1.00 43.16 667 THR A CA 1
ATOM 4798 C C . THR A 1 667 ? 2.406 4.028 -30.939 1.00 43.16 667 THR A C 1
ATOM 4800 O O . THR A 1 667 ? 1.997 5.162 -30.714 1.00 43.16 667 THR A O 1
ATOM 4803 N N . ASN A 1 668 ? 2.467 3.096 -29.981 1.00 53.00 668 ASN A N 1
ATOM 4804 C CA . ASN A 1 668 ? 2.210 3.309 -28.543 1.00 53.00 668 ASN A CA 1
ATOM 4805 C C . ASN A 1 668 ? 3.310 4.175 -27.878 1.00 53.00 668 ASN A C 1
ATOM 4807 O O . ASN A 1 668 ? 3.731 3.901 -26.755 1.00 53.00 668 ASN A O 1
ATOM 4811 N N . GLN A 1 669 ? 3.860 5.154 -28.593 1.00 64.62 669 GLN A N 1
ATOM 4812 C CA . GLN A 1 669 ? 5.021 5.926 -28.172 1.00 64.62 669 GLN A CA 1
ATOM 4813 C C . GLN A 1 669 ? 4.607 7.367 -27.884 1.00 64.62 669 GLN A C 1
ATOM 4815 O O . GLN A 1 669 ? 3.913 7.987 -28.691 1.00 64.62 669 GLN A O 1
ATOM 4820 N N . ALA A 1 670 ? 5.052 7.902 -26.745 1.00 74.38 670 ALA A N 1
ATOM 4821 C CA . ALA A 1 670 ? 4.832 9.306 -26.416 1.00 74.38 670 ALA A CA 1
ATOM 4822 C C . ALA A 1 670 ? 5.435 10.221 -27.507 1.00 74.38 670 ALA A C 1
ATOM 4824 O O . ALA A 1 670 ? 6.499 9.892 -28.042 1.00 74.38 670 ALA A O 1
ATOM 4825 N N . PRO A 1 671 ? 4.801 11.363 -27.840 1.00 81.56 671 PRO A N 1
ATOM 4826 C CA . PRO A 1 671 ? 5.354 12.316 -28.799 1.00 81.56 671 PRO A CA 1
ATOM 4827 C C . PRO A 1 671 ? 6.785 12.736 -28.433 1.00 81.56 671 PRO A C 1
ATOM 4829 O O . PRO A 1 671 ? 7.069 13.022 -27.272 1.00 81.56 671 PRO A O 1
ATOM 4832 N N . TYR A 1 672 ? 7.685 12.805 -29.416 1.00 80.56 672 TYR A N 1
ATOM 4833 C CA . TYR A 1 672 ? 9.083 13.200 -29.210 1.00 80.56 672 TYR A CA 1
ATOM 4834 C C . TYR A 1 672 ? 9.615 14.018 -30.390 1.00 80.56 672 TYR A C 1
ATOM 4836 O O . TYR A 1 672 ? 9.168 13.859 -31.528 1.00 80.56 672 TYR A O 1
ATOM 4844 N N . GLY A 1 673 ? 10.597 14.882 -30.119 1.00 82.38 673 GLY A N 1
ATOM 4845 C CA . GLY A 1 673 ? 11.254 15.706 -31.133 1.00 82.38 673 GLY A CA 1
ATOM 4846 C C . GLY A 1 673 ? 10.295 16.585 -31.948 1.00 82.38 673 GLY A C 1
ATOM 4847 O O . GLY A 1 673 ? 9.206 16.955 -31.504 1.00 82.38 673 GLY A O 1
ATOM 4848 N N . THR A 1 674 ? 10.716 16.935 -33.164 1.00 86.31 674 THR A N 1
ATOM 4849 C CA . THR A 1 674 ? 9.888 17.683 -34.118 1.00 86.31 674 THR A CA 1
ATOM 4850 C C . THR A 1 674 ? 9.117 16.717 -35.005 1.00 86.31 674 THR A C 1
ATOM 4852 O O . THR A 1 674 ? 9.716 15.900 -35.702 1.00 86.31 674 THR A O 1
ATOM 4855 N N . GLY A 1 675 ? 7.793 16.836 -35.011 1.00 84.19 675 GLY A N 1
ATOM 4856 C CA . GLY A 1 675 ? 6.909 16.005 -35.824 1.00 84.19 675 GLY A CA 1
ATOM 4857 C C . GLY A 1 675 ? 5.597 16.713 -36.137 1.00 84.19 675 GLY A C 1
ATOM 4858 O O . GLY A 1 675 ? 5.349 17.818 -35.661 1.00 84.19 675 GLY A O 1
ATOM 4859 N N . ASN A 1 676 ? 4.755 16.086 -36.956 1.00 85.56 676 ASN A N 1
ATOM 4860 C CA . ASN A 1 676 ? 3.415 16.598 -37.228 1.00 85.56 676 ASN A CA 1
ATOM 4861 C C . ASN A 1 676 ? 2.455 16.063 -36.167 1.00 85.56 676 ASN A C 1
ATOM 4863 O O . ASN A 1 676 ? 2.075 14.895 -36.203 1.00 85.56 676 ASN A O 1
ATOM 4867 N N . TRP A 1 677 ? 2.066 16.931 -35.240 1.00 84.56 677 TRP A N 1
ATOM 4868 C CA . TRP A 1 677 ? 1.244 16.591 -34.085 1.00 84.56 677 TRP A CA 1
ATOM 4869 C C . TRP A 1 677 ? -0.021 17.454 -34.070 1.00 84.56 677 TRP A C 1
ATOM 4871 O O . TRP A 1 677 ? 0.009 18.629 -34.444 1.00 84.56 677 TRP A O 1
ATOM 4881 N N . ALA A 1 678 ? -1.142 16.889 -33.624 1.00 83.44 678 ALA A N 1
ATOM 4882 C CA . ALA A 1 678 ? -2.319 17.676 -33.270 1.00 83.44 678 ALA A CA 1
ATOM 4883 C C . ALA A 1 678 ? -2.094 18.252 -31.865 1.00 83.44 678 ALA A C 1
ATOM 4885 O O . ALA A 1 678 ? -2.099 17.513 -30.882 1.00 83.44 678 ALA A O 1
ATOM 4886 N N . VAL A 1 679 ? -1.813 19.555 -31.772 1.00 83.50 679 VAL A N 1
ATOM 4887 C CA . VAL A 1 679 ? -1.431 20.210 -30.511 1.00 83.50 679 VAL A CA 1
ATOM 4888 C C . VAL A 1 679 ? -2.259 21.463 -30.307 1.00 83.50 679 VAL A C 1
ATOM 4890 O O . VAL A 1 679 ? -2.408 22.281 -31.213 1.00 83.50 679 VAL A O 1
ATOM 4893 N N . VAL A 1 680 ? -2.739 21.644 -29.081 1.00 84.44 680 VAL A N 1
ATOM 4894 C CA . VAL A 1 680 ? -3.295 22.912 -28.614 1.00 84.44 680 VAL A CA 1
ATOM 4895 C C . VAL A 1 680 ? -2.401 23.452 -27.507 1.00 84.44 680 VAL A C 1
ATOM 4897 O O . VAL A 1 680 ? -2.085 22.757 -26.546 1.00 84.44 680 VAL A O 1
ATOM 4900 N N . THR A 1 681 ? -1.976 24.704 -27.655 1.00 86.06 681 THR A N 1
ATOM 4901 C CA . THR A 1 681 ? -1.106 25.408 -26.702 1.00 86.06 681 THR A CA 1
ATOM 4902 C C . THR A 1 681 ? -1.857 26.541 -26.009 1.00 86.06 681 THR A C 1
ATOM 4904 O O . THR A 1 681 ? -2.879 27.002 -26.509 1.00 86.06 681 THR A O 1
ATOM 4907 N N . ASN A 1 682 ? -1.311 27.058 -24.903 1.00 83.00 682 ASN A N 1
ATOM 4908 C CA . ASN A 1 682 ? -1.855 28.208 -24.163 1.00 83.00 682 ASN A CA 1
ATOM 4909 C C . ASN A 1 682 ? -3.275 27.997 -23.602 1.00 83.00 682 ASN A C 1
ATOM 4911 O O . ASN A 1 682 ? -4.028 28.953 -23.418 1.00 83.00 682 ASN A O 1
ATOM 4915 N N . VAL A 1 683 ? -3.634 26.750 -23.289 1.00 86.62 683 VAL A N 1
ATOM 4916 C CA . VAL A 1 683 ? -4.865 26.436 -22.556 1.00 86.62 683 VAL A CA 1
ATOM 4917 C C . VAL A 1 683 ? -4.661 26.810 -21.090 1.00 86.62 683 VAL A C 1
ATOM 4919 O O . VAL A 1 683 ? -3.929 26.140 -20.364 1.00 86.62 683 VAL A O 1
ATOM 4922 N N . THR A 1 684 ? -5.276 27.904 -20.641 1.00 86.88 684 THR A N 1
ATOM 4923 C CA . THR A 1 684 ? -5.133 28.337 -19.244 1.00 86.88 684 THR A CA 1
ATOM 4924 C C . THR A 1 684 ? -6.026 27.512 -18.320 1.00 86.88 684 THR A C 1
ATOM 4926 O O . THR A 1 684 ? -7.145 27.139 -18.685 1.00 86.88 684 THR A O 1
ATOM 4929 N N . ARG A 1 685 ? -5.570 27.280 -17.082 1.00 83.94 685 ARG A N 1
ATOM 4930 C CA . ARG A 1 685 ? -6.362 26.573 -16.061 1.00 83.94 685 ARG A CA 1
ATOM 4931 C C . ARG A 1 685 ? -7.717 27.251 -15.823 1.00 83.94 685 ARG A C 1
ATOM 4933 O O . ARG A 1 685 ? -8.722 26.565 -15.723 1.00 83.94 685 ARG A O 1
ATOM 4940 N N . ALA A 1 686 ? -7.753 28.585 -15.803 1.00 83.94 686 ALA A N 1
ATOM 4941 C CA . ALA A 1 686 ? -8.983 29.354 -15.608 1.00 83.94 686 ALA A CA 1
ATOM 4942 C C . ALA A 1 686 ? -10.010 29.163 -16.740 1.00 83.94 686 ALA A C 1
ATOM 4944 O O . ALA A 1 686 ? -11.208 29.189 -16.483 1.00 83.94 686 ALA A O 1
ATOM 4945 N N . SER A 1 687 ? -9.556 28.962 -17.983 1.00 83.50 687 SER A N 1
ATOM 4946 C CA . SER A 1 687 ? -10.445 28.754 -19.135 1.00 83.50 687 SER A CA 1
ATOM 4947 C C . SER A 1 687 ? -10.910 27.309 -19.317 1.00 83.50 687 SER A C 1
ATOM 4949 O O . SER A 1 687 ? -11.908 27.087 -19.994 1.00 83.50 687 SER A O 1
ATOM 4951 N N . ALA A 1 688 ? -10.178 26.334 -18.772 1.00 84.00 688 ALA A N 1
ATOM 4952 C CA . ALA A 1 688 ? -10.408 24.914 -19.048 1.00 84.00 688 ALA A CA 1
ATOM 4953 C C . ALA A 1 688 ? -10.843 24.103 -17.825 1.00 84.00 688 ALA A C 1
ATOM 4955 O O . ALA A 1 688 ? -11.368 23.004 -17.992 1.00 84.00 688 ALA A O 1
ATOM 4956 N N . CYS A 1 689 ? -10.618 24.606 -16.609 1.00 84.88 689 CYS A N 1
ATOM 4957 C CA . CYS A 1 689 ? -10.822 23.834 -15.393 1.00 84.88 689 CYS A CA 1
ATOM 4958 C C . CYS A 1 689 ? -11.888 24.446 -14.486 1.00 84.88 689 CYS A C 1
ATOM 4960 O O . CYS A 1 689 ? -11.874 25.643 -14.205 1.00 84.88 689 CYS A O 1
ATOM 4962 N N . SER A 1 690 ? -12.775 23.599 -13.974 1.00 81.19 690 SER A N 1
ATOM 4963 C CA . SER A 1 690 ? -13.813 23.944 -13.003 1.00 81.19 690 SER A CA 1
ATOM 4964 C C . SER A 1 690 ? -13.965 22.798 -12.003 1.00 81.19 690 SER A C 1
ATOM 4966 O O . SER A 1 690 ? -13.871 21.634 -12.384 1.00 81.19 690 SER A O 1
ATOM 4968 N N . ASN A 1 691 ? -14.154 23.115 -10.717 1.00 71.81 691 ASN A N 1
ATOM 4969 C CA . ASN A 1 691 ? -14.300 22.130 -9.632 1.00 71.81 691 ASN A CA 1
ATOM 4970 C C . ASN A 1 691 ? -13.206 21.040 -9.616 1.00 71.81 691 ASN A C 1
ATOM 4972 O O . ASN A 1 691 ? -13.489 19.867 -9.404 1.00 71.81 691 ASN A O 1
ATOM 4976 N N . GLY A 1 692 ? -11.951 21.419 -9.882 1.00 71.19 692 GLY A N 1
ATOM 4977 C CA . GLY A 1 692 ? -10.816 20.487 -9.865 1.00 71.19 692 GLY A CA 1
ATOM 4978 C C . GLY A 1 692 ? -10.663 19.605 -11.110 1.00 71.19 692 GLY A C 1
ATOM 4979 O O . GLY A 1 692 ? -9.651 18.924 -11.225 1.00 71.19 692 GLY A O 1
ATOM 4980 N N . ILE A 1 693 ? -11.589 19.664 -12.073 1.00 79.88 693 ILE A N 1
ATOM 4981 C CA . ILE A 1 693 ? -11.514 18.922 -13.339 1.00 79.88 693 ILE A CA 1
ATOM 4982 C C . ILE A 1 693 ? -11.156 19.888 -14.463 1.00 79.88 693 ILE A C 1
ATOM 4984 O O . ILE A 1 693 ? -11.774 20.943 -14.595 1.00 79.88 693 ILE A O 1
ATOM 4988 N N . CYS A 1 694 ? -10.185 19.516 -15.295 1.00 83.00 694 CYS A N 1
ATOM 4989 C CA . CYS A 1 694 ? -9.856 20.228 -16.525 1.00 83.00 694 CYS A CA 1
ATOM 4990 C C . CYS A 1 694 ? -10.477 19.515 -17.727 1.00 83.00 694 CYS A C 1
ATOM 4992 O O . CYS A 1 694 ? -10.221 18.336 -17.950 1.00 83.00 694 CYS A O 1
ATOM 4994 N N . THR A 1 695 ? -11.277 20.234 -18.509 1.00 83.00 695 THR A N 1
ATOM 4995 C CA . THR A 1 695 ? -11.951 19.711 -19.701 1.00 83.00 695 THR A CA 1
ATOM 4996 C C . THR A 1 695 ? -11.471 20.429 -20.950 1.00 83.00 695 THR A C 1
ATOM 4998 O O . THR A 1 695 ? -11.333 21.652 -20.969 1.00 83.00 695 THR A O 1
ATOM 5001 N N . PHE A 1 696 ? -11.254 19.666 -22.013 1.00 82.12 696 PHE A N 1
ATOM 5002 C CA . PHE A 1 696 ? -10.908 20.173 -23.333 1.00 82.12 696 PHE A CA 1
ATOM 5003 C C . PHE A 1 696 ? -11.646 19.348 -24.391 1.00 82.12 696 PHE A C 1
ATOM 5005 O O . PHE A 1 696 ? -11.864 18.153 -24.203 1.00 82.12 696 PHE A O 1
ATOM 5012 N N . THR A 1 697 ? -12.052 19.984 -25.491 1.00 82.50 697 THR A N 1
ATOM 5013 C CA . THR A 1 697 ? -12.693 19.307 -26.627 1.00 82.50 697 THR A CA 1
ATOM 5014 C C . THR A 1 697 ? -11.740 19.305 -27.812 1.00 82.50 697 THR A C 1
ATOM 5016 O O . THR A 1 697 ? -11.433 20.363 -28.358 1.00 82.50 697 THR A O 1
ATOM 5019 N N . ASP A 1 698 ? -11.298 18.118 -28.222 1.00 78.62 698 ASP A N 1
ATOM 5020 C CA . ASP A 1 698 ? -10.534 17.941 -29.453 1.00 78.62 698 ASP A CA 1
ATOM 5021 C C . ASP A 1 698 ? -11.453 18.117 -30.671 1.00 78.62 698 ASP A C 1
ATOM 5023 O O . ASP A 1 698 ? -12.407 17.365 -30.872 1.00 78.62 698 ASP A O 1
ATOM 5027 N N . THR A 1 699 ? -11.170 19.133 -31.483 1.00 77.75 699 THR A N 1
ATOM 5028 C CA . THR A 1 699 ? -11.912 19.434 -32.713 1.00 77.75 699 THR A CA 1
ATOM 5029 C C . THR A 1 699 ? -11.445 18.608 -33.915 1.00 77.75 699 THR A C 1
ATOM 5031 O O . THR A 1 699 ? -11.971 18.799 -35.011 1.00 77.75 699 THR A O 1
ATOM 5034 N N . GLN A 1 700 ? -10.487 17.691 -33.729 1.00 73.62 700 GLN A N 1
ATOM 5035 C CA . GLN A 1 700 ? -9.836 16.898 -34.779 1.00 73.62 700 GLN A CA 1
ATOM 5036 C C . GLN A 1 700 ? -9.155 17.773 -35.842 1.00 73.62 700 GLN A C 1
ATOM 5038 O O . GLN A 1 700 ? -9.210 17.490 -37.041 1.00 73.62 700 GLN A O 1
ATOM 5043 N N . ALA A 1 701 ? -8.522 18.866 -35.407 1.00 74.44 701 ALA A N 1
ATOM 5044 C CA . ALA A 1 701 ? -7.728 19.709 -36.292 1.00 74.44 701 ALA A CA 1
ATOM 5045 C C . ALA A 1 701 ? -6.572 18.910 -36.925 1.00 74.44 701 ALA A C 1
ATOM 5047 O O . ALA A 1 701 ? -6.001 18.012 -36.305 1.00 74.44 701 ALA A O 1
ATOM 5048 N N . ALA A 1 702 ? -6.217 19.247 -38.168 1.00 80.06 702 ALA A N 1
ATOM 5049 C CA . ALA A 1 702 ? -5.128 18.576 -38.871 1.00 80.06 702 ALA A CA 1
ATOM 5050 C C . ALA A 1 702 ? -3.795 18.724 -38.101 1.00 80.06 702 ALA A C 1
ATOM 5052 O O . ALA A 1 702 ? -3.505 19.824 -37.620 1.00 80.06 702 ALA A O 1
ATOM 5053 N N . PRO A 1 703 ? -2.965 17.664 -38.009 1.00 82.88 703 PRO A N 1
ATOM 5054 C CA . PRO A 1 703 ? -1.656 17.753 -37.373 1.00 82.88 703 PRO A CA 1
ATOM 5055 C C . PRO A 1 703 ? -0.780 18.824 -38.026 1.00 82.88 703 PRO A C 1
ATOM 5057 O O . PRO A 1 703 ? -0.687 18.912 -39.252 1.00 82.88 703 PRO A O 1
ATOM 5060 N N . THR A 1 704 ? -0.093 19.609 -37.204 1.00 86.00 704 THR A N 1
ATOM 5061 C CA . THR A 1 704 ? 0.853 20.642 -37.643 1.00 86.00 704 THR A CA 1
ATOM 5062 C C . THR A 1 704 ? 2.249 20.325 -37.138 1.00 86.00 704 THR A C 1
ATOM 5064 O O . THR A 1 704 ? 2.398 19.673 -36.105 1.00 86.00 704 THR A O 1
ATOM 5067 N N . SER A 1 705 ? 3.277 20.811 -37.834 1.00 89.50 705 SER A N 1
ATOM 5068 C CA . SER A 1 705 ? 4.654 20.683 -37.357 1.00 89.50 705 SER A CA 1
ATOM 5069 C C . SER A 1 705 ? 4.794 21.333 -35.980 1.00 89.50 705 SER A C 1
ATOM 5071 O O . SER A 1 705 ? 4.621 22.542 -35.835 1.00 89.50 705 SER A O 1
ATOM 5073 N N . TYR A 1 706 ? 5.141 20.531 -34.982 1.00 85.62 706 TYR A N 1
ATOM 5074 C CA . TYR A 1 706 ? 5.341 20.952 -33.607 1.00 85.62 706 TYR A CA 1
ATOM 5075 C C . TYR A 1 706 ? 6.583 20.269 -33.032 1.00 85.62 706 TYR A C 1
ATOM 5077 O O . TYR A 1 706 ? 6.808 19.074 -33.230 1.00 85.62 706 TYR A O 1
ATOM 5085 N N . ALA A 1 707 ? 7.401 21.047 -32.330 1.00 86.38 707 ALA A N 1
ATOM 5086 C CA . ALA A 1 707 ? 8.553 20.543 -31.602 1.00 86.38 707 ALA A CA 1
ATOM 5087 C C . ALA A 1 707 ? 8.134 20.254 -30.162 1.00 86.38 707 ALA A C 1
ATOM 5089 O O . ALA A 1 707 ? 7.917 21.177 -29.374 1.00 86.38 707 ALA A O 1
ATOM 5090 N N . VAL A 1 708 ? 8.014 18.971 -29.829 1.00 81.12 708 VAL A N 1
ATOM 5091 C CA . VAL A 1 708 ? 7.830 18.538 -28.446 1.00 81.12 708 VAL A CA 1
ATOM 5092 C C . VAL A 1 708 ? 9.075 18.947 -27.668 1.00 81.12 708 VAL A C 1
ATOM 5094 O O . VAL A 1 708 ? 10.199 18.735 -28.125 1.00 81.12 708 VAL A O 1
ATOM 5097 N N . LEU A 1 709 ? 8.870 19.583 -26.515 1.00 69.19 709 LEU A N 1
ATOM 5098 C CA . LEU A 1 709 ? 9.950 20.093 -25.677 1.00 69.19 709 LEU A CA 1
ATOM 5099 C C . LEU A 1 709 ? 10.984 19.001 -25.394 1.00 69.19 709 LEU A C 1
ATOM 5101 O O . LEU A 1 709 ? 10.684 17.995 -24.759 1.00 69.19 709 LEU A O 1
ATOM 5105 N N . SER A 1 710 ? 12.212 19.240 -25.855 1.00 59.47 710 SER A N 1
ATOM 5106 C CA . SER A 1 710 ? 13.322 18.301 -25.725 1.00 59.47 710 SER A CA 1
ATOM 5107 C C . SER A 1 710 ? 14.199 18.557 -24.492 1.00 59.47 710 SER A C 1
ATOM 5109 O O . SER A 1 710 ? 15.254 17.941 -24.341 1.00 59.47 710 SER A O 1
ATOM 5111 N N . THR A 1 711 ? 13.811 19.486 -23.621 1.00 65.44 711 THR A N 1
ATOM 5112 C CA . THR A 1 711 ? 14.525 19.770 -22.372 1.00 65.44 711 THR A CA 1
ATOM 5113 C C . THR A 1 711 ? 13.960 18.930 -21.231 1.00 65.44 711 THR A C 1
ATOM 5115 O O . THR A 1 711 ? 12.743 18.752 -21.192 1.00 65.44 711 THR A O 1
ATOM 5118 N N . PRO A 1 712 ? 14.792 18.474 -20.276 1.00 75.12 712 PRO A N 1
ATOM 5119 C CA . PRO A 1 712 ? 14.301 17.777 -19.093 1.00 75.12 712 PRO A CA 1
ATOM 5120 C C . PRO A 1 712 ? 13.202 18.582 -18.372 1.00 75.12 712 PRO A C 1
ATOM 5122 O O . PRO A 1 712 ? 13.280 19.820 -18.366 1.00 75.12 712 PRO A O 1
ATOM 5125 N N . PRO A 1 713 ? 12.177 17.920 -17.800 1.00 83.56 713 PRO A N 1
ATOM 5126 C CA . PRO A 1 713 ? 11.081 18.612 -17.138 1.00 83.56 713 PRO A CA 1
ATOM 5127 C C . PRO A 1 713 ? 11.604 19.459 -15.979 1.00 83.56 713 PRO A C 1
ATOM 5129 O O . PRO A 1 713 ? 12.417 19.014 -15.170 1.00 83.56 713 PRO A O 1
ATOM 5132 N N . LYS A 1 714 ? 11.138 20.705 -15.922 1.00 87.31 714 LYS A N 1
ATOM 5133 C CA . LYS A 1 714 ? 11.526 21.678 -14.891 1.00 87.31 714 LYS A CA 1
ATOM 5134 C C . LYS A 1 714 ? 10.422 21.908 -13.863 1.00 87.31 714 LYS A C 1
ATOM 5136 O O . LYS A 1 714 ? 10.680 22.463 -12.799 1.00 87.31 714 LYS A O 1
ATOM 5141 N N . PHE A 1 715 ? 9.206 21.473 -14.180 1.00 92.00 715 PHE A N 1
ATOM 5142 C CA . PHE A 1 715 ? 8.048 21.533 -13.309 1.00 92.00 715 PHE A CA 1
ATOM 5143 C C . PHE A 1 715 ? 7.497 20.127 -13.054 1.00 92.00 715 PHE A C 1
ATOM 5145 O O . PHE A 1 715 ? 7.229 19.369 -13.983 1.00 92.00 715 PHE A O 1
ATOM 5152 N N . PHE A 1 716 ? 7.289 19.794 -11.789 1.00 93.19 716 PHE A N 1
ATOM 5153 C CA . PHE A 1 716 ? 6.676 18.555 -11.336 1.00 93.19 716 PHE A CA 1
ATOM 5154 C C . PHE A 1 716 ? 5.302 18.914 -10.759 1.00 93.19 716 PHE A C 1
ATOM 5156 O O . PHE A 1 716 ? 5.236 19.450 -9.649 1.00 93.19 716 PHE A O 1
ATOM 5163 N N . PRO A 1 717 ? 4.205 18.716 -11.512 1.00 92.31 717 PRO A N 1
ATOM 5164 C CA . PRO A 1 717 ? 2.868 19.004 -11.016 1.00 92.31 717 PRO A CA 1
ATOM 5165 C C . PRO A 1 717 ? 2.471 17.993 -9.941 1.00 92.31 717 PRO A C 1
ATOM 5167 O O . PRO A 1 717 ? 2.773 16.810 -10.054 1.00 92.31 717 PRO A O 1
ATOM 5170 N N . LYS A 1 718 ? 1.739 18.450 -8.926 1.00 91.00 718 LYS A N 1
ATOM 5171 C CA . LYS A 1 718 ? 1.057 17.549 -7.996 1.00 91.00 718 LYS A CA 1
ATOM 5172 C C . LYS A 1 718 ? -0.136 16.900 -8.704 1.00 91.00 718 LYS A C 1
ATOM 5174 O O . LYS A 1 718 ? -0.901 17.607 -9.363 1.00 91.00 718 LYS A O 1
ATOM 5179 N N . LEU A 1 719 ? -0.285 15.586 -8.565 1.00 91.19 719 LEU A N 1
ATOM 5180 C CA . LEU A 1 719 ? -1.330 14.798 -9.217 1.00 91.19 719 LEU A CA 1
ATOM 5181 C C . LEU A 1 719 ? -2.284 14.206 -8.171 1.00 91.19 719 LEU A C 1
ATOM 5183 O O . LEU A 1 719 ? -2.205 13.023 -7.864 1.00 91.19 719 LEU A O 1
ATOM 5187 N N . ASP A 1 720 ? -3.200 15.034 -7.656 1.00 85.50 720 ASP A N 1
ATOM 5188 C CA . ASP A 1 720 ? -4.160 14.631 -6.610 1.00 85.50 720 ASP A CA 1
ATOM 5189 C C . ASP A 1 720 ? -5.064 13.463 -7.039 1.00 85.50 720 ASP A C 1
ATOM 5191 O O . ASP A 1 720 ? -5.515 12.666 -6.210 1.00 85.50 720 ASP A O 1
ATOM 5195 N N . LEU A 1 721 ? -5.367 13.413 -8.340 1.00 88.06 721 LEU A N 1
ATOM 5196 C CA . LEU A 1 721 ? -6.141 12.366 -8.979 1.00 88.06 721 LEU A CA 1
ATOM 5197 C C . LEU A 1 721 ? -5.781 12.273 -10.465 1.00 88.06 721 LEU A C 1
ATOM 5199 O O . LEU A 1 721 ? -6.085 13.172 -11.250 1.00 88.06 721 LEU A O 1
ATOM 5203 N N . TRP A 1 722 ? -5.158 11.164 -10.849 1.00 92.38 722 TRP A N 1
ATOM 5204 C CA . TRP A 1 722 ? -4.828 10.837 -12.233 1.00 92.38 722 TRP A CA 1
ATOM 5205 C C . TRP A 1 722 ? -5.042 9.334 -12.455 1.00 92.38 722 TRP A C 1
ATOM 5207 O O . TRP A 1 722 ? -4.896 8.573 -11.505 1.00 92.38 722 TRP A O 1
ATOM 5217 N N . PRO A 1 723 ? -5.425 8.866 -13.648 1.00 91.56 723 PRO A N 1
ATOM 5218 C CA . PRO A 1 723 ? -5.583 7.435 -13.887 1.00 91.56 723 PRO A CA 1
ATOM 5219 C C . PRO A 1 723 ? -4.247 6.691 -14.035 1.00 91.56 723 PRO A C 1
ATOM 5221 O O . PRO A 1 723 ? -3.243 7.261 -14.461 1.00 91.56 723 PRO A O 1
ATOM 5224 N N . GLY A 1 724 ? -4.266 5.387 -13.754 1.00 91.38 724 GLY A N 1
ATOM 5225 C CA . GLY A 1 724 ? -3.141 4.471 -13.974 1.00 91.38 724 GLY A CA 1
ATOM 5226 C C . GLY A 1 724 ? -2.915 3.506 -12.814 1.00 91.38 724 GLY A C 1
ATOM 5227 O O . GLY A 1 724 ? -3.319 3.774 -11.689 1.00 91.38 724 GLY A O 1
ATOM 5228 N N . ALA A 1 725 ? -2.268 2.370 -13.075 1.00 90.69 725 ALA A N 1
ATOM 5229 C CA . ALA A 1 725 ? -1.879 1.421 -12.026 1.00 90.69 725 ALA A CA 1
ATOM 5230 C C . ALA A 1 725 ? -1.038 2.114 -10.945 1.00 90.69 725 ALA A C 1
ATOM 5232 O O . ALA A 1 725 ? -1.294 1.962 -9.754 1.00 90.69 725 ALA A O 1
ATOM 5233 N N . PHE A 1 726 ? -0.102 2.955 -11.393 1.00 91.94 726 PHE A N 1
ATOM 5234 C CA . PHE A 1 726 ? 0.674 3.848 -10.546 1.00 91.94 726 PHE A CA 1
ATOM 5235 C C . PHE A 1 726 ? 0.575 5.287 -11.043 1.00 91.94 726 PHE A C 1
ATOM 5237 O O . PHE A 1 726 ? 0.739 5.555 -12.238 1.00 91.94 726 PHE A O 1
ATOM 5244 N N . VAL A 1 727 ? 0.383 6.215 -10.112 1.00 95.31 727 VAL A N 1
ATOM 5245 C CA . VAL A 1 727 ? 0.574 7.652 -10.318 1.00 95.31 727 VAL A CA 1
ATOM 5246 C C . VAL A 1 727 ? 1.715 8.090 -9.417 1.00 95.31 727 VAL A C 1
ATOM 5248 O O . VAL A 1 727 ? 1.576 8.124 -8.199 1.00 95.31 727 VAL A O 1
ATOM 5251 N N . ILE A 1 728 ? 2.859 8.384 -10.021 1.00 94.44 728 ILE A N 1
ATOM 5252 C CA . ILE A 1 728 ? 4.111 8.688 -9.331 1.00 94.44 728 ILE A CA 1
ATOM 5253 C C . ILE A 1 728 ? 4.348 10.186 -9.472 1.00 94.44 728 ILE A C 1
ATOM 5255 O O . ILE A 1 728 ? 4.696 10.673 -10.553 1.00 94.44 728 ILE A O 1
ATOM 5259 N N . GLY A 1 729 ? 4.093 10.906 -8.382 1.00 93.69 729 GLY A N 1
ATOM 5260 C CA . GLY A 1 729 ? 4.106 12.361 -8.334 1.00 93.69 729 GLY A CA 1
ATOM 5261 C C . GLY A 1 729 ? 4.924 12.910 -7.168 1.00 93.69 729 GLY A C 1
ATOM 5262 O O . GLY A 1 729 ? 5.363 12.162 -6.290 1.00 93.69 729 GLY A O 1
ATOM 5263 N N . PRO A 1 730 ? 5.151 14.230 -7.133 1.00 93.06 730 PRO A N 1
ATOM 5264 C CA . PRO A 1 730 ? 5.786 14.874 -6.002 1.00 93.06 730 PRO A CA 1
ATOM 5265 C C . PRO A 1 730 ? 4.824 15.072 -4.827 1.00 93.06 730 PRO A C 1
ATOM 5267 O O . PRO A 1 730 ? 3.617 15.201 -5.022 1.00 93.06 730 PRO A O 1
ATOM 5270 N N . SER A 1 731 ? 5.366 15.188 -3.609 1.00 89.62 731 SER A N 1
ATOM 5271 C CA . SER A 1 731 ? 4.589 15.540 -2.403 1.00 89.62 731 SER A CA 1
ATOM 5272 C C . SER A 1 731 ? 3.936 16.927 -2.481 1.00 89.62 731 SER A C 1
ATOM 5274 O O . SER A 1 731 ? 2.963 17.214 -1.789 1.00 89.62 731 SER A O 1
ATOM 5276 N N . GLY A 1 732 ? 4.438 17.789 -3.366 1.00 90.69 732 GLY A N 1
ATOM 5277 C CA . GLY A 1 732 ? 3.853 19.079 -3.705 1.00 90.69 732 GLY A CA 1
ATOM 5278 C C . GLY A 1 732 ? 4.355 19.569 -5.060 1.00 90.69 732 GLY A C 1
ATOM 5279 O O . GLY A 1 732 ? 5.423 19.168 -5.522 1.00 90.69 732 GLY A O 1
ATOM 5280 N N . ALA A 1 733 ? 3.581 20.441 -5.708 1.00 91.50 733 ALA A N 1
ATOM 5281 C CA . ALA A 1 733 ? 3.959 20.988 -7.005 1.00 91.50 733 ALA A CA 1
ATOM 5282 C C . ALA A 1 733 ? 5.211 21.874 -6.879 1.00 91.50 733 ALA A C 1
ATOM 5284 O O . ALA A 1 733 ? 5.289 22.715 -5.983 1.00 91.50 733 ALA A O 1
ATOM 5285 N N . GLY A 1 734 ? 6.181 21.719 -7.780 1.00 92.38 734 GLY A N 1
ATOM 5286 C CA . GLY A 1 734 ? 7.427 22.484 -7.708 1.00 92.38 734 GLY A CA 1
ATOM 5287 C C . GLY A 1 734 ? 8.439 22.112 -8.783 1.00 92.38 734 GLY A C 1
ATOM 5288 O O . GLY A 1 734 ? 8.080 21.583 -9.827 1.00 92.38 734 GLY A O 1
ATOM 5289 N N . ASN A 1 735 ? 9.714 22.398 -8.531 1.00 90.88 735 ASN A N 1
ATOM 5290 C CA . ASN A 1 735 ? 10.829 22.139 -9.453 1.00 90.88 735 ASN A CA 1
ATOM 5291 C C . ASN A 1 735 ? 11.914 21.227 -8.856 1.00 90.88 735 ASN A C 1
ATOM 5293 O O . ASN A 1 735 ? 12.978 21.052 -9.447 1.00 90.88 735 ASN A O 1
ATOM 5297 N N . SER A 1 736 ? 11.656 20.654 -7.679 1.00 89.19 736 SER A N 1
ATOM 5298 C CA . SER A 1 736 ? 12.582 19.743 -7.020 1.00 89.19 736 SER A CA 1
ATOM 5299 C C . SER A 1 736 ? 12.306 18.316 -7.465 1.00 89.19 736 SER A C 1
ATOM 5301 O O . SER A 1 736 ? 11.208 17.804 -7.277 1.00 89.19 736 SER A O 1
ATOM 5303 N N . MET A 1 737 ? 13.318 17.641 -8.004 1.00 84.88 737 MET A N 1
ATOM 5304 C CA . MET A 1 737 ? 13.235 16.195 -8.204 1.00 84.88 737 MET A CA 1
ATOM 5305 C C . MET A 1 737 ? 13.058 15.445 -6.886 1.00 84.88 737 MET A C 1
ATOM 5307 O O . MET A 1 737 ? 12.346 14.455 -6.855 1.00 84.88 737 MET A O 1
ATOM 5311 N N . ALA A 1 738 ? 13.696 15.907 -5.807 1.00 85.69 738 ALA A N 1
ATOM 5312 C CA . ALA A 1 738 ? 13.754 15.178 -4.542 1.00 85.69 738 ALA A CA 1
ATOM 5313 C C . ALA A 1 738 ? 12.390 15.042 -3.846 1.00 85.69 738 ALA A C 1
ATOM 5315 O O . ALA A 1 738 ? 12.257 14.237 -2.931 1.00 85.69 738 ALA A O 1
ATOM 5316 N N . SER A 1 739 ? 11.386 15.826 -4.255 1.00 88.44 739 SER A N 1
ATOM 5317 C CA . SER A 1 739 ? 10.018 15.665 -3.765 1.00 88.44 739 SER A CA 1
ATOM 5318 C C . SER A 1 739 ? 9.224 14.601 -4.524 1.00 88.44 739 SER A C 1
ATOM 5320 O O . SER A 1 739 ? 8.161 14.236 -4.029 1.00 88.44 739 SER A O 1
ATOM 5322 N N . ASN A 1 740 ? 9.694 14.114 -5.685 1.00 90.69 740 ASN A N 1
ATOM 5323 C CA . ASN A 1 740 ? 9.037 13.047 -6.452 1.00 90.69 740 ASN A CA 1
ATOM 5324 C C . ASN A 1 740 ? 9.091 11.706 -5.726 1.00 90.69 740 ASN A C 1
ATOM 5326 O O . ASN A 1 740 ? 10.036 11.399 -4.998 1.00 90.69 740 ASN A O 1
ATOM 5330 N N . ALA A 1 741 ? 8.054 10.908 -5.957 1.00 92.88 741 ALA A N 1
ATOM 5331 C CA . ALA A 1 741 ? 7.994 9.541 -5.490 1.00 92.88 741 ALA A CA 1
ATOM 5332 C C . ALA A 1 741 ? 8.859 8.589 -6.331 1.00 92.88 741 ALA A C 1
ATOM 5334 O O . ALA A 1 741 ? 9.146 8.835 -7.504 1.00 92.88 741 ALA A O 1
ATOM 5335 N N . SER A 1 742 ? 9.207 7.455 -5.730 1.00 92.19 742 SER A N 1
ATOM 5336 C CA . SER A 1 742 ? 9.770 6.288 -6.416 1.00 92.19 742 SER A CA 1
ATOM 5337 C C . SER A 1 742 ? 9.038 5.018 -5.992 1.00 92.19 742 SER A C 1
ATOM 5339 O O . SER A 1 742 ? 8.488 4.944 -4.890 1.00 92.19 742 SER A O 1
ATOM 5341 N N . VAL A 1 743 ? 9.018 4.011 -6.861 1.00 92.56 743 VAL A N 1
ATOM 5342 C CA . VAL A 1 743 ? 8.341 2.736 -6.606 1.00 92.56 743 VAL A CA 1
ATOM 5343 C C . VAL A 1 743 ? 9.323 1.580 -6.763 1.00 92.56 743 VAL A C 1
ATOM 5345 O O . VAL A 1 743 ? 10.078 1.529 -7.724 1.00 92.56 743 VAL A O 1
ATOM 5348 N N . SER A 1 744 ? 9.308 0.643 -5.822 1.00 91.75 744 SER A N 1
ATOM 5349 C CA . SER A 1 744 ? 10.040 -0.620 -5.878 1.00 91.75 744 SER A CA 1
ATOM 5350 C C . SER A 1 744 ? 9.054 -1.763 -6.092 1.00 91.75 744 SER A C 1
ATOM 5352 O O . SER A 1 744 ? 8.096 -1.881 -5.334 1.00 91.75 744 SER A O 1
ATOM 5354 N N . LEU A 1 745 ? 9.280 -2.598 -7.103 1.00 88.06 745 LEU A N 1
ATOM 5355 C CA . LEU A 1 745 ? 8.347 -3.641 -7.535 1.00 88.06 745 LEU A CA 1
ATOM 5356 C C . LEU A 1 745 ? 8.984 -5.033 -7.468 1.00 88.06 745 LEU A C 1
ATOM 5358 O O . LEU A 1 745 ? 9.973 -5.290 -8.163 1.00 88.06 745 LEU A O 1
ATOM 5362 N N . ASP A 1 746 ? 8.369 -5.939 -6.712 1.00 85.38 746 ASP A N 1
ATOM 5363 C CA . ASP A 1 746 ? 8.757 -7.345 -6.587 1.00 85.38 746 ASP A CA 1
ATOM 5364 C C . ASP A 1 746 ? 7.531 -8.280 -6.607 1.00 85.38 746 ASP A C 1
ATOM 5366 O O . ASP A 1 746 ? 7.026 -8.722 -5.577 1.00 85.38 746 ASP A O 1
ATOM 5370 N N . PHE A 1 747 ? 7.007 -8.566 -7.800 1.00 73.50 747 PHE A N 1
ATOM 5371 C CA . PHE A 1 747 ? 5.785 -9.362 -7.961 1.00 73.50 747 PHE A CA 1
ATOM 5372 C C . PHE A 1 747 ? 6.057 -10.856 -8.157 1.00 73.50 747 PHE A C 1
ATOM 5374 O O . PHE A 1 747 ? 6.973 -11.249 -8.886 1.00 73.50 747 PHE A O 1
ATOM 5381 N N . ASN A 1 748 ? 5.175 -11.683 -7.586 1.00 59.47 748 ASN A N 1
ATOM 5382 C CA . ASN A 1 748 ? 5.142 -13.130 -7.820 1.00 59.47 748 ASN A CA 1
ATOM 5383 C C . ASN A 1 748 ? 4.324 -13.520 -9.063 1.00 59.47 748 ASN A C 1
ATOM 5385 O O . ASN A 1 748 ? 4.528 -14.617 -9.585 1.00 59.47 748 ASN A O 1
ATOM 5389 N N . ASP A 1 749 ? 3.415 -12.651 -9.525 1.00 53.50 749 ASP A N 1
ATOM 5390 C CA . ASP A 1 749 ? 2.390 -13.019 -10.504 1.00 53.50 749 ASP A CA 1
ATOM 5391 C C . ASP A 1 749 ? 2.777 -12.765 -11.973 1.00 53.50 749 ASP A C 1
ATOM 5393 O O . ASP A 1 749 ? 3.380 -11.750 -12.331 1.00 53.50 749 ASP A O 1
ATOM 5397 N N . LEU A 1 750 ? 2.421 -13.731 -12.826 1.00 48.47 750 LEU A N 1
ATOM 5398 C CA . LEU A 1 750 ? 2.903 -13.933 -14.205 1.00 48.47 750 LEU A CA 1
ATOM 5399 C C . LEU A 1 750 ? 1.987 -13.330 -15.290 1.00 48.47 750 LEU A C 1
ATOM 5401 O O . LEU A 1 750 ? 2.288 -13.449 -16.478 1.00 48.47 750 LEU A O 1
ATOM 5405 N N . ASN A 1 751 ? 0.873 -12.699 -14.905 1.00 47.25 751 ASN A N 1
ATOM 5406 C CA . ASN A 1 751 ? -0.214 -12.325 -15.823 1.00 47.25 751 ASN A CA 1
ATOM 5407 C C . ASN A 1 751 ? -0.362 -10.820 -16.097 1.00 47.25 751 ASN A C 1
ATOM 5409 O O . ASN A 1 751 ? -1.241 -10.436 -16.871 1.00 47.25 751 ASN A O 1
ATOM 5413 N N . SER A 1 752 ? 0.468 -9.952 -15.513 1.00 50.06 752 SER A N 1
ATOM 5414 C CA . SER A 1 752 ? 0.382 -8.503 -15.733 1.00 50.06 752 SER A CA 1
ATOM 5415 C C . SER A 1 752 ? 0.908 -8.117 -17.121 1.00 50.06 752 SER A C 1
ATOM 5417 O O . SER A 1 752 ? 2.044 -7.684 -17.324 1.00 50.06 752 SER A O 1
ATOM 5419 N N . ALA A 1 753 ? 0.033 -8.281 -18.112 1.00 52.47 753 ALA A N 1
ATOM 5420 C CA . ALA A 1 753 ? 0.104 -7.609 -19.395 1.00 52.47 753 ALA A CA 1
ATOM 5421 C C . ALA A 1 753 ? 0.271 -6.100 -19.152 1.00 52.47 753 ALA A C 1
ATOM 5423 O O . ALA A 1 753 ? -0.649 -5.466 -18.661 1.00 52.47 753 ALA A O 1
ATOM 5424 N N . SER A 1 754 ? 1.446 -5.551 -19.469 1.00 68.12 754 SER A N 1
ATOM 5425 C CA . SER A 1 754 ? 1.771 -4.114 -19.517 1.00 68.12 754 SER A CA 1
ATOM 5426 C C . SER A 1 754 ? 1.201 -3.224 -18.392 1.00 68.12 754 SER A C 1
ATOM 5428 O O . SER A 1 754 ? 0.040 -2.823 -18.420 1.00 68.12 754 SER A O 1
ATOM 5430 N N . ILE A 1 755 ? 2.053 -2.780 -17.465 1.00 79.75 755 ILE A N 1
ATOM 5431 C CA . ILE A 1 755 ? 1.670 -1.815 -16.422 1.00 79.75 755 ILE A CA 1
ATOM 5432 C C . ILE A 1 755 ? 1.550 -0.419 -17.038 1.00 79.75 755 ILE A C 1
ATOM 5434 O O . ILE A 1 755 ? 2.518 0.104 -17.591 1.00 79.75 755 ILE A O 1
ATOM 5438 N N . TRP A 1 756 ? 0.384 0.212 -16.915 1.00 86.19 756 TRP A N 1
ATOM 5439 C CA . TRP A 1 756 ? 0.176 1.588 -17.366 1.00 86.19 756 TRP A CA 1
ATOM 5440 C C . TRP A 1 756 ? 0.293 2.567 -16.203 1.00 86.19 756 TRP A C 1
ATOM 5442 O O . TRP A 1 756 ? -0.455 2.469 -15.233 1.00 86.19 756 TRP A O 1
ATOM 5452 N N . GLN A 1 757 ? 1.189 3.544 -16.310 1.00 91.06 757 GLN A N 1
ATOM 5453 C CA . GLN A 1 757 ? 1.534 4.447 -15.211 1.00 91.06 757 GLN A CA 1
ATOM 5454 C C . GLN A 1 757 ? 1.653 5.906 -15.664 1.00 91.06 757 GLN A C 1
ATOM 5456 O O . GLN A 1 757 ? 1.901 6.185 -16.841 1.00 91.06 757 GLN A O 1
ATOM 5461 N N . THR A 1 758 ? 1.462 6.829 -14.723 1.00 93.19 758 THR A N 1
ATOM 5462 C CA . THR A 1 758 ? 1.725 8.259 -14.910 1.00 93.19 758 THR A CA 1
ATOM 5463 C C . THR A 1 758 ? 2.906 8.686 -14.048 1.00 93.19 758 THR A C 1
ATOM 5465 O O . THR A 1 758 ? 2.908 8.463 -12.841 1.00 93.19 758 THR A O 1
ATOM 5468 N N . ASN A 1 759 ? 3.878 9.355 -14.673 1.00 91.38 759 ASN A N 1
ATOM 5469 C CA . ASN A 1 759 ? 5.125 9.783 -14.049 1.00 91.38 759 ASN A CA 1
ATOM 5470 C C . ASN A 1 759 ? 5.420 11.259 -14.323 1.00 91.38 759 ASN A C 1
ATOM 5472 O O . ASN A 1 759 ? 5.476 11.683 -15.484 1.00 91.38 759 ASN A O 1
ATOM 5476 N N . THR A 1 760 ? 5.690 12.029 -13.275 1.00 92.38 760 THR A N 1
ATOM 5477 C CA . THR A 1 760 ? 6.088 13.440 -13.393 1.00 92.38 760 THR A CA 1
ATOM 5478 C C . THR A 1 760 ? 7.587 13.638 -13.614 1.00 92.38 760 THR A C 1
ATOM 5480 O O . THR A 1 760 ? 7.976 14.662 -14.173 1.00 92.38 760 THR A O 1
ATOM 5483 N N . GLN A 1 761 ? 8.429 12.685 -13.209 1.00 87.38 761 GLN A N 1
ATOM 5484 C CA . GLN A 1 761 ? 9.890 12.794 -13.222 1.00 87.38 761 GLN A CA 1
ATOM 5485 C C . GLN A 1 761 ? 10.511 12.573 -14.611 1.00 87.38 761 GLN A C 1
ATOM 5487 O O . GLN A 1 761 ? 11.443 13.288 -14.989 1.00 87.38 761 GLN A O 1
ATOM 5492 N N . GLY A 1 762 ? 9.990 11.631 -15.401 1.00 81.38 762 GLY A N 1
ATOM 5493 C CA . GLY A 1 762 ? 10.437 11.385 -16.777 1.00 81.38 762 GLY A CA 1
ATOM 5494 C C . GLY A 1 762 ? 11.952 11.182 -16.898 1.00 81.38 762 GLY A C 1
ATOM 5495 O O . GLY A 1 762 ? 12.511 10.302 -16.253 1.00 81.38 762 GLY A O 1
ATOM 5496 N N . LEU A 1 763 ? 12.618 12.009 -17.721 1.00 73.94 763 LEU A N 1
ATOM 5497 C CA . LEU A 1 763 ? 14.067 11.945 -18.010 1.00 73.94 763 LEU A CA 1
ATOM 5498 C C . LEU A 1 763 ? 14.980 12.326 -16.832 1.00 73.94 763 LEU A C 1
ATOM 5500 O O . LEU A 1 763 ? 16.198 12.211 -16.950 1.00 73.94 763 LEU A O 1
ATOM 5504 N N . MET A 1 764 ? 14.430 12.859 -15.740 1.00 80.50 764 MET A N 1
ATOM 5505 C CA . MET A 1 764 ? 15.236 13.493 -14.693 1.00 80.50 764 MET A CA 1
ATOM 5506 C C . MET A 1 764 ? 15.933 12.486 -13.773 1.00 80.50 764 MET A C 1
ATOM 5508 O O . MET A 1 764 ? 16.985 12.799 -13.223 1.00 80.50 764 MET A O 1
ATOM 5512 N N . GLY A 1 765 ? 15.386 11.281 -13.618 1.00 76.06 765 GLY A N 1
ATOM 5513 C CA . GLY A 1 765 ? 15.992 10.235 -12.801 1.00 76.06 765 GLY A CA 1
ATOM 5514 C C . GLY A 1 765 ? 15.095 9.018 -12.642 1.00 76.06 765 GLY A C 1
ATOM 5515 O O . GLY A 1 765 ? 13.954 9.018 -13.109 1.00 76.06 765 GLY A O 1
ATOM 5516 N N . ASP A 1 766 ? 15.609 8.010 -11.943 1.00 82.88 766 ASP A N 1
ATOM 5517 C CA . ASP A 1 766 ? 14.901 6.762 -11.672 1.00 82.88 766 ASP A CA 1
ATOM 5518 C C . ASP A 1 766 ? 13.671 6.962 -10.782 1.00 82.88 766 ASP A C 1
ATOM 5520 O O . ASP A 1 766 ? 13.691 7.720 -9.811 1.00 82.88 766 ASP A O 1
ATOM 5524 N N . SER A 1 767 ? 12.593 6.282 -11.145 1.00 88.00 767 SER A N 1
ATOM 5525 C CA . SER A 1 767 ? 11.302 6.359 -10.465 1.00 88.00 767 SER A CA 1
ATOM 5526 C C . SER A 1 767 ? 10.636 4.997 -10.289 1.00 88.00 767 SER A C 1
ATOM 5528 O O . SER A 1 767 ? 9.702 4.899 -9.493 1.00 88.00 767 SER A O 1
ATOM 5530 N N . ILE A 1 768 ? 11.111 3.955 -10.984 1.00 88.50 768 ILE A N 1
ATOM 5531 C CA . ILE A 1 768 ? 10.663 2.577 -10.782 1.00 88.50 768 ILE A CA 1
ATOM 5532 C C . ILE A 1 768 ? 11.874 1.648 -10.773 1.00 88.50 768 ILE A C 1
ATOM 5534 O O . ILE A 1 768 ? 12.457 1.358 -11.817 1.00 88.50 768 ILE A O 1
ATOM 5538 N N . ASP A 1 769 ? 12.159 1.094 -9.603 1.00 88.00 769 ASP A N 1
ATOM 5539 C CA . ASP A 1 769 ? 13.041 -0.050 -9.432 1.00 88.00 769 ASP A CA 1
ATOM 5540 C C . ASP A 1 769 ? 12.213 -1.335 -9.488 1.00 88.00 769 ASP A C 1
ATOM 5542 O O . ASP A 1 769 ? 11.193 -1.459 -8.813 1.00 88.00 769 ASP A O 1
ATOM 5546 N N . SER A 1 770 ? 12.650 -2.338 -10.243 1.00 82.00 770 SER A N 1
ATOM 5547 C CA . SER A 1 770 ? 11.999 -3.648 -10.224 1.00 82.00 770 SER A CA 1
ATOM 5548 C C . SER A 1 770 ? 12.980 -4.804 -10.088 1.00 82.00 770 SER A C 1
ATOM 5550 O O . SER A 1 770 ? 14.066 -4.809 -10.678 1.00 82.00 770 SER A O 1
ATOM 5552 N N . SER A 1 771 ? 12.587 -5.826 -9.324 1.00 77.19 771 SER A N 1
ATOM 5553 C CA . SER A 1 771 ? 13.335 -7.082 -9.218 1.00 77.19 771 SER A CA 1
ATOM 5554 C C . SER A 1 771 ? 13.394 -7.828 -10.557 1.00 77.19 771 SER A C 1
ATOM 5556 O O . SER A 1 771 ? 14.353 -8.552 -10.820 1.00 77.19 771 SER A O 1
ATOM 5558 N N . ARG A 1 772 ? 12.408 -7.624 -11.443 1.00 73.31 772 ARG A N 1
ATOM 5559 C CA . ARG A 1 772 ? 12.296 -8.243 -12.775 1.00 73.31 772 ARG A CA 1
ATOM 5560 C C . ARG A 1 772 ? 11.796 -7.212 -13.784 1.00 73.31 772 ARG A C 1
ATOM 5562 O O . ARG A 1 772 ? 10.845 -6.497 -13.508 1.00 73.31 772 ARG A O 1
ATOM 5569 N N . CYS A 1 773 ? 12.385 -7.127 -14.976 1.00 70.88 773 CYS A N 1
ATOM 5570 C CA . CYS A 1 773 ? 11.881 -6.181 -15.978 1.00 70.88 773 CYS A CA 1
ATOM 5571 C C . CYS A 1 773 ? 10.445 -6.520 -16.421 1.00 70.88 773 CYS A C 1
ATOM 5573 O O . CYS A 1 773 ? 10.204 -7.548 -17.058 1.00 70.88 773 CYS A O 1
ATOM 5575 N N . ILE A 1 774 ? 9.512 -5.609 -16.152 1.00 71.94 774 ILE A N 1
ATOM 5576 C CA . ILE A 1 774 ? 8.117 -5.654 -16.607 1.00 71.94 774 ILE A CA 1
ATOM 5577 C C . ILE A 1 774 ? 7.927 -4.592 -17.697 1.00 71.94 774 ILE A C 1
ATOM 5579 O O . ILE A 1 774 ? 8.586 -3.553 -17.666 1.00 71.94 774 ILE A O 1
ATOM 5583 N N . LEU A 1 775 ? 7.055 -4.848 -18.679 1.00 75.12 775 LEU A N 1
ATOM 5584 C CA . LEU A 1 775 ? 6.685 -3.837 -19.672 1.00 75.12 775 LEU A CA 1
ATOM 5585 C C . LEU A 1 775 ? 5.861 -2.739 -18.995 1.00 75.12 775 LEU A C 1
ATOM 5587 O O . LEU A 1 775 ? 4.754 -3.001 -18.528 1.00 75.12 775 LEU A O 1
ATOM 5591 N N . ILE A 1 776 ? 6.390 -1.518 -18.982 1.00 78.69 776 ILE A N 1
ATOM 5592 C CA . ILE A 1 776 ? 5.719 -0.333 -18.441 1.00 78.69 776 ILE A CA 1
ATOM 5593 C C . ILE A 1 776 ? 5.419 0.642 -19.588 1.00 78.69 776 ILE A C 1
ATOM 5595 O O . ILE A 1 776 ? 6.253 0.844 -20.476 1.00 78.69 776 ILE A O 1
ATOM 5599 N N . ALA A 1 777 ? 4.209 1.202 -19.590 1.00 81.75 777 ALA A N 1
ATOM 5600 C CA . ALA A 1 777 ? 3.681 2.123 -20.597 1.00 81.75 777 ALA A CA 1
ATOM 5601 C C . ALA A 1 777 ? 2.968 3.324 -19.943 1.00 81.75 777 ALA A C 1
ATOM 5603 O O . ALA A 1 777 ? 2.724 3.334 -18.737 1.00 81.75 777 ALA A O 1
ATOM 5604 N N . GLY A 1 778 ? 2.612 4.335 -20.741 1.00 86.44 778 GLY A N 1
ATOM 5605 C CA . GLY A 1 778 ? 1.953 5.562 -20.280 1.00 86.44 778 GLY A CA 1
ATOM 5606 C C . GLY A 1 778 ? 2.845 6.788 -20.463 1.00 86.44 778 GLY A C 1
ATOM 5607 O O . GLY A 1 778 ? 3.249 7.088 -21.589 1.00 86.44 778 GLY A O 1
ATOM 5608 N N . SER A 1 779 ? 3.127 7.516 -19.381 1.00 88.75 779 SER A N 1
ATOM 5609 C CA . SER A 1 779 ? 4.057 8.657 -19.411 1.00 88.75 779 SER A CA 1
ATOM 5610 C C . SER A 1 779 ? 5.514 8.202 -19.599 1.00 88.75 779 SER A C 1
ATOM 5612 O O . SER A 1 779 ? 5.853 7.102 -19.154 1.00 88.75 779 SER A O 1
ATOM 5614 N N . PRO A 1 780 ? 6.406 9.036 -20.177 1.00 86.00 780 PRO A N 1
ATOM 5615 C CA . PRO A 1 780 ? 7.836 8.736 -20.233 1.00 86.00 780 PRO A CA 1
ATOM 5616 C C . PRO A 1 780 ? 8.404 8.446 -18.846 1.00 86.00 780 PRO A C 1
ATOM 5618 O O . PRO A 1 780 ? 8.069 9.152 -17.889 1.00 86.00 780 PRO A O 1
ATOM 5621 N N . ILE A 1 781 ? 9.264 7.432 -18.746 1.00 82.75 781 ILE A N 1
ATOM 5622 C CA . ILE A 1 781 ? 9.734 6.913 -17.461 1.00 82.75 781 ILE A CA 1
ATOM 5623 C C . ILE A 1 781 ? 11.173 6.406 -17.514 1.00 82.75 781 ILE A C 1
ATOM 5625 O O . ILE A 1 781 ? 11.606 5.783 -18.481 1.00 82.75 781 ILE A O 1
ATOM 5629 N N . TRP A 1 782 ? 11.903 6.623 -16.423 1.00 82.31 782 TRP A N 1
ATOM 5630 C CA . TRP A 1 782 ? 13.136 5.903 -16.137 1.00 82.31 782 TRP A CA 1
ATOM 5631 C C . TRP A 1 782 ? 12.827 4.725 -15.208 1.00 82.31 782 TRP A C 1
ATOM 5633 O O . TRP A 1 782 ? 12.346 4.934 -14.093 1.00 82.31 782 TRP A O 1
ATOM 5643 N N . GLN A 1 783 ? 13.093 3.510 -15.691 1.00 82.56 783 GLN A N 1
ATOM 5644 C CA . GLN A 1 783 ? 12.945 2.261 -14.945 1.00 82.56 783 GLN A CA 1
ATOM 5645 C C . GLN A 1 783 ? 14.304 1.573 -14.832 1.00 82.56 783 GLN A C 1
ATOM 5647 O O . GLN A 1 783 ? 15.008 1.415 -15.835 1.00 82.56 783 GLN A O 1
ATOM 5652 N N . ASN A 1 784 ? 14.627 1.101 -13.637 1.00 82.12 784 ASN A N 1
ATOM 5653 C CA . ASN A 1 784 ? 15.768 0.246 -13.364 1.00 82.12 784 ASN A CA 1
ATOM 5654 C C . ASN A 1 784 ? 15.305 -1.181 -13.041 1.00 82.12 784 ASN A C 1
ATOM 5656 O O . ASN A 1 784 ? 14.307 -1.399 -12.356 1.00 82.12 784 ASN A O 1
ATOM 5660 N N . CYS A 1 785 ? 16.028 -2.179 -13.548 1.00 75.06 785 CYS A N 1
ATOM 5661 C CA . CYS A 1 785 ? 15.726 -3.583 -13.284 1.00 75.06 785 CYS A CA 1
ATOM 5662 C C . CYS A 1 785 ? 16.963 -4.293 -12.748 1.00 75.06 785 CYS A C 1
ATOM 5664 O O . CYS A 1 785 ? 18.021 -4.262 -13.379 1.00 75.06 785 CYS A O 1
ATOM 5666 N N . THR A 1 786 ? 16.817 -5.023 -11.646 1.00 70.94 786 THR A N 1
ATOM 5667 C CA . THR A 1 786 ? 17.900 -5.864 -11.105 1.00 70.94 786 THR A CA 1
ATOM 5668 C C . THR A 1 786 ? 17.885 -7.295 -11.671 1.00 70.94 786 THR A C 1
ATOM 5670 O O . THR A 1 786 ? 18.914 -7.980 -11.660 1.00 70.94 786 THR A O 1
ATOM 5673 N N . GLY A 1 787 ? 16.759 -7.730 -12.254 1.00 62.16 787 GLY A N 1
ATOM 5674 C CA . GLY A 1 787 ? 16.570 -9.027 -12.919 1.00 62.16 787 GLY A CA 1
ATOM 5675 C C . GLY A 1 787 ? 15.829 -8.937 -14.264 1.00 62.16 787 GLY A C 1
ATOM 5676 O O . GLY A 1 787 ? 15.393 -7.871 -14.695 1.00 62.16 787 GLY A O 1
ATOM 5677 N N . GLN A 1 788 ? 15.721 -10.066 -14.971 1.00 62.94 788 GLN A N 1
ATOM 5678 C CA . GLN A 1 788 ? 15.236 -10.137 -16.360 1.00 62.94 788 GLN A CA 1
ATOM 5679 C C . GLN A 1 788 ? 13.713 -10.337 -16.474 1.00 62.94 788 GLN A C 1
ATOM 5681 O O . GLN A 1 788 ? 13.054 -10.715 -15.507 1.00 62.94 788 GLN A O 1
ATOM 5686 N N . SER A 1 789 ? 13.161 -10.060 -17.662 1.00 57.88 789 SER A N 1
ATOM 5687 C CA . SER A 1 789 ? 11.753 -10.303 -18.002 1.00 57.88 789 SER A CA 1
ATOM 5688 C C . SER A 1 789 ? 11.449 -11.796 -18.166 1.00 57.88 789 SER A C 1
ATOM 5690 O O . SER A 1 789 ? 12.264 -12.544 -18.695 1.00 57.88 789 SER A O 1
ATOM 5692 N N . TYR A 1 790 ? 10.229 -12.207 -17.817 1.00 53.88 790 TYR A N 1
ATOM 5693 C CA . TYR A 1 790 ? 9.754 -13.600 -17.802 1.00 53.88 790 TYR A CA 1
ATOM 5694 C C . TYR A 1 790 ? 9.799 -14.379 -19.133 1.00 53.88 790 TYR A C 1
ATOM 5696 O O . TYR A 1 790 ? 9.593 -15.586 -19.123 1.00 53.88 790 TYR A O 1
ATOM 5704 N N . ASN A 1 791 ? 10.061 -13.724 -20.268 1.00 52.00 791 ASN A N 1
ATOM 5705 C CA . ASN A 1 791 ? 10.033 -14.354 -21.595 1.00 52.00 791 ASN A CA 1
ATOM 5706 C C . ASN A 1 791 ? 11.420 -14.623 -22.210 1.00 52.00 791 ASN A C 1
ATOM 5708 O O . ASN A 1 791 ? 11.484 -15.066 -23.355 1.00 52.00 791 ASN A O 1
ATOM 5712 N N . VAL A 1 792 ? 12.525 -14.361 -21.498 1.00 45.97 792 VAL A N 1
ATOM 5713 C CA . VAL A 1 792 ? 13.889 -14.648 -21.984 1.00 45.97 792 VAL A CA 1
ATOM 5714 C C . VAL A 1 792 ? 14.799 -15.138 -20.844 1.00 45.97 792 VAL A C 1
ATOM 5716 O O . VAL A 1 792 ? 15.211 -14.373 -19.982 1.00 45.97 792 VAL A O 1
ATOM 5719 N N . ASP A 1 793 ? 15.117 -16.430 -20.841 1.00 40.97 793 ASP A N 1
ATOM 5720 C CA . ASP A 1 793 ? 16.188 -17.048 -20.037 1.00 40.97 793 ASP A CA 1
ATOM 5721 C C . ASP A 1 793 ? 17.571 -16.480 -20.470 1.00 40.97 793 ASP A C 1
ATOM 5723 O O . ASP A 1 793 ? 17.782 -16.285 -21.665 1.00 40.97 793 ASP A O 1
ATOM 5727 N N . LEU A 1 794 ? 18.617 -16.194 -19.671 1.00 44.34 794 LEU A N 1
ATOM 5728 C CA . LEU A 1 794 ? 18.990 -16.331 -18.254 1.00 44.34 794 LEU A CA 1
ATOM 5729 C C . LEU A 1 794 ? 20.099 -15.286 -17.919 1.00 44.34 794 LEU A C 1
ATOM 5731 O O . LEU A 1 794 ? 20.869 -14.888 -18.792 1.00 44.34 794 LEU A O 1
ATOM 5735 N N . VAL A 1 795 ? 20.249 -14.989 -16.617 1.00 43.50 795 VAL A N 1
ATOM 5736 C CA . VAL A 1 795 ? 21.293 -14.240 -15.860 1.00 43.50 795 VAL A CA 1
ATOM 5737 C C . VAL A 1 795 ? 21.344 -12.699 -15.919 1.00 43.50 795 VAL A C 1
ATOM 5739 O O . VAL A 1 795 ? 21.709 -12.079 -16.911 1.00 43.50 795 VAL A O 1
ATOM 5742 N N . SER A 1 796 ? 21.088 -12.101 -14.746 1.00 45.19 796 SER A N 1
ATOM 5743 C CA . SER A 1 796 ? 21.369 -10.704 -14.382 1.00 45.19 796 SER A CA 1
ATOM 5744 C C . SER A 1 796 ? 22.830 -10.302 -14.658 1.00 45.19 796 SER A C 1
ATOM 5746 O O . SER A 1 796 ? 23.752 -11.121 -14.553 1.00 45.19 796 SER A O 1
ATOM 5748 N N . THR A 1 797 ? 23.038 -9.028 -15.006 1.00 52.38 797 THR A N 1
ATOM 5749 C CA . THR A 1 797 ? 24.343 -8.414 -15.287 1.00 52.38 797 THR A CA 1
ATOM 5750 C C . THR A 1 797 ? 25.228 -8.439 -14.038 1.00 52.38 797 THR A C 1
ATOM 5752 O O . THR A 1 797 ? 25.146 -7.575 -13.175 1.00 52.38 797 THR A O 1
ATOM 5755 N N . MET A 1 798 ? 26.102 -9.438 -13.933 1.00 49.06 798 MET A N 1
ATOM 5756 C CA . MET A 1 798 ? 26.971 -9.652 -12.772 1.00 49.06 798 MET A CA 1
ATOM 5757 C C . MET A 1 798 ? 28.447 -9.418 -13.134 1.00 49.06 798 MET A C 1
ATOM 5759 O O . MET A 1 798 ? 29.179 -10.376 -13.405 1.00 49.06 798 MET A O 1
ATOM 5763 N N . LEU A 1 799 ? 28.897 -8.155 -13.083 1.00 57.62 799 LEU A N 1
ATOM 5764 C CA . LEU A 1 799 ? 30.303 -7.737 -13.238 1.00 57.62 799 LEU A CA 1
ATOM 5765 C C . LEU A 1 799 ? 31.177 -8.278 -12.089 1.00 57.62 799 LEU A C 1
ATOM 5767 O O . LEU A 1 799 ? 31.515 -7.574 -11.145 1.00 57.62 799 LEU A O 1
ATOM 5771 N N . HIS A 1 800 ? 31.560 -9.552 -12.160 1.00 53.78 800 HIS A N 1
ATOM 5772 C CA . HIS A 1 800 ? 32.582 -10.115 -11.277 1.00 53.78 800 HIS A CA 1
ATOM 5773 C C . HIS A 1 800 ? 33.976 -9.842 -11.827 1.00 53.78 800 HIS A C 1
ATOM 5775 O O . HIS A 1 800 ? 34.218 -9.992 -13.026 1.00 53.78 800 HIS A O 1
ATOM 5781 N N . THR A 1 801 ? 34.910 -9.508 -10.944 1.00 54.19 801 THR A N 1
ATOM 5782 C CA . THR A 1 801 ? 36.330 -9.394 -11.272 1.00 54.19 801 THR A CA 1
ATOM 5783 C C . THR A 1 801 ? 37.045 -10.707 -10.961 1.00 54.19 801 THR A C 1
ATOM 5785 O O . THR A 1 801 ? 36.688 -11.431 -10.029 1.00 54.19 801 THR A O 1
ATOM 5788 N N . LYS A 1 802 ? 38.061 -11.047 -11.759 1.00 63.03 802 LYS A N 1
ATOM 5789 C CA . LYS A 1 802 ? 38.986 -12.128 -11.409 1.00 63.03 802 LYS A CA 1
ATOM 5790 C C . LYS A 1 802 ? 39.786 -11.692 -10.174 1.00 63.03 802 LYS A C 1
ATOM 5792 O O . LYS A 1 802 ? 40.238 -10.550 -10.119 1.00 63.03 802 LYS A O 1
ATOM 5797 N N . ILE A 1 803 ? 39.975 -12.582 -9.198 1.00 64.81 803 ILE A N 1
ATOM 5798 C CA . ILE A 1 803 ? 40.794 -12.280 -8.017 1.00 64.81 803 ILE A CA 1
ATOM 5799 C C . ILE A 1 803 ? 42.271 -12.112 -8.407 1.00 64.81 803 ILE A C 1
ATOM 5801 O O . ILE A 1 803 ? 42.824 -12.911 -9.164 1.00 64.81 803 ILE A O 1
ATOM 5805 N N . ASN A 1 804 ? 42.916 -11.070 -7.881 1.00 54.47 804 ASN A N 1
ATOM 5806 C CA . ASN A 1 804 ? 44.364 -10.904 -7.988 1.00 54.47 804 ASN A CA 1
ATOM 5807 C C . ASN A 1 804 ? 45.023 -11.899 -7.017 1.00 54.47 804 ASN A C 1
ATOM 5809 O O . ASN A 1 804 ? 44.697 -11.869 -5.836 1.00 54.47 804 ASN A O 1
ATOM 5813 N N . GLN A 1 805 ? 45.950 -12.738 -7.505 1.00 64.69 805 GLN A N 1
ATOM 5814 C CA . GLN A 1 805 ? 46.607 -13.853 -6.781 1.00 64.69 805 GLN A CA 1
ATOM 5815 C C . GLN A 1 805 ? 45.805 -15.174 -6.718 1.00 64.69 805 GLN A C 1
ATOM 5817 O O . GLN A 1 805 ? 45.658 -15.781 -5.663 1.00 64.69 805 GLN A O 1
ATOM 5822 N N . ASP A 1 806 ? 45.349 -15.685 -7.865 1.00 64.69 806 ASP A N 1
ATOM 5823 C CA . ASP A 1 806 ? 44.690 -17.004 -7.983 1.00 64.69 806 ASP A CA 1
ATOM 5824 C C . ASP A 1 806 ? 45.616 -18.221 -7.730 1.00 64.69 806 ASP A C 1
ATOM 5826 O O . ASP A 1 806 ? 45.189 -19.375 -7.824 1.00 64.69 806 ASP A O 1
ATOM 5830 N N . GLY A 1 807 ? 46.897 -17.979 -7.434 1.00 64.94 807 GLY A N 1
ATOM 5831 C CA . GLY A 1 807 ? 47.886 -19.005 -7.105 1.00 64.94 807 GLY A CA 1
ATOM 5832 C C . GLY A 1 807 ? 48.180 -19.999 -8.233 1.00 64.94 807 GLY A C 1
ATOM 5833 O O . GLY A 1 807 ? 48.782 -21.036 -7.968 1.00 64.94 807 GLY A O 1
ATOM 5834 N N . GLY A 1 808 ? 47.735 -19.740 -9.471 1.00 66.81 808 GLY A N 1
ATOM 5835 C CA . GLY A 1 808 ? 47.889 -20.672 -10.594 1.00 66.81 808 GLY A CA 1
ATOM 5836 C C . GLY A 1 808 ? 47.117 -21.992 -10.443 1.00 66.81 808 GLY A C 1
ATOM 5837 O O . GLY A 1 808 ? 47.341 -22.912 -11.230 1.00 66.81 808 GLY A O 1
ATOM 5838 N N . LEU A 1 809 ? 46.206 -22.102 -9.468 1.00 63.81 809 LEU A N 1
ATOM 5839 C CA . LEU A 1 809 ? 45.417 -23.311 -9.217 1.00 63.81 809 LEU A CA 1
ATOM 5840 C C . LEU A 1 809 ? 44.461 -23.580 -10.385 1.00 63.81 809 LEU A C 1
ATOM 5842 O O . LEU A 1 809 ? 43.688 -22.702 -10.764 1.00 63.81 809 LEU A O 1
ATOM 5846 N N . ALA A 1 810 ? 44.467 -24.801 -10.930 1.00 65.62 810 ALA A N 1
ATOM 5847 C CA . ALA A 1 810 ? 43.696 -25.168 -12.124 1.00 65.62 810 ALA A CA 1
ATOM 5848 C C . ALA A 1 810 ? 42.190 -24.847 -12.015 1.00 65.62 810 ALA A C 1
ATOM 5850 O O . ALA A 1 810 ? 41.586 -24.407 -12.992 1.00 65.62 810 ALA A O 1
ATOM 5851 N N . GLN A 1 811 ? 41.594 -24.975 -10.821 1.00 61.81 811 GLN A N 1
ATOM 5852 C CA . GLN A 1 811 ? 40.189 -24.610 -10.585 1.00 61.81 811 GLN A CA 1
ATOM 5853 C C . GLN A 1 811 ? 39.896 -23.093 -10.599 1.00 61.81 811 GLN A C 1
ATOM 5855 O O . GLN A 1 811 ? 38.736 -22.703 -10.686 1.00 61.81 811 GLN A O 1
ATOM 5860 N N . LEU A 1 812 ? 40.918 -22.234 -10.524 1.00 60.69 812 LEU A N 1
ATOM 5861 C CA . LEU A 1 812 ? 40.788 -20.770 -10.509 1.00 60.69 812 LEU A CA 1
ATOM 5862 C C . LEU A 1 812 ? 41.241 -20.111 -11.827 1.00 60.69 812 LEU A C 1
ATOM 5864 O O . LEU A 1 812 ? 40.922 -18.947 -12.072 1.00 60.69 812 LEU A O 1
ATOM 5868 N N . GLN A 1 813 ? 41.923 -20.852 -12.712 1.00 63.69 813 GLN A N 1
ATOM 5869 C CA . GLN A 1 813 ? 42.450 -20.320 -13.979 1.00 63.69 813 GLN A CA 1
ATOM 5870 C C . GLN A 1 813 ? 41.357 -19.881 -14.971 1.00 63.69 813 GLN A C 1
ATOM 5872 O O . GLN A 1 813 ? 41.583 -18.956 -15.748 1.00 63.69 813 GLN A O 1
ATOM 5877 N N . ASN A 1 814 ? 40.162 -20.485 -14.909 1.00 62.41 814 ASN A N 1
ATOM 5878 C CA . ASN A 1 814 ? 39.030 -20.191 -15.804 1.00 62.41 814 ASN A CA 1
ATOM 5879 C C . ASN A 1 814 ? 37.950 -19.293 -15.175 1.00 62.41 814 ASN A C 1
ATOM 5881 O O . ASN A 1 814 ? 36.829 -19.206 -15.686 1.00 62.41 814 ASN A O 1
ATOM 5885 N N . LEU A 1 815 ? 38.260 -18.611 -14.069 1.00 61.69 815 LEU A N 1
ATOM 5886 C CA . LEU A 1 815 ? 37.371 -17.594 -13.513 1.00 61.69 815 LEU A CA 1
ATOM 5887 C C . LEU A 1 815 ? 37.347 -16.374 -14.443 1.00 61.69 815 LEU A C 1
ATOM 5889 O O . LEU A 1 815 ? 38.260 -15.548 -14.441 1.00 61.69 815 LEU A O 1
ATOM 5893 N N . LYS A 1 816 ? 36.294 -16.280 -15.260 1.00 58.78 816 LYS A N 1
ATOM 5894 C CA . LYS A 1 816 ? 36.029 -15.141 -16.145 1.00 58.78 816 LYS A CA 1
ATOM 5895 C C . LYS A 1 816 ? 35.083 -14.141 -15.483 1.00 58.78 816 LYS A C 1
ATOM 5897 O O . LYS A 1 816 ? 34.087 -14.538 -14.876 1.00 58.78 816 LYS A O 1
ATOM 5902 N N . GLY A 1 817 ? 35.353 -12.849 -15.667 1.00 60.59 817 GLY A N 1
ATOM 5903 C CA . GLY A 1 817 ? 34.335 -11.823 -15.448 1.00 60.59 817 GLY A CA 1
ATOM 5904 C C . GLY A 1 817 ? 33.176 -12.023 -16.424 1.00 60.59 817 GLY A C 1
ATOM 5905 O O . GLY A 1 817 ? 33.384 -12.472 -17.554 1.00 60.59 817 GLY A O 1
ATOM 5906 N N . ARG A 1 818 ? 31.940 -11.779 -15.980 1.00 61.97 818 ARG A N 1
ATOM 5907 C CA . ARG A 1 818 ? 30.734 -12.113 -16.751 1.00 61.97 818 ARG A CA 1
ATOM 5908 C C . ARG A 1 818 ? 29.928 -10.859 -17.085 1.00 61.97 818 ARG A C 1
ATOM 5910 O O . ARG A 1 818 ? 29.234 -10.325 -16.235 1.00 61.97 818 ARG A O 1
ATOM 5917 N N . LEU A 1 819 ? 29.969 -10.458 -18.351 1.00 71.12 819 LEU A N 1
ATOM 5918 C CA . LEU A 1 819 ? 28.920 -9.671 -19.001 1.00 71.12 819 LEU A CA 1
ATOM 5919 C C . LEU A 1 819 ? 28.404 -10.542 -20.152 1.00 71.12 819 LEU A C 1
ATOM 5921 O O . LEU A 1 819 ? 29.043 -10.614 -21.197 1.00 71.12 819 LEU A O 1
ATOM 5925 N N . ASN A 1 820 ? 27.353 -11.327 -19.901 1.00 64.31 820 ASN A N 1
ATOM 5926 C CA . ASN A 1 820 ? 26.858 -12.341 -20.834 1.00 64.31 820 ASN A CA 1
ATOM 5927 C C . ASN A 1 820 ? 25.382 -12.089 -21.154 1.00 64.31 820 ASN A C 1
ATOM 5929 O O . ASN A 1 820 ? 24.573 -12.012 -20.235 1.00 64.31 820 ASN A O 1
ATOM 5933 N N . PHE A 1 821 ? 25.047 -12.012 -22.438 1.00 67.38 821 PHE A N 1
ATOM 5934 C CA . PHE A 1 821 ? 23.681 -11.855 -22.930 1.00 67.38 821 PHE A CA 1
ATOM 5935 C C . PHE A 1 821 ? 23.243 -13.220 -23.488 1.00 67.38 821 PHE A C 1
ATOM 5937 O O . PHE A 1 821 ? 23.657 -13.608 -24.575 1.00 67.38 821 PHE A O 1
ATOM 5944 N N . ALA A 1 822 ? 22.514 -14.008 -22.686 1.00 54.62 822 ALA A N 1
ATOM 5945 C CA . ALA A 1 822 ? 22.286 -15.444 -22.915 1.00 54.62 822 ALA A CA 1
ATOM 5946 C C . ALA A 1 822 ? 21.255 -15.787 -24.013 1.00 54.62 822 ALA A C 1
ATOM 5948 O O . ALA A 1 822 ? 21.140 -16.955 -24.381 1.00 54.62 822 ALA A O 1
ATOM 5949 N N . ALA A 1 823 ? 20.544 -14.791 -24.548 1.00 57.69 823 ALA A N 1
ATOM 5950 C CA . ALA A 1 823 ? 19.583 -14.940 -25.637 1.00 57.69 823 ALA A CA 1
ATOM 5951 C C . ALA A 1 823 ? 19.929 -13.985 -26.790 1.00 57.69 823 ALA A C 1
ATOM 5953 O O . ALA A 1 823 ? 20.140 -12.791 -26.574 1.00 57.69 823 ALA A O 1
ATOM 5954 N N . SER A 1 824 ? 19.960 -14.506 -28.018 1.00 60.88 824 SER A N 1
ATOM 5955 C CA . SER A 1 824 ? 20.167 -13.731 -29.245 1.00 60.88 824 SER A CA 1
ATOM 5956 C C . SER A 1 824 ? 18.986 -13.885 -30.203 1.00 60.88 824 SER A C 1
ATOM 5958 O O . SER A 1 824 ? 18.513 -14.995 -30.428 1.00 60.88 824 SER A O 1
ATOM 5960 N N . GLY A 1 825 ? 18.510 -12.768 -30.764 1.00 65.19 825 GLY A N 1
ATOM 5961 C CA . GLY A 1 825 ? 17.448 -12.726 -31.777 1.00 65.19 825 GLY A CA 1
ATOM 5962 C C . GLY A 1 825 ? 17.987 -12.623 -33.210 1.00 65.19 825 GLY A C 1
ATOM 5963 O O . GLY A 1 825 ? 19.175 -12.835 -33.457 1.00 65.19 825 GLY A O 1
ATOM 5964 N N . SER A 1 826 ? 17.115 -12.292 -34.167 1.00 73.00 826 SER A N 1
ATOM 5965 C CA . SER A 1 826 ? 17.504 -11.917 -35.536 1.00 73.00 826 SER A CA 1
ATOM 5966 C C . SER A 1 826 ? 18.026 -10.476 -35.580 1.00 73.00 826 SER A C 1
ATOM 5968 O O . SER A 1 826 ? 17.392 -9.583 -35.020 1.00 73.00 826 SER A O 1
ATOM 5970 N N . GLY A 1 827 ? 19.157 -10.246 -36.253 1.00 70.19 827 GLY A N 1
ATOM 5971 C CA . GLY A 1 827 ? 19.765 -8.913 -36.377 1.00 70.19 827 GLY A CA 1
ATOM 5972 C C . GLY A 1 827 ? 19.092 -8.038 -37.445 1.00 70.19 827 GLY A C 1
ATOM 5973 O O . GLY A 1 827 ? 18.330 -8.566 -38.259 1.00 70.19 827 GLY A O 1
ATOM 5974 N N . PRO A 1 828 ? 19.384 -6.721 -37.488 1.00 80.69 828 PRO A N 1
ATOM 5975 C CA . PRO A 1 828 ? 20.362 -6.002 -36.662 1.00 80.69 828 PRO A CA 1
ATOM 5976 C C . PRO A 1 828 ? 19.798 -5.517 -35.312 1.00 80.69 828 PRO A C 1
ATOM 5978 O O . PRO A 1 828 ? 18.649 -5.088 -35.227 1.00 80.69 828 PRO A O 1
ATOM 5981 N N . SER A 1 829 ? 20.609 -5.525 -34.249 1.00 80.50 829 SER A N 1
ATOM 5982 C CA . SER A 1 829 ? 20.193 -5.036 -32.921 1.00 80.50 829 SER A CA 1
ATOM 5983 C C . SER A 1 829 ? 21.359 -4.494 -32.083 1.00 80.50 829 SER A C 1
ATOM 5985 O O . SER A 1 829 ? 22.453 -5.062 -32.071 1.00 80.50 829 SER A O 1
ATOM 5987 N N . HIS A 1 830 ? 21.110 -3.403 -31.349 1.00 85.69 830 HIS A N 1
ATOM 5988 C CA . HIS A 1 830 ? 22.049 -2.795 -30.402 1.00 85.69 830 HIS A CA 1
ATOM 5989 C C . HIS A 1 830 ? 21.879 -3.463 -29.026 1.00 85.69 830 HIS A C 1
ATOM 5991 O O . HIS A 1 830 ? 20.843 -3.309 -28.388 1.00 85.69 830 HIS A O 1
ATOM 5997 N N . PHE A 1 831 ? 22.870 -4.228 -28.559 1.00 78.38 831 PHE A N 1
ATOM 5998 C CA . PHE A 1 831 ? 22.804 -4.866 -27.234 1.00 78.38 831 PHE A CA 1
ATOM 5999 C C . PHE A 1 831 ? 23.316 -3.954 -26.115 1.00 78.38 831 PHE A C 1
ATOM 6001 O O . PHE A 1 831 ? 22.829 -4.023 -24.989 1.00 78.38 831 PHE A O 1
ATOM 6008 N N . ILE A 1 832 ? 24.299 -3.104 -26.423 1.00 85.19 832 ILE A N 1
ATOM 6009 C CA . ILE A 1 832 ? 24.823 -2.071 -25.529 1.00 85.19 832 ILE A CA 1
ATOM 6010 C C . ILE A 1 832 ? 24.828 -0.753 -26.300 1.00 85.19 832 ILE A C 1
ATOM 6012 O O . ILE A 1 832 ? 25.650 -0.575 -27.197 1.00 85.19 832 ILE A O 1
ATOM 6016 N N . THR A 1 833 ? 23.960 0.185 -25.930 1.00 86.94 833 THR A N 1
ATOM 6017 C CA . THR A 1 833 ? 24.031 1.574 -26.406 1.00 86.94 833 THR A CA 1
ATOM 6018 C C . THR A 1 833 ? 24.889 2.378 -25.431 1.00 86.94 833 THR A C 1
ATOM 6020 O O . THR A 1 833 ? 24.550 2.513 -24.260 1.00 86.94 833 THR A O 1
ATOM 6023 N N . LEU A 1 834 ? 26.036 2.866 -25.902 1.00 89.44 834 LEU A N 1
ATOM 6024 C CA . LEU A 1 834 ? 27.015 3.635 -25.125 1.00 89.44 834 LEU A CA 1
ATOM 6025 C C . LEU A 1 834 ? 26.674 5.131 -25.094 1.00 89.44 834 LEU A C 1
ATOM 6027 O O . LEU A 1 834 ? 26.868 5.783 -24.073 1.00 89.44 834 LEU A O 1
ATOM 6031 N N . VAL A 1 835 ? 26.178 5.668 -26.212 1.00 90.12 835 VAL A N 1
ATOM 6032 C CA . VAL A 1 835 ? 25.659 7.039 -26.325 1.00 90.12 835 VAL A CA 1
ATOM 6033 C C . VAL A 1 835 ? 24.410 6.989 -27.197 1.00 90.12 835 VAL A C 1
ATOM 6035 O O . VAL A 1 835 ? 24.505 6.632 -28.371 1.00 90.12 835 VAL A O 1
ATOM 6038 N N . ASP A 1 836 ? 23.264 7.322 -26.608 1.00 84.00 836 ASP A N 1
ATOM 6039 C CA . ASP A 1 836 ? 21.958 7.361 -27.271 1.00 84.00 836 ASP A CA 1
ATOM 6040 C C . ASP A 1 836 ? 21.755 8.729 -27.935 1.00 84.00 836 ASP A C 1
ATOM 6042 O O . ASP A 1 836 ? 21.840 9.776 -27.284 1.00 84.00 836 ASP A O 1
ATOM 6046 N N . SER A 1 837 ? 21.526 8.722 -29.245 1.00 89.62 837 SER A N 1
ATOM 6047 C CA . SER A 1 837 ? 21.348 9.942 -30.033 1.00 89.62 837 SER A CA 1
ATOM 6048 C C . SER A 1 837 ? 19.956 10.570 -29.893 1.00 89.62 837 SER A C 1
ATOM 6050 O O . SER A 1 837 ? 19.788 11.752 -30.206 1.00 89.62 837 SER A O 1
ATOM 6052 N N . ASN A 1 838 ? 18.970 9.819 -29.395 1.00 86.94 838 ASN A N 1
ATOM 6053 C CA . ASN A 1 838 ? 17.600 10.259 -29.164 1.00 86.94 838 ASN A CA 1
ATOM 6054 C C . ASN A 1 838 ? 17.016 9.637 -27.882 1.00 86.94 838 ASN A C 1
ATOM 6056 O O . ASN A 1 838 ? 16.020 8.914 -27.899 1.00 86.94 838 ASN A O 1
ATOM 6060 N N . LEU A 1 839 ? 17.591 10.005 -26.735 1.00 81.50 839 LEU A N 1
ATOM 6061 C CA . LEU A 1 839 ? 17.194 9.473 -25.425 1.00 81.50 839 LEU A CA 1
ATOM 6062 C C . LEU A 1 839 ? 15.686 9.615 -25.123 1.00 81.50 839 LEU A C 1
ATOM 6064 O O . LEU A 1 839 ? 15.097 8.783 -24.437 1.00 81.50 839 LEU A O 1
ATOM 6068 N N . GLN A 1 840 ? 15.029 10.644 -25.662 1.00 77.88 840 GLN A N 1
ATOM 6069 C CA . GLN A 1 840 ? 13.581 10.844 -25.522 1.00 77.88 840 GLN A CA 1
ATOM 6070 C C . GLN A 1 840 ? 12.753 9.770 -26.208 1.00 77.88 840 GLN A C 1
ATOM 6072 O O . GLN A 1 840 ? 11.762 9.308 -25.641 1.00 77.88 840 GLN A O 1
ATOM 6077 N N . LYS A 1 841 ? 13.170 9.348 -27.404 1.00 82.38 841 LYS A N 1
ATOM 6078 C CA . LYS A 1 841 ? 12.559 8.218 -28.102 1.00 82.38 841 LYS A CA 1
ATOM 6079 C C . LYS A 1 841 ? 12.657 6.962 -27.241 1.00 82.38 841 LYS A C 1
ATOM 6081 O O . LYS A 1 841 ? 11.666 6.243 -27.123 1.00 82.38 841 LYS A O 1
ATOM 6086 N N . THR A 1 842 ? 13.807 6.741 -26.603 1.00 80.69 842 THR A N 1
ATOM 6087 C CA . THR A 1 842 ? 14.030 5.607 -25.701 1.00 80.69 842 THR A CA 1
ATOM 6088 C C . THR A 1 842 ? 13.113 5.643 -24.494 1.00 80.69 842 THR A C 1
ATOM 6090 O O . THR A 1 842 ? 12.395 4.677 -24.262 1.00 80.69 842 THR A O 1
ATOM 6093 N N . MET A 1 843 ? 13.055 6.761 -23.775 1.00 77.12 843 MET A N 1
ATOM 6094 C CA . MET A 1 843 ? 12.262 6.873 -22.544 1.00 77.12 843 MET A CA 1
ATOM 6095 C C . MET A 1 843 ? 10.746 6.960 -22.764 1.00 77.12 843 MET A C 1
ATOM 6097 O O . MET A 1 843 ? 9.973 6.759 -21.830 1.00 77.12 843 MET A O 1
ATOM 6101 N N . GLY A 1 844 ? 10.308 7.291 -23.982 1.00 70.88 844 GLY A N 1
ATOM 6102 C CA . GLY A 1 844 ? 8.896 7.297 -24.374 1.00 70.88 844 GLY A CA 1
ATOM 6103 C C . GLY A 1 844 ? 8.403 5.981 -24.985 1.00 70.88 844 GLY A C 1
ATOM 6104 O O . GLY A 1 844 ? 7.211 5.868 -25.273 1.00 70.88 844 GLY A O 1
ATOM 6105 N N . ALA A 1 845 ? 9.292 5.012 -25.232 1.00 73.75 845 ALA A N 1
ATOM 6106 C CA . ALA A 1 845 ? 8.945 3.714 -25.805 1.00 73.75 845 ALA A CA 1
ATOM 6107 C C . ALA A 1 845 ? 8.611 2.693 -24.710 1.00 73.75 845 ALA A C 1
ATOM 6109 O O . ALA A 1 845 ? 9.251 2.659 -23.662 1.00 73.75 845 ALA A O 1
ATOM 6110 N N . ALA A 1 846 ? 7.641 1.812 -24.969 1.00 64.88 846 ALA A N 1
ATOM 6111 C CA . ALA A 1 846 ? 7.263 0.758 -24.029 1.00 64.88 846 ALA A CA 1
ATOM 6112 C C . ALA A 1 846 ? 8.482 -0.087 -23.606 1.00 64.88 846 ALA A C 1
ATOM 6114 O O . ALA A 1 846 ? 9.255 -0.553 -24.448 1.00 64.88 846 ALA A O 1
ATOM 6115 N N . GLY A 1 847 ? 8.663 -0.260 -22.293 1.00 67.75 847 GLY A N 1
ATOM 6116 C CA . GLY A 1 847 ? 9.816 -0.967 -21.719 1.00 67.75 847 GLY A CA 1
ATOM 6117 C C . GLY A 1 847 ? 11.177 -0.299 -21.961 1.00 67.75 847 GLY A C 1
ATOM 6118 O O . GLY A 1 847 ? 12.207 -0.943 -21.760 1.00 67.75 847 GLY A O 1
ATOM 6119 N N . ASN A 1 848 ? 11.209 0.959 -22.411 1.00 73.25 848 ASN A N 1
ATOM 6120 C CA . ASN A 1 848 ? 12.417 1.682 -22.805 1.00 73.25 848 ASN A CA 1
ATOM 6121 C C . ASN A 1 848 ? 13.236 0.932 -23.879 1.00 73.25 848 ASN A C 1
ATOM 6123 O O . ASN A 1 848 ? 14.456 0.782 -23.764 1.00 73.25 848 ASN A O 1
ATOM 6127 N N . ARG A 1 849 ? 12.548 0.377 -24.893 1.00 75.44 849 ARG A N 1
ATOM 6128 C CA . ARG A 1 849 ? 13.130 -0.397 -26.013 1.00 75.44 849 ARG A CA 1
ATOM 6129 C C . ARG A 1 849 ? 12.592 0.078 -27.379 1.00 75.44 849 ARG A C 1
ATOM 6131 O O . ARG A 1 849 ? 11.760 -0.604 -27.977 1.00 75.44 849 ARG A O 1
ATOM 6138 N N . PRO A 1 850 ? 13.012 1.249 -27.889 1.00 81.25 850 PRO A N 1
ATOM 6139 C CA . PRO A 1 850 ? 12.654 1.690 -29.237 1.00 81.25 850 PRO A CA 1
ATOM 6140 C C . PRO A 1 850 ? 13.456 0.929 -30.310 1.00 81.25 850 PRO A C 1
ATOM 6142 O O . PRO A 1 850 ? 14.385 0.182 -30.014 1.00 81.25 850 PRO A O 1
ATOM 6145 N N . THR A 1 851 ? 13.145 1.169 -31.585 1.00 85.38 851 THR A N 1
ATOM 6146 C CA . THR A 1 851 ? 14.027 0.787 -32.703 1.00 85.38 851 THR A CA 1
ATOM 6147 C C . THR A 1 851 ? 15.340 1.580 -32.667 1.00 85.38 851 THR A C 1
ATOM 6149 O O . THR A 1 851 ? 15.290 2.790 -32.430 1.00 85.38 851 THR A O 1
ATOM 6152 N N . ASN A 1 852 ? 16.459 0.937 -33.012 1.00 86.94 852 ASN A N 1
ATOM 6153 C CA . ASN A 1 852 ? 17.807 1.522 -33.111 1.00 86.94 852 ASN A CA 1
ATOM 6154 C C . ASN A 1 852 ? 17.860 2.853 -33.893 1.00 86.94 852 ASN A C 1
ATOM 6156 O O . ASN A 1 852 ? 17.198 2.975 -34.929 1.00 86.94 852 ASN A O 1
ATOM 6160 N N . ASP A 1 853 ? 18.694 3.806 -33.460 1.00 89.06 853 ASP A N 1
ATOM 6161 C CA . ASP A 1 853 ? 18.968 5.047 -34.195 1.00 89.06 853 ASP A CA 1
ATOM 6162 C C . ASP A 1 853 ? 20.341 5.022 -34.888 1.00 89.06 853 ASP A C 1
ATOM 6164 O O . ASP A 1 853 ? 21.334 4.509 -34.374 1.00 89.06 853 ASP A O 1
ATOM 6168 N N . VAL A 1 854 ? 20.408 5.603 -36.093 1.00 88.62 854 VAL A N 1
ATOM 6169 C CA . VAL A 1 854 ? 21.614 5.578 -36.949 1.00 88.62 854 VAL A CA 1
ATOM 6170 C C . VAL A 1 854 ? 22.815 6.305 -36.333 1.00 88.62 854 VAL A C 1
ATOM 6172 O O . VAL A 1 854 ? 23.958 6.006 -36.672 1.00 88.62 854 VAL A O 1
ATOM 6175 N N . ASN A 1 855 ? 22.560 7.250 -35.427 1.00 91.81 855 ASN A N 1
ATOM 6176 C CA . ASN A 1 855 ? 23.586 8.073 -34.791 1.00 91.81 855 ASN A CA 1
ATOM 6177 C C . ASN A 1 855 ? 23.964 7.587 -33.384 1.00 91.81 855 ASN A C 1
ATOM 6179 O O . ASN A 1 855 ? 24.726 8.270 -32.696 1.00 91.81 855 ASN A O 1
ATOM 6183 N N . ASP A 1 856 ? 23.462 6.428 -32.955 1.00 91.31 856 ASP A N 1
ATOM 6184 C CA . ASP A 1 856 ? 23.856 5.836 -31.681 1.00 91.31 856 ASP A CA 1
ATOM 6185 C C . ASP A 1 856 ? 25.319 5.385 -31.714 1.00 91.31 856 ASP A C 1
ATOM 6187 O O . ASP A 1 856 ? 25.849 4.928 -32.731 1.00 91.31 856 ASP A O 1
ATOM 6191 N N . THR A 1 857 ? 25.979 5.467 -30.562 1.00 94.88 857 THR A N 1
ATOM 6192 C CA . THR A 1 857 ? 27.231 4.740 -30.328 1.00 94.88 857 THR A CA 1
ATOM 6193 C C . THR A 1 857 ? 26.896 3.432 -29.634 1.00 94.88 857 THR A C 1
ATOM 6195 O O . THR A 1 857 ? 26.311 3.466 -28.554 1.00 94.88 857 THR A O 1
ATOM 6198 N N . TYR A 1 858 ? 27.243 2.284 -30.215 1.00 92.75 858 TYR A N 1
ATOM 6199 C CA . TYR A 1 858 ? 26.758 0.989 -29.734 1.00 92.75 858 TYR A CA 1
ATOM 6200 C C . TYR A 1 858 ? 27.722 -0.185 -29.964 1.00 92.75 858 TYR A C 1
ATOM 6202 O O . TYR A 1 858 ? 28.613 -0.147 -30.816 1.00 92.75 858 TYR A O 1
ATOM 6210 N N . VAL A 1 859 ? 27.480 -1.262 -29.214 1.00 91.19 859 VAL A N 1
ATOM 6211 C CA . VAL A 1 859 ? 27.953 -2.630 -29.463 1.00 91.19 859 VAL A CA 1
ATOM 6212 C C . VAL A 1 859 ? 26.724 -3.515 -29.679 1.00 91.19 859 VAL A C 1
ATOM 6214 O O . VAL A 1 859 ? 25.763 -3.465 -28.910 1.00 91.19 859 VAL A O 1
ATOM 6217 N N . GLY A 1 860 ? 26.722 -4.323 -30.731 1.00 88.38 860 GLY A N 1
ATOM 6218 C CA . GLY A 1 860 ? 25.559 -5.111 -31.131 1.00 88.38 860 GLY A CA 1
ATOM 6219 C C . GLY A 1 860 ? 25.908 -6.217 -32.116 1.00 88.38 860 GLY A C 1
ATOM 6220 O O . GLY A 1 860 ? 27.038 -6.705 -32.135 1.00 88.38 860 GLY A O 1
ATOM 6221 N N . TYR A 1 861 ? 24.936 -6.582 -32.943 1.00 85.88 861 TYR A N 1
ATOM 6222 C CA . TYR A 1 861 ? 25.092 -7.533 -34.040 1.00 85.88 861 TYR A CA 1
ATOM 6223 C C . TYR A 1 861 ? 24.301 -7.079 -35.263 1.00 85.88 861 TYR A C 1
ATOM 6225 O O . TYR A 1 861 ? 23.223 -6.494 -35.149 1.00 85.88 861 TYR A O 1
ATOM 6233 N N . ASP A 1 862 ? 24.835 -7.386 -36.436 1.00 84.31 862 ASP A N 1
ATOM 6234 C CA . ASP A 1 862 ? 24.340 -6.968 -37.747 1.00 84.31 862 ASP A CA 1
ATOM 6235 C C . ASP A 1 862 ? 23.854 -8.140 -38.617 1.00 84.31 862 ASP A C 1
ATOM 6237 O O . ASP A 1 862 ? 23.118 -7.926 -39.578 1.00 84.31 862 ASP A O 1
ATOM 6241 N N . ALA A 1 863 ? 24.207 -9.380 -38.263 1.00 78.62 863 ALA A N 1
ATOM 6242 C CA . ALA A 1 863 ? 23.805 -10.592 -38.973 1.00 78.62 863 ALA A CA 1
ATOM 6243 C C . ALA A 1 863 ? 23.616 -11.787 -38.021 1.00 78.62 863 ALA A C 1
ATOM 6245 O O . ALA A 1 863 ? 24.291 -11.893 -36.998 1.00 78.62 863 ALA A O 1
ATOM 6246 N N . GLY A 1 864 ? 22.711 -12.708 -38.368 1.00 72.94 864 GLY A N 1
ATOM 6247 C CA . GLY A 1 864 ? 22.516 -13.974 -37.651 1.00 72.94 864 GLY A CA 1
ATOM 6248 C C . GLY A 1 864 ? 21.053 -14.381 -37.477 1.00 72.94 864 GLY A C 1
ATOM 6249 O O . GLY A 1 864 ? 20.140 -13.570 -37.619 1.00 72.94 864 GLY A O 1
ATOM 6250 N N . ASN A 1 865 ? 20.838 -15.659 -37.163 1.00 72.94 865 ASN A N 1
ATOM 6251 C CA . ASN A 1 865 ? 19.520 -16.274 -36.949 1.00 72.94 865 ASN A CA 1
ATOM 6252 C C . ASN A 1 865 ? 19.189 -16.499 -35.459 1.00 72.94 865 ASN A C 1
ATOM 6254 O O . ASN A 1 865 ? 18.320 -17.307 -35.142 1.00 72.94 865 ASN A O 1
ATOM 6258 N N . GLY A 1 866 ? 19.918 -15.842 -34.551 1.00 69.56 866 GLY A N 1
ATOM 6259 C CA . GLY A 1 866 ? 19.777 -16.019 -33.105 1.00 69.56 866 GLY A CA 1
ATOM 6260 C C . GLY A 1 866 ? 20.571 -17.184 -32.501 1.00 69.56 866 GLY A C 1
ATOM 6261 O O . GLY A 1 866 ? 20.569 -17.335 -31.282 1.00 69.56 866 GLY A O 1
ATOM 6262 N N . ALA A 1 867 ? 21.299 -17.983 -33.292 1.00 73.69 867 ALA A N 1
ATOM 6263 C CA . ALA A 1 867 ? 22.199 -19.011 -32.764 1.00 73.69 867 ALA A CA 1
ATOM 6264 C C . ALA A 1 867 ? 23.569 -18.426 -32.368 1.00 73.69 867 ALA A C 1
ATOM 6266 O O . ALA A 1 867 ? 24.206 -17.734 -33.161 1.00 73.69 867 ALA A O 1
ATOM 6267 N N . ALA A 1 868 ? 24.077 -18.787 -31.183 1.00 71.06 868 ALA A N 1
ATOM 6268 C CA . ALA A 1 868 ? 25.355 -18.285 -30.654 1.00 71.06 868 ALA A CA 1
ATOM 6269 C C . ALA A 1 868 ? 26.569 -18.554 -31.569 1.00 71.06 868 ALA A C 1
ATOM 6271 O O . ALA A 1 868 ? 27.527 -17.788 -31.571 1.00 71.06 868 ALA A O 1
ATOM 6272 N N . ALA A 1 869 ? 26.530 -19.626 -32.368 1.00 77.88 869 ALA A N 1
ATOM 6273 C CA . ALA A 1 869 ? 27.586 -19.970 -33.324 1.00 77.88 869 ALA A CA 1
ATOM 6274 C C . ALA A 1 869 ? 27.496 -19.198 -34.657 1.00 77.88 869 ALA A C 1
ATOM 6276 O O . ALA A 1 869 ? 28.346 -19.372 -35.527 1.00 77.88 869 ALA A O 1
ATOM 6277 N N . SER A 1 870 ? 26.449 -18.395 -34.861 1.00 78.75 870 SER A N 1
ATOM 6278 C CA . SER A 1 870 ? 26.127 -17.762 -36.147 1.00 78.75 870 SER A CA 1
ATOM 6279 C C . SER A 1 870 ? 25.691 -16.304 -35.987 1.00 78.75 870 SER A C 1
ATOM 6281 O O . SER A 1 870 ? 24.893 -15.814 -36.785 1.00 78.75 870 SER A O 1
ATOM 6283 N N . ILE A 1 871 ? 26.203 -15.617 -34.961 1.00 80.69 871 ILE A N 1
ATOM 6284 C CA . ILE A 1 871 ? 25.928 -14.201 -34.707 1.00 80.69 871 ILE A CA 1
ATOM 6285 C C . ILE A 1 871 ? 27.116 -13.319 -35.112 1.00 80.69 871 ILE A C 1
ATOM 6287 O O . ILE A 1 871 ? 28.265 -13.617 -34.783 1.00 80.69 871 ILE A O 1
ATOM 6291 N N . GLY A 1 872 ? 26.837 -12.250 -35.857 1.00 82.81 872 GLY A N 1
ATOM 6292 C CA . GLY A 1 872 ? 27.796 -11.199 -36.195 1.00 82.81 872 GLY A CA 1
ATOM 6293 C C . GLY A 1 872 ? 28.061 -10.278 -35.004 1.00 82.81 872 GLY A C 1
ATOM 6294 O O . GLY A 1 872 ? 27.247 -10.184 -34.093 1.00 82.81 872 GLY A O 1
ATOM 6295 N N . LEU A 1 873 ? 29.201 -9.593 -34.997 1.00 87.94 873 LEU A N 1
ATOM 6296 C CA . LEU A 1 873 ? 29.525 -8.568 -34.005 1.00 87.94 873 LEU A CA 1
ATOM 6297 C C . LEU A 1 873 ? 29.648 -7.228 -34.722 1.00 87.94 873 LEU A C 1
ATOM 6299 O O . LEU A 1 873 ? 30.476 -7.087 -35.619 1.00 87.94 873 LEU A O 1
ATOM 6303 N N . SER A 1 874 ? 28.879 -6.237 -34.283 1.00 88.81 874 SER A N 1
ATOM 6304 C CA . SER A 1 874 ? 28.901 -4.886 -34.841 1.00 88.81 874 SER A CA 1
ATOM 6305 C C . SER A 1 874 ? 29.268 -3.851 -33.780 1.00 88.81 874 SER A C 1
ATOM 6307 O O . SER A 1 874 ? 28.749 -3.884 -32.663 1.00 88.81 874 SER A O 1
ATOM 6309 N N . PHE A 1 875 ? 30.105 -2.889 -34.163 1.00 92.56 875 PHE A N 1
ATOM 6310 C CA . PHE A 1 875 ? 30.380 -1.672 -33.402 1.00 92.56 875 PHE A CA 1
ATOM 6311 C C . PHE A 1 875 ? 29.957 -0.472 -34.244 1.00 92.56 875 PHE A C 1
ATOM 6313 O O . PHE A 1 875 ? 30.325 -0.398 -35.417 1.00 92.56 875 PHE A O 1
ATOM 6320 N N . GLY A 1 876 ? 29.229 0.473 -33.655 1.00 92.00 876 GLY A N 1
ATOM 6321 C CA . GLY A 1 876 ? 28.794 1.688 -34.342 1.00 92.00 876 GLY A CA 1
ATOM 6322 C C . GLY A 1 876 ? 29.107 2.945 -33.546 1.00 92.00 876 GLY A C 1
ATOM 6323 O O . GLY A 1 876 ? 29.077 2.936 -32.318 1.00 92.00 876 GLY A O 1
ATOM 6324 N N . ALA A 1 877 ? 29.438 4.021 -34.257 1.00 94.31 877 ALA A N 1
ATOM 6325 C CA . ALA A 1 877 ? 29.570 5.371 -33.723 1.00 94.31 877 ALA A CA 1
ATOM 6326 C C . ALA A 1 877 ? 29.350 6.385 -34.862 1.00 94.31 877 ALA A C 1
ATOM 6328 O O . ALA A 1 877 ? 29.812 6.131 -35.979 1.00 94.31 877 ALA A O 1
ATOM 6329 N N . PRO A 1 878 ? 28.730 7.551 -34.608 1.00 93.62 878 PRO A N 1
ATOM 6330 C CA . PRO A 1 878 ? 28.382 8.513 -35.660 1.00 93.62 878 PRO A CA 1
ATOM 6331 C C . PRO A 1 878 ? 29.591 9.228 -36.283 1.00 93.62 878 PRO A C 1
ATOM 6333 O O . PRO A 1 878 ? 29.504 9.730 -37.400 1.00 93.62 878 PRO A O 1
ATOM 6336 N N . LEU A 1 879 ? 30.724 9.302 -35.571 1.00 93.94 879 LEU A N 1
ATOM 6337 C CA . LEU A 1 879 ? 31.909 10.049 -36.015 1.00 93.94 879 LEU A CA 1
ATOM 6338 C C . LEU A 1 879 ? 33.132 9.156 -36.238 1.00 93.94 879 LEU A C 1
ATOM 6340 O O . LEU A 1 879 ? 33.716 9.153 -37.323 1.00 93.94 879 LEU A O 1
ATOM 6344 N N . SER A 1 880 ? 33.565 8.426 -35.207 1.00 93.88 880 SER A N 1
ATOM 6345 C CA . SER A 1 880 ? 34.727 7.543 -35.314 1.00 93.88 880 SER A CA 1
ATOM 6346 C C . SER A 1 880 ? 34.774 6.491 -34.211 1.00 93.88 880 SER A C 1
ATOM 6348 O O . SER A 1 880 ? 34.267 6.723 -33.117 1.00 93.88 880 SER A O 1
ATOM 6350 N N . ILE A 1 881 ? 35.465 5.384 -34.475 1.00 95.81 881 ILE A N 1
ATOM 6351 C CA . ILE A 1 881 ? 35.817 4.352 -33.490 1.00 95.81 881 ILE A CA 1
ATOM 6352 C C . ILE A 1 881 ? 37.344 4.329 -33.395 1.00 95.81 881 ILE A C 1
ATOM 6354 O O . ILE A 1 881 ? 38.007 4.130 -34.411 1.00 95.81 881 ILE A O 1
ATOM 6358 N N . SER A 1 882 ? 37.913 4.591 -32.214 1.00 95.19 882 SER A N 1
ATOM 6359 C CA . SER A 1 882 ? 39.366 4.767 -32.030 1.00 95.19 882 SER A CA 1
ATOM 6360 C C . SER A 1 882 ? 39.923 3.862 -30.933 1.00 95.19 882 SER A C 1
ATOM 6362 O O . SER A 1 882 ? 39.365 3.821 -29.841 1.00 95.19 882 SER A O 1
ATOM 6364 N N . ASN A 1 883 ? 41.068 3.226 -31.186 1.00 95.25 883 ASN A N 1
ATOM 6365 C CA . ASN A 1 883 ? 41.808 2.431 -30.203 1.00 95.25 883 ASN A CA 1
ATOM 6366 C C . ASN A 1 883 ? 43.075 3.175 -29.751 1.00 95.25 883 ASN A C 1
ATOM 6368 O O . ASN A 1 883 ? 43.834 3.689 -30.578 1.00 95.25 883 ASN A O 1
ATOM 6372 N N . TYR A 1 884 ? 43.327 3.204 -28.441 1.00 95.75 884 TYR A N 1
ATOM 6373 C CA . TYR A 1 884 ? 44.480 3.859 -27.808 1.00 95.75 884 TYR A CA 1
ATOM 6374 C C . TYR A 1 884 ? 45.298 2.847 -26.995 1.00 95.75 884 TYR A C 1
ATOM 6376 O O . TYR A 1 884 ? 44.755 1.869 -26.494 1.00 95.75 884 TYR A O 1
ATOM 6384 N N . ILE A 1 885 ? 46.597 3.105 -26.821 1.00 94.56 885 ILE A N 1
ATOM 6385 C CA . ILE A 1 885 ? 47.488 2.332 -25.941 1.00 94.56 885 ILE A CA 1
ATOM 6386 C C . ILE A 1 885 ? 48.230 3.321 -25.041 1.00 94.56 885 ILE A C 1
ATOM 6388 O O . ILE A 1 885 ? 48.902 4.213 -25.556 1.00 94.56 885 ILE A O 1
ATOM 6392 N N . GLY A 1 886 ? 48.095 3.179 -23.715 1.00 90.25 886 GLY A N 1
ATOM 6393 C CA . GLY A 1 886 ? 48.768 4.045 -22.734 1.00 90.25 886 GLY A CA 1
ATOM 6394 C C . GLY A 1 886 ? 48.391 5.531 -22.830 1.00 90.25 886 GLY A C 1
ATOM 6395 O O . GLY A 1 886 ? 49.237 6.389 -22.598 1.00 90.25 886 GLY A O 1
ATOM 6396 N N . ASN A 1 887 ? 47.152 5.847 -23.219 1.00 94.00 887 ASN A N 1
ATOM 6397 C CA . ASN A 1 887 ? 46.656 7.212 -23.419 1.00 94.00 887 ASN A CA 1
ATOM 6398 C C . ASN A 1 887 ? 45.208 7.330 -22.909 1.00 94.00 887 ASN A C 1
ATOM 6400 O O . ASN A 1 887 ? 44.482 6.339 -22.877 1.00 94.00 887 ASN A O 1
ATOM 6404 N N . VAL A 1 888 ? 44.799 8.539 -22.519 1.00 88.31 888 VAL A N 1
ATOM 6405 C CA . VAL A 1 888 ? 43.492 8.831 -21.901 1.00 88.31 888 VAL A CA 1
ATOM 6406 C C . VAL A 1 888 ? 42.339 9.021 -22.899 1.00 88.31 888 VAL A C 1
ATOM 6408 O O . VAL A 1 888 ? 41.212 9.247 -22.475 1.00 88.31 888 VAL A O 1
ATOM 6411 N N . GLY A 1 889 ? 42.596 8.938 -24.208 1.00 88.31 889 GLY A N 1
ATOM 6412 C CA . GLY A 1 889 ? 41.593 9.164 -25.252 1.00 88.31 889 GLY A CA 1
ATOM 6413 C C . GLY A 1 889 ? 41.515 10.621 -25.720 1.00 88.31 889 GLY A C 1
ATOM 6414 O O . GLY A 1 889 ? 40.432 11.182 -25.828 1.00 88.31 889 GLY A O 1
ATOM 6415 N N . ASP A 1 890 ? 42.655 11.244 -26.018 1.00 91.75 890 ASP A N 1
ATOM 6416 C CA . ASP A 1 890 ? 42.780 12.682 -26.340 1.00 91.75 890 ASP A CA 1
ATOM 6417 C C . ASP A 1 890 ? 42.299 13.118 -27.745 1.00 91.75 890 ASP A C 1
ATOM 6419 O O . ASP A 1 890 ? 42.510 14.256 -28.166 1.00 91.75 890 ASP A O 1
ATOM 6423 N N . GLY A 1 891 ? 41.704 12.212 -28.521 1.00 90.81 891 GLY A N 1
ATOM 6424 C CA . GLY A 1 891 ? 41.203 12.490 -29.868 1.00 90.81 891 GLY A CA 1
ATOM 6425 C C . GLY A 1 891 ? 42.268 12.541 -30.971 1.00 90.81 891 GLY A C 1
ATOM 6426 O O . GLY A 1 891 ? 41.891 12.515 -32.149 1.00 90.81 891 GLY A O 1
ATOM 6427 N N . THR A 1 892 ? 43.563 12.546 -30.635 1.00 90.25 892 THR A N 1
ATOM 6428 C CA . THR A 1 892 ? 44.674 12.796 -31.576 1.00 90.25 892 THR A CA 1
ATOM 6429 C C . THR A 1 892 ? 45.725 11.684 -31.604 1.00 90.25 892 THR A C 1
ATOM 6431 O O . THR A 1 892 ? 46.184 11.325 -32.684 1.00 90.25 892 THR A O 1
ATOM 6434 N N . ASN A 1 893 ? 46.054 11.068 -30.468 1.00 92.31 893 ASN A N 1
ATOM 6435 C CA . ASN A 1 893 ? 47.102 10.049 -30.325 1.00 92.31 893 ASN A CA 1
ATOM 6436 C C . ASN A 1 893 ? 46.569 8.604 -30.361 1.00 92.31 893 ASN A C 1
ATOM 6438 O O . ASN A 1 893 ? 47.154 7.691 -29.764 1.00 92.31 893 ASN A O 1
ATOM 6442 N N . TRP A 1 894 ? 45.465 8.378 -31.074 1.00 95.44 894 TRP A N 1
ATOM 6443 C CA . TRP A 1 894 ? 44.926 7.041 -31.336 1.00 95.44 894 TRP A CA 1
ATOM 6444 C C . TRP A 1 894 ? 45.905 6.225 -32.186 1.00 95.44 894 TRP A C 1
ATOM 6446 O O . TRP A 1 894 ? 46.657 6.772 -32.994 1.00 95.44 894 TRP A O 1
ATOM 6456 N N . LYS A 1 895 ? 45.915 4.903 -31.999 1.00 94.75 895 LYS A N 1
ATOM 6457 C CA . LYS A 1 895 ? 46.779 3.961 -32.735 1.00 94.75 895 LYS A CA 1
ATOM 6458 C C . LYS A 1 895 ? 46.077 3.330 -33.932 1.00 94.75 895 LYS A C 1
ATOM 6460 O O . LYS A 1 895 ? 46.717 3.046 -34.941 1.00 94.75 895 LYS A O 1
ATOM 6465 N N . GLU A 1 896 ? 44.759 3.218 -33.854 1.00 95.44 896 GLU A N 1
ATOM 6466 C CA . GLU A 1 896 ? 43.866 2.825 -34.942 1.00 95.44 896 GLU A CA 1
ATOM 6467 C C . GLU A 1 896 ? 42.585 3.664 -34.854 1.00 95.44 896 GLU A C 1
ATOM 6469 O O . GLU A 1 896 ? 42.092 3.913 -33.752 1.00 95.44 896 GLU A O 1
ATOM 6474 N N . ARG A 1 897 ? 42.051 4.112 -35.994 1.00 95.00 897 ARG A N 1
ATOM 6475 C CA . ARG A 1 897 ? 40.773 4.831 -36.071 1.00 95.00 897 ARG A CA 1
ATOM 6476 C C . ARG A 1 897 ? 39.998 4.444 -37.322 1.00 95.00 897 ARG A C 1
ATOM 6478 O O . ARG A 1 897 ? 40.533 4.498 -38.424 1.00 95.00 897 ARG A O 1
ATOM 6485 N N . LEU A 1 898 ? 38.718 4.139 -37.151 1.00 95.88 898 LEU A N 1
ATOM 6486 C CA . LEU A 1 898 ? 37.734 4.022 -38.223 1.00 95.88 898 LEU A CA 1
ATOM 6487 C C . LEU A 1 898 ? 36.862 5.283 -38.260 1.00 95.88 898 LEU A C 1
ATOM 6489 O O . LEU A 1 898 ? 36.376 5.726 -37.223 1.00 95.88 898 LEU A O 1
ATOM 6493 N N . THR A 1 899 ? 36.666 5.845 -39.447 1.00 94.62 899 THR A N 1
ATOM 6494 C CA . THR A 1 899 ? 35.719 6.931 -39.760 1.00 94.62 899 THR A CA 1
ATOM 6495 C C . THR A 1 899 ? 34.861 6.509 -40.952 1.00 94.62 899 THR A C 1
ATOM 6497 O O . THR A 1 899 ? 35.179 5.517 -41.607 1.00 94.62 899 THR A O 1
ATOM 6500 N N . ALA A 1 900 ? 33.836 7.292 -41.302 1.00 90.88 900 ALA A N 1
ATOM 6501 C CA . ALA A 1 900 ? 33.038 7.037 -42.504 1.00 90.88 900 ALA A CA 1
ATOM 6502 C C . ALA A 1 900 ? 33.870 6.993 -43.809 1.00 90.88 900 ALA A C 1
ATOM 6504 O O . ALA A 1 900 ? 33.456 6.353 -44.769 1.00 90.88 900 ALA A O 1
ATOM 6505 N N . ALA A 1 901 ? 35.036 7.654 -43.850 1.00 92.69 901 ALA A N 1
ATOM 6506 C CA . ALA A 1 901 ? 35.866 7.762 -45.053 1.00 92.69 901 ALA A CA 1
ATOM 6507 C C . ALA A 1 901 ? 37.076 6.810 -45.082 1.00 92.69 901 ALA A C 1
ATOM 6509 O O . ALA A 1 901 ? 37.546 6.458 -46.162 1.00 92.69 901 ALA A O 1
ATOM 6510 N N . ALA A 1 902 ? 37.626 6.427 -43.924 1.00 90.31 902 ALA A N 1
ATOM 6511 C CA . ALA A 1 902 ? 38.874 5.665 -43.861 1.00 90.31 902 ALA A CA 1
ATOM 6512 C C . ALA A 1 902 ? 39.046 4.874 -42.557 1.00 90.31 902 ALA A C 1
ATOM 6514 O O . ALA A 1 902 ? 38.584 5.296 -41.491 1.00 90.31 902 ALA A O 1
ATOM 6515 N N . LYS A 1 903 ? 39.811 3.777 -42.651 1.00 93.31 903 LYS A N 1
ATOM 6516 C CA . LYS A 1 903 ? 40.433 3.082 -41.520 1.00 93.31 903 LYS A CA 1
ATOM 6517 C C . LYS A 1 903 ? 41.933 3.384 -41.506 1.00 93.31 903 LYS A C 1
ATOM 6519 O O . LYS A 1 903 ? 42.652 2.981 -42.415 1.00 93.31 903 LYS A O 1
ATOM 6524 N N . SER A 1 904 ? 42.392 4.085 -40.479 1.00 90.94 904 SER A N 1
ATOM 6525 C CA . SER A 1 904 ? 43.756 4.601 -40.369 1.00 90.94 904 SER A CA 1
ATOM 6526 C C . SER A 1 904 ? 44.499 3.955 -39.204 1.00 90.94 904 SER A C 1
ATOM 6528 O O . SER A 1 904 ? 43.914 3.710 -38.150 1.00 90.94 904 SER A O 1
ATOM 6530 N N . PHE A 1 905 ? 45.806 3.744 -39.367 1.00 90.75 905 PHE A N 1
ATOM 6531 C CA . PHE A 1 905 ? 46.707 3.247 -38.326 1.00 90.75 905 PHE A CA 1
ATOM 6532 C C . PHE A 1 905 ? 47.865 4.236 -38.140 1.00 90.75 905 PHE A C 1
ATOM 6534 O O . PHE A 1 905 ? 48.460 4.668 -39.124 1.00 90.75 905 PHE A O 1
ATOM 6541 N N . THR A 1 906 ? 48.196 4.593 -36.895 1.00 88.44 906 THR A N 1
ATOM 6542 C CA . THR A 1 906 ? 49.416 5.372 -36.564 1.00 88.44 906 THR A CA 1
ATOM 6543 C C . THR A 1 906 ? 50.533 4.487 -36.011 1.00 88.44 906 THR A C 1
ATOM 6545 O O . THR A 1 906 ? 51.587 4.972 -35.599 1.00 88.44 906 THR A O 1
ATOM 6548 N N . VAL A 1 907 ? 50.306 3.173 -36.013 1.00 85.81 907 VAL A N 1
ATOM 6549 C CA . VAL A 1 907 ? 51.290 2.136 -35.699 1.00 85.81 907 VAL A CA 1
ATOM 6550 C C . VAL A 1 907 ? 51.426 1.184 -36.886 1.00 85.81 907 VAL A C 1
ATOM 6552 O O . VAL A 1 907 ? 50.479 1.046 -37.664 1.00 85.81 907 VAL A O 1
ATOM 6555 N N . PRO A 1 908 ? 52.576 0.507 -37.041 1.00 80.81 908 PRO A N 1
ATOM 6556 C CA . PRO A 1 908 ? 52.734 -0.513 -38.070 1.00 80.81 908 PRO A CA 1
ATOM 6557 C C . PRO A 1 908 ? 51.679 -1.624 -37.945 1.00 80.81 908 PRO A C 1
ATOM 6559 O O . PRO A 1 908 ? 51.419 -2.120 -36.849 1.00 80.81 908 PRO A O 1
ATOM 6562 N N . VAL A 1 909 ? 51.104 -2.046 -39.075 1.00 77.00 909 VAL A N 1
ATOM 6563 C CA . VAL A 1 909 ? 50.180 -3.188 -39.158 1.00 77.00 909 VAL A CA 1
ATOM 6564 C C . VAL A 1 909 ? 50.964 -4.432 -39.576 1.00 77.00 909 VAL A C 1
ATOM 6566 O O . VAL A 1 909 ? 51.586 -4.444 -40.635 1.00 77.00 909 VAL A O 1
ATOM 6569 N N . SER A 1 910 ? 50.923 -5.493 -38.767 1.00 71.50 910 SER A N 1
ATOM 6570 C CA . SER A 1 910 ? 51.485 -6.805 -39.115 1.00 71.50 910 SER A CA 1
ATOM 6571 C C . SER A 1 910 ? 50.354 -7.755 -39.506 1.00 71.50 910 SER A C 1
ATOM 6573 O O . SER A 1 910 ? 49.544 -8.121 -38.660 1.00 71.50 910 SER A O 1
ATOM 6575 N N . ALA A 1 911 ? 50.277 -8.140 -40.782 1.00 61.84 911 ALA A N 1
ATOM 6576 C CA . ALA A 1 911 ? 49.225 -9.007 -41.321 1.00 61.84 911 ALA A CA 1
ATOM 6577 C C . ALA A 1 911 ? 49.830 -10.288 -41.932 1.00 61.84 911 ALA A C 1
ATOM 6579 O O . ALA A 1 911 ? 50.073 -10.326 -43.137 1.00 61.84 911 ALA A O 1
ATOM 6580 N N . PRO A 1 912 ? 50.128 -11.334 -41.139 1.00 48.91 912 PRO A N 1
ATOM 6581 C CA . PRO A 1 912 ? 50.735 -12.572 -41.631 1.00 48.91 912 PRO A CA 1
ATOM 6582 C C . PRO A 1 912 ? 49.820 -13.231 -42.678 1.00 48.91 912 PRO A C 1
ATOM 6584 O O . PRO A 1 912 ? 48.698 -13.610 -42.362 1.00 48.91 912 PRO A O 1
ATOM 6587 N N . GLY A 1 913 ? 50.273 -13.311 -43.934 1.00 52.50 913 GLY A N 1
ATOM 6588 C CA . GLY A 1 913 ? 49.495 -13.825 -45.077 1.00 52.50 913 GLY A CA 1
ATOM 6589 C C . GLY A 1 913 ? 48.968 -12.754 -46.046 1.00 52.50 913 GLY A C 1
ATOM 6590 O O . GLY A 1 913 ? 48.841 -13.029 -47.233 1.00 52.50 913 GLY A O 1
ATOM 6591 N N . TYR A 1 914 ? 48.784 -11.512 -45.587 1.00 51.38 914 TYR A N 1
ATOM 6592 C CA . TYR A 1 914 ? 48.697 -10.308 -46.429 1.00 51.38 914 TYR A CA 1
ATOM 6593 C C . TYR A 1 914 ? 49.902 -9.415 -46.109 1.00 51.38 914 TYR A C 1
ATOM 6595 O O . TYR A 1 914 ? 49.795 -8.241 -45.761 1.00 51.38 914 TYR A O 1
ATOM 6603 N N . GLN A 1 915 ? 51.086 -10.026 -46.149 1.00 48.41 915 GLN A N 1
ATOM 6604 C CA . GLN A 1 915 ? 52.339 -9.300 -46.077 1.00 48.41 915 GLN A CA 1
ATOM 6605 C C . GLN A 1 915 ? 52.802 -9.055 -47.500 1.00 48.41 915 GLN A C 1
ATOM 6607 O O . GLN A 1 915 ? 53.204 -9.988 -48.192 1.00 48.41 915 GLN A O 1
ATOM 6612 N N . ILE A 1 916 ? 52.870 -7.790 -47.900 1.00 55.81 916 ILE A N 1
ATOM 6613 C CA . ILE A 1 916 ? 53.887 -7.408 -48.875 1.00 55.81 916 ILE A CA 1
ATOM 6614 C C . ILE A 1 916 ? 55.215 -7.384 -48.108 1.00 55.81 916 ILE A C 1
ATOM 6616 O O . ILE A 1 916 ? 55.673 -6.338 -47.665 1.00 55.81 916 ILE A O 1
ATOM 6620 N N . GLY A 1 917 ? 55.748 -8.579 -47.835 1.00 52.72 917 GLY A N 1
ATOM 6621 C CA . GLY A 1 917 ? 57.102 -8.854 -47.346 1.00 52.72 917 GLY A CA 1
ATOM 6622 C C . GLY A 1 917 ? 57.713 -7.885 -46.327 1.00 52.72 917 GLY A C 1
ATOM 6623 O O . GLY A 1 917 ? 58.857 -7.492 -46.515 1.00 52.72 917 GLY A O 1
ATOM 6624 N N . GLY A 1 918 ? 56.988 -7.490 -45.275 1.00 51.97 918 GLY A N 1
ATOM 6625 C CA . GLY A 1 918 ? 57.566 -6.854 -44.081 1.00 51.97 918 GLY A CA 1
ATOM 6626 C C . GLY A 1 918 ? 58.384 -5.567 -44.280 1.00 51.97 918 GLY A C 1
ATOM 6627 O O . GLY A 1 918 ? 59.124 -5.201 -43.371 1.00 51.97 918 GLY A O 1
ATOM 6628 N N . SER A 1 919 ? 58.280 -4.874 -45.417 1.00 56.84 919 SER A N 1
ATOM 6629 C CA . SER A 1 919 ? 59.042 -3.646 -45.668 1.00 56.84 919 SER A CA 1
ATOM 6630 C C . SER A 1 919 ? 58.279 -2.678 -46.569 1.00 56.84 919 SER A C 1
ATOM 6632 O O . SER A 1 919 ? 57.508 -3.094 -47.434 1.00 56.84 919 SER A O 1
ATOM 6634 N N . TYR A 1 920 ? 58.501 -1.378 -46.377 1.00 56.66 920 TYR A N 1
ATOM 6635 C CA . TYR A 1 920 ? 58.117 -0.351 -47.347 1.00 56.66 920 TYR A CA 1
ATOM 6636 C C . TYR A 1 920 ? 59.072 -0.454 -48.549 1.00 56.66 920 TYR A C 1
ATOM 6638 O O . TYR A 1 920 ? 60.267 -0.681 -48.350 1.00 56.66 920 TYR A O 1
ATOM 6646 N N . GLY A 1 921 ? 58.584 -0.296 -49.784 1.00 61.09 921 GLY A N 1
ATOM 6647 C CA . GLY A 1 921 ? 59.474 -0.217 -50.947 1.00 61.09 921 GLY A CA 1
ATOM 6648 C C . GLY A 1 921 ? 60.464 0.943 -50.782 1.00 61.09 921 GLY A C 1
ATOM 6649 O O . GLY A 1 921 ? 60.061 2.057 -50.446 1.00 61.09 921 GLY A O 1
ATOM 6650 N N . THR A 1 922 ? 61.760 0.701 -50.985 1.00 65.19 922 THR A N 1
ATOM 6651 C CA . THR A 1 922 ? 62.758 1.782 -51.042 1.00 65.19 922 THR A CA 1
ATOM 6652 C C . THR A 1 922 ? 62.581 2.610 -52.321 1.00 65.19 922 THR A C 1
ATOM 6654 O O . THR A 1 922 ? 61.958 2.162 -53.286 1.00 65.19 922 THR A O 1
ATOM 6657 N N . ASN A 1 923 ? 63.105 3.842 -52.336 1.00 55.91 923 ASN A N 1
ATOM 6658 C CA . ASN A 1 923 ? 62.945 4.764 -53.465 1.00 55.91 923 ASN A CA 1
ATOM 6659 C C . ASN A 1 923 ? 63.421 4.103 -54.782 1.00 55.91 923 ASN A C 1
ATOM 6661 O O . ASN A 1 923 ? 64.576 3.688 -54.875 1.00 55.91 923 ASN A O 1
ATOM 6665 N N . GLY A 1 924 ? 62.525 3.961 -55.769 1.00 64.44 924 GLY A N 1
ATOM 6666 C CA . GLY A 1 924 ? 62.767 3.229 -57.027 1.00 64.44 924 GLY A CA 1
ATOM 6667 C C . GLY A 1 924 ? 62.181 1.806 -57.114 1.00 64.44 924 GLY A C 1
ATOM 6668 O O . GLY A 1 924 ? 62.395 1.119 -58.118 1.00 64.44 924 GLY A O 1
ATOM 6669 N N . GLN A 1 925 ? 61.432 1.345 -56.107 1.00 74.62 925 GLN A N 1
ATOM 6670 C CA . GLN A 1 925 ? 60.704 0.070 -56.148 1.00 74.62 925 GLN A CA 1
ATOM 6671 C C . GLN A 1 925 ? 59.198 0.250 -56.391 1.00 74.62 925 GLN A C 1
ATOM 6673 O O . GLN A 1 925 ? 58.576 1.197 -55.919 1.00 74.62 925 GLN A O 1
ATOM 6678 N N . CYS A 1 926 ? 58.613 -0.699 -57.122 1.00 65.69 926 CYS A N 1
ATOM 6679 C CA . CYS A 1 926 ? 57.204 -0.760 -57.496 1.00 65.69 926 CYS A CA 1
ATOM 6680 C C . CYS A 1 926 ? 56.588 -2.062 -56.959 1.00 65.69 926 CYS A C 1
ATOM 6682 O O . CYS A 1 926 ? 57.263 -3.096 -56.898 1.00 65.69 926 CYS A O 1
ATOM 6684 N N . LEU A 1 927 ? 55.300 -2.035 -56.602 1.00 71.19 927 LEU A N 1
ATOM 6685 C CA . LEU A 1 927 ? 54.586 -3.243 -56.196 1.00 71.19 927 LEU A CA 1
ATOM 6686 C C . LEU A 1 927 ? 54.274 -4.100 -57.426 1.00 71.19 927 LEU A C 1
ATOM 6688 O O . LEU A 1 927 ? 53.589 -3.646 -58.342 1.00 71.19 927 LEU A O 1
ATOM 6692 N N . LYS A 1 928 ? 54.780 -5.332 -57.458 1.00 68.50 928 LYS A N 1
ATOM 6693 C CA . LYS A 1 928 ? 54.602 -6.259 -58.581 1.00 68.50 928 LYS A CA 1
ATOM 6694 C C . LYS A 1 928 ? 53.727 -7.438 -58.166 1.00 68.50 928 LYS A C 1
ATOM 6696 O O . LYS A 1 928 ? 53.917 -7.997 -57.086 1.00 68.50 928 LYS A O 1
ATOM 6701 N N . SER A 1 929 ? 52.800 -7.831 -59.042 1.00 66.12 929 SER A N 1
ATOM 6702 C CA . SER A 1 929 ? 52.087 -9.107 -58.923 1.00 66.12 929 SER A CA 1
ATOM 6703 C C . SER A 1 929 ? 53.026 -10.253 -59.303 1.00 66.12 929 SER A C 1
ATOM 6705 O O . SER A 1 929 ? 53.728 -10.167 -60.310 1.00 66.12 929 SER A O 1
ATOM 6707 N N . THR A 1 930 ? 53.047 -11.321 -58.510 1.00 66.88 930 THR A N 1
ATOM 6708 C CA . THR A 1 930 ? 53.870 -12.520 -58.751 1.00 66.88 930 THR A CA 1
ATOM 6709 C C . THR A 1 930 ? 53.071 -13.678 -59.355 1.00 66.88 930 THR A C 1
ATOM 6711 O O . THR A 1 930 ? 53.590 -14.782 -59.483 1.00 66.88 930 THR A O 1
ATOM 6714 N N . GLY A 1 931 ? 51.797 -13.460 -59.695 1.00 62.59 931 GLY A N 1
ATOM 6715 C CA . GLY A 1 931 ? 50.872 -14.506 -60.147 1.00 62.59 931 GLY A CA 1
ATOM 6716 C C . GLY A 1 931 ? 50.213 -15.307 -59.014 1.00 62.59 931 GLY A C 1
ATOM 6717 O O . GLY A 1 931 ? 49.126 -15.837 -59.214 1.00 62.59 931 GLY A O 1
ATOM 6718 N N . THR A 1 932 ? 50.798 -15.339 -57.811 1.00 54.09 932 THR A N 1
ATOM 6719 C CA . THR A 1 932 ? 50.201 -15.950 -56.601 1.00 54.09 932 THR A CA 1
ATOM 6720 C C . THR A 1 932 ? 50.208 -15.026 -55.374 1.00 54.09 932 THR A C 1
ATOM 6722 O O . THR A 1 932 ? 49.747 -15.415 -54.304 1.00 54.09 932 THR A O 1
ATOM 6725 N N . GLY A 1 933 ? 50.706 -13.793 -55.516 1.00 62.31 933 GLY A N 1
ATOM 6726 C CA . GLY A 1 933 ? 50.793 -12.786 -54.456 1.00 62.31 933 GLY A CA 1
ATOM 6727 C C . GLY A 1 933 ? 51.379 -11.460 -54.958 1.00 62.31 933 GLY A C 1
ATOM 6728 O O . GLY A 1 933 ? 51.375 -11.187 -56.163 1.00 62.31 933 GLY A O 1
ATOM 6729 N N . SER A 1 934 ? 51.897 -10.643 -54.035 1.00 66.81 934 SER A N 1
ATOM 6730 C CA . SER A 1 934 ? 52.474 -9.320 -54.325 1.00 66.81 934 SER A CA 1
ATOM 6731 C C . SER A 1 934 ? 53.818 -9.137 -53.614 1.00 66.81 934 SER A C 1
ATOM 6733 O O . SER A 1 934 ? 53.936 -9.467 -52.435 1.00 66.81 934 SER A O 1
ATOM 6735 N N . ALA A 1 935 ? 54.817 -8.573 -54.298 1.00 72.00 935 ALA A N 1
ATOM 6736 C CA . ALA A 1 935 ? 56.138 -8.276 -53.729 1.00 72.00 935 ALA A CA 1
ATOM 6737 C C . ALA A 1 935 ? 56.676 -6.912 -54.204 1.00 72.00 935 ALA A C 1
ATOM 6739 O O . ALA A 1 935 ? 56.406 -6.491 -55.333 1.00 72.00 935 ALA A O 1
ATOM 6740 N N . TRP A 1 936 ? 57.455 -6.223 -53.360 1.00 72.69 936 TRP A N 1
ATOM 6741 C CA . TRP A 1 936 ? 58.207 -5.029 -53.766 1.00 72.69 936 TRP A CA 1
ATOM 6742 C C . TRP A 1 936 ? 59.411 -5.444 -54.611 1.00 72.69 936 TRP A C 1
ATOM 6744 O O . TRP A 1 936 ? 60.235 -6.247 -54.178 1.00 72.69 936 TRP A O 1
ATOM 6754 N N . GLY A 1 937 ? 59.525 -4.901 -55.819 1.00 70.38 937 GLY A N 1
ATOM 6755 C CA . GLY A 1 937 ? 60.679 -5.129 -56.684 1.00 70.38 937 GLY A CA 1
ATOM 6756 C C . GLY A 1 937 ? 61.081 -3.853 -57.404 1.00 70.38 937 GLY A C 1
ATOM 6757 O O . GLY A 1 937 ? 60.263 -2.952 -57.576 1.00 70.38 937 GLY A O 1
ATOM 6758 N N . SER A 1 938 ? 62.333 -3.769 -57.855 1.00 67.25 938 SER A N 1
ATOM 6759 C CA . SER A 1 938 ? 62.818 -2.628 -58.639 1.00 67.25 938 SER A CA 1
ATOM 6760 C C . SER A 1 938 ? 61.866 -2.350 -59.799 1.00 67.25 938 SER A C 1
ATOM 6762 O O . SER A 1 938 ? 61.515 -3.277 -60.546 1.00 67.25 938 SER A O 1
ATOM 6764 N N . CYS A 1 939 ? 61.423 -1.102 -59.951 1.00 65.06 939 CYS A N 1
ATOM 6765 C CA . CYS A 1 939 ? 60.779 -0.686 -61.193 1.00 65.06 939 CYS A CA 1
ATOM 6766 C C . CYS A 1 939 ? 61.793 -1.001 -62.309 1.00 65.06 939 CYS A C 1
ATOM 6768 O O . CYS A 1 939 ? 62.981 -0.728 -62.147 1.00 65.06 939 CYS A O 1
ATOM 6770 N N . GLY A 1 940 ? 61.387 -1.735 -63.348 1.00 54.59 940 GLY A N 1
ATOM 6771 C CA . GLY A 1 940 ? 62.344 -2.323 -64.287 1.00 54.59 940 GLY A CA 1
ATOM 6772 C C . GLY A 1 940 ? 63.177 -1.251 -64.989 1.00 54.59 940 GLY A C 1
ATOM 6773 O O . GLY A 1 940 ? 62.665 -0.583 -65.877 1.00 54.59 940 GLY A O 1
ATOM 6774 N N . SER A 1 941 ? 64.452 -1.133 -64.625 1.00 55.84 941 SER A N 1
ATOM 6775 C CA . SER A 1 941 ? 65.489 -0.581 -65.495 1.00 55.84 941 SER A CA 1
ATOM 6776 C C . SER A 1 941 ? 66.167 -1.772 -66.165 1.00 55.84 941 SER A C 1
ATOM 6778 O O . SER A 1 941 ? 66.619 -2.684 -65.472 1.00 55.84 941 SER A O 1
ATOM 6780 N N . GLY A 1 942 ? 66.148 -1.810 -67.499 1.00 53.19 942 GLY A N 1
ATOM 6781 C CA . GLY A 1 942 ? 66.632 -2.933 -68.305 1.00 53.19 942 GLY A CA 1
ATOM 6782 C C . GLY A 1 942 ? 68.024 -3.409 -67.884 1.00 53.19 942 GLY A C 1
ATOM 6783 O O . GLY A 1 942 ? 68.956 -2.617 -67.780 1.00 53.19 942 GLY A O 1
ATOM 6784 N N . GLY A 1 943 ? 68.148 -4.710 -67.623 1.00 53.06 943 GLY A N 1
ATOM 6785 C CA . GLY A 1 943 ? 69.423 -5.345 -67.318 1.00 53.06 943 GLY A CA 1
ATOM 6786 C C . GLY A 1 943 ? 70.266 -5.513 -68.578 1.00 53.06 943 GLY A C 1
ATOM 6787 O O . GLY A 1 943 ? 69.861 -6.205 -69.507 1.00 53.06 943 GLY A O 1
ATOM 6788 N N . GLY A 1 944 ? 71.453 -4.918 -68.578 1.00 52.00 944 GLY A N 1
ATOM 6789 C CA . GLY A 1 944 ? 72.555 -5.259 -69.469 1.00 52.00 944 GLY A CA 1
ATOM 6790 C C . GLY A 1 944 ? 73.855 -5.116 -68.685 1.00 52.00 944 GLY A C 1
ATOM 6791 O O . GLY A 1 944 ? 74.082 -4.079 -68.064 1.00 52.00 944 GLY A O 1
ATOM 6792 N N . SER A 1 945 ? 74.669 -6.171 -68.650 1.00 58.12 945 SER A N 1
ATOM 6793 C CA . SER A 1 945 ? 75.992 -6.162 -68.020 1.00 58.12 945 SER A CA 1
ATOM 6794 C C . SER A 1 945 ? 76.856 -5.028 -68.581 1.00 58.12 945 SER A C 1
ATOM 6796 O O . SER A 1 945 ? 76.794 -4.723 -69.773 1.00 58.12 945 SER A O 1
ATOM 6798 N N . ALA A 1 946 ? 77.658 -4.396 -67.719 1.00 63.12 946 ALA A N 1
ATOM 6799 C CA . ALA A 1 946 ? 78.557 -3.319 -68.118 1.00 63.12 946 ALA A CA 1
ATOM 6800 C C . ALA A 1 946 ? 79.526 -3.799 -69.214 1.00 63.12 946 ALA A C 1
ATOM 6802 O O . ALA A 1 946 ? 80.181 -4.829 -69.062 1.00 63.12 946 ALA A O 1
ATOM 6803 N N . SER A 1 947 ? 79.597 -3.045 -70.312 1.00 68.94 947 SER A N 1
ATOM 6804 C CA . SER A 1 947 ? 80.481 -3.327 -71.445 1.00 68.94 947 SER A CA 1
ATOM 6805 C C . SER A 1 947 ? 81.957 -3.371 -71.014 1.00 68.94 947 SER A C 1
ATOM 6807 O O . SER A 1 947 ? 82.396 -2.452 -70.319 1.00 68.94 947 SER A O 1
ATOM 6809 N N . PRO A 1 948 ? 82.756 -4.371 -71.445 1.00 72.44 948 PRO A N 1
ATOM 6810 C CA . PRO A 1 948 ? 84.198 -4.407 -71.207 1.00 72.44 948 PRO A CA 1
ATOM 6811 C C . PRO A 1 948 ? 84.973 -3.411 -72.090 1.00 72.44 948 PRO A C 1
ATOM 6813 O O . PRO A 1 948 ? 86.192 -3.289 -71.954 1.00 72.44 948 PRO A O 1
ATOM 6816 N N . LEU A 1 949 ? 84.303 -2.710 -73.014 1.00 82.69 949 LEU A N 1
ATOM 6817 C CA . LEU A 1 949 ? 84.927 -1.737 -73.912 1.00 82.69 949 LEU A CA 1
ATOM 6818 C C . LEU A 1 949 ? 85.183 -0.421 -73.186 1.00 82.69 949 LEU A C 1
ATOM 6820 O O . LEU A 1 949 ? 84.276 0.155 -72.589 1.00 82.69 949 LEU A O 1
ATOM 6824 N N . THR A 1 950 ? 86.412 0.082 -73.271 1.00 78.12 950 THR A N 1
ATOM 6825 C CA . THR A 1 950 ? 86.834 1.279 -72.528 1.00 78.12 950 THR A CA 1
ATOM 6826 C C . THR A 1 950 ? 87.353 2.395 -73.431 1.00 78.12 950 THR A C 1
ATOM 6828 O O . THR A 1 950 ? 87.620 3.493 -72.951 1.00 78.12 950 THR A O 1
ATOM 6831 N N . THR A 1 951 ? 87.519 2.162 -74.735 1.00 82.19 951 THR A N 1
ATOM 6832 C CA . THR A 1 951 ? 88.079 3.122 -75.698 1.00 82.19 951 THR A CA 1
ATOM 6833 C C . THR A 1 951 ? 87.352 3.055 -77.046 1.00 82.19 951 THR A C 1
ATOM 6835 O O . THR A 1 951 ? 86.859 2.015 -77.480 1.00 82.19 951 THR A O 1
ATOM 6838 N N . LYS A 1 952 ? 87.274 4.196 -77.740 1.00 68.88 952 LYS A N 1
ATOM 6839 C CA . LYS A 1 952 ? 86.688 4.278 -79.083 1.00 68.88 952 LYS A CA 1
ATOM 6840 C C . LYS A 1 952 ? 87.480 3.402 -80.062 1.00 68.88 952 LYS A C 1
ATOM 6842 O O . LYS A 1 952 ? 88.689 3.564 -80.184 1.00 68.88 952 LYS A O 1
ATOM 6847 N N . GLY A 1 953 ? 86.771 2.532 -80.778 1.00 75.94 953 GLY A N 1
ATOM 6848 C CA . GLY A 1 953 ? 87.347 1.597 -81.751 1.00 75.94 953 GLY A CA 1
ATOM 6849 C C . GLY A 1 953 ? 87.635 0.201 -81.193 1.00 75.94 953 GLY A C 1
ATOM 6850 O O . GLY A 1 953 ? 88.038 -0.673 -81.955 1.00 75.94 953 GLY A O 1
ATOM 6851 N N . ASP A 1 954 ? 87.421 -0.025 -79.894 1.00 87.31 954 ASP A N 1
ATOM 6852 C CA . ASP A 1 954 ? 87.486 -1.372 -79.331 1.00 87.31 954 ASP A CA 1
ATOM 6853 C C . ASP A 1 954 ? 86.379 -2.273 -79.886 1.00 87.31 954 ASP A C 1
ATOM 6855 O O . ASP A 1 954 ? 85.280 -1.818 -80.213 1.00 87.31 954 ASP A O 1
ATOM 6859 N N . LEU A 1 955 ? 86.656 -3.574 -79.908 1.00 81.94 955 LEU A N 1
ATOM 6860 C CA . LEU A 1 955 ? 85.717 -4.619 -80.285 1.00 81.94 955 LEU A CA 1
ATOM 6861 C C . LEU A 1 955 ? 85.406 -5.510 -79.080 1.00 81.94 955 LEU A C 1
ATOM 6863 O O . LEU A 1 955 ? 86.295 -5.891 -78.314 1.00 81.94 955 LEU A O 1
ATOM 6867 N N . TRP A 1 956 ? 84.127 -5.848 -78.918 1.00 83.38 956 TRP A N 1
ATOM 6868 C CA . TRP A 1 956 ? 83.672 -6.773 -77.883 1.00 83.38 956 TRP A CA 1
ATOM 6869 C C . TRP A 1 956 ? 83.810 -8.192 -78.414 1.00 83.38 956 TRP A C 1
ATOM 6871 O O . TRP A 1 956 ? 83.089 -8.596 -79.324 1.00 83.38 956 TRP A O 1
ATOM 6881 N N . GLY A 1 957 ? 84.782 -8.920 -77.874 1.00 79.00 957 GLY A N 1
ATOM 6882 C CA . GLY A 1 957 ? 85.034 -10.314 -78.202 1.00 79.00 957 GLY A CA 1
ATOM 6883 C C . GLY A 1 957 ? 84.570 -11.243 -77.087 1.00 79.00 957 GLY A C 1
ATOM 6884 O O . GLY A 1 957 ? 84.442 -10.837 -75.932 1.00 79.00 957 GLY A O 1
ATOM 6885 N N . PHE A 1 958 ? 84.343 -12.508 -77.424 1.00 76.81 958 PHE A N 1
ATOM 6886 C CA . PHE A 1 958 ? 83.971 -13.533 -76.455 1.00 76.81 958 PHE A CA 1
ATOM 6887 C C . PHE A 1 958 ? 84.898 -14.738 -76.595 1.00 76.81 958 PHE A C 1
ATOM 6889 O O . PHE A 1 958 ? 85.114 -15.240 -77.697 1.00 76.81 958 PHE A O 1
ATOM 6896 N N . GLY A 1 959 ? 85.452 -15.172 -75.466 1.00 74.94 959 GLY A N 1
ATOM 6897 C CA . GLY A 1 959 ? 86.221 -16.409 -75.347 1.00 74.94 959 GLY A CA 1
ATOM 6898 C C . GLY A 1 959 ? 85.552 -17.328 -74.334 1.00 74.94 959 GLY A C 1
ATOM 6899 O O . GLY A 1 959 ? 84.440 -17.796 -74.533 1.00 74.94 959 GLY A O 1
ATOM 6900 N N . THR A 1 960 ? 86.201 -17.543 -73.193 1.00 75.75 960 THR A N 1
ATOM 6901 C CA . THR A 1 960 ? 85.558 -18.159 -72.019 1.00 75.75 960 THR A CA 1
ATOM 6902 C C . THR A 1 960 ? 84.789 -17.146 -71.156 1.00 75.75 960 THR A C 1
ATOM 6904 O O . THR A 1 960 ? 84.077 -17.544 -70.238 1.00 75.75 960 THR A O 1
ATOM 6907 N N . ALA A 1 961 ? 84.942 -15.847 -71.435 1.00 77.06 961 ALA A N 1
ATOM 6908 C CA . ALA A 1 961 ? 84.183 -14.726 -70.880 1.00 77.06 961 ALA A CA 1
ATOM 6909 C C . ALA A 1 961 ? 84.173 -13.555 -71.885 1.00 77.06 961 ALA A C 1
ATOM 6911 O O . ALA A 1 961 ? 84.953 -13.558 -72.846 1.00 77.06 961 ALA A O 1
ATOM 6912 N N . ASP A 1 962 ? 83.317 -12.558 -71.644 1.00 79.25 962 ASP A N 1
ATOM 6913 C CA . ASP A 1 962 ? 83.330 -11.283 -72.366 1.00 79.25 962 ASP A CA 1
ATOM 6914 C C . ASP A 1 962 ? 84.673 -10.570 -72.170 1.00 79.25 962 ASP A C 1
ATOM 6916 O O . ASP A 1 962 ? 85.101 -10.323 -71.040 1.00 79.25 962 ASP A O 1
ATOM 6920 N N . ALA A 1 963 ? 85.350 -10.237 -73.267 1.00 81.88 963 ALA A N 1
ATOM 6921 C CA . ALA A 1 963 ? 86.675 -9.639 -73.236 1.00 81.88 963 ALA A CA 1
ATOM 6922 C C . ALA A 1 963 ? 86.834 -8.550 -74.300 1.00 81.88 963 ALA A C 1
ATOM 6924 O O . ALA A 1 963 ? 86.302 -8.605 -75.409 1.00 81.88 963 ALA A O 1
ATOM 6925 N N . ARG A 1 964 ? 87.613 -7.531 -73.947 1.00 88.56 964 ARG A N 1
ATOM 6926 C CA . ARG A 1 964 ? 87.929 -6.408 -74.825 1.00 88.56 964 ARG A CA 1
ATOM 6927 C C . ARG A 1 964 ? 89.037 -6.795 -75.805 1.00 88.56 964 ARG A C 1
ATOM 6929 O O . ARG A 1 964 ? 90.136 -7.139 -75.374 1.00 88.56 964 ARG A O 1
ATOM 6936 N N . LEU A 1 965 ? 88.792 -6.629 -77.103 1.00 87.56 965 LEU A N 1
ATOM 6937 C CA . LEU A 1 965 ? 89.844 -6.522 -78.113 1.00 87.56 965 LEU A CA 1
ATOM 6938 C C . LEU A 1 965 ? 90.078 -5.038 -78.399 1.00 87.56 965 LEU A C 1
ATOM 6940 O O . LEU A 1 965 ? 89.192 -4.354 -78.906 1.00 87.56 965 LEU A O 1
ATOM 6944 N N . ALA A 1 966 ? 91.252 -4.526 -78.035 1.00 83.75 966 ALA A N 1
ATOM 6945 C CA . ALA A 1 966 ? 91.573 -3.119 -78.249 1.00 83.75 966 ALA A CA 1
ATOM 6946 C C . ALA A 1 966 ? 91.576 -2.757 -79.745 1.00 83.75 966 ALA A C 1
ATOM 6948 O O . ALA A 1 966 ? 91.822 -3.617 -80.598 1.00 83.75 966 ALA A O 1
ATOM 6949 N N . VAL A 1 967 ? 91.317 -1.485 -80.057 1.00 87.38 967 VAL A N 1
ATOM 6950 C CA . VAL A 1 967 ? 91.439 -0.958 -81.426 1.00 87.38 967 VAL A CA 1
ATOM 6951 C C . VAL A 1 967 ? 92.836 -1.236 -82.003 1.00 87.38 967 VAL A C 1
ATOM 6953 O O . VAL A 1 967 ? 93.846 -1.063 -81.317 1.00 87.38 967 VAL A O 1
ATOM 6956 N N . GLY A 1 968 ? 92.891 -1.700 -83.253 1.00 82.38 968 GLY A N 1
ATOM 6957 C CA . GLY A 1 968 ? 94.147 -1.903 -83.978 1.00 82.38 968 GLY A CA 1
ATOM 6958 C C . GLY A 1 968 ? 94.778 -0.572 -84.377 1.00 82.38 968 GLY A C 1
ATOM 6959 O O . GLY A 1 968 ? 94.101 0.453 -84.438 1.00 82.38 968 GLY A O 1
ATOM 6960 N N . THR A 1 969 ? 96.078 -0.570 -84.661 1.00 82.69 969 THR A N 1
ATOM 6961 C CA . THR A 1 969 ? 96.730 0.614 -85.242 1.00 82.69 969 THR A CA 1
ATOM 6962 C C . THR A 1 969 ? 96.389 0.738 -86.724 1.00 82.69 969 THR A C 1
ATOM 6964 O O . THR A 1 969 ? 96.173 -0.276 -87.394 1.00 82.69 969 THR A O 1
ATOM 6967 N N . ASP A 1 970 ? 96.407 1.962 -87.252 1.00 76.31 970 ASP A N 1
ATOM 6968 C CA . ASP A 1 970 ? 96.128 2.233 -88.664 1.00 76.31 970 ASP A CA 1
ATOM 6969 C C . ASP A 1 970 ? 96.954 1.334 -89.604 1.00 76.31 970 ASP A C 1
ATOM 6971 O O . ASP A 1 970 ? 98.149 1.107 -89.400 1.00 76.31 970 ASP A O 1
ATOM 6975 N N . GLY A 1 971 ? 96.295 0.798 -90.635 1.00 73.44 971 GLY A N 1
ATOM 6976 C CA . GLY A 1 971 ? 96.898 -0.117 -91.612 1.00 73.44 971 GLY A CA 1
ATOM 6977 C C . GLY A 1 971 ? 96.898 -1.602 -91.220 1.00 73.44 971 GLY A C 1
ATOM 6978 O O . GLY A 1 971 ? 97.391 -2.426 -91.991 1.00 73.44 971 GLY A O 1
ATOM 6979 N N . GLN A 1 972 ? 96.341 -1.970 -90.061 1.00 81.69 972 GLN A N 1
ATOM 6980 C CA . GLN A 1 972 ? 96.096 -3.371 -89.694 1.00 81.69 972 GLN A CA 1
ATOM 6981 C C . GLN A 1 972 ? 94.714 -3.858 -90.159 1.00 81.69 972 GLN A C 1
ATOM 6983 O O . GLN A 1 972 ? 93.747 -3.100 -90.185 1.00 81.69 972 GLN A O 1
ATOM 6988 N N . CYS A 1 973 ? 94.611 -5.152 -90.472 1.00 75.19 973 CYS A N 1
ATOM 6989 C CA . CYS A 1 973 ? 93.348 -5.833 -90.764 1.00 75.19 973 CYS A CA 1
ATOM 6990 C C . CYS A 1 973 ? 92.937 -6.715 -89.584 1.00 75.19 973 CYS A C 1
ATOM 6992 O O . CYS A 1 973 ? 93.792 -7.308 -88.920 1.00 75.19 973 CYS A O 1
ATOM 6994 N N . LEU A 1 974 ? 91.628 -6.821 -89.336 1.00 83.50 974 LEU A N 1
ATOM 6995 C CA . LEU A 1 974 ? 91.098 -7.778 -88.370 1.00 83.50 974 LEU A CA 1
ATOM 6996 C C . LEU A 1 974 ? 91.153 -9.166 -89.005 1.00 83.50 974 LEU A C 1
ATOM 6998 O O . LEU A 1 974 ? 90.507 -9.425 -90.018 1.00 83.50 974 LEU A O 1
ATOM 7002 N N . LEU A 1 975 ? 91.955 -10.043 -88.424 1.00 80.06 975 LEU A N 1
ATOM 7003 C CA . LEU A 1 975 ? 92.148 -11.407 -88.881 1.00 80.06 975 LEU A CA 1
ATOM 7004 C C . LEU A 1 975 ? 91.421 -12.352 -87.927 1.00 80.06 975 LEU A C 1
ATOM 7006 O O . LEU A 1 975 ? 91.513 -12.211 -86.704 1.00 80.06 975 LEU A O 1
ATOM 7010 N N . ALA A 1 976 ? 90.731 -13.341 -88.491 1.00 80.69 976 ALA A N 1
ATOM 7011 C CA . ALA A 1 976 ? 90.282 -14.488 -87.720 1.00 80.69 976 ALA A CA 1
ATOM 7012 C C . ALA A 1 976 ? 91.511 -15.316 -87.321 1.00 80.69 976 ALA A C 1
ATOM 7014 O O . ALA A 1 976 ? 92.266 -15.770 -88.181 1.00 80.69 976 ALA A O 1
ATOM 7015 N N . ASP A 1 977 ? 91.724 -15.487 -86.019 1.00 78.75 977 ASP A N 1
ATOM 7016 C CA . ASP A 1 977 ? 92.823 -16.274 -85.470 1.00 78.75 977 ASP A CA 1
ATOM 7017 C C . ASP A 1 977 ? 92.317 -17.085 -84.279 1.00 78.75 977 ASP A C 1
ATOM 7019 O O . ASP A 1 977 ? 92.138 -16.565 -83.177 1.00 78.75 977 ASP A O 1
ATOM 7023 N N . ALA A 1 978 ? 92.119 -18.382 -84.507 1.00 79.06 978 ALA A N 1
ATOM 7024 C CA . ALA A 1 978 ? 91.647 -19.320 -83.494 1.00 79.06 978 ALA A CA 1
ATOM 7025 C C . ALA A 1 978 ? 92.630 -19.507 -82.320 1.00 79.06 978 ALA A C 1
ATOM 7027 O O . ALA A 1 978 ? 92.262 -20.117 -81.320 1.00 79.06 978 ALA A O 1
ATOM 7028 N N . SER A 1 979 ? 93.863 -18.990 -82.417 1.00 77.69 979 SER A N 1
ATOM 7029 C CA . SER A 1 979 ? 94.826 -18.959 -81.309 1.00 77.69 979 SER A CA 1
ATOM 7030 C C . SER A 1 979 ? 94.714 -17.711 -80.416 1.00 77.69 979 SER A C 1
ATOM 7032 O O . SER A 1 979 ? 95.317 -17.674 -79.344 1.00 77.69 979 SER A O 1
ATOM 7034 N N . SER A 1 980 ? 93.926 -16.700 -80.811 1.00 81.19 980 SER A N 1
ATOM 7035 C CA . SER A 1 980 ? 93.601 -15.525 -79.987 1.00 81.19 980 SER A CA 1
ATOM 7036 C C . SER A 1 980 ? 92.496 -15.848 -78.975 1.00 81.19 980 SER A C 1
ATOM 7038 O O . SER A 1 980 ? 91.540 -16.549 -79.298 1.00 81.19 980 SER A O 1
ATOM 7040 N N . ALA A 1 981 ? 92.569 -15.275 -77.767 1.00 77.19 981 ALA A N 1
ATOM 7041 C CA . ALA A 1 981 ? 91.611 -15.534 -76.685 1.00 77.19 981 ALA A CA 1
ATOM 7042 C C . ALA A 1 981 ? 90.148 -15.199 -77.040 1.00 77.19 981 ALA A C 1
ATOM 7044 O O . ALA A 1 981 ? 89.233 -15.785 -76.470 1.00 77.19 981 ALA A O 1
ATOM 7045 N N . VAL A 1 982 ? 89.930 -14.274 -77.980 1.00 81.06 982 VAL A N 1
ATOM 7046 C CA . VAL A 1 982 ? 88.600 -13.889 -78.489 1.00 81.06 982 VAL A CA 1
ATOM 7047 C C . VAL A 1 982 ? 88.371 -14.323 -79.943 1.00 81.06 982 VAL A C 1
ATOM 7049 O O . VAL A 1 982 ? 87.463 -13.828 -80.604 1.00 81.06 982 VAL A O 1
ATOM 7052 N N . GLY A 1 983 ? 89.234 -15.189 -80.485 1.00 83.44 983 GLY A N 1
ATOM 7053 C CA . GLY A 1 983 ? 89.156 -15.701 -81.860 1.00 83.44 983 GLY A CA 1
ATOM 7054 C C . GLY A 1 983 ? 89.497 -14.693 -82.968 1.00 83.44 983 GLY A C 1
ATOM 7055 O O . GLY A 1 983 ? 89.515 -15.056 -84.144 1.00 83.44 983 GLY A O 1
ATOM 7056 N N . LEU A 1 984 ? 89.783 -13.435 -82.615 1.00 85.38 984 LEU A N 1
ATOM 7057 C CA . LEU A 1 984 ? 90.111 -12.342 -83.534 1.00 85.38 984 LEU A CA 1
ATOM 7058 C C . LEU A 1 984 ? 91.394 -11.637 -83.077 1.00 85.38 984 LEU A C 1
ATOM 7060 O O . LEU A 1 984 ? 91.633 -11.492 -81.873 1.00 85.38 984 LEU A O 1
ATOM 7064 N N . LYS A 1 985 ? 92.221 -11.177 -84.020 1.00 87.31 985 LYS A N 1
ATOM 7065 C CA . LYS A 1 985 ? 93.377 -10.310 -83.735 1.00 87.31 985 LYS A CA 1
ATOM 7066 C C . LYS A 1 985 ? 93.619 -9.305 -84.854 1.00 87.31 985 LYS A C 1
ATOM 7068 O O . LYS A 1 985 ? 93.271 -9.558 -86.003 1.00 87.31 985 LYS A O 1
ATOM 7073 N N . TRP A 1 986 ? 94.291 -8.204 -84.541 1.00 88.50 986 TRP A N 1
ATOM 7074 C CA . TRP A 1 986 ? 94.812 -7.296 -85.561 1.00 88.50 986 TRP A CA 1
ATOM 7075 C C . TRP A 1 986 ? 96.150 -7.804 -86.102 1.00 88.50 986 TRP A C 1
ATOM 7077 O O . TRP A 1 986 ? 97.010 -8.246 -85.338 1.00 88.50 986 TRP A O 1
ATOM 7087 N N . GLY A 1 987 ? 96.332 -7.761 -87.420 1.00 81.75 987 GLY A N 1
ATOM 7088 C CA . GLY A 1 987 ? 97.576 -8.175 -88.065 1.00 81.75 987 GLY A CA 1
ATOM 7089 C C . GLY A 1 987 ? 97.799 -7.519 -89.423 1.00 81.75 987 GLY A C 1
ATOM 7090 O O . GLY A 1 987 ? 96.973 -6.746 -89.908 1.00 81.75 987 GLY A O 1
ATOM 7091 N N . THR A 1 988 ? 98.946 -7.810 -90.033 1.00 77.50 988 THR A N 1
ATOM 7092 C CA . THR A 1 988 ? 99.330 -7.267 -91.341 1.00 77.50 988 THR A CA 1
ATOM 7093 C C . THR A 1 988 ? 98.402 -7.802 -92.430 1.00 77.50 988 THR A C 1
ATOM 7095 O O . THR A 1 988 ? 98.258 -9.014 -92.590 1.00 77.50 988 THR A O 1
ATOM 7098 N N . CYS A 1 989 ? 97.772 -6.901 -93.183 1.00 71.50 989 CYS A N 1
ATOM 7099 C CA . CYS A 1 989 ? 96.916 -7.269 -94.304 1.00 71.50 989 CYS A CA 1
ATOM 7100 C C . CYS A 1 989 ? 97.744 -7.998 -95.380 1.00 71.50 989 CYS A C 1
ATOM 7102 O O . CYS A 1 989 ? 98.754 -7.471 -95.848 1.00 71.50 989 CYS A O 1
ATOM 7104 N N . GLY A 1 990 ? 97.336 -9.212 -95.765 1.00 58.03 990 GLY A N 1
ATOM 7105 C CA . GLY A 1 990 ? 97.996 -9.973 -96.828 1.00 58.03 990 GLY A CA 1
ATOM 7106 C C . GLY A 1 990 ? 97.863 -9.271 -98.183 1.00 58.03 990 GLY A C 1
ATOM 7107 O O . GLY A 1 990 ? 96.779 -8.841 -98.571 1.00 58.03 990 GLY A O 1
ATOM 7108 N N . SER A 1 991 ? 98.978 -9.137 -98.898 1.00 52.69 991 SER A N 1
ATOM 7109 C CA . SER A 1 991 ? 99.085 -8.436 -100.179 1.00 52.69 991 SER A CA 1
ATOM 7110 C C . SER A 1 991 ? 98.383 -9.198 -101.312 1.00 52.69 991 SER A C 1
ATOM 7112 O O . SER A 1 991 ? 98.949 -10.141 -101.867 1.00 52.69 991 SER A O 1
ATOM 7114 N N . GLY A 1 992 ? 97.169 -8.781 -101.681 1.00 44.44 992 GLY A N 1
ATOM 7115 C CA . GLY A 1 992 ? 96.485 -9.306 -102.864 1.00 44.44 992 GLY A CA 1
ATOM 7116 C C . GLY A 1 992 ? 95.047 -8.824 -103.041 1.00 44.44 992 GLY A C 1
ATOM 7117 O O . GLY A 1 992 ? 94.132 -9.618 -102.871 1.00 44.44 992 GLY A O 1
ATOM 7118 N N . MET A 1 993 ? 94.888 -7.540 -103.390 1.00 37.81 993 MET A N 1
ATOM 7119 C CA . MET A 1 993 ? 94.006 -6.967 -104.434 1.00 37.81 993 MET A CA 1
ATOM 7120 C C . MET A 1 993 ? 93.537 -5.550 -104.049 1.00 37.81 993 MET A C 1
ATOM 7122 O O . MET A 1 993 ? 92.897 -5.349 -103.021 1.00 37.81 993 MET A O 1
ATOM 7126 N N . ALA A 1 994 ? 93.900 -4.563 -104.877 1.00 42.34 994 ALA A N 1
ATOM 7127 C CA . ALA A 1 994 ? 93.646 -3.135 -104.683 1.00 42.34 994 ALA A CA 1
ATOM 7128 C C . ALA A 1 994 ? 92.750 -2.550 -105.799 1.00 42.34 994 ALA A C 1
ATOM 7130 O O . ALA A 1 994 ? 92.933 -2.893 -106.961 1.00 42.34 994 ALA A O 1
ATOM 7131 N N . GLN A 1 995 ? 91.856 -1.640 -105.385 1.00 45.19 995 GLN A N 1
ATOM 7132 C CA . GLN A 1 995 ? 91.147 -0.545 -106.091 1.00 45.19 995 GLN A CA 1
ATOM 7133 C C . GLN A 1 995 ? 90.288 -0.787 -107.361 1.00 45.19 995 GLN A C 1
ATOM 7135 O O . GLN A 1 995 ? 90.787 -0.945 -108.468 1.00 45.19 995 GLN A O 1
ATOM 7140 N N . ASP A 1 996 ? 88.966 -0.654 -107.148 1.00 60.47 996 ASP A N 1
ATOM 7141 C CA . ASP A 1 996 ? 88.064 0.442 -107.597 1.00 60.47 996 ASP A CA 1
ATOM 7142 C C . ASP A 1 996 ? 87.741 0.663 -109.090 1.00 60.47 996 ASP A C 1
ATOM 7144 O O . ASP A 1 996 ? 87.483 1.775 -109.547 1.00 60.47 996 ASP A O 1
ATOM 7148 N N . ALA A 1 997 ? 87.660 -0.420 -109.853 1.00 43.69 997 ALA A N 1
ATOM 7149 C CA . ALA A 1 997 ? 86.818 -0.517 -111.042 1.00 43.69 997 ALA A CA 1
ATOM 7150 C C . ALA A 1 997 ? 86.464 -1.995 -111.236 1.00 43.69 997 ALA A C 1
ATOM 7152 O O . ALA A 1 997 ? 87.315 -2.850 -111.015 1.00 43.69 997 ALA A O 1
ATOM 7153 N N . VAL A 1 998 ? 85.249 -2.293 -111.710 1.00 45.59 998 VAL A N 1
ATOM 7154 C CA . VAL A 1 998 ? 84.757 -3.646 -112.058 1.00 45.59 998 VAL A CA 1
ATOM 7155 C C . VAL A 1 998 ? 84.071 -4.411 -110.905 1.00 45.59 998 VAL A C 1
ATOM 7157 O O . VAL A 1 998 ? 84.514 -5.474 -110.480 1.00 45.59 998 VAL A O 1
ATOM 7160 N N . VAL A 1 999 ? 82.895 -3.936 -110.468 1.00 55.16 999 VAL A N 1
ATOM 7161 C CA . VAL A 1 999 ? 81.820 -4.872 -110.082 1.00 55.16 999 VAL A CA 1
ATOM 7162 C C . VAL A 1 999 ? 81.074 -5.234 -111.362 1.00 55.16 999 VAL A C 1
ATOM 7164 O O . VAL A 1 999 ? 80.373 -4.410 -111.947 1.00 55.16 999 VAL A O 1
ATOM 7167 N N . VAL A 1 1000 ? 81.269 -6.467 -111.828 1.00 57.00 1000 VAL A N 1
ATOM 7168 C CA . VAL A 1 1000 ? 80.409 -7.079 -112.842 1.00 57.00 1000 VAL A CA 1
ATOM 7169 C C . VAL A 1 1000 ? 79.187 -7.645 -112.121 1.00 57.00 1000 VAL A C 1
ATOM 7171 O O . VAL A 1 1000 ? 79.326 -8.547 -111.295 1.00 57.00 1000 VAL A O 1
ATOM 7174 N N . HIS A 1 1001 ? 77.994 -7.142 -112.442 1.00 66.94 1001 HIS A N 1
ATOM 7175 C CA . HIS A 1 1001 ? 76.725 -7.719 -111.989 1.00 66.94 1001 HIS A CA 1
ATOM 7176 C C . HIS A 1 1001 ? 76.451 -9.009 -112.775 1.00 66.94 1001 HIS A C 1
ATOM 7178 O O . HIS A 1 1001 ? 75.730 -9.016 -113.773 1.00 66.94 1001 HIS A O 1
ATOM 7184 N N . ASN A 1 1002 ? 77.077 -10.110 -112.363 1.00 52.28 1002 ASN A N 1
ATOM 7185 C CA . ASN A 1 1002 ? 76.894 -11.410 -113.002 1.00 52.28 1002 ASN A CA 1
ATOM 7186 C C . ASN A 1 1002 ? 75.751 -12.190 -112.341 1.00 52.28 1002 ASN A C 1
ATOM 7188 O O . ASN A 1 1002 ? 75.959 -12.978 -111.425 1.00 52.28 1002 ASN A O 1
ATOM 7192 N N . THR A 1 1003 ? 74.555 -11.972 -112.898 1.00 44.25 1003 THR A N 1
ATOM 7193 C CA . THR A 1 1003 ? 73.342 -12.814 -112.854 1.00 44.25 1003 THR A CA 1
ATOM 7194 C C . THR A 1 1003 ? 72.716 -13.114 -111.484 1.00 44.25 1003 THR A C 1
ATOM 7196 O O . THR A 1 1003 ? 73.227 -13.908 -110.702 1.00 44.25 1003 THR A O 1
ATOM 7199 N N . GLY A 1 1004 ? 71.518 -12.560 -111.264 1.00 59.16 1004 GLY A N 1
ATOM 7200 C CA . GLY A 1 1004 ? 70.624 -12.850 -110.138 1.00 59.16 1004 GLY A CA 1
ATOM 7201 C C . GLY A 1 1004 ? 69.623 -11.711 -109.918 1.00 59.16 1004 GLY A C 1
ATOM 7202 O O . GLY A 1 1004 ? 69.875 -10.587 -110.344 1.00 59.16 1004 GLY A O 1
ATOM 7203 N N . ALA A 1 1005 ? 68.476 -11.986 -109.289 1.00 52.62 1005 ALA A N 1
ATOM 7204 C CA . ALA A 1 1005 ? 67.566 -10.924 -108.858 1.00 52.62 1005 ALA A CA 1
ATOM 7205 C C . ALA A 1 1005 ? 68.236 -10.122 -107.730 1.00 52.62 1005 ALA A C 1
ATOM 7207 O O . ALA A 1 1005 ? 68.528 -10.677 -106.671 1.00 52.62 1005 ALA A O 1
ATOM 7208 N N . GLU A 1 1006 ? 68.500 -8.838 -107.968 1.00 55.84 1006 GLU A N 1
ATOM 7209 C CA . GLU A 1 1006 ? 69.213 -7.972 -107.030 1.00 55.84 1006 GLU A CA 1
ATOM 7210 C C . GLU A 1 1006 ? 68.242 -6.951 -106.422 1.00 55.84 1006 GLU A C 1
ATOM 7212 O O . GLU A 1 1006 ? 67.698 -6.088 -107.111 1.00 55.84 1006 GLU A O 1
ATOM 7217 N N . THR A 1 1007 ? 67.992 -7.068 -105.117 1.00 58.69 1007 THR A N 1
ATOM 7218 C CA . THR A 1 1007 ? 67.155 -6.117 -104.376 1.00 58.69 1007 THR A CA 1
ATOM 7219 C C . THR A 1 1007 ? 68.027 -4.970 -103.882 1.00 58.69 1007 THR A C 1
ATOM 7221 O O . THR A 1 1007 ? 68.769 -5.119 -102.911 1.00 58.69 1007 THR A O 1
ATOM 7224 N N . ILE A 1 1008 ? 67.930 -3.810 -104.529 1.00 63.72 1008 ILE A N 1
ATOM 7225 C CA . ILE A 1 1008 ? 68.659 -2.606 -104.121 1.00 63.72 1008 ILE A CA 1
ATOM 7226 C C . ILE A 1 1008 ? 67.786 -1.782 -103.163 1.00 63.72 1008 ILE A C 1
ATOM 7228 O O . ILE A 1 1008 ? 66.770 -1.225 -103.566 1.00 63.72 1008 ILE A O 1
ATOM 7232 N N . GLY A 1 1009 ? 68.176 -1.705 -101.887 1.00 60.50 1009 GLY A N 1
ATOM 7233 C CA . GLY A 1 1009 ? 67.487 -0.905 -100.866 1.00 60.50 1009 GLY A CA 1
ATOM 7234 C C . GLY A 1 1009 ? 67.994 0.543 -100.750 1.00 60.50 1009 GLY A C 1
ATOM 7235 O O . GLY A 1 1009 ? 69.185 0.820 -100.948 1.00 60.50 1009 GLY A O 1
ATOM 7236 N N . GLY A 1 1010 ? 67.089 1.448 -100.359 1.00 64.12 1010 GLY A N 1
ATOM 7237 C CA . GLY A 1 1010 ? 67.351 2.864 -100.053 1.00 64.12 1010 GLY A CA 1
ATOM 7238 C C . GLY A 1 1010 ? 67.340 3.805 -101.265 1.00 64.12 1010 GLY A C 1
ATOM 7239 O O . GLY A 1 1010 ? 67.376 3.351 -102.408 1.00 64.12 1010 GLY A O 1
ATOM 7240 N N . ASP A 1 1011 ? 67.326 5.116 -101.005 1.00 60.56 1011 ASP A N 1
ATOM 7241 C CA . ASP A 1 1011 ? 67.338 6.153 -102.045 1.00 60.56 1011 ASP A CA 1
ATOM 7242 C C . ASP A 1 1011 ? 68.623 6.072 -102.883 1.00 60.56 1011 ASP A C 1
ATOM 7244 O O . ASP A 1 1011 ? 69.732 5.982 -102.340 1.00 60.56 1011 ASP A O 1
ATOM 7248 N N . LYS A 1 1012 ? 68.485 6.092 -104.215 1.00 62.38 1012 LYS A N 1
ATOM 7249 C CA . LYS A 1 1012 ? 69.612 6.093 -105.159 1.00 62.38 1012 LYS A CA 1
ATOM 7250 C C . LYS A 1 1012 ? 69.574 7.333 -106.035 1.00 62.38 1012 LYS A C 1
ATOM 7252 O O . LYS A 1 1012 ? 68.594 7.583 -106.730 1.00 62.38 1012 LYS A O 1
ATOM 7257 N N . THR A 1 1013 ? 70.689 8.055 -106.045 1.00 63.59 1013 THR A N 1
ATOM 7258 C CA . THR A 1 1013 ? 70.910 9.194 -106.935 1.00 63.59 1013 THR A CA 1
ATOM 7259 C C . THR A 1 1013 ? 71.832 8.757 -108.063 1.00 63.59 1013 THR A C 1
ATOM 7261 O O . THR A 1 1013 ? 72.987 8.410 -107.822 1.00 63.59 1013 THR A O 1
ATOM 7264 N N . PHE A 1 1014 ? 71.332 8.782 -109.296 1.00 67.69 1014 PHE A N 1
ATOM 7265 C CA . PHE A 1 1014 ? 72.136 8.549 -110.492 1.00 67.69 1014 PHE A CA 1
ATOM 7266 C C . PHE A 1 1014 ? 72.528 9.902 -111.084 1.00 67.69 1014 PHE A C 1
ATOM 7268 O O . PHE A 1 1014 ? 71.677 10.761 -111.293 1.00 67.69 1014 PHE A O 1
ATOM 7275 N N . SER A 1 1015 ? 73.816 10.105 -111.351 1.00 57.31 1015 SER A N 1
ATOM 7276 C CA . SER A 1 1015 ? 74.329 11.336 -111.966 1.00 57.31 1015 SER A CA 1
ATOM 7277 C C . SER A 1 1015 ? 74.223 11.341 -113.499 1.00 57.31 1015 SER A C 1
ATOM 7279 O O . SER A 1 1015 ? 74.611 12.321 -114.132 1.00 57.31 1015 SER A O 1
ATOM 7281 N N . GLY A 1 1016 ? 73.696 10.266 -114.100 1.00 65.19 1016 GLY A N 1
ATOM 7282 C CA . GLY A 1 1016 ? 73.516 10.105 -115.544 1.00 65.19 1016 GLY A CA 1
ATOM 7283 C C . GLY A 1 1016 ? 72.254 9.315 -115.909 1.00 65.19 1016 GLY A C 1
ATOM 7284 O O . GLY A 1 1016 ? 71.473 8.931 -115.039 1.00 65.19 1016 GLY A O 1
ATOM 7285 N N . ASN A 1 1017 ? 72.055 9.076 -117.210 1.00 59.50 1017 ASN A N 1
ATOM 7286 C CA . ASN A 1 1017 ? 70.869 8.388 -117.730 1.00 59.50 1017 ASN A CA 1
ATOM 7287 C C . ASN A 1 1017 ? 70.784 6.937 -117.228 1.00 59.50 1017 ASN A C 1
ATOM 7289 O O . ASN A 1 1017 ? 71.740 6.172 -117.358 1.00 59.50 1017 ASN A O 1
ATOM 7293 N N . ILE A 1 1018 ? 69.611 6.536 -116.733 1.00 68.12 1018 ILE A N 1
ATOM 7294 C CA . ILE A 1 1018 ? 69.306 5.145 -116.376 1.00 68.12 1018 ILE A CA 1
ATOM 7295 C C . ILE A 1 1018 ? 68.721 4.447 -117.611 1.00 68.12 1018 ILE A C 1
ATOM 7297 O O . ILE A 1 1018 ? 67.720 4.904 -118.157 1.00 68.12 1018 ILE A O 1
ATOM 7301 N N . THR A 1 1019 ? 69.324 3.336 -118.050 1.00 64.00 1019 THR A N 1
ATOM 7302 C CA . THR A 1 1019 ? 68.791 2.492 -119.138 1.00 64.00 1019 THR A CA 1
ATOM 7303 C C . THR A 1 1019 ? 68.211 1.206 -118.553 1.00 64.00 1019 THR A C 1
ATOM 7305 O O . THR A 1 1019 ? 68.946 0.423 -117.957 1.00 64.00 1019 THR A O 1
ATOM 7308 N N . VAL A 1 1020 ? 66.908 0.965 -118.733 1.00 72.31 1020 VAL A N 1
ATOM 7309 C CA . VAL A 1 1020 ? 66.221 -0.260 -118.285 1.00 72.31 1020 VAL A CA 1
ATOM 7310 C C . VAL A 1 1020 ? 65.802 -1.060 -119.519 1.00 72.31 1020 VAL A C 1
ATOM 7312 O O . VAL A 1 1020 ? 65.003 -0.582 -120.316 1.00 72.31 1020 VAL A O 1
ATOM 7315 N N . GLN A 1 1021 ? 66.338 -2.271 -119.701 1.00 58.91 1021 GLN A N 1
ATOM 7316 C CA . GLN A 1 1021 ? 66.050 -3.123 -120.873 1.00 58.91 1021 GLN A CA 1
ATOM 7317 C C . GLN A 1 1021 ? 64.786 -4.001 -120.709 1.00 58.91 1021 GLN A C 1
ATOM 7319 O O . GLN A 1 1021 ? 64.548 -4.911 -121.497 1.00 58.91 1021 GLN A O 1
ATOM 7324 N N . GLY A 1 1022 ? 63.971 -3.736 -119.681 1.00 68.06 1022 GLY A N 1
ATOM 7325 C CA . GLY A 1 1022 ? 62.727 -4.444 -119.365 1.00 68.06 1022 GLY A CA 1
ATOM 7326 C C . GLY A 1 1022 ? 61.672 -3.509 -118.760 1.00 68.06 1022 GLY A C 1
ATOM 7327 O O . GLY A 1 1022 ? 61.874 -2.298 -118.696 1.00 68.06 1022 GLY A O 1
ATOM 7328 N N . ALA A 1 1023 ? 60.538 -4.052 -118.309 1.00 54.34 1023 ALA A N 1
ATOM 7329 C CA . ALA A 1 1023 ? 59.472 -3.243 -117.717 1.00 54.34 1023 ALA A CA 1
ATOM 7330 C C . ALA A 1 1023 ? 59.895 -2.665 -116.352 1.00 54.34 1023 ALA A C 1
ATOM 7332 O O . ALA A 1 1023 ? 60.102 -3.404 -115.388 1.00 54.34 1023 ALA A O 1
ATOM 7333 N N . MET A 1 1024 ? 59.987 -1.337 -116.254 1.00 68.81 1024 MET A N 1
ATOM 7334 C CA . MET A 1 1024 ? 60.145 -0.650 -114.971 1.00 68.81 1024 MET A CA 1
ATOM 7335 C C . MET A 1 1024 ? 58.812 -0.698 -114.216 1.00 68.81 1024 MET A C 1
ATOM 7337 O O . MET A 1 1024 ? 57.863 -0.009 -114.580 1.00 68.81 1024 MET A O 1
ATOM 7341 N N . THR A 1 1025 ? 58.732 -1.523 -113.170 1.00 61.19 1025 THR A N 1
ATOM 7342 C CA . THR A 1 1025 ? 57.529 -1.638 -112.332 1.00 61.19 1025 THR A CA 1
ATOM 7343 C C . THR A 1 1025 ? 57.748 -0.848 -111.047 1.00 61.19 1025 THR A C 1
ATOM 7345 O O . THR A 1 1025 ? 58.560 -1.240 -110.212 1.00 61.19 1025 THR A O 1
ATOM 7348 N N . VAL A 1 1026 ? 57.054 0.281 -110.894 1.00 64.06 1026 VAL A N 1
ATOM 7349 C CA . VAL A 1 1026 ? 57.134 1.133 -109.697 1.00 64.06 1026 VAL A CA 1
ATOM 7350 C C . VAL A 1 1026 ? 55.879 0.908 -108.862 1.00 64.06 1026 VAL A C 1
ATOM 7352 O O . VAL A 1 1026 ? 54.768 1.107 -109.348 1.00 64.06 1026 VAL A O 1
ATOM 7355 N N . ALA A 1 1027 ? 56.039 0.465 -107.615 1.00 51.94 1027 ALA A N 1
ATOM 7356 C CA . ALA A 1 1027 ? 54.919 0.305 -106.696 1.00 51.94 1027 ALA A CA 1
ATOM 7357 C C . ALA A 1 1027 ? 54.607 1.648 -106.016 1.00 51.94 1027 ALA A C 1
ATOM 7359 O O . ALA A 1 1027 ? 55.442 2.184 -105.292 1.00 51.94 1027 ALA A O 1
ATOM 7360 N N . GLY A 1 1028 ? 53.401 2.175 -106.240 1.00 60.16 1028 GLY A N 1
ATOM 7361 C CA . GLY A 1 1028 ? 52.911 3.414 -105.627 1.00 60.16 1028 GLY A CA 1
ATOM 7362 C C . GLY A 1 1028 ? 52.732 4.571 -106.613 1.00 60.16 1028 GLY A C 1
ATOM 7363 O O . GLY A 1 1028 ? 52.928 4.433 -107.818 1.00 60.16 1028 GLY A O 1
ATOM 7364 N N . SER A 1 1029 ? 52.308 5.720 -106.090 1.00 53.59 1029 SER A N 1
ATOM 7365 C CA . SER A 1 1029 ? 52.074 6.939 -106.869 1.00 53.59 1029 SER A CA 1
ATOM 7366 C C . SER A 1 1029 ? 53.400 7.512 -107.384 1.00 53.59 1029 SER A C 1
ATOM 7368 O O . SER A 1 1029 ? 54.260 7.882 -106.589 1.00 53.59 1029 SER A O 1
ATOM 7370 N N . TRP A 1 1030 ? 53.574 7.607 -108.705 1.00 55.94 1030 TRP A N 1
ATOM 7371 C CA . TRP A 1 1030 ? 54.761 8.220 -109.310 1.00 55.94 1030 TRP A CA 1
ATOM 7372 C C . TRP A 1 1030 ? 54.669 9.752 -109.259 1.00 55.94 1030 TRP A C 1
ATOM 7374 O O . TRP A 1 1030 ? 53.680 10.324 -109.717 1.00 55.94 1030 TRP A O 1
ATOM 7384 N N . GLN A 1 1031 ? 55.696 10.417 -108.721 1.00 54.69 1031 GLN A N 1
ATOM 7385 C CA . GLN A 1 1031 ? 55.858 11.872 -108.793 1.00 54.69 1031 GLN A CA 1
ATOM 7386 C C . GLN A 1 1031 ? 57.191 12.203 -109.468 1.00 54.69 1031 GLN A C 1
ATOM 7388 O O . GLN A 1 1031 ? 58.240 11.718 -109.048 1.00 54.69 1031 GLN A O 1
ATOM 7393 N N . VAL A 1 1032 ? 57.144 13.013 -110.530 1.00 58.41 1032 VAL A N 1
ATOM 7394 C CA . VAL A 1 1032 ? 58.332 13.575 -111.188 1.00 58.41 1032 VAL A CA 1
ATOM 7395 C C . VAL A 1 1032 ? 58.393 15.053 -110.861 1.00 58.41 1032 VAL A C 1
ATOM 7397 O O . VAL A 1 1032 ? 57.608 15.837 -111.390 1.00 58.41 1032 VAL A O 1
ATOM 7400 N N . GLU A 1 1033 ? 59.339 15.438 -110.015 1.00 56.19 1033 GLU A N 1
ATOM 7401 C CA . GLU A 1 1033 ? 59.697 16.837 -109.807 1.00 56.19 1033 GLU A CA 1
ATOM 7402 C C . GLU A 1 1033 ? 60.964 17.136 -110.611 1.00 56.19 1033 GLU A C 1
ATOM 7404 O O . GLU A 1 1033 ? 62.079 16.821 -110.205 1.00 56.19 1033 GLU A O 1
ATOM 7409 N N . SER A 1 1034 ? 60.799 17.726 -111.793 1.00 55.97 1034 SER A N 1
ATOM 7410 C CA . SER A 1 1034 ? 61.917 18.255 -112.575 1.00 55.97 1034 SER A CA 1
ATOM 7411 C C . SER A 1 1034 ? 61.558 19.633 -113.114 1.00 55.97 1034 SER A C 1
ATOM 7413 O O . SER A 1 1034 ? 60.479 19.799 -113.684 1.00 55.97 1034 SER A O 1
ATOM 7415 N N . ALA A 1 1035 ? 62.459 20.611 -112.981 1.00 56.50 1035 ALA A N 1
ATOM 7416 C CA . ALA A 1 1035 ? 62.360 21.860 -113.730 1.00 56.50 1035 ALA A CA 1
ATOM 7417 C C . ALA A 1 1035 ? 62.333 21.511 -115.230 1.00 56.50 1035 ALA A C 1
ATOM 7419 O O . ALA A 1 1035 ? 63.245 20.838 -115.709 1.00 56.50 1035 ALA A O 1
ATOM 7420 N N . GLY A 1 1036 ? 61.259 21.877 -115.940 1.00 57.34 1036 GLY A N 1
ATOM 7421 C CA . GLY A 1 1036 ? 61.053 21.477 -117.337 1.00 57.34 1036 GLY A CA 1
ATOM 7422 C C . GLY A 1 1036 ? 62.273 21.796 -118.220 1.00 57.34 1036 GLY A C 1
ATOM 7423 O O . GLY A 1 1036 ? 62.924 22.823 -118.005 1.00 57.34 1036 GLY A O 1
ATOM 7424 N N . PRO A 1 1037 ? 62.629 20.929 -119.184 1.00 60.53 1037 PRO A N 1
ATOM 7425 C CA . PRO A 1 1037 ? 63.826 21.115 -120.001 1.00 60.53 1037 PRO A CA 1
ATOM 7426 C C . PRO A 1 1037 ? 63.756 22.421 -120.810 1.00 60.53 1037 PRO A C 1
ATOM 7428 O O . PRO A 1 1037 ? 62.729 22.752 -121.380 1.00 60.53 1037 PRO A O 1
ATOM 7431 N N . ALA A 1 1038 ? 64.857 23.173 -120.909 1.00 62.19 1038 ALA A N 1
ATOM 7432 C CA . ALA A 1 1038 ? 64.868 24.484 -121.581 1.00 62.19 1038 ALA A CA 1
ATOM 7433 C C . ALA A 1 1038 ? 64.698 24.424 -123.117 1.00 62.19 1038 ALA A C 1
ATOM 7435 O O . ALA A 1 1038 ? 64.635 25.461 -123.775 1.00 62.19 1038 ALA A O 1
ATOM 7436 N N . THR A 1 1039 ? 64.677 23.229 -123.710 1.00 64.62 1039 THR A N 1
ATOM 7437 C CA . THR A 1 1039 ? 64.667 23.008 -125.164 1.00 64.62 1039 THR A CA 1
ATOM 7438 C C . THR A 1 1039 ? 63.580 22.027 -125.566 1.00 64.62 1039 THR A C 1
ATOM 7440 O O . THR A 1 1039 ? 63.338 21.045 -124.864 1.00 64.62 1039 THR A O 1
ATOM 7443 N N . ALA A 1 1040 ? 62.944 22.304 -126.706 1.00 73.88 1040 ALA A N 1
ATOM 7444 C CA . ALA A 1 1040 ? 61.853 21.488 -127.206 1.00 73.88 1040 ALA A CA 1
ATOM 7445 C C . ALA A 1 1040 ? 62.317 20.058 -127.537 1.00 73.88 1040 ALA A C 1
ATOM 7447 O O . ALA A 1 1040 ? 63.415 19.831 -128.060 1.00 73.88 1040 ALA A O 1
ATOM 7448 N N . MET A 1 1041 ? 61.462 19.088 -127.247 1.00 73.12 1041 MET A N 1
ATOM 7449 C CA . MET A 1 1041 ? 61.656 17.673 -127.477 1.00 73.12 1041 MET A CA 1
ATOM 7450 C C . MET A 1 1041 ? 61.826 17.427 -128.975 1.00 73.12 1041 MET A C 1
ATOM 7452 O O . MET A 1 1041 ? 60.949 17.701 -129.786 1.00 73.12 1041 MET A O 1
ATOM 7456 N N . THR A 1 1042 ? 62.984 16.888 -129.333 1.00 72.94 1042 THR A N 1
ATOM 7457 C CA . THR A 1 1042 ? 63.318 16.428 -130.682 1.00 72.94 1042 THR A CA 1
ATOM 7458 C C . THR A 1 1042 ? 63.598 14.930 -130.634 1.00 72.94 1042 THR A C 1
ATOM 7460 O O . THR A 1 1042 ? 64.151 14.422 -129.651 1.00 72.94 1042 THR A O 1
ATOM 7463 N N . VAL A 1 1043 ? 63.157 14.214 -131.670 1.00 74.88 1043 VAL A N 1
ATOM 7464 C CA . VAL A 1 1043 ? 63.287 12.756 -131.796 1.00 74.88 1043 VAL A CA 1
ATOM 7465 C C . VAL A 1 1043 ? 63.788 12.440 -133.202 1.00 74.88 1043 VAL A C 1
ATOM 7467 O O . VAL A 1 1043 ? 63.260 12.977 -134.174 1.00 74.88 1043 VAL A O 1
ATOM 7470 N N . GLY A 1 1044 ? 64.847 11.635 -133.303 1.00 68.19 1044 GLY A N 1
ATOM 7471 C CA . GLY A 1 1044 ? 65.415 11.210 -134.582 1.00 68.19 1044 GLY A CA 1
ATOM 7472 C C . GLY A 1 1044 ? 64.529 10.178 -135.285 1.00 68.19 1044 GLY A C 1
ATOM 7473 O O . GLY A 1 1044 ? 63.776 9.453 -134.638 1.00 68.19 1044 GLY A O 1
ATOM 7474 N N . ALA A 1 1045 ? 64.612 10.103 -136.616 1.00 69.56 1045 ALA A N 1
ATOM 7475 C CA . ALA A 1 1045 ? 63.921 9.072 -137.392 1.00 69.56 1045 ALA A CA 1
ATOM 7476 C C . ALA A 1 1045 ? 64.383 7.674 -136.944 1.00 69.56 1045 ALA A C 1
ATOM 7478 O O . ALA A 1 1045 ? 65.580 7.396 -136.981 1.00 69.56 1045 ALA A O 1
ATOM 7479 N N . GLY A 1 1046 ? 63.450 6.811 -136.532 1.00 68.88 1046 GLY A N 1
ATOM 7480 C CA . GLY A 1 1046 ? 63.764 5.500 -135.945 1.00 68.88 1046 GLY A CA 1
ATOM 7481 C C . GLY A 1 1046 ? 63.469 5.389 -134.445 1.00 68.88 1046 GLY A C 1
ATOM 7482 O O . GLY A 1 1046 ? 63.246 4.285 -133.950 1.00 68.88 1046 GLY A O 1
ATOM 7483 N N . ASP A 1 1047 ? 63.424 6.513 -133.723 1.00 70.62 1047 ASP A N 1
ATOM 7484 C CA . ASP A 1 1047 ? 63.369 6.513 -132.258 1.00 70.62 1047 ASP A CA 1
ATOM 7485 C C . ASP A 1 1047 ? 61.976 6.864 -131.729 1.00 70.62 1047 ASP A C 1
ATOM 7487 O O . ASP A 1 1047 ? 61.296 7.731 -132.264 1.00 70.62 1047 ASP A O 1
ATOM 7491 N N . SER A 1 1048 ? 61.545 6.238 -130.633 1.00 76.19 1048 SER A N 1
ATOM 7492 C CA . SER A 1 1048 ? 60.352 6.678 -129.893 1.00 76.19 1048 SER A CA 1
ATOM 7493 C C . SER A 1 1048 ? 60.771 7.285 -128.563 1.00 76.19 1048 SER A C 1
ATOM 7495 O O . SER A 1 1048 ? 61.640 6.749 -127.876 1.00 76.19 1048 SER A O 1
ATOM 7497 N N . LYS A 1 1049 ? 60.163 8.407 -128.184 1.00 75.94 1049 LYS A N 1
ATOM 7498 C CA . LYS A 1 1049 ? 60.504 9.132 -126.958 1.00 75.94 1049 LYS A CA 1
ATOM 7499 C C . LYS A 1 1049 ? 59.232 9.574 -126.240 1.00 75.94 1049 LYS A C 1
ATOM 7501 O O . LYS A 1 1049 ? 58.287 10.024 -126.880 1.00 75.94 1049 LYS A O 1
ATOM 7506 N N . VAL A 1 1050 ? 59.233 9.488 -124.910 1.00 78.75 1050 VAL A N 1
ATOM 7507 C CA . VAL A 1 1050 ? 58.213 10.051 -124.012 1.00 78.75 1050 VAL A CA 1
ATOM 7508 C C . VAL A 1 1050 ? 58.906 10.926 -122.973 1.00 78.75 1050 VAL A C 1
ATOM 7510 O O . VAL A 1 1050 ? 59.924 10.526 -122.410 1.00 78.75 1050 VAL A O 1
ATOM 7513 N N . GLY A 1 1051 ? 58.404 12.134 -122.739 1.00 73.88 1051 GLY A N 1
ATOM 7514 C CA . GLY A 1 1051 ? 58.984 13.041 -121.751 1.00 73.88 1051 GLY A CA 1
ATOM 7515 C C . GLY A 1 1051 ? 58.250 14.370 -121.652 1.00 73.88 1051 GLY A C 1
ATOM 7516 O O . GLY A 1 1051 ? 57.421 14.695 -122.500 1.00 73.88 1051 GLY A O 1
ATOM 7517 N N . PHE A 1 1052 ? 58.540 15.137 -120.602 1.00 75.81 1052 PHE A N 1
ATOM 7518 C CA . PHE A 1 1052 ? 58.065 16.513 -120.511 1.00 75.81 1052 PHE A CA 1
ATOM 7519 C C . PHE A 1 1052 ? 58.837 17.381 -121.510 1.00 75.81 1052 PHE A C 1
ATOM 7521 O O . PHE A 1 1052 ? 60.067 17.368 -121.524 1.00 75.81 1052 PHE A O 1
ATOM 7528 N N . ASP A 1 1053 ? 58.116 18.091 -122.368 1.00 72.56 1053 ASP A N 1
ATOM 7529 C CA . ASP A 1 1053 ? 58.683 19.014 -123.349 1.00 72.56 1053 ASP A CA 1
ATOM 7530 C C . ASP A 1 1053 ? 59.008 20.375 -122.690 1.00 72.56 1053 ASP A C 1
ATOM 7532 O O . ASP A 1 1053 ? 58.732 20.580 -121.506 1.00 72.56 1053 ASP A O 1
ATOM 7536 N N . SER A 1 1054 ? 59.597 21.327 -123.419 1.00 70.88 1054 SER A N 1
ATOM 7537 C CA . SER A 1 1054 ? 60.001 22.632 -122.873 1.00 70.88 1054 SER A CA 1
ATOM 7538 C C . SER A 1 1054 ? 58.857 23.517 -122.392 1.00 70.88 1054 SER A C 1
ATOM 7540 O O . SER A 1 1054 ? 59.087 24.516 -121.718 1.00 70.88 1054 SER A O 1
ATOM 7542 N N . ASP A 1 1055 ? 57.617 23.160 -122.716 1.00 68.12 1055 ASP A N 1
ATOM 7543 C CA . ASP A 1 1055 ? 56.407 23.765 -122.154 1.00 68.12 1055 ASP A CA 1
ATOM 7544 C C . ASP A 1 1055 ? 55.936 23.084 -120.852 1.00 68.12 1055 ASP A C 1
ATOM 7546 O O . ASP A 1 1055 ? 54.885 23.434 -120.313 1.00 68.12 1055 ASP A O 1
ATOM 7550 N N . GLY A 1 1056 ? 56.708 22.125 -120.332 1.00 67.25 1056 GLY A N 1
ATOM 7551 C CA . GLY A 1 1056 ? 56.429 21.392 -119.099 1.00 67.25 1056 GLY A CA 1
ATOM 7552 C C . GLY A 1 1056 ? 55.330 20.341 -119.236 1.00 67.25 1056 GLY A C 1
ATOM 7553 O O . GLY A 1 1056 ? 54.856 19.821 -118.227 1.00 67.25 1056 GLY A O 1
ATOM 7554 N N . LYS A 1 1057 ? 54.893 20.022 -120.457 1.00 72.88 1057 LYS A N 1
ATOM 7555 C CA . LYS A 1 1057 ? 53.820 19.054 -120.696 1.00 72.88 1057 LYS A CA 1
ATOM 7556 C C . LYS A 1 1057 ? 54.370 17.713 -121.139 1.00 72.88 1057 LYS A C 1
ATOM 7558 O O . LYS A 1 1057 ? 55.341 17.663 -121.884 1.00 72.88 1057 LYS A O 1
ATOM 7563 N N . LEU A 1 1058 ? 53.730 16.629 -120.711 1.00 77.69 1058 LEU A N 1
ATOM 7564 C CA . LEU A 1 1058 ? 54.114 15.287 -121.131 1.00 77.69 1058 LEU A CA 1
ATOM 7565 C C . LEU A 1 1058 ? 53.759 15.092 -122.606 1.00 77.69 1058 LEU A C 1
ATOM 7567 O O . LEU A 1 1058 ? 52.603 15.239 -123.007 1.00 77.69 1058 LEU A O 1
ATOM 7571 N N . LYS A 1 1059 ? 54.754 14.755 -123.416 1.00 81.00 1059 LYS A N 1
ATOM 7572 C CA . LYS A 1 1059 ? 54.591 14.492 -124.841 1.00 81.00 1059 LYS A CA 1
ATOM 7573 C C . LYS A 1 1059 ? 55.216 13.161 -125.215 1.00 81.00 1059 LYS A C 1
ATOM 7575 O O . LYS A 1 1059 ? 56.125 12.668 -124.543 1.00 81.00 1059 LYS A O 1
ATOM 7580 N N . VAL A 1 1060 ? 54.716 12.592 -126.303 1.00 82.31 1060 VAL A N 1
ATOM 7581 C CA . VAL A 1 1060 ? 55.270 11.388 -126.922 1.00 82.31 1060 VAL A CA 1
ATOM 7582 C C . VAL A 1 1060 ? 55.547 11.651 -128.391 1.00 82.31 1060 VAL A C 1
ATOM 7584 O O . VAL A 1 1060 ? 54.863 12.435 -129.044 1.00 82.31 1060 VAL A O 1
ATOM 7587 N N . SER A 1 1061 ? 56.546 10.973 -128.922 1.00 76.75 1061 SER A N 1
ATOM 7588 C CA . SER A 1 1061 ? 56.753 10.809 -130.353 1.00 76.75 1061 SER A CA 1
ATOM 7589 C C . SER A 1 1061 ? 57.116 9.355 -130.585 1.00 76.75 1061 SER A C 1
ATOM 7591 O O . SER A 1 1061 ? 57.894 8.772 -129.828 1.00 76.75 1061 SER A O 1
ATOM 7593 N N . GLU A 1 1062 ? 56.519 8.770 -131.612 1.00 78.00 1062 GLU A N 1
ATOM 7594 C CA . GLU A 1 1062 ? 56.765 7.392 -132.003 1.00 78.00 1062 GLU A CA 1
ATOM 7595 C C . GLU A 1 1062 ? 57.543 7.379 -133.318 1.00 78.00 1062 GLU A C 1
ATOM 7597 O O . GLU A 1 1062 ? 57.153 8.030 -134.289 1.00 78.00 1062 GLU A O 1
ATOM 7602 N N . ASN A 1 1063 ? 58.652 6.639 -133.338 1.00 69.88 1063 ASN A N 1
ATOM 7603 C CA . ASN A 1 1063 ? 59.496 6.381 -134.508 1.00 69.88 1063 ASN A CA 1
ATOM 7604 C C . ASN A 1 1063 ? 59.959 7.641 -135.281 1.00 69.88 1063 ASN A C 1
ATOM 7606 O O . ASN A 1 1063 ? 59.990 7.667 -136.512 1.00 69.88 1063 ASN A O 1
ATOM 7610 N N . GLY A 1 1064 ? 60.289 8.714 -134.565 1.00 67.56 1064 GLY A N 1
ATOM 7611 C CA . GLY A 1 1064 ? 60.686 10.007 -135.124 1.00 67.56 1064 GLY A CA 1
ATOM 7612 C C . GLY A 1 1064 ? 59.530 10.807 -135.723 1.00 67.56 1064 GLY A C 1
ATOM 7613 O O . GLY A 1 1064 ? 59.764 11.787 -136.429 1.00 67.56 1064 GLY A O 1
ATOM 7614 N N . GLY A 1 1065 ? 58.284 10.399 -135.465 1.00 70.31 1065 GLY A N 1
ATOM 7615 C CA . GLY A 1 1065 ? 57.080 11.142 -135.824 1.00 70.31 1065 GLY A CA 1
ATOM 7616 C C . GLY A 1 1065 ? 56.942 12.455 -135.047 1.00 70.31 1065 GLY A C 1
ATOM 7617 O O . GLY A 1 1065 ? 57.687 12.733 -134.104 1.00 70.31 1065 GLY A O 1
ATOM 7618 N N . ALA A 1 1066 ? 55.968 13.281 -135.432 1.00 76.56 1066 ALA A N 1
ATOM 7619 C CA . ALA A 1 1066 ? 55.728 14.563 -134.773 1.00 76.56 1066 ALA A CA 1
ATOM 7620 C C . ALA A 1 1066 ? 55.476 14.389 -133.262 1.00 76.56 1066 ALA A C 1
ATOM 7622 O O . ALA A 1 1066 ? 54.710 13.521 -132.837 1.00 76.56 1066 ALA A O 1
ATOM 7623 N N . VAL A 1 1067 ? 56.114 15.235 -132.450 1.00 76.56 1067 VAL A N 1
ATOM 7624 C CA . VAL A 1 1067 ? 55.914 15.241 -130.997 1.00 76.56 1067 VAL A CA 1
ATOM 7625 C C . VAL A 1 1067 ? 54.486 15.681 -130.685 1.00 76.56 1067 VAL A C 1
ATOM 7627 O O . VAL A 1 1067 ? 54.070 16.784 -131.036 1.00 76.56 1067 VAL A O 1
ATOM 7630 N N . THR A 1 1068 ? 53.742 14.800 -130.022 1.00 70.69 1068 THR A N 1
ATOM 7631 C CA . THR A 1 1068 ? 52.318 14.946 -129.723 1.00 70.69 1068 THR A CA 1
ATOM 7632 C C . THR A 1 1068 ? 52.118 15.059 -128.216 1.00 70.69 1068 THR A C 1
ATOM 7634 O O . THR A 1 1068 ? 52.630 14.252 -127.442 1.00 70.69 1068 THR A O 1
ATOM 7637 N N . GLU A 1 1069 ? 51.381 16.078 -127.781 1.00 78.88 1069 GLU A N 1
ATOM 7638 C CA . GLU A 1 1069 ? 51.051 16.276 -126.369 1.00 78.88 1069 GLU A CA 1
ATOM 7639 C C . GLU A 1 1069 ? 50.062 15.211 -125.878 1.00 78.88 1069 GLU A C 1
ATOM 7641 O O . GLU A 1 1069 ? 48.967 15.071 -126.425 1.00 78.88 1069 GLU A O 1
ATOM 7646 N N . LEU A 1 1070 ? 50.425 14.491 -124.813 1.00 68.00 1070 LEU A N 1
ATOM 7647 C CA . LEU A 1 1070 ? 49.523 13.589 -124.101 1.00 68.00 1070 LEU A CA 1
ATOM 7648 C C . LEU A 1 1070 ? 48.759 14.408 -123.050 1.00 68.00 1070 LEU A C 1
ATOM 7650 O O . LEU A 1 1070 ? 49.244 14.633 -121.949 1.00 68.00 1070 LEU A O 1
ATOM 7654 N N . ALA A 1 1071 ? 47.595 14.913 -123.467 1.00 59.16 1071 ALA A N 1
ATOM 7655 C CA . ALA A 1 1071 ? 46.516 15.587 -122.727 1.00 59.16 1071 ALA A CA 1
ATOM 7656 C C . ALA A 1 1071 ? 46.715 15.981 -121.234 1.00 59.16 1071 ALA A C 1
ATOM 7658 O O . ALA A 1 1071 ? 46.987 15.162 -120.358 1.00 59.16 1071 ALA A O 1
ATOM 7659 N N . LYS A 1 1072 ? 46.363 17.241 -120.914 1.00 52.75 1072 LYS A N 1
ATOM 7660 C CA . LYS A 1 1072 ? 46.115 17.760 -119.549 1.00 52.75 1072 LYS A CA 1
ATOM 7661 C C . LYS A 1 1072 ? 45.035 16.942 -118.815 1.00 52.75 1072 LYS A C 1
ATOM 7663 O O . LYS A 1 1072 ? 43.852 17.092 -119.112 1.00 52.75 1072 LYS A O 1
ATOM 7668 N N . VAL A 1 1073 ? 45.393 16.200 -117.766 1.00 48.75 1073 VAL A N 1
ATOM 7669 C CA . VAL A 1 1073 ? 44.412 15.660 -116.802 1.00 48.75 1073 VAL A CA 1
ATOM 7670 C C . VAL A 1 1073 ? 44.149 16.705 -115.714 1.00 48.75 1073 VAL A C 1
ATOM 7672 O O . VAL A 1 1073 ? 44.645 16.640 -114.597 1.00 48.75 1073 VAL A O 1
ATOM 7675 N N . SER A 1 1074 ? 43.387 17.735 -116.070 1.00 46.06 1074 SER A N 1
ATOM 7676 C CA . SER A 1 1074 ? 42.675 18.600 -115.116 1.00 46.06 1074 SER A CA 1
ATOM 7677 C C . SER A 1 1074 ? 41.236 18.719 -115.601 1.00 46.06 1074 SER A C 1
ATOM 7679 O O . SER A 1 1074 ? 40.810 19.733 -116.142 1.00 46.06 1074 SER A O 1
ATOM 7681 N N . GLY A 1 1075 ? 40.504 17.616 -115.489 1.00 41.50 1075 GLY A N 1
ATOM 7682 C CA . GLY A 1 1075 ? 39.121 17.544 -115.928 1.00 41.50 1075 GLY A CA 1
ATOM 7683 C C . GLY A 1 1075 ? 38.595 16.123 -115.849 1.00 41.50 1075 GLY A C 1
ATOM 7684 O O . GLY A 1 1075 ? 39.123 15.220 -116.484 1.00 41.50 1075 GLY A O 1
ATOM 7685 N N . ASN A 1 1076 ? 37.563 15.953 -115.035 1.00 44.19 1076 ASN A N 1
ATOM 7686 C CA . ASN A 1 1076 ? 36.750 14.757 -114.890 1.00 44.19 1076 ASN A CA 1
ATOM 7687 C C . ASN A 1 1076 ? 36.313 14.235 -116.278 1.00 44.19 1076 ASN A C 1
ATOM 7689 O O . ASN A 1 1076 ? 35.557 14.921 -116.965 1.00 44.19 1076 ASN A O 1
ATOM 7693 N N . ILE A 1 1077 ? 36.772 13.051 -116.704 1.00 46.22 1077 ILE A N 1
ATOM 7694 C CA . ILE A 1 1077 ? 36.228 12.383 -117.897 1.00 46.22 1077 ILE A CA 1
ATOM 7695 C C . ILE A 1 1077 ? 35.219 11.334 -117.430 1.00 46.22 1077 ILE A C 1
ATOM 7697 O O . ILE A 1 1077 ? 35.500 10.145 -117.317 1.00 46.22 1077 ILE A O 1
ATOM 7701 N N . SER A 1 1078 ? 34.014 11.818 -117.145 1.00 40.75 1078 SER A N 1
ATOM 7702 C CA . SER A 1 1078 ? 32.782 11.044 -117.249 1.00 40.75 1078 SER A CA 1
ATOM 7703 C C . SER A 1 1078 ? 32.459 10.872 -118.737 1.00 40.75 1078 SER A C 1
ATOM 7705 O O . SER A 1 1078 ? 32.150 11.857 -119.409 1.00 40.75 1078 SER A O 1
ATOM 7707 N N . GLY A 1 1079 ? 32.540 9.652 -119.269 1.00 37.53 1079 GLY A N 1
ATOM 7708 C CA . GLY A 1 1079 ? 32.239 9.404 -120.680 1.00 37.53 1079 GLY A CA 1
ATOM 7709 C C . GLY A 1 1079 ? 32.236 7.927 -121.062 1.00 37.53 1079 GLY A C 1
ATOM 7710 O O . GLY A 1 1079 ? 33.278 7.297 -121.171 1.00 37.53 1079 GLY A O 1
ATOM 7711 N N . THR A 1 1080 ? 31.025 7.418 -121.252 1.00 33.97 1080 THR A N 1
ATOM 7712 C CA . THR A 1 1080 ? 30.556 6.188 -121.903 1.00 33.97 1080 THR A CA 1
ATOM 7713 C C . THR A 1 1080 ? 31.564 5.391 -122.749 1.00 33.97 1080 THR A C 1
ATOM 7715 O O . THR A 1 1080 ? 32.144 5.890 -123.712 1.00 33.97 1080 THR A O 1
ATOM 7718 N N . ALA A 1 1081 ? 31.653 4.089 -122.452 1.00 44.94 1081 ALA A N 1
ATOM 7719 C CA . ALA A 1 1081 ? 32.268 3.064 -123.289 1.00 44.94 1081 ALA A CA 1
ATOM 7720 C C . ALA A 1 1081 ? 31.573 2.978 -124.661 1.00 44.94 1081 ALA A C 1
ATOM 7722 O O . ALA A 1 1081 ? 30.472 2.444 -124.769 1.00 44.94 1081 ALA A O 1
ATOM 7723 N N . ALA A 1 1082 ? 32.206 3.508 -125.710 1.00 40.22 1082 ALA A N 1
ATOM 7724 C CA . ALA A 1 1082 ? 31.690 3.391 -127.078 1.00 40.22 1082 ALA A CA 1
ATOM 7725 C C . ALA A 1 1082 ? 32.770 3.245 -128.171 1.00 40.22 1082 ALA A C 1
ATOM 7727 O O . ALA A 1 1082 ? 32.443 3.331 -129.346 1.00 40.22 1082 ALA A O 1
ATOM 7728 N N . ASN A 1 1083 ? 34.038 2.982 -127.827 1.00 38.06 1083 ASN A N 1
ATOM 7729 C CA . ASN A 1 1083 ? 35.073 2.676 -128.832 1.00 38.06 1083 ASN A CA 1
ATOM 7730 C C . ASN A 1 1083 ? 35.996 1.505 -128.443 1.00 38.06 1083 ASN A C 1
ATOM 7732 O O . ASN A 1 1083 ? 37.168 1.459 -128.802 1.00 38.06 1083 ASN A O 1
ATOM 7736 N N . LEU A 1 1084 ? 35.436 0.514 -127.740 1.00 38.88 1084 LEU A N 1
ATOM 7737 C CA . LEU A 1 1084 ? 35.967 -0.851 -127.718 1.00 38.88 1084 LEU A CA 1
ATOM 7738 C C . LEU A 1 1084 ? 35.563 -1.543 -129.030 1.00 38.88 1084 LEU A C 1
ATOM 7740 O O . LEU A 1 1084 ? 34.544 -2.228 -129.097 1.00 38.88 1084 LEU A O 1
ATOM 7744 N N . SER A 1 1085 ? 36.338 -1.355 -130.098 1.00 42.41 1085 SER A N 1
ATOM 7745 C CA . SER A 1 1085 ? 36.229 -2.202 -131.289 1.00 42.41 1085 SER A CA 1
ATOM 7746 C C . SER A 1 1085 ? 36.924 -3.540 -131.012 1.00 42.41 1085 SER A C 1
ATOM 7748 O O . SER A 1 1085 ? 38.097 -3.727 -131.325 1.00 42.41 1085 SER A O 1
ATOM 7750 N N . GLY A 1 1086 ? 36.188 -4.445 -130.366 1.00 41.25 1086 GLY A N 1
ATOM 7751 C CA . GLY A 1 1086 ? 36.585 -5.821 -130.065 1.00 41.25 1086 GLY A CA 1
ATOM 7752 C C . GLY A 1 1086 ? 35.697 -6.397 -128.962 1.00 41.25 1086 GLY A C 1
ATOM 7753 O O . GLY A 1 1086 ? 35.959 -6.163 -127.792 1.00 41.25 1086 GLY A O 1
ATOM 7754 N N . THR A 1 1087 ? 34.615 -7.080 -129.341 1.00 35.41 1087 THR A N 1
ATOM 7755 C CA . THR A 1 1087 ? 33.509 -7.600 -128.510 1.00 35.41 1087 THR A CA 1
ATOM 7756 C C . THR A 1 1087 ? 33.885 -8.074 -127.091 1.00 35.41 1087 THR A C 1
ATOM 7758 O O . THR A 1 1087 ? 34.627 -9.046 -126.951 1.00 35.41 1087 THR A O 1
ATOM 7761 N N . PRO A 1 1088 ? 33.224 -7.531 -126.049 1.00 39.28 1088 PRO A N 1
ATOM 7762 C CA . PRO A 1 1088 ? 32.652 -8.371 -124.993 1.00 39.28 1088 PRO A CA 1
ATOM 7763 C C . PRO A 1 1088 ? 31.151 -8.076 -124.807 1.00 39.28 1088 PRO A C 1
ATOM 7765 O O . PRO A 1 1088 ? 30.689 -6.951 -124.981 1.00 39.28 1088 PRO A O 1
ATOM 7768 N N . ALA A 1 1089 ? 30.372 -9.107 -124.479 1.00 37.41 1089 ALA A N 1
ATOM 7769 C CA . ALA A 1 1089 ? 28.920 -9.039 -124.316 1.00 37.41 1089 ALA A CA 1
ATOM 7770 C C . ALA A 1 1089 ? 28.459 -7.993 -123.269 1.00 37.41 1089 ALA A C 1
ATOM 7772 O O . ALA A 1 1089 ? 29.078 -7.823 -122.221 1.00 37.41 1089 ALA A O 1
ATOM 7773 N N . LEU A 1 1090 ? 27.354 -7.308 -123.589 1.00 43.38 1090 LEU A N 1
ATOM 7774 C CA . LEU A 1 1090 ? 26.763 -6.156 -122.888 1.00 43.38 1090 LEU A CA 1
ATOM 7775 C C . LEU A 1 1090 ? 25.764 -6.566 -121.790 1.00 43.38 1090 LEU A C 1
ATOM 7777 O O . LEU A 1 1090 ? 25.165 -7.638 -121.881 1.00 43.38 1090 LEU A O 1
ATOM 7781 N N . PRO A 1 1091 ? 25.403 -5.633 -120.889 1.00 37.88 1091 PRO A N 1
ATOM 7782 C CA . PRO A 1 1091 ? 24.062 -5.598 -120.324 1.00 37.88 1091 PRO A CA 1
ATOM 7783 C C . PRO A 1 1091 ? 23.412 -4.220 -120.520 1.00 37.88 1091 PRO A C 1
ATOM 7785 O O . PRO A 1 1091 ? 23.855 -3.224 -119.957 1.00 37.88 1091 PRO A O 1
ATOM 7788 N N . ASN A 1 1092 ? 22.290 -4.167 -121.240 1.00 37.56 1092 ASN A N 1
ATOM 7789 C CA . ASN A 1 1092 ? 21.159 -3.384 -120.748 1.00 37.56 1092 ASN A CA 1
ATOM 7790 C C . ASN A 1 1092 ? 19.836 -3.966 -121.258 1.00 37.56 1092 ASN A C 1
ATOM 7792 O O . ASN A 1 1092 ? 19.489 -3.834 -122.429 1.00 37.56 1092 ASN A O 1
ATOM 7796 N N . GLY A 1 1093 ? 19.085 -4.583 -120.348 1.00 46.53 1093 GLY A N 1
ATOM 7797 C CA . GLY A 1 1093 ? 17.629 -4.611 -120.456 1.00 46.53 1093 GLY A CA 1
ATOM 7798 C C . GLY A 1 1093 ? 16.942 -5.920 -120.835 1.00 46.53 1093 GLY A C 1
ATOM 7799 O O . GLY A 1 1093 ? 15.723 -5.898 -120.937 1.00 46.53 1093 GLY A O 1
ATOM 7800 N N . THR A 1 1094 ? 17.633 -7.056 -120.988 1.00 35.34 1094 THR A N 1
ATOM 7801 C CA . THR A 1 1094 ? 16.936 -8.359 -120.970 1.00 35.34 1094 THR A CA 1
ATOM 7802 C C . THR A 1 1094 ? 17.417 -9.200 -119.803 1.00 35.34 1094 THR A C 1
ATOM 7804 O O . THR A 1 1094 ? 18.598 -9.496 -119.643 1.00 35.34 1094 THR A O 1
ATOM 7807 N N . THR A 1 1095 ? 16.444 -9.489 -118.957 1.00 34.12 1095 THR A N 1
ATOM 7808 C CA . THR A 1 1095 ? 16.472 -10.302 -117.758 1.00 34.12 1095 THR A CA 1
ATOM 7809 C C . THR A 1 1095 ? 16.923 -11.733 -118.030 1.00 34.12 1095 THR A C 1
ATOM 7811 O O . THR A 1 1095 ? 16.848 -12.235 -119.146 1.00 34.12 1095 THR A O 1
ATOM 7814 N N . ALA A 1 1096 ? 17.169 -12.393 -116.902 1.00 36.22 1096 ALA A N 1
ATOM 7815 C CA . ALA A 1 1096 ? 16.913 -13.800 -116.642 1.00 36.22 1096 ALA A CA 1
ATOM 7816 C C . ALA A 1 1096 ? 18.107 -14.741 -116.829 1.00 36.22 1096 ALA A C 1
ATOM 7818 O O . ALA A 1 1096 ? 18.469 -15.157 -117.922 1.00 36.22 1096 ALA A O 1
ATOM 7819 N N . THR A 1 1097 ? 18.659 -15.127 -115.676 1.00 33.09 1097 THR A N 1
ATOM 7820 C CA . THR A 1 1097 ? 18.677 -16.533 -115.250 1.00 33.09 1097 THR A CA 1
ATOM 7821 C C . THR A 1 1097 ? 18.579 -17.573 -116.370 1.00 33.09 1097 THR A C 1
ATOM 7823 O O . THR A 1 1097 ? 17.501 -17.823 -116.897 1.00 33.09 1097 THR A O 1
ATOM 7826 N N . THR A 1 1098 ? 19.646 -18.340 -116.547 1.00 34.81 1098 THR A N 1
ATOM 7827 C CA . THR A 1 1098 ? 19.817 -19.552 -115.727 1.00 34.81 1098 THR A CA 1
ATOM 7828 C C . THR A 1 1098 ? 20.944 -19.248 -114.734 1.00 34.81 1098 THR A C 1
ATOM 7830 O O . THR A 1 1098 ? 22.069 -19.009 -115.150 1.00 34.81 1098 THR A O 1
ATOM 7833 N N . GLN A 1 1099 ? 20.679 -18.995 -113.448 1.00 49.25 1099 GLN A N 1
ATOM 7834 C CA . GLN A 1 1099 ? 20.226 -20.001 -112.484 1.00 49.25 1099 GLN A CA 1
ATOM 7835 C C . GLN A 1 1099 ? 21.148 -21.215 -112.622 1.00 49.25 1099 GLN A C 1
ATOM 7837 O O . GLN A 1 1099 ? 20.970 -22.022 -113.533 1.00 49.25 1099 GLN A O 1
ATOM 7842 N N . SER A 1 1100 ? 22.171 -21.333 -111.774 1.00 50.44 1100 SER A N 1
ATOM 7843 C CA . SER A 1 1100 ? 22.744 -22.662 -111.589 1.00 50.44 1100 SER A CA 1
ATOM 7844 C C . SER A 1 1100 ? 21.614 -23.579 -111.118 1.00 50.44 1100 SER A C 1
ATOM 7846 O O . SER A 1 1100 ? 20.629 -23.125 -110.525 1.00 50.44 1100 SER A O 1
ATOM 7848 N N . VAL A 1 1101 ? 21.741 -24.884 -111.342 1.00 43.16 1101 VAL A N 1
ATOM 7849 C CA . VAL A 1 1101 ? 21.086 -25.815 -110.423 1.00 43.16 1101 VAL A CA 1
ATOM 7850 C C . VAL A 1 1101 ? 21.593 -25.426 -109.028 1.00 43.16 1101 VAL A C 1
ATOM 7852 O O . VAL A 1 1101 ? 22.757 -25.665 -108.733 1.00 43.16 1101 VAL A O 1
ATOM 7855 N N . ALA A 1 1102 ? 20.735 -24.736 -108.262 1.00 39.31 1102 ALA A N 1
ATOM 7856 C CA . ALA A 1 1102 ? 21.000 -24.053 -106.990 1.00 39.31 1102 ALA A CA 1
ATOM 7857 C C . ALA A 1 1102 ? 22.144 -23.015 -107.065 1.00 39.31 1102 ALA A C 1
ATOM 7859 O O . ALA A 1 1102 ? 23.315 -23.357 -107.128 1.00 39.31 1102 ALA A O 1
ATOM 7860 N N . ASP A 1 1103 ? 21.885 -21.711 -107.073 1.00 48.31 1103 ASP A N 1
ATOM 7861 C CA . ASP A 1 1103 ? 21.672 -21.018 -105.804 1.00 48.31 1103 ASP A CA 1
ATOM 7862 C C . ASP A 1 1103 ? 21.141 -19.587 -106.025 1.00 48.31 1103 ASP A C 1
ATOM 7864 O O . ASP A 1 1103 ? 21.535 -18.870 -106.948 1.00 48.31 1103 ASP A O 1
ATOM 7868 N N . ASN A 1 1104 ? 20.216 -19.211 -105.146 1.00 45.25 1104 ASN A N 1
ATOM 7869 C CA . ASN A 1 1104 ? 19.318 -18.069 -105.163 1.00 45.25 1104 ASN A CA 1
ATOM 7870 C C . ASN A 1 1104 ? 19.648 -17.096 -104.015 1.00 45.25 1104 ASN A C 1
ATOM 7872 O O . ASN A 1 1104 ? 18.893 -17.061 -103.045 1.00 45.25 1104 ASN A O 1
ATOM 7876 N N . SER A 1 1105 ? 20.680 -16.242 -104.102 1.00 44.09 1105 SER A N 1
ATOM 7877 C CA . SER A 1 1105 ? 20.566 -14.884 -103.513 1.00 44.09 1105 SER A CA 1
ATOM 7878 C C . SER A 1 1105 ? 21.770 -13.942 -103.653 1.00 44.09 1105 SER A C 1
ATOM 7880 O O . SER A 1 1105 ? 22.905 -14.234 -103.301 1.00 44.09 1105 SER A O 1
ATOM 7882 N N . GLN A 1 1106 ? 21.406 -12.741 -104.115 1.00 38.66 1106 GLN A N 1
ATOM 7883 C CA . GLN A 1 1106 ? 21.861 -11.380 -103.802 1.00 38.66 1106 GLN A CA 1
ATOM 7884 C C . GLN A 1 1106 ? 23.221 -11.179 -103.106 1.00 38.66 1106 GLN A C 1
ATOM 7886 O O . GLN A 1 1106 ? 23.283 -11.189 -101.877 1.00 38.66 1106 GLN A O 1
ATOM 7891 N N . LYS A 1 1107 ? 24.247 -10.787 -103.883 1.00 38.09 1107 LYS A N 1
ATOM 7892 C CA . LYS A 1 1107 ? 25.184 -9.690 -103.542 1.00 38.09 1107 LYS A CA 1
ATOM 7893 C C . LYS A 1 1107 ? 26.169 -9.397 -104.675 1.00 38.09 1107 LYS A C 1
ATOM 7895 O O . LYS A 1 1107 ? 27.030 -10.211 -104.968 1.00 38.09 1107 LYS A O 1
ATOM 7900 N N . LEU A 1 1108 ? 26.024 -8.205 -105.248 1.00 39.09 1108 LEU A N 1
ATOM 7901 C CA . LEU A 1 1108 ? 27.038 -7.148 -105.393 1.00 39.09 1108 LEU A CA 1
ATOM 7902 C C . LEU A 1 1108 ? 26.762 -6.367 -106.678 1.00 39.09 1108 LEU A C 1
ATOM 7904 O O . LEU A 1 1108 ? 27.184 -6.738 -107.766 1.00 39.09 1108 LEU A O 1
ATOM 7908 N N . ALA A 1 1109 ? 26.015 -5.278 -106.508 1.00 32.81 1109 ALA A N 1
ATOM 7909 C CA . ALA A 1 1109 ? 25.971 -4.173 -107.449 1.00 32.81 1109 ALA A CA 1
ATOM 7910 C C . ALA A 1 1109 ? 26.450 -2.916 -106.708 1.00 32.81 1109 ALA A C 1
ATOM 7912 O O . ALA A 1 1109 ? 25.648 -2.127 -106.211 1.00 32.81 1109 ALA A O 1
ATOM 7913 N N . THR A 1 1110 ? 27.774 -2.823 -106.588 1.00 35.78 1110 THR A N 1
ATOM 7914 C CA . THR A 1 1110 ? 28.593 -1.606 -106.704 1.00 35.78 1110 THR A CA 1
ATOM 7915 C C . THR A 1 1110 ? 29.863 -2.008 -107.417 1.00 35.78 1110 THR A C 1
ATOM 7917 O O . THR A 1 1110 ? 30.435 -3.032 -106.970 1.00 35.78 1110 THR A O 1
#

Foldseek 3Di:
DAKAKDADADPVGQGFWAKKKKWWDWWADPVRRTDHTDIDIDGQDNRRIDIDDDDACCVIPVPPTWIWMWTPTPPDTDIFTFHHHPDHHDYPVVGTDDPDPPDDPPPDPPVNVVVVVVVVVVVVVVVVVVVDPDDDADPVGDDDPDDDDDPDADPDPPDDGDPVNVVVVVVVDFDDDPNDGPPVPQDDDDDDPQWDQDPVSDIDGDDDPQPCQADPPFGADNDDADPQWDQDDDPVVSYTYTDRDPVPQDVVRLLEFELQQQWDKDQFQFFQQDFFKDKTKDQFQAQLRALVDFQFWKWKDQFKDIAIWTFDGWARDNPGHIIITITTGPIGGHHGMMITGQWSSQNSSLSNSWDWDQDPVRDTATEEGEYEYDADEIEHRDARERQGEPYEYECVNYEYEQDDQEARYEAHDLQFLARYENYEYHQHEYAFADFPRLYEPYEHSYEQYEYEAYEYAWADDPDPPAGGAYSEHYEYEFHANYEYEHYAYPNYARRAADALQGAHENYHHPYACQVPDDVGRRNHGQYAYDYEAEHAANQQRHEYYERQSAAEAEYEPYEFEQHQAEHYEYEQLNHYDDEYEYYQYEYYDYDPHHNNGQQWHEQYEYAFDEYEYAEHDQRDTDAGAPEEAAADKDWDWDWDQDPPQGTWFTFTRHIYHHPDPDDDDDDLFDDAAWDFADDDPDPDCVNAPDSRDGDDDDPVDGTDTDGDDPDFRQWFAGPPTHTFSYEWGFSHIGRDPNRTYAYEEHYPDDPPDEGEYTGRRAPPDARYEYCEQDWYGGTQHDYHYQHYHPPDDDDGQFQDDQDDCPVPDPVRPPDDGDPDDPWFAADDDFPFFPAAPGQSRQRRHTSSDDDDDQATFGWGFHGDHTDPVGTHIDTDHNAKDFACDPDPCPVPRTQWMDGPVDTDGPDDDDDVVLDLPPDDADPQWDWDDPVVHIHTDGPDDDDDPDQQDDDPQWDFFDAVHTHIDDHDDPQWDWDQQCPDRRRIHTDHDDDDDDDDDDPDPPDDDDDDDDDDDDPDDDDDPDDDDDPDDDDDDDDADCAADFDDQQDWDWDQGNVRFIWIDDRRHDIGGDDDPPDDPPDDDDPPPPDDDDDDDDDDDDDDVDDDDDDDDD

pLDDT: mean 77.58, std 16.74, range [32.59, 98.56]

Radius of gyration: 63.17 Å; chains: 1; bounding box: 152×87×206 Å